Protein 9BGF (pdb70)

Secondary structure (DSSP, 8-state):
-HHHHHHTT-SSS-S--HHHHS-----EEEEE-----HHHHHHHHHHHHHHHHHHTT---SSGGGT---SHHHHHHHHHHHH-TT---EEEE-TTB--TTB-TTSTTEEEE-GGGTSSSGGG-----HHHHHTTGGG-TT--SEEEEE-SSEEE-S---GGGTEETTTEEEEEEEEE--HHHHHHHHHHHHHHHH-----EEEPSSPEEEEHHHHHHHHHHSHHHHHHHHH-SS--SSS--HHHHHHHHHTT-EE---HHHHHHHH-TTSSSEE-HHHHHHHHHHHSPSS--HHHHHHHHHHHHHHHHH----SSTTPPPEEHHHHHT-HHHHHHHHHHSPPEESS-EEEE-STTEEEEEE-S-HHHHHHHHHHHHHS--SEEEEEE---SSSTHHHHHHHHHHHHHHHH--S--TTB--TT---S-SBHHHHHHHH-/-HHHHHGGG-STT----HHHHS-S--EEEEEE-----HHHHHHHHHHHHTTSSSS-----SSSSS---SHHHHHHHHHHHH-TT---EEEEESS---TTB-TT-TTEEEEEHHHH-SSGGG-S---HHHHHHTGGG-TT--SEEEEE-SSEEESS---GGGTEETTTEEEEEEEEE--HHHHHHHHHHHHHHHH-S---EEEPSS-EEEEHHHHHHHHHHSHHHHHHHHH-SS--TTS--HHHHHHHHHTT-EE---HHHHHHHH-TTSSSEE-HHHHHHHHHHHS-SSP-HHHHHHHHHHHHHHHHT----SSTTPPPEEHHHHHT-HHHHHHHHHHSPPEESS-EEEE-STTEEEEEE-S-HHHHHHHHHHHHHS--SEEEEEE---SSSTHHHHHHHHHHHHHHHH--SPPTTB--

Radius of gyration: 32.57 Å; Cα contacts (8 Å, |Δi|>4): 1374; chains: 2; bounding box: 54×89×94 Å

Structure (mmCIF, N/CA/C/O backbone):
data_9BGF
#
_entry.id   9BGF
#
_cell.length_a   1.00
_cell.length_b   1.00
_cell.length_c   1.00
_cell.angle_alpha   90.00
_cell.angle_beta   90.00
_cell.angle_gamma   90.00
#
_symmetry.space_group_name_H-M   'P 1'
#
loop_
_entity.id
_entity.type
_entity.pdbx_description
1 polymer 'N-acetylglucosamine-1-phosphotransferase subunits alpha/beta'
2 branched 2-acetamido-2-deoxy-beta-D-glucopyranose-(1-4)-2-acetamido-2-deoxy-beta-D-glucopyranose
3 non-polymer 'CALCIUM ION'
4 non-polymer 'MAGNESIUM ION'
5 non-polymer URIDINE-DIPHOSPHATE-N-ACETYLGLUCOSAMINE
6 non-polymer 2-acetamido-2-deoxy-beta-D-glucopyranose
#
loop_
_atom_site.group_PDB
_atom_site.id
_atom_site.type_symbol
_atom_site.label_atom_id
_atom_site.label_alt_id
_atom_site.label_comp_id
_atom_site.label_asym_id
_atom_site.label_entity_id
_atom_site.label_seq_id
_atom_site.pdbx_PDB_ins_code
_atom_site.Cartn_x
_atom_site.Cartn_y
_atom_site.Cartn_z
_atom_site.occupancy
_atom_site.B_iso_or_equiv
_atom_site.auth_seq_id
_atom_site.auth_comp_id
_atom_site.auth_asym_id
_atom_site.auth_atom_id
_atom_site.pdbx_PDB_model_num
ATOM 1 N N . TYR A 1 19 ? 103.000 123.739 134.323 1.00 67.89 49 TYR A N 1
ATOM 2 C CA . TYR A 1 19 ? 103.055 125.179 134.096 1.00 76.54 49 TYR A CA 1
ATOM 3 C C . TYR A 1 19 ? 103.257 125.951 135.397 1.00 79.39 49 TYR A C 1
ATOM 4 O O . TYR A 1 19 ? 104.294 126.580 135.595 1.00 79.57 49 TYR A O 1
ATOM 13 N N . HIS A 1 20 ? 102.260 125.898 136.284 1.00 77.39 50 HIS A N 1
ATOM 14 C CA . HIS A 1 20 ? 102.347 126.657 137.527 1.00 75.87 50 HIS A CA 1
ATOM 15 C C . HIS A 1 20 ? 103.446 126.123 138.436 1.00 73.05 50 HIS A C 1
ATOM 16 O O . HIS A 1 20 ? 104.056 126.894 139.186 1.00 73.01 50 HIS A O 1
ATOM 23 N N . VAL A 1 21 ? 103.712 124.815 138.386 1.00 73.76 51 VAL A N 1
ATOM 24 C CA . VAL A 1 21 ? 104.796 124.243 139.181 1.00 74.61 51 VAL A CA 1
ATOM 25 C C . VAL A 1 21 ? 106.134 124.832 138.758 1.00 69.18 51 VAL A C 1
ATOM 26 O O . VAL A 1 21 ? 106.975 125.173 139.599 1.00 64.86 51 VAL A O 1
ATOM 30 N N . LEU A 1 22 ? 106.355 124.956 137.448 1.00 70.83 52 LEU A N 1
ATOM 31 C CA . LEU A 1 22 ? 107.594 125.550 136.956 1.00 70.10 52 LEU A CA 1
ATOM 32 C C . LEU A 1 22 ? 107.681 127.027 137.317 1.00 65.04 52 LEU A C 1
ATOM 33 O O . LEU A 1 22 ? 108.759 127.525 137.663 1.00 59.46 52 LEU A O 1
ATOM 38 N N . PHE A 1 23 ? 106.560 127.745 137.232 1.00 61.54 53 PHE A N 1
ATOM 39 C CA . PHE A 1 23 ? 106.561 129.171 137.543 1.00 62.69 53 PHE A CA 1
ATOM 40 C C . PHE A 1 23 ? 106.860 129.421 139.017 1.00 66.01 53 PHE A C 1
ATOM 41 O O . PHE A 1 23 ? 107.597 130.354 139.357 1.00 58.29 53 PHE A O 1
ATOM 49 N N . ASP A 1 24 ? 106.300 128.600 139.908 1.00 65.73 54 ASP A N 1
ATOM 50 C CA . ASP A 1 24 ? 106.523 128.776 141.338 1.00 62.47 54 ASP A CA 1
ATOM 51 C C . ASP A 1 24 ? 107.923 128.373 141.777 1.00 54.55 54 ASP A C 1
ATOM 52 O O . ASP A 1 24 ? 108.300 128.666 142.916 1.00 55.60 54 ASP A O 1
ATOM 57 N N . SER A 1 25 ? 108.693 127.705 140.917 1.00 50.57 55 SER A N 1
ATOM 58 C CA . SER A 1 25 ? 110.036 127.285 141.300 1.00 46.92 55 SER A CA 1
ATOM 59 C C . SER A 1 25 ? 110.937 128.481 141.574 1.00 46.45 55 SER A C 1
ATOM 60 O O . SER A 1 25 ? 111.748 128.455 142.506 1.00 45.15 55 SER A O 1
ATOM 63 N N . TYR A 1 26 ? 110.817 129.537 140.767 1.00 39.79 56 TYR A N 1
ATOM 64 C CA . TYR A 1 26 ? 111.707 130.683 140.904 1.00 30.93 56 TYR A CA 1
ATOM 65 C C . TYR A 1 26 ? 111.378 131.543 142.115 1.00 34.04 56 TYR A C 1
ATOM 66 O O . TYR A 1 26 ? 112.253 132.268 142.597 1.00 29.55 56 TYR A O 1
ATOM 75 N N . ARG A 1 27 ? 110.148 131.479 142.617 1.00 38.60 57 ARG A N 1
ATOM 76 C CA . ARG A 1 27 ? 109.778 132.196 143.829 1.00 35.89 57 ARG A CA 1
ATOM 77 C C . ARG A 1 27 ? 110.133 131.430 145.095 1.00 37.36 57 ARG A C 1
ATOM 78 O O . ARG A 1 27 ? 109.885 131.934 146.195 1.00 36.72 57 ARG A O 1
ATOM 86 N N . ASP A 1 28 ? 110.704 130.233 144.968 1.00 36.07 58 ASP A N 1
ATOM 87 C CA . ASP A 1 28 ? 111.069 129.412 146.121 1.00 32.78 58 ASP A CA 1
ATOM 88 C C . ASP A 1 28 ? 112.493 129.771 146.539 1.00 27.98 58 ASP A C 1
ATOM 89 O O . ASP A 1 28 ? 113.469 129.098 146.204 1.00 23.62 58 ASP A O 1
ATOM 94 N N . ASN A 1 29 ? 112.602 130.862 147.290 1.00 22.04 59 ASN A N 1
ATOM 95 C CA . ASN A 1 29 ? 113.888 131.333 147.785 1.00 17.21 59 ASN A CA 1
ATOM 96 C C . ASN A 1 29 ? 113.642 132.177 149.026 1.00 18.24 59 ASN A C 1
ATOM 97 O O . ASN A 1 29 ? 112.500 132.483 149.377 1.00 21.16 59 ASN A O 1
ATOM 102 N N . ILE A 1 30 ? 114.736 132.550 149.691 1.00 14.73 60 ILE A N 1
ATOM 103 C CA . ILE A 1 30 ? 114.627 133.286 150.947 1.00 14.97 60 ILE A CA 1
ATOM 104 C C . ILE A 1 30 ? 114.005 134.659 150.718 1.00 20.32 60 ILE A C 1
ATOM 105 O O . ILE A 1 30 ? 113.262 135.165 151.567 1.00 27.59 60 ILE A O 1
ATOM 110 N N . ALA A 1 31 ? 114.294 135.285 149.576 1.00 18.84 61 ALA A N 1
ATOM 111 C CA . ALA A 1 31 ? 113.737 136.604 149.301 1.00 16.64 61 ALA A CA 1
ATOM 112 C C . ALA A 1 31 ? 112.256 136.539 148.957 1.00 20.16 61 ALA A C 1
ATOM 113 O O . ALA A 1 31 ? 111.516 137.488 149.237 1.00 21.81 61 ALA A O 1
ATOM 115 N N . GLY A 1 32 ? 111.806 135.442 148.355 1.00 21.33 62 GLY A N 1
ATOM 116 C CA . GLY A 1 32 ? 110.437 135.335 147.901 1.00 24.74 62 GLY A CA 1
ATOM 117 C C . GLY A 1 32 ? 110.154 135.978 146.562 1.00 29.02 62 GLY A C 1
ATOM 118 O O . GLY A 1 32 ? 108.995 135.981 146.129 1.00 34.01 62 GLY A O 1
ATOM 119 N N . LYS A 1 33 ? 111.167 136.521 145.894 1.00 23.60 63 LYS A N 1
ATOM 120 C CA . LYS A 1 33 ? 111.015 137.134 144.584 1.00 24.83 63 LYS A CA 1
ATOM 121 C C . LYS A 1 33 ? 111.433 136.163 143.488 1.00 28.20 63 LYS A C 1
ATOM 122 O O . LYS A 1 33 ? 111.970 135.084 143.743 1.00 29.31 63 LYS A O 1
ATOM 128 N N . SER A 1 34 ? 111.176 136.566 142.249 1.00 26.26 64 SER A N 1
ATOM 129 C CA . SER A 1 34 ? 111.578 135.806 141.074 1.00 20.59 64 SER A CA 1
ATOM 130 C C . SER A 1 34 ? 112.817 136.456 140.472 1.00 20.57 64 SER A C 1
ATOM 131 O O . SER A 1 34 ? 112.809 137.653 140.168 1.00 26.21 64 SER A O 1
ATOM 134 N N . PHE A 1 35 ? 113.878 135.669 140.309 1.00 14.00 65 PHE A N 1
ATOM 135 C CA . PHE A 1 35 ? 115.122 136.131 139.709 1.00 16.27 65 PHE A CA 1
ATOM 136 C C . PHE A 1 35 ? 115.348 135.492 138.346 1.00 24.77 65 PHE A C 1
ATOM 137 O O . PHE A 1 35 ? 116.486 135.369 137.888 1.00 26.72 65 PHE A O 1
ATOM 145 N N . GLN A 1 36 ? 114.258 135.094 137.687 1.00 26.68 66 GLN A N 1
ATOM 146 C CA . GLN A 1 36 ? 114.357 134.367 136.427 1.00 22.84 66 GLN A CA 1
ATOM 147 C C . GLN A 1 36 ? 115.040 135.201 135.352 1.00 23.75 66 GLN A C 1
ATOM 148 O O . GLN A 1 36 ? 115.831 134.678 134.560 1.00 30.90 66 GLN A O 1
ATOM 154 N N . ASN A 1 37 ? 114.742 136.502 135.305 1.00 23.30 67 ASN A N 1
ATOM 155 C CA . ASN A 1 37 ? 115.367 137.369 134.312 1.00 22.70 67 ASN A CA 1
ATOM 156 C C . ASN A 1 37 ? 116.880 137.429 134.488 1.00 22.64 67 ASN A C 1
ATOM 157 O O . ASN A 1 37 ? 117.608 137.669 133.518 1.00 20.91 67 ASN A O 1
ATOM 162 N N . ARG A 1 38 ? 117.370 137.213 135.706 1.00 22.88 68 ARG A N 1
ATOM 163 C CA . ARG A 1 38 ? 118.799 137.204 135.985 1.00 16.57 68 ARG A CA 1
ATOM 164 C C . ARG A 1 38 ? 119.416 135.815 135.870 1.00 16.62 68 ARG A C 1
ATOM 165 O O . ARG A 1 38 ? 120.645 135.690 135.924 1.00 16.06 68 ARG A O 1
ATOM 173 N N . LEU A 1 39 ? 118.603 134.778 135.687 1.00 20.44 69 LEU A N 1
ATOM 174 C CA . LEU A 1 39 ? 119.082 133.403 135.643 1.00 21.77 69 LEU A CA 1
ATOM 175 C C . LEU A 1 39 ? 118.929 132.730 134.288 1.00 23.79 69 LEU A C 1
ATOM 176 O O . LEU A 1 39 ? 119.652 131.772 134.015 1.00 23.89 69 LEU A O 1
ATOM 181 N N . CYS A 1 40 ? 118.015 133.196 133.434 1.00 22.52 70 CYS A N 1
ATOM 182 C CA . CYS A 1 40 ? 117.613 132.456 132.244 1.00 24.49 70 CYS A CA 1
ATOM 183 C C . CYS A 1 40 ? 118.105 133.076 130.939 1.00 29.55 70 CYS A C 1
ATOM 184 O O . CYS A 1 40 ? 117.486 132.859 129.891 1.00 34.54 70 CYS A O 1
ATOM 187 N N . LEU A 1 41 ? 119.193 133.851 130.973 1.00 26.58 71 LEU A N 1
ATOM 188 C CA . LEU A 1 41 ? 119.868 134.335 129.768 1.00 28.57 71 LEU A CA 1
ATOM 189 C C . LEU A 1 41 ? 119.007 135.308 128.961 1.00 28.85 71 LEU A C 1
ATOM 190 O O . LEU A 1 41 ? 117.804 135.442 129.222 1.00 34.18 71 LEU A O 1
ATOM 195 N N . PRO A 1 42 ? 119.584 136.026 127.993 1.00 25.84 72 PRO A N 1
ATOM 196 C CA . PRO A 1 42 ? 118.773 136.908 127.136 1.00 28.80 72 PRO A CA 1
ATOM 197 C C . PRO A 1 42 ? 118.043 136.116 126.060 1.00 21.95 72 PRO A C 1
ATOM 198 O O . PRO A 1 42 ? 118.662 135.417 125.256 1.00 19.80 72 PRO A O 1
ATOM 202 N N . MET A 1 43 ? 116.720 136.224 126.053 1.00 18.24 73 MET A N 1
ATOM 203 C CA . MET A 1 43 ? 115.880 135.616 125.036 1.00 12.65 73 MET A CA 1
ATOM 204 C C . MET A 1 43 ? 114.836 136.615 124.565 1.00 15.99 73 MET A C 1
ATOM 205 O O . MET A 1 43 ? 114.346 137.426 125.357 1.00 29.32 73 MET A O 1
ATOM 210 N N . PRO A 1 44 ? 114.467 136.574 123.280 1.00 11.44 74 PRO A N 1
ATOM 211 C CA . PRO A 1 44 ? 114.968 135.691 122.221 1.00 7.70 74 PRO A CA 1
ATOM 212 C C . PRO A 1 44 ? 116.283 136.172 121.625 1.00 8.18 74 PRO A C 1
ATOM 213 O O . PRO A 1 44 ? 116.752 137.259 121.936 1.00 10.35 74 PRO A O 1
ATOM 217 N N . ILE A 1 45 ? 116.907 135.370 120.768 1.00 5.41 75 ILE A N 1
ATOM 218 C CA . ILE A 1 45 ? 118.099 135.779 120.035 1.00 3.69 75 ILE A CA 1
ATOM 219 C C . ILE A 1 45 ? 117.911 135.414 118.570 1.00 3.18 75 ILE A C 1
ATOM 220 O O . ILE A 1 45 ? 117.470 134.307 118.246 1.00 2.94 75 ILE A O 1
ATOM 225 N N . ASP A 1 46 ? 118.244 136.348 117.686 1.00 3.82 76 ASP A N 1
ATOM 226 C CA . ASP A 1 46 ? 118.131 136.158 116.251 1.00 3.85 76 ASP A CA 1
ATOM 227 C C . ASP A 1 46 ? 119.514 136.140 115.619 1.00 2.05 76 ASP A C 1
ATOM 228 O O . ASP A 1 46 ? 120.498 136.594 116.207 1.00 1.88 76 ASP A O 1
ATOM 233 N N . VAL A 1 47 ? 119.575 135.607 114.404 1.00 1.54 77 VAL A N 1
ATOM 234 C CA . VAL A 1 47 ? 120.798 135.558 113.616 1.00 1.51 77 VAL A CA 1
ATOM 235 C C . VAL A 1 47 ? 120.598 136.419 112.380 1.00 1.66 77 VAL A C 1
ATOM 236 O O . VAL A 1 47 ? 119.534 136.380 111.754 1.00 4.01 77 VAL A O 1
ATOM 240 N N . VAL A 1 48 ? 121.611 137.210 112.042 1.00 1.02 78 VAL A N 1
ATOM 241 C CA . VAL A 1 48 ? 121.590 138.054 110.857 1.00 0.84 78 VAL A CA 1
ATOM 242 C C . VAL A 1 48 ? 122.736 137.631 109.951 1.00 0.91 78 VAL A C 1
ATOM 243 O O . VAL A 1 48 ? 123.874 137.483 110.407 1.00 1.07 78 VAL A O 1
ATOM 247 N N . TYR A 1 49 ? 122.428 137.419 108.677 1.00 1.02 79 TYR A N 1
ATOM 248 C CA . TYR A 1 49 ? 123.412 137.090 107.661 1.00 1.04 79 TYR A CA 1
ATOM 249 C C . TYR A 1 49 ? 123.504 138.210 106.634 1.00 1.88 79 TYR A C 1
ATOM 250 O O . TYR A 1 49 ? 122.525 138.908 106.363 1.00 2.26 79 TYR A O 1
ATOM 259 N N . THR A 1 50 ? 124.693 138.373 106.063 1.00 2.52 80 THR A N 1
ATOM 260 C CA . THR A 1 50 ? 124.903 139.217 104.893 1.00 3.36 80 THR A CA 1
ATOM 261 C C . THR A 1 50 ? 125.458 138.342 103.781 1.00 3.46 80 THR A C 1
ATOM 262 O O . THR A 1 50 ? 126.535 137.758 103.929 1.00 3.93 80 THR A O 1
ATOM 266 N N . TRP A 1 51 ? 124.731 138.258 102.671 1.00 3.70 81 TRP A N 1
ATOM 267 C CA . TRP A 1 51 ? 125.085 137.364 101.580 1.00 5.29 81 TRP A CA 1
ATOM 268 C C . TRP A 1 51 ? 125.022 138.104 100.254 1.00 9.00 81 TRP A C 1
ATOM 269 O O . TRP A 1 51 ? 124.101 138.888 100.014 1.00 13.38 81 TRP A O 1
ATOM 280 N N . VAL A 1 52 ? 125.999 137.840 99.389 1.00 9.52 82 VAL A N 1
ATOM 281 C CA . VAL A 1 52 ? 126.054 138.446 98.064 1.00 8.09 82 VAL A CA 1
ATOM 282 C C . VAL A 1 52 ? 126.441 137.381 97.045 1.00 16.20 82 VAL A C 1
ATOM 283 O O . VAL A 1 52 ? 127.298 136.529 97.307 1.00 24.42 82 VAL A O 1
ATOM 287 N N . ASN A 1 53 ? 125.798 137.429 95.884 1.00 15.92 83 ASN A N 1
ATOM 288 C CA . ASN A 1 53 ? 126.055 136.524 94.777 1.00 13.10 83 ASN A CA 1
ATOM 289 C C . ASN A 1 53 ? 126.545 137.317 93.571 1.00 18.28 83 ASN A C 1
ATOM 290 O O . ASN A 1 53 ? 126.125 138.454 93.343 1.00 23.51 83 ASN A O 1
ATOM 295 N N . GLY A 1 54 ? 127.433 136.704 92.793 1.00 22.81 84 GLY A N 1
ATOM 296 C CA . GLY A 1 54 ? 127.944 137.328 91.586 1.00 32.31 84 GLY A CA 1
ATOM 297 C C . GLY A 1 54 ? 127.060 137.095 90.377 1.00 38.49 84 GLY A C 1
ATOM 298 O O . GLY A 1 54 ? 127.435 136.362 89.457 1.00 26.16 84 GLY A O 1
ATOM 299 N N . THR A 1 55 ? 125.875 137.700 90.378 1.00 37.51 85 THR A N 1
ATOM 300 C CA . THR A 1 55 ? 124.946 137.585 89.266 1.00 30.17 85 THR A CA 1
ATOM 301 C C . THR A 1 55 ? 125.325 138.554 88.148 1.00 39.59 85 THR A C 1
ATOM 302 O O . THR A 1 55 ? 126.193 139.416 88.300 1.00 46.29 85 THR A O 1
ATOM 306 N N . ASP A 1 56 ? 124.659 138.394 87.001 1.00 45.70 86 ASP A N 1
ATOM 307 C CA . ASP A 1 56 ? 124.875 139.310 85.884 1.00 43.80 86 ASP A CA 1
ATOM 308 C C . ASP A 1 56 ? 124.400 140.717 86.217 1.00 42.99 86 ASP A C 1
ATOM 309 O O . ASP A 1 56 ? 125.086 141.699 85.909 1.00 44.66 86 ASP A O 1
ATOM 314 N N . LEU A 1 57 ? 123.228 140.836 86.844 1.00 40.78 87 LEU A N 1
ATOM 315 C CA . LEU A 1 57 ? 122.708 142.155 87.192 1.00 41.00 87 LEU A CA 1
ATOM 316 C C . LEU A 1 57 ? 123.620 142.855 88.192 1.00 40.37 87 LEU A C 1
ATOM 317 O O . LEU A 1 57 ? 123.850 144.066 88.094 1.00 40.78 87 LEU A O 1
ATOM 322 N N . GLU A 1 58 ? 124.147 142.107 89.164 1.00 40.39 88 GLU A N 1
ATOM 323 C CA . GLU A 1 58 ? 125.084 142.683 90.124 1.00 39.44 88 GLU A CA 1
ATOM 324 C C . GLU A 1 58 ? 126.416 143.020 89.464 1.00 40.09 88 GLU A C 1
ATOM 325 O O . GLU A 1 58 ? 127.050 144.022 89.813 1.00 46.62 88 GLU A O 1
ATOM 331 N N . LEU A 1 59 ? 126.859 142.195 88.512 1.00 40.22 89 LEU A N 1
ATOM 332 C CA . LEU A 1 59 ? 128.107 142.476 87.808 1.00 45.63 89 LEU A CA 1
ATOM 333 C C . LEU A 1 59 ? 127.994 143.732 86.954 1.00 46.55 89 LEU A C 1
ATOM 334 O O . LEU A 1 59 ? 128.971 144.473 86.800 1.00 44.94 89 LEU A O 1
ATOM 339 N N . LEU A 1 60 ? 126.818 143.975 86.368 1.00 49.17 90 LEU A N 1
ATOM 340 C CA . LEU A 1 60 ? 126.623 145.189 85.582 1.00 48.28 90 LEU A CA 1
ATOM 341 C C . LEU A 1 60 ? 126.767 146.435 86.446 1.00 46.87 90 LEU A C 1
ATOM 342 O O . LEU A 1 60 ? 127.420 147.406 86.047 1.00 50.80 90 LEU A O 1
ATOM 347 N N . LYS A 1 61 ? 126.165 146.427 87.637 1.00 48.60 91 LYS A N 1
ATOM 348 C CA . LYS A 1 61 ? 126.329 147.555 88.546 1.00 43.57 91 LYS A CA 1
ATOM 349 C C . LYS A 1 61 ? 127.753 147.639 89.076 1.00 40.93 91 LYS A C 1
ATOM 350 O O . LYS A 1 61 ? 128.235 148.734 89.387 1.00 46.42 91 LYS A O 1
ATOM 356 N N . GLU A 1 62 ? 128.438 146.500 89.180 1.00 40.80 92 GLU A N 1
ATOM 357 C CA . GLU A 1 62 ? 129.817 146.502 89.652 1.00 41.35 92 GLU A CA 1
ATOM 358 C C . GLU A 1 62 ? 130.742 147.200 88.661 1.00 43.85 92 GLU A C 1
ATOM 359 O O . GLU A 1 62 ? 131.669 147.910 89.065 1.00 36.70 92 GLU A O 1
ATOM 365 N N . LEU A 1 63 ? 130.511 147.002 87.360 1.00 50.20 93 LEU A N 1
ATOM 366 C CA . LEU A 1 63 ? 131.351 147.643 86.353 1.00 47.36 93 LEU A CA 1
ATOM 367 C C . LEU A 1 63 ? 131.150 149.153 86.321 1.00 52.85 93 LEU A C 1
ATOM 368 O O . LEU A 1 63 ? 132.086 149.891 85.992 1.00 57.09 93 LEU A O 1
ATOM 373 N N . GLN A 1 64 ? 129.946 149.632 86.644 1.00 54.15 94 GLN A N 1
ATOM 374 C CA . GLN A 1 64 ? 129.720 151.073 86.683 1.00 57.81 94 GLN A CA 1
ATOM 375 C C . GLN A 1 64 ? 130.574 151.736 87.756 1.00 58.32 94 GLN A C 1
ATOM 376 O O . GLN A 1 64 ? 131.128 152.818 87.535 1.00 57.54 94 GLN A O 1
ATOM 382 N N . GLN A 1 65 ? 130.703 151.097 88.922 1.00 58.43 95 GLN A N 1
ATOM 383 C CA . GLN A 1 65 ? 131.464 151.700 90.012 1.00 52.60 95 GLN A CA 1
ATOM 384 C C . GLN A 1 65 ? 132.958 151.704 89.711 1.00 55.74 95 GLN A C 1
ATOM 385 O O . GLN A 1 65 ? 133.639 152.710 89.941 1.00 52.64 95 GLN A O 1
ATOM 391 N N . VAL A 1 66 ? 133.484 150.594 89.190 1.00 62.12 96 VAL A N 1
ATOM 392 C CA . VAL A 1 66 ? 134.921 150.498 88.948 1.00 60.84 96 VAL A CA 1
ATOM 393 C C . VAL A 1 66 ? 135.346 151.449 87.833 1.00 62.95 96 VAL A C 1
ATOM 394 O O . VAL A 1 66 ? 136.451 152.002 87.862 1.00 66.07 96 VAL A O 1
ATOM 398 N N . ARG A 1 67 ? 134.488 151.649 86.828 1.00 59.35 97 ARG A N 1
ATOM 399 C CA . ARG A 1 67 ? 134.787 152.642 85.801 1.00 63.01 97 ARG A CA 1
ATOM 400 C C . ARG A 1 67 ? 134.833 154.046 86.392 1.00 69.40 97 ARG A C 1
ATOM 401 O O . ARG A 1 67 ? 135.715 154.843 86.049 1.00 71.37 97 ARG A O 1
ATOM 409 N N . GLU A 1 68 ? 133.891 154.369 87.283 1.00 68.59 98 GLU A N 1
ATOM 410 C CA . GLU A 1 68 ? 133.945 155.646 87.987 1.00 67.73 98 GLU A CA 1
ATOM 411 C C . GLU A 1 68 ? 135.069 155.674 89.014 1.00 70.59 98 GLU A C 1
ATOM 412 O O . GLU A 1 68 ? 135.543 156.753 89.384 1.00 72.46 98 GLU A O 1
ATOM 418 N N . GLN A 1 69 ? 135.490 154.507 89.503 1.00 68.81 99 GLN A N 1
ATOM 419 C CA . GLN A 1 69 ? 136.577 154.462 90.474 1.00 66.61 99 GLN A CA 1
ATOM 420 C C . GLN A 1 69 ? 137.913 154.810 89.827 1.00 71.63 99 GLN A C 1
ATOM 421 O O . GLN A 1 69 ? 138.741 155.501 90.433 1.00 69.20 99 GLN A O 1
ATOM 427 N N . MET A 1 70 ? 138.138 154.341 88.597 1.00 73.69 100 MET A N 1
ATOM 428 C CA . MET A 1 70 ? 139.397 154.622 87.912 1.00 76.53 100 MET A CA 1
ATOM 429 C C . MET A 1 70 ? 139.551 156.108 87.609 1.00 79.80 100 MET A C 1
ATOM 430 O O . MET A 1 70 ? 140.646 156.666 87.753 1.00 78.91 100 MET A O 1
ATOM 435 N N . GLU A 1 71 ? 138.469 156.766 87.189 1.00 79.89 101 GLU A N 1
ATOM 436 C CA . GLU A 1 71 ? 138.543 158.178 86.836 1.00 78.43 101 GLU A CA 1
ATOM 437 C C . GLU A 1 71 ? 138.725 159.085 88.046 1.00 76.16 101 GLU A C 1
ATOM 438 O O . GLU A 1 71 ? 139.046 160.265 87.867 1.00 75.98 101 GLU A O 1
ATOM 444 N N . GLU A 1 72 ? 138.528 158.575 89.263 1.00 75.38 102 GLU A N 1
ATOM 445 C CA . GLU A 1 72 ? 138.741 159.402 90.446 1.00 75.75 102 GLU A CA 1
ATOM 446 C C . GLU A 1 72 ? 140.211 159.450 90.845 1.00 78.03 102 GLU A C 1
ATOM 447 O O . GLU A 1 72 ? 140.719 160.514 91.216 1.00 78.01 102 GLU A O 1
ATOM 453 N N . GLU A 1 73 ? 140.911 158.316 90.775 1.00 80.65 103 GLU A N 1
ATOM 454 C CA . GLU A 1 73 ? 142.314 158.285 91.168 1.00 81.03 103 GLU A CA 1
ATOM 455 C C . GLU A 1 73 ? 143.229 158.929 90.136 1.00 82.85 103 GLU A C 1
ATOM 456 O O . GLU A 1 73 ? 144.342 159.338 90.486 1.00 80.87 103 GLU A O 1
ATOM 462 N N . GLN A 1 74 ? 142.794 159.027 88.877 1.00 81.27 104 GLN A N 1
ATOM 463 C CA . GLN A 1 74 ? 143.620 159.666 87.859 1.00 76.45 104 GLN A CA 1
ATOM 464 C C . GLN A 1 74 ? 143.714 161.173 88.056 1.00 75.76 104 GLN A C 1
ATOM 465 O O . GLN A 1 74 ? 144.688 161.784 87.602 1.00 74.45 104 GLN A O 1
ATOM 471 N N . LYS A 1 75 ? 142.724 161.784 88.712 1.00 76.22 105 LYS A N 1
ATOM 472 C CA . LYS A 1 75 ? 142.764 163.225 88.939 1.00 82.05 105 LYS A CA 1
ATOM 473 C C . LYS A 1 75 ? 143.932 163.612 89.836 1.00 84.98 105 LYS A C 1
ATOM 474 O O . LYS A 1 75 ? 144.638 164.591 89.563 1.00 85.10 105 LYS A O 1
ATOM 480 N N . ALA A 1 76 ? 144.160 162.852 90.902 1.00 84.30 106 ALA A N 1
ATOM 481 C CA . ALA A 1 76 ? 145.246 163.141 91.830 1.00 82.56 106 ALA A CA 1
ATOM 482 C C . ALA A 1 76 ? 146.410 162.179 91.623 1.00 83.13 106 ALA A C 1
ATOM 483 O O . ALA A 1 76 ? 147.560 162.511 91.907 1.00 84.62 106 ALA A O 1
ATOM 485 N N . GLU A 1 286 ? 142.360 143.053 96.918 1.00 41.86 316 GLU A N 1
ATOM 486 C CA . GLU A 1 286 ? 141.620 144.105 96.234 1.00 38.55 316 GLU A CA 1
ATOM 487 C C . GLU A 1 286 ? 140.185 144.1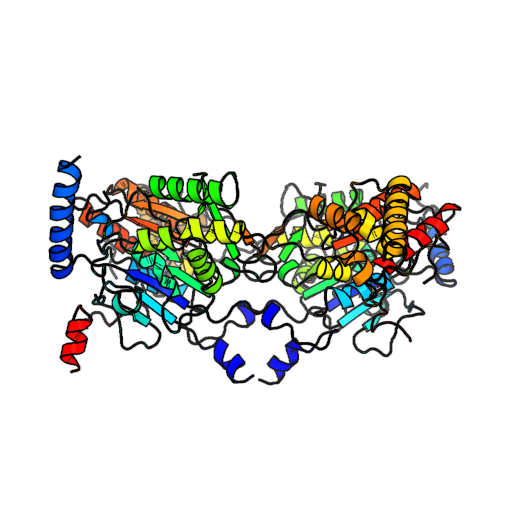79 96.749 1.00 36.82 316 GLU A C 1
ATOM 488 O O . GLU A 1 286 ? 139.574 143.158 97.063 1.00 38.90 316 GLU A O 1
ATOM 494 N N . ASP A 1 287 ? 139.653 145.396 96.827 1.00 34.27 317 ASP A N 1
ATOM 495 C CA . ASP A 1 287 ? 138.314 145.634 97.349 1.00 36.60 317 ASP A CA 1
ATOM 496 C C . ASP A 1 287 ? 137.225 145.411 96.309 1.00 33.81 317 ASP A C 1
ATOM 497 O O . ASP A 1 287 ? 136.042 145.573 96.628 1.00 37.17 317 ASP A O 1
ATOM 502 N N . ILE A 1 288 ? 137.598 145.059 95.081 1.00 24.12 318 ILE A N 1
ATOM 503 C CA . ILE A 1 288 ? 136.639 144.776 94.020 1.00 23.67 318 ILE A CA 1
ATOM 504 C C . ILE A 1 288 ? 136.729 143.340 93.522 1.00 29.48 318 ILE A C 1
ATOM 505 O O . ILE A 1 288 ? 135.803 142.878 92.836 1.00 36.55 318 ILE A O 1
ATOM 510 N N . SER A 1 289 ? 137.782 142.606 93.880 1.00 28.49 319 SER A N 1
ATOM 511 C CA . SER A 1 289 ? 138.034 141.285 93.322 1.00 23.82 319 SER A CA 1
ATOM 512 C C . SER A 1 289 ? 136.869 140.335 93.592 1.00 19.73 319 SER A C 1
ATOM 513 O O . SER A 1 289 ? 136.020 140.571 94.455 1.00 18.44 319 SER A O 1
ATOM 516 N N . ALA A 1 290 ? 136.843 139.241 92.827 1.00 24.35 320 ALA A N 1
ATOM 517 C CA . ALA A 1 290 ? 135.735 138.295 92.895 1.00 20.83 320 ALA A CA 1
ATOM 518 C C . ALA A 1 290 ? 135.630 137.613 94.251 1.00 23.19 320 ALA A C 1
ATOM 519 O O . ALA A 1 290 ? 134.539 137.174 94.626 1.00 23.21 320 ALA A O 1
ATOM 521 N N . SER A 1 291 ? 136.733 137.518 94.995 1.00 24.14 321 SER A N 1
ATOM 522 C CA . SER A 1 291 ? 136.696 136.907 96.317 1.00 22.31 321 SER A CA 1
ATOM 523 C C . SER A 1 291 ? 135.882 137.717 97.317 1.00 19.17 321 SER A C 1
ATOM 524 O O . SER A 1 291 ? 135.576 137.204 98.397 1.00 20.93 321 SER A O 1
ATOM 527 N N . ARG A 1 292 ? 135.534 138.962 96.992 1.00 18.18 322 ARG A N 1
ATOM 528 C CA . ARG A 1 292 ? 134.676 139.769 97.848 1.00 19.53 322 ARG A CA 1
ATOM 529 C C . ARG A 1 292 ? 133.195 139.464 97.665 1.00 18.52 322 ARG A C 1
ATOM 530 O O . ARG A 1 292 ? 132.391 139.862 98.514 1.00 18.50 322 ARG A O 1
ATOM 538 N N . PHE A 1 293 ? 132.814 138.770 96.591 1.00 14.13 323 PHE A N 1
ATOM 539 C CA . PHE A 1 293 ? 131.408 138.568 96.270 1.00 14.41 323 PHE A CA 1
ATOM 540 C C . PHE A 1 293 ? 131.035 137.134 95.925 1.00 20.91 323 PHE A C 1
ATOM 541 O O . PHE A 1 293 ? 129.840 136.819 95.919 1.00 27.72 323 PHE A O 1
ATOM 549 N N . GLU A 1 294 ? 132.001 136.263 95.644 1.00 19.51 324 GLU A N 1
ATOM 550 C CA . GLU A 1 294 ? 131.694 134.933 95.133 1.00 23.01 324 GLU A CA 1
ATOM 551 C C . GLU A 1 294 ? 131.001 134.075 96.184 1.00 23.57 324 GLU A C 1
ATOM 552 O O . GLU A 1 294 ? 131.363 134.092 97.363 1.00 23.12 324 GLU A O 1
ATOM 558 N N . ASP A 1 295 ? 130.001 133.311 95.746 1.00 27.95 325 ASP A N 1
ATOM 559 C CA . ASP A 1 295 ? 129.304 132.363 96.607 1.00 25.92 325 ASP A CA 1
ATOM 560 C C . ASP A 1 295 ? 129.980 130.999 96.492 1.00 29.03 325 ASP A C 1
ATOM 561 O O . ASP A 1 295 ? 129.894 130.337 95.451 1.00 25.74 325 ASP A O 1
ATOM 566 N N . ASN A 1 296 ? 130.646 130.575 97.568 1.00 20.86 326 ASN A N 1
ATOM 567 C CA . ASN A 1 296 ? 131.256 129.255 97.659 1.00 21.38 326 ASN A CA 1
ATOM 568 C C . ASN A 1 296 ? 130.384 128.274 98.436 1.00 24.71 326 ASN A C 1
ATOM 569 O O . ASN A 1 296 ? 130.906 127.366 99.090 1.00 29.44 326 ASN A O 1
ATOM 574 N N . GLU A 1 297 ? 129.063 128.462 98.392 1.00 23.63 327 GLU A N 1
ATOM 575 C CA . GLU A 1 297 ? 128.078 127.633 99.089 1.00 16.91 327 GLU A CA 1
ATOM 576 C C . GLU A 1 297 ? 128.191 127.735 100.607 1.00 14.63 327 GLU A C 1
ATOM 577 O O . GLU A 1 297 ? 127.587 126.938 101.327 1.00 12.78 327 GLU A O 1
ATOM 583 N N . GLU A 1 298 ? 128.928 128.728 101.111 1.00 16.54 328 GLU A N 1
ATOM 584 C CA . GLU A 1 298 ? 129.161 128.829 102.549 1.00 10.41 328 GLU A CA 1
ATOM 585 C C . GLU A 1 298 ? 127.879 129.108 103.323 1.00 6.24 328 GLU A C 1
ATOM 586 O O . GLU A 1 298 ? 127.743 128.659 104.465 1.00 10.51 328 GLU A O 1
ATOM 592 N N . LEU A 1 299 ? 126.941 129.849 102.732 1.00 6.62 329 LEU A N 1
ATOM 593 C CA . LEU A 1 299 ? 125.709 130.186 103.440 1.00 5.19 329 LEU A CA 1
ATOM 594 C C . LEU A 1 299 ? 124.893 128.942 103.763 1.00 3.67 329 LEU A C 1
ATOM 595 O O . LEU A 1 299 ? 124.330 128.826 104.857 1.00 3.71 329 LEU A O 1
ATOM 600 N N . ARG A 1 300 ? 124.800 128.012 102.812 1.00 3.75 330 ARG A N 1
ATOM 601 C CA . ARG A 1 300 ? 124.015 126.799 103.017 1.00 4.12 330 ARG A CA 1
ATOM 602 C C . ARG A 1 300 ? 124.540 125.996 104.201 1.00 4.67 330 ARG A C 1
ATOM 603 O O . ARG A 1 300 ? 123.776 125.586 105.086 1.00 4.55 330 ARG A O 1
ATOM 611 N N . TYR A 1 301 ? 125.852 125.777 104.240 1.00 4.70 331 TYR A N 1
ATOM 612 C CA . TYR A 1 301 ? 126.436 125.009 105.326 1.00 3.60 331 TYR A CA 1
ATOM 613 C C . TYR A 1 301 ? 126.471 125.790 106.629 1.00 3.97 331 TYR A C 1
ATOM 614 O O . TYR A 1 301 ? 126.446 125.179 107.697 1.00 5.78 331 TYR A O 1
ATOM 623 N N . SER A 1 302 ? 126.481 127.122 106.569 1.00 3.79 332 SER A N 1
ATOM 624 C CA . SER A 1 302 ? 126.362 127.912 107.790 1.00 2.07 332 SER A CA 1
ATOM 625 C C . SER A 1 302 ? 124.968 127.786 108.393 1.00 2.37 332 SER A C 1
ATOM 626 O O . SER A 1 302 ? 124.818 127.674 109.614 1.00 2.79 332 SER A O 1
ATOM 629 N N . LEU A 1 303 ? 123.934 127.797 107.552 1.00 2.57 333 LEU A N 1
ATOM 630 C CA . LEU A 1 303 ? 122.584 127.553 108.052 1.00 1.79 333 LEU A CA 1
ATOM 631 C C . LEU A 1 303 ? 122.434 126.134 108.581 1.00 1.93 333 LEU A C 1
ATOM 632 O O . LEU A 1 303 ? 121.746 125.915 109.586 1.00 2.34 333 LEU A O 1
ATOM 637 N N . ARG A 1 304 ? 123.068 125.159 107.926 1.00 2.35 334 ARG A N 1
ATOM 638 C CA . ARG A 1 304 ? 123.070 123.803 108.465 1.00 2.14 334 ARG A CA 1
ATOM 639 C C . ARG A 1 304 ? 123.759 123.751 109.825 1.00 3.42 334 ARG A C 1
ATOM 640 O O . ARG A 1 304 ? 123.288 123.069 110.743 1.00 5.53 334 ARG A O 1
ATOM 648 N N . SER A 1 305 ? 124.875 124.469 109.973 1.00 3.04 335 SER A N 1
ATOM 649 C CA . SER A 1 305 ? 125.579 124.517 111.250 1.00 1.96 335 SER A CA 1
ATOM 650 C C . SER A 1 305 ? 124.730 125.175 112.327 1.00 1.57 335 SER A C 1
ATOM 651 O O . SER A 1 305 ? 124.793 124.786 113.495 1.00 2.61 335 SER A O 1
ATOM 654 N N . ILE A 1 306 ? 123.963 126.201 111.967 1.00 2.00 336 ILE A N 1
ATOM 655 C CA . ILE A 1 306 ? 123.055 126.806 112.936 1.00 1.72 336 ILE A CA 1
ATOM 656 C C . ILE A 1 306 ? 121.978 125.809 113.347 1.00 1.40 336 ILE A C 1
ATOM 657 O O . ILE A 1 306 ? 121.656 125.673 114.532 1.00 1.72 336 ILE A O 1
ATOM 662 N N . GLU A 1 307 ? 121.407 125.094 112.375 1.00 2.68 337 GLU A N 1
ATOM 663 C CA . GLU A 1 307 ? 120.363 124.126 112.698 1.00 5.80 337 GLU A CA 1
ATOM 664 C C . GLU A 1 307 ? 120.896 122.987 113.558 1.00 5.87 337 GLU A C 1
ATOM 665 O O . GLU A 1 307 ? 120.154 122.421 114.366 1.00 5.51 337 GLU A O 1
ATOM 671 N N . ARG A 1 308 ? 122.171 122.640 113.401 1.00 3.55 338 ARG A N 1
ATOM 672 C CA . ARG A 1 308 ? 122.763 121.522 114.126 1.00 2.76 338 ARG A CA 1
ATOM 673 C C . ARG A 1 308 ? 123.297 121.916 115.500 1.00 2.99 338 ARG A C 1
ATOM 674 O O . ARG A 1 308 ? 123.072 121.196 116.479 1.00 5.62 338 ARG A O 1
ATOM 682 N N . HIS A 1 309 ? 123.990 123.051 115.599 1.00 2.97 339 HIS A N 1
ATOM 683 C CA . HIS A 1 309 ? 124.708 123.437 116.804 1.00 2.76 339 HIS A CA 1
ATOM 684 C C . HIS A 1 309 ? 124.066 124.573 117.584 1.00 1.85 339 HIS A C 1
ATOM 685 O O . HIS A 1 309 ? 124.373 124.728 118.769 1.00 2.89 339 HIS A O 1
ATOM 692 N N . ALA A 1 310 ? 123.195 125.367 116.969 1.00 1.53 340 ALA A N 1
ATOM 693 C CA . ALA A 1 310 ? 122.530 126.481 117.643 1.00 1.21 340 ALA A CA 1
ATOM 694 C C . ALA A 1 310 ? 121.026 126.395 117.418 1.00 1.28 340 ALA A C 1
ATOM 695 O O . ALA A 1 310 ? 120.430 127.264 116.772 1.00 2.50 340 ALA A O 1
ATOM 697 N N . PRO A 1 311 ? 120.372 125.363 117.958 1.00 1.41 341 PRO A N 1
ATOM 698 C CA . PRO A 1 311 ? 118.926 125.217 117.745 1.00 1.74 341 PRO A CA 1
ATOM 699 C C . PRO A 1 311 ? 118.082 126.193 118.547 1.00 3.69 341 PRO A C 1
ATOM 700 O O . PRO A 1 311 ? 116.855 126.187 118.394 1.00 11.99 341 PRO A O 1
ATOM 704 N N . TRP A 1 312 ? 118.691 127.017 119.394 1.00 2.71 342 TRP A N 1
ATOM 705 C CA . TRP A 1 312 ? 117.975 127.972 120.228 1.00 2.05 342 TRP A CA 1
ATOM 706 C C . TRP A 1 312 ? 117.697 129.293 119.523 1.00 3.69 342 TRP A C 1
ATOM 707 O O . TRP A 1 312 ? 117.024 130.155 120.096 1.00 8.49 342 TRP A O 1
ATOM 718 N N . VAL A 1 313 ? 118.200 129.473 118.301 1.00 2.57 343 VAL A N 1
ATOM 719 C CA . VAL A 1 313 ? 117.991 130.714 117.567 1.00 1.71 343 VAL A CA 1
ATOM 720 C C . VAL A 1 313 ? 116.528 130.836 117.167 1.00 3.26 343 VAL A C 1
ATOM 721 O O . VAL A 1 313 ? 115.895 129.859 116.749 1.00 5.51 343 VAL A O 1
ATOM 725 N N . ARG A 1 314 ? 115.980 132.045 117.296 1.00 3.77 344 ARG A N 1
ATOM 726 C CA . ARG A 1 314 ? 114.572 132.258 116.983 1.00 5.10 344 ARG A CA 1
ATOM 727 C C . ARG A 1 314 ? 114.348 132.434 115.484 1.00 5.68 344 ARG A C 1
ATOM 728 O O . ARG A 1 314 ? 113.658 131.629 114.850 1.00 8.66 344 ARG A O 1
ATOM 736 N N . ASN A 1 315 ? 114.931 133.478 114.900 1.00 4.99 345 ASN A N 1
ATOM 737 C CA . ASN A 1 315 ? 114.728 133.814 113.499 1.00 3.40 345 ASN A CA 1
ATOM 738 C C . ASN A 1 315 ? 116.071 134.078 112.835 1.00 2.94 345 ASN A C 1
ATOM 739 O O . ASN A 1 315 ? 117.073 134.351 113.499 1.00 2.66 345 ASN A O 1
ATOM 744 N N . ILE A 1 316 ? 116.078 133.993 111.508 1.00 2.51 346 ILE A N 1
ATOM 745 C CA . ILE A 1 316 ? 117.261 134.261 110.700 1.00 1.87 346 ILE A CA 1
ATOM 746 C C . ILE A 1 316 ? 116.915 135.344 109.689 1.00 2.40 346 ILE A C 1
ATOM 747 O O . ILE A 1 316 ? 115.880 135.266 109.019 1.00 5.78 346 ILE A O 1
ATOM 752 N N . PHE A 1 317 ? 117.770 136.357 109.596 1.00 1.45 347 PHE A N 1
ATOM 753 C CA . PHE A 1 317 ? 117.637 137.428 108.619 1.00 1.63 347 PHE A CA 1
ATOM 754 C C . PHE A 1 317 ? 118.852 137.405 107.707 1.00 1.58 347 PHE A C 1
ATOM 755 O O . PHE A 1 317 ? 119.987 137.321 108.185 1.00 1.65 347 PHE A O 1
ATOM 763 N N . ILE A 1 318 ? 118.618 137.477 106.400 1.00 2.41 348 ILE A N 1
ATOM 764 C CA . ILE A 1 318 ? 119.691 137.538 105.417 1.00 2.60 348 ILE A CA 1
ATOM 765 C C . ILE A 1 318 ? 119.534 138.832 104.631 1.00 3.60 348 ILE A C 1
ATOM 766 O O . ILE A 1 318 ? 118.463 139.099 104.074 1.00 4.57 348 ILE A O 1
ATOM 771 N N . VAL A 1 319 ? 120.592 139.636 104.604 1.00 3.53 349 VAL A N 1
ATOM 772 C CA . VAL A 1 319 ? 120.604 140.917 103.907 1.00 6.17 349 VAL A CA 1
ATOM 773 C C . VAL A 1 319 ? 121.326 140.697 102.588 1.00 7.55 349 VAL A C 1
ATOM 774 O O . VAL A 1 319 ? 122.558 140.619 102.546 1.00 5.00 349 VAL A O 1
ATOM 778 N N . THR A 1 320 ? 120.561 140.621 101.503 1.00 9.28 350 THR A N 1
ATOM 779 C CA . THR A 1 320 ? 121.031 139.994 100.277 1.00 9.99 350 THR A CA 1
ATOM 780 C C . THR A 1 320 ? 121.231 140.943 99.109 1.00 14.49 350 THR A C 1
ATOM 781 O O . THR A 1 320 ? 121.450 140.466 97.992 1.00 34.58 350 THR A O 1
ATOM 785 N N . ASN A 1 321 ? 121.161 142.257 99.314 1.00 10.23 351 ASN A N 1
ATOM 786 C CA . ASN A 1 321 ? 121.290 143.205 98.206 1.00 9.79 351 ASN A CA 1
ATOM 787 C C . ASN A 1 321 ? 120.185 142.962 97.173 1.00 8.10 351 ASN A C 1
ATOM 788 O O . ASN A 1 321 ? 120.376 143.098 95.965 1.00 4.90 351 ASN A O 1
ATOM 793 N N . GLY A 1 322 ? 119.005 142.585 97.660 1.00 9.96 352 GLY A N 1
ATOM 794 C CA . GLY A 1 322 ? 117.860 142.340 96.814 1.00 11.32 352 GLY A CA 1
ATOM 795 C C . GLY A 1 322 ? 117.794 140.952 96.214 1.00 19.21 352 GLY A C 1
ATOM 796 O O . GLY A 1 322 ? 116.730 140.553 95.737 1.00 27.72 352 GLY A O 1
ATOM 797 N N . GLN A 1 323 ? 118.894 140.203 96.237 1.00 15.21 353 GLN A N 1
ATOM 798 C CA . GLN A 1 323 ? 118.937 138.865 95.674 1.00 11.64 353 GLN A CA 1
ATOM 799 C C . GLN A 1 323 ? 118.217 137.872 96.583 1.00 16.28 353 GLN A C 1
ATOM 800 O O . GLN A 1 323 ? 117.829 138.181 97.711 1.00 20.77 353 GLN A O 1
ATOM 806 N N . ILE A 1 324 ? 118.031 136.663 96.067 1.00 17.42 354 ILE A N 1
ATOM 807 C CA . ILE A 1 324 ? 117.481 135.551 96.836 1.00 11.62 354 ILE A CA 1
ATOM 808 C C . ILE A 1 324 ? 118.298 134.311 96.500 1.00 13.92 354 ILE A C 1
ATOM 809 O O . ILE A 1 324 ? 118.486 134.010 95.313 1.00 20.52 354 ILE A O 1
ATOM 814 N N . PRO A 1 325 ? 118.823 133.582 97.484 1.00 14.79 355 PRO A N 1
ATOM 815 C CA . PRO A 1 325 ? 119.492 132.315 97.170 1.00 13.48 355 PRO A CA 1
ATOM 816 C C . PRO A 1 325 ? 118.531 131.357 96.483 1.00 14.48 355 PRO A C 1
ATOM 817 O O . PRO A 1 325 ? 117.353 131.272 96.834 1.00 16.17 355 PRO A O 1
ATOM 821 N N . SER A 1 326 ? 119.048 130.637 95.486 1.00 10.83 356 SER A N 1
ATOM 822 C CA . SER A 1 326 ? 118.198 129.742 94.708 1.00 12.20 356 SER A CA 1
ATOM 823 C C . SER A 1 326 ? 117.644 128.617 95.569 1.00 15.72 356 SER A C 1
ATOM 824 O O . SER A 1 326 ? 116.487 128.214 95.406 1.00 19.03 356 SER A O 1
ATOM 827 N N . TRP A 1 327 ? 118.453 128.100 96.492 1.00 14.84 357 TRP A N 1
ATOM 828 C CA . TRP A 1 327 ? 118.056 126.977 97.328 1.00 8.76 357 TRP A CA 1
ATOM 829 C C . TRP A 1 327 ? 117.263 127.384 98.562 1.00 11.43 357 TRP A C 1
ATOM 830 O O . TRP A 1 327 ? 116.736 126.505 99.249 1.00 14.23 357 TRP A O 1
ATOM 841 N N . LEU A 1 328 ? 117.163 128.676 98.863 1.00 15.09 358 LEU A N 1
ATOM 842 C CA . LEU A 1 328 ? 116.504 129.109 100.088 1.00 10.72 358 LEU A CA 1
ATOM 843 C C . LEU A 1 328 ? 115.009 128.819 100.034 1.00 12.60 358 LEU A C 1
ATOM 844 O O . LEU A 1 328 ? 114.352 129.042 99.014 1.00 17.81 358 LEU A O 1
ATOM 849 N N . ASN A 1 329 ? 114.472 128.327 101.147 1.00 10.48 359 ASN A N 1
ATOM 850 C CA . ASN A 1 329 ? 113.056 127.982 101.266 1.00 11.02 359 ASN A CA 1
ATOM 851 C C . ASN A 1 329 ? 112.348 129.155 101.933 1.00 17.56 359 ASN A C 1
ATOM 852 O O . ASN A 1 329 ? 112.269 129.243 103.158 1.00 24.21 359 ASN A O 1
ATOM 857 N N . LEU A 1 330 ? 111.822 130.065 101.112 1.00 20.67 360 LEU A N 1
ATOM 858 C CA . LEU A 1 330 ? 111.173 131.259 101.639 1.00 21.06 360 LEU A CA 1
ATOM 859 C C . LEU A 1 330 ? 109.880 130.948 102.378 1.00 25.29 360 LEU A C 1
ATOM 860 O O . LEU A 1 330 ? 109.403 131.791 103.145 1.00 31.71 360 LEU A O 1
ATOM 865 N N . ASP A 1 331 ? 109.297 129.768 102.165 1.00 22.72 361 ASP A N 1
ATOM 866 C CA . ASP A 1 331 ? 108.063 129.418 102.856 1.00 23.37 361 ASP A CA 1
ATOM 867 C C . ASP A 1 331 ? 108.282 129.172 104.341 1.00 27.92 361 ASP A C 1
ATOM 868 O O . ASP A 1 331 ? 107.311 129.168 105.104 1.00 31.68 361 ASP A O 1
ATOM 873 N N . ASN A 1 332 ? 109.520 128.967 104.765 1.00 24.36 362 ASN A N 1
ATOM 874 C CA . ASN A 1 332 ? 109.810 128.785 106.181 1.00 17.07 362 ASN A CA 1
ATOM 875 C C . ASN A 1 332 ? 109.657 130.118 106.900 1.00 19.40 362 ASN A C 1
ATOM 876 O O . ASN A 1 332 ? 110.333 131.087 106.535 1.00 20.37 362 ASN A O 1
ATOM 881 N N . PRO A 1 333 ? 108.795 130.220 107.915 1.00 19.69 363 PRO A N 1
ATOM 882 C CA . PRO A 1 333 ? 108.589 131.514 108.580 1.00 16.53 363 PRO A CA 1
ATOM 883 C C . PRO A 1 333 ? 109.734 131.944 109.483 1.00 15.94 363 PRO A C 1
ATOM 884 O O . PRO A 1 333 ? 109.661 133.034 110.059 1.00 27.16 363 PRO A O 1
ATOM 888 N N . ARG A 1 334 ? 110.787 131.144 109.630 1.00 12.28 364 ARG A N 1
ATOM 889 C CA . ARG A 1 334 ? 111.902 131.501 110.494 1.00 10.87 364 ARG A CA 1
ATOM 890 C C . ARG A 1 334 ? 113.117 132.004 109.730 1.00 9.85 364 ARG A C 1
ATOM 891 O O . ARG A 1 334 ? 114.145 132.288 110.349 1.00 12.14 364 ARG A O 1
ATOM 899 N N . VAL A 1 335 ? 113.030 132.125 108.409 1.00 9.39 365 VAL A N 1
ATOM 900 C CA . VAL A 1 335 ? 114.083 132.730 107.603 1.00 6.02 365 VAL A CA 1
ATOM 901 C C . VAL A 1 335 ? 113.458 133.844 106.775 1.00 9.77 365 VAL A C 1
ATOM 902 O O . VAL A 1 335 ? 112.392 133.659 106.178 1.00 13.14 365 VAL A O 1
ATOM 906 N N . THR A 1 336 ? 114.105 135.006 106.764 1.00 11.85 366 THR A N 1
ATOM 907 C CA . THR A 1 336 ? 113.552 136.194 106.133 1.00 6.86 366 THR A CA 1
ATOM 908 C C . THR A 1 336 ? 114.638 136.909 105.346 1.00 7.34 366 THR A C 1
ATOM 909 O O . THR A 1 336 ? 115.773 137.041 105.813 1.00 7.09 366 THR A O 1
ATOM 913 N N . ILE A 1 337 ? 114.282 137.363 104.148 1.00 9.54 367 ILE A N 1
ATOM 914 C CA . ILE A 1 337 ? 115.163 138.162 103.306 1.00 10.23 367 ILE A CA 1
ATOM 915 C C . ILE A 1 337 ? 114.843 139.629 103.552 1.00 12.10 367 ILE A C 1
ATOM 916 O O . ILE A 1 337 ? 113.705 140.068 103.347 1.00 13.04 367 ILE A O 1
ATOM 921 N N . VAL A 1 338 ? 115.841 140.387 103.992 1.00 13.29 368 VAL A N 1
ATOM 922 C CA . VAL A 1 338 ? 115.720 141.827 104.177 1.00 15.60 368 VAL A CA 1
ATOM 923 C C . VAL A 1 338 ? 116.678 142.499 103.206 1.00 21.25 368 VAL A C 1
ATOM 924 O O . VAL A 1 338 ? 117.857 142.139 103.141 1.00 22.45 368 VAL A O 1
ATOM 928 N N . THR A 1 339 ? 116.168 143.452 102.439 1.00 21.06 369 THR A N 1
ATOM 929 C CA . THR A 1 339 ? 116.946 144.100 101.397 1.00 13.08 369 THR A CA 1
ATOM 930 C C . THR A 1 339 ? 117.534 145.407 101.912 1.00 14.45 369 THR A C 1
ATOM 931 O O . THR A 1 339 ? 117.145 145.922 102.961 1.00 17.97 369 THR A O 1
ATOM 935 N N . HIS A 1 340 ? 118.489 145.945 101.151 1.00 12.78 370 HIS A N 1
ATOM 936 C CA . HIS A 1 340 ? 119.094 147.220 101.518 1.00 14.69 370 HIS A CA 1
ATOM 937 C C . HIS A 1 340 ? 118.080 148.357 101.534 1.00 21.15 370 HIS A C 1
ATOM 938 O O . HIS A 1 340 ? 118.342 149.393 102.153 1.00 32.36 370 HIS A O 1
ATOM 945 N N . GLN A 1 341 ? 116.938 148.192 100.862 1.00 20.03 371 GLN A N 1
ATOM 946 C CA . GLN A 1 341 ? 115.906 149.223 100.878 1.00 20.35 371 GLN A CA 1
ATOM 947 C C . GLN A 1 341 ? 115.386 149.456 102.290 1.00 24.65 371 GLN A C 1
ATOM 948 O O . GLN A 1 341 ? 115.202 150.601 102.717 1.00 35.10 371 GLN A O 1
ATOM 954 N N . ASP A 1 342 ? 115.142 148.377 103.030 1.00 18.69 372 ASP A N 1
ATOM 955 C CA . ASP A 1 342 ? 114.586 148.457 104.373 1.00 20.48 372 ASP A CA 1
ATOM 956 C C . ASP A 1 342 ? 115.654 148.593 105.446 1.00 24.48 372 ASP A C 1
ATOM 957 O O . ASP A 1 342 ? 115.318 148.629 106.634 1.00 28.22 372 ASP A O 1
ATOM 962 N N . VAL A 1 343 ? 116.921 148.670 105.062 1.00 23.35 373 VAL A N 1
ATOM 963 C CA . VAL A 1 343 ? 118.038 148.649 105.993 1.00 18.89 373 VAL A CA 1
ATOM 964 C C . VAL A 1 343 ? 118.743 150.002 106.049 1.00 14.65 373 VAL A C 1
ATOM 965 O O . VAL A 1 343 ? 118.994 150.535 107.130 1.00 10.15 373 VAL A O 1
ATOM 969 N N . PHE A 1 344 ? 119.056 150.578 104.891 1.00 14.97 374 PHE A N 1
ATOM 970 C CA . PHE A 1 344 ? 119.728 151.869 104.860 1.00 14.14 374 PHE A CA 1
ATOM 971 C C . PHE A 1 344 ? 118.770 152.990 105.246 1.00 17.72 374 PHE A C 1
ATOM 972 O O . PHE A 1 344 ? 117.568 152.932 104.978 1.00 17.81 374 PHE A O 1
ATOM 980 N N . ARG A 1 345 ? 119.322 154.022 105.890 1.00 19.18 375 ARG A N 1
ATOM 981 C CA . ARG A 1 345 ? 118.503 155.138 106.355 1.00 19.38 375 ARG A CA 1
ATOM 982 C C . ARG A 1 345 ? 117.943 155.941 105.188 1.00 27.36 375 ARG A C 1
ATOM 983 O O . ARG A 1 345 ? 116.753 156.276 105.168 1.00 37.24 375 ARG A O 1
ATOM 991 N N . ASN A 1 346 ? 118.782 156.274 104.211 1.00 24.47 376 ASN A N 1
ATOM 992 C CA . ASN A 1 346 ? 118.306 156.871 102.975 1.00 29.07 376 ASN A CA 1
ATOM 993 C C . ASN A 1 346 ? 118.819 156.082 101.778 1.00 34.16 376 ASN A C 1
ATOM 994 O O . ASN A 1 346 ? 119.901 155.490 101.805 1.00 31.61 376 ASN A O 1
ATOM 999 N N . LEU A 1 347 ? 118.019 156.097 100.715 1.00 34.09 377 LEU A N 1
ATOM 1000 C CA . LEU A 1 347 ? 118.228 155.251 99.551 1.00 29.98 377 LEU A CA 1
ATOM 1001 C C . LEU A 1 347 ? 119.178 155.872 98.535 1.00 37.45 377 LEU A C 1
ATOM 1002 O O . LEU A 1 347 ? 119.122 155.520 97.352 1.00 39.16 377 LEU A O 1
ATOM 1007 N N . SER A 1 348 ? 120.049 156.782 98.969 1.00 38.94 378 SER A N 1
ATOM 1008 C CA . SER A 1 348 ? 120.931 157.488 98.052 1.00 34.56 378 SER A CA 1
ATOM 1009 C C . SER A 1 348 ? 122.184 156.701 97.694 1.00 35.66 378 SER A C 1
ATOM 1010 O O . SER A 1 348 ? 122.866 157.070 96.732 1.00 36.20 378 SER A O 1
ATOM 1013 N N . HIS A 1 349 ? 122.508 155.644 98.432 1.00 42.72 379 HIS A N 1
ATOM 1014 C CA . HIS A 1 349 ? 123.676 154.820 98.138 1.00 48.31 379 HIS A CA 1
ATOM 1015 C C . HIS A 1 349 ? 123.307 153.342 98.225 1.00 41.44 379 HIS A C 1
ATOM 1016 O O . HIS A 1 349 ? 124.001 152.534 98.843 1.00 39.41 379 HIS A O 1
ATOM 1023 N N . LEU A 1 350 ? 122.185 152.987 97.602 1.00 41.61 380 LEU A N 1
ATOM 1024 C CA . LEU A 1 350 ? 121.755 151.591 97.568 1.00 52.34 380 LEU A CA 1
ATOM 1025 C C . LEU A 1 350 ? 122.738 150.657 96.866 1.00 66.38 380 LEU A C 1
ATOM 1026 O O . LEU A 1 350 ? 122.972 149.555 97.392 1.00 60.67 380 LEU A O 1
ATOM 1031 N N . PRO A 1 351 ? 123.328 150.996 95.702 1.00 55.33 381 PRO A N 1
ATOM 1032 C CA . PRO A 1 351 ? 124.317 150.084 95.110 1.00 46.74 381 PRO A CA 1
ATOM 1033 C C . PRO A 1 351 ? 125.561 150.010 95.977 1.00 45.19 381 PRO A C 1
ATOM 1034 O O . PRO A 1 351 ? 126.590 150.623 95.674 1.00 43.11 381 PRO A O 1
ATOM 1038 N N . THR A 1 352 ? 125.460 149.253 97.070 1.00 33.43 382 THR A N 1
ATOM 1039 C CA . THR A 1 352 ? 126.436 149.356 98.148 1.00 27.88 382 THR A CA 1
ATOM 1040 C C . THR A 1 352 ? 127.747 148.666 97.792 1.00 27.66 382 THR A C 1
ATOM 1041 O O . THR A 1 352 ? 128.795 149.311 97.720 1.00 29.85 382 THR A O 1
ATOM 1045 N N . PHE A 1 353 ? 127.712 147.347 97.589 1.00 20.33 383 PHE A N 1
ATOM 1046 C CA . PHE A 1 353 ? 128.911 146.556 97.282 1.00 19.18 383 PHE A CA 1
ATOM 1047 C C . PHE A 1 353 ? 130.002 146.732 98.338 1.00 20.21 383 PHE A C 1
ATOM 1048 O O . PHE A 1 353 ? 131.189 146.557 98.057 1.00 19.52 383 PHE A O 1
ATOM 1056 N N . SER A 1 354 ? 129.610 147.079 99.562 1.00 21.09 384 SER A N 1
ATOM 1057 C CA . SER A 1 354 ? 130.559 147.326 100.646 1.00 11.40 384 SER A CA 1
ATOM 1058 C C . SER A 1 354 ? 130.023 146.672 101.910 1.00 7.58 384 SER A C 1
ATOM 1059 O O . SER A 1 354 ? 128.947 147.040 102.388 1.00 8.53 384 SER A O 1
ATOM 1062 N N . SER A 1 355 ? 130.762 145.699 102.442 1.00 8.40 385 SER A N 1
ATOM 1063 C CA . SER A 1 355 ? 130.332 145.044 103.674 1.00 5.71 385 SER A CA 1
ATOM 1064 C C . SER A 1 355 ? 130.254 145.982 104.877 1.00 5.96 385 SER A C 1
ATOM 1065 O O . SER A 1 355 ? 129.269 145.881 105.628 1.00 7.37 385 SER A O 1
ATOM 1068 N N . PRO A 1 356 ? 131.222 146.874 105.141 1.00 3.98 386 PRO A N 1
ATOM 1069 C CA . PRO A 1 356 ? 131.062 147.772 106.299 1.00 5.24 386 PRO A CA 1
ATOM 1070 C C . PRO A 1 356 ? 129.822 148.647 106.230 1.00 6.25 386 PRO A C 1
ATOM 1071 O O . PRO A 1 356 ? 129.179 148.884 107.259 1.00 13.42 386 PRO A O 1
ATOM 1075 N N . ALA A 1 357 ? 129.459 149.126 105.040 1.00 5.54 387 ALA A N 1
ATOM 1076 C CA . ALA A 1 357 ? 128.266 149.955 104.915 1.00 6.10 387 ALA A CA 1
ATOM 1077 C C . ALA A 1 357 ? 127.003 149.166 105.234 1.00 7.62 387 ALA A C 1
ATOM 1078 O O . ALA A 1 357 ? 126.099 149.674 105.906 1.00 9.62 387 ALA A O 1
ATOM 1080 N N . ILE A 1 358 ? 126.921 147.923 104.757 1.00 9.52 388 ILE A N 1
ATOM 1081 C CA . ILE A 1 358 ? 125.762 147.085 105.049 1.00 6.06 388 ILE A CA 1
ATOM 1082 C C . ILE A 1 358 ? 125.720 146.734 106.530 1.00 5.75 388 ILE A C 1
ATOM 1083 O O . ILE A 1 358 ? 124.644 146.638 107.130 1.00 7.52 388 ILE A O 1
ATOM 1088 N N . GLU A 1 359 ? 126.888 146.532 107.140 1.00 4.68 389 GLU A N 1
ATOM 1089 C CA . GLU A 1 359 ? 126.952 146.192 108.556 1.00 4.87 389 GLU A CA 1
ATOM 1090 C C . GLU A 1 359 ? 126.648 147.381 109.456 1.00 8.76 389 GLU A C 1
ATOM 1091 O O . GLU A 1 359 ? 126.252 147.184 110.609 1.00 15.18 389 GLU A O 1
ATOM 1097 N N . SER A 1 360 ? 126.827 148.607 108.961 1.00 7.06 390 SER A N 1
ATOM 1098 C CA . SER A 1 360 ? 126.497 149.788 109.748 1.00 5.11 390 SER A CA 1
ATOM 1099 C C . SER A 1 360 ? 125.006 149.931 110.019 1.00 6.74 390 SER A C 1
ATOM 1100 O O . SER A 1 360 ? 124.631 150.712 110.899 1.00 12.88 390 SER A O 1
ATOM 1103 N N . HIS A 1 361 ? 124.148 149.209 109.298 1.00 6.13 391 HIS A N 1
ATOM 1104 C CA . HIS A 1 361 ? 122.706 149.323 109.476 1.00 6.89 391 HIS A CA 1
ATOM 1105 C C . HIS A 1 361 ? 122.053 147.998 109.843 1.00 8.30 391 HIS A C 1
ATOM 1106 O O . HIS A 1 361 ? 120.826 147.882 109.756 1.00 10.19 391 HIS A O 1
ATOM 1113 N N . ILE A 1 362 ? 122.838 147.000 110.254 1.00 12.76 392 ILE A N 1
ATOM 1114 C CA . ILE A 1 362 ? 122.285 145.683 110.560 1.00 10.87 392 ILE A CA 1
ATOM 1115 C C . ILE A 1 362 ? 121.280 145.769 111.702 1.00 14.67 392 ILE A C 1
ATOM 1116 O O . ILE A 1 362 ? 120.226 145.124 111.671 1.00 14.36 392 ILE A O 1
ATOM 1121 N N . HIS A 1 363 ? 121.577 146.583 112.716 1.00 11.17 393 HIS A N 1
ATOM 1122 C CA . HIS A 1 363 ? 120.723 146.691 113.892 1.00 9.10 393 HIS A CA 1
ATOM 1123 C C . HIS A 1 363 ? 119.369 147.323 113.596 1.00 12.10 393 HIS A C 1
ATOM 1124 O O . HIS A 1 363 ? 118.485 147.273 114.457 1.00 12.52 393 HIS A O 1
ATOM 1131 N N . ARG A 1 364 ? 119.181 147.906 112.414 1.00 11.14 394 ARG A N 1
ATOM 1132 C CA . ARG A 1 364 ? 117.944 148.605 112.089 1.00 12.54 394 ARG A CA 1
ATOM 1133 C C . ARG A 1 364 ? 116.855 147.683 111.557 1.00 12.17 394 ARG A C 1
ATOM 1134 O O . ARG A 1 364 ? 115.787 148.174 111.177 1.00 15.54 394 ARG A O 1
ATOM 1142 N N . ILE A 1 365 ? 117.099 146.371 111.509 1.00 11.53 395 ILE A N 1
ATOM 1143 C CA . ILE A 1 365 ? 116.103 145.437 110.997 1.00 13.12 395 ILE A CA 1
ATOM 1144 C C . ILE A 1 365 ? 114.871 145.460 111.887 1.00 13.97 395 ILE A C 1
ATOM 1145 O O . ILE A 1 365 ? 114.967 145.351 113.115 1.00 15.44 395 ILE A O 1
ATOM 1150 N N . GLU A 1 366 ? 113.702 145.604 111.270 1.00 13.49 396 GLU A N 1
ATOM 1151 C CA . GLU A 1 366 ? 112.456 145.641 112.023 1.00 18.90 396 GLU A CA 1
ATOM 1152 C C . GLU A 1 366 ? 112.132 144.260 112.579 1.00 19.28 396 GLU A C 1
ATOM 1153 O O . GLU A 1 366 ? 112.220 143.256 111.866 1.00 22.13 396 GLU A O 1
ATOM 1159 N N . GLY A 1 367 ? 111.753 144.210 113.854 1.00 13.14 397 GLY A N 1
ATOM 1160 C CA . GLY A 1 367 ? 111.467 142.958 114.521 1.00 12.85 397 GLY A CA 1
ATOM 1161 C C . GLY A 1 367 ? 112.679 142.217 115.039 1.00 9.11 397 GLY A C 1
ATOM 1162 O O . GLY A 1 367 ? 112.520 141.139 115.624 1.00 7.53 397 GLY A O 1
ATOM 1163 N N . LEU A 1 368 ? 113.878 142.755 114.842 1.00 6.85 398 LEU A N 1
ATOM 1164 C CA . LEU A 1 368 ? 115.090 142.108 115.319 1.00 4.36 398 LEU A CA 1
ATOM 1165 C C . LEU A 1 368 ? 115.148 142.141 116.842 1.00 7.30 398 LEU A C 1
ATOM 1166 O O . LEU A 1 368 ? 114.732 143.114 117.475 1.00 10.29 398 LEU A O 1
ATOM 1171 N N . SER A 1 369 ? 115.662 141.065 117.430 1.00 6.07 399 SER A N 1
ATOM 1172 C CA . SER A 1 369 ? 115.808 141.000 118.875 1.00 4.82 399 SER A CA 1
ATOM 1173 C C . SER A 1 369 ? 116.882 141.977 119.345 1.00 5.34 399 SER A C 1
ATOM 1174 O O . SER A 1 369 ? 117.786 142.354 118.595 1.00 4.69 399 SER A O 1
ATOM 1177 N N . GLN A 1 370 ? 116.774 142.386 120.613 1.00 6.58 400 GLN A N 1
ATOM 1178 C CA . GLN A 1 370 ? 117.702 143.378 121.149 1.00 4.67 400 GLN A CA 1
ATOM 1179 C C . GLN A 1 370 ? 119.136 142.872 121.112 1.00 3.72 400 GLN A C 1
ATOM 1180 O O . GLN A 1 370 ? 120.055 143.612 120.745 1.00 3.88 400 GLN A O 1
ATOM 1186 N N . LYS A 1 371 ? 119.350 141.618 121.491 1.00 3.23 401 LYS A N 1
ATOM 1187 C CA . LYS A 1 371 ? 120.638 140.963 121.328 1.00 2.91 401 LYS A CA 1
ATOM 1188 C C . LYS A 1 371 ? 120.526 139.955 120.196 1.00 3.97 401 LYS A C 1
ATOM 1189 O O . LYS A 1 371 ? 119.628 139.106 120.199 1.00 4.14 401 LYS A O 1
ATOM 1195 N N . PHE A 1 372 ? 121.426 140.063 119.225 1.00 1.88 402 PHE A N 1
ATOM 1196 C CA . PHE A 1 372 ? 121.412 139.192 118.065 1.00 1.78 402 PHE A CA 1
ATOM 1197 C C . PHE A 1 372 ? 122.848 138.896 117.681 1.00 2.47 402 PHE A C 1
ATOM 1198 O O . PHE A 1 372 ? 123.762 139.656 118.010 1.00 2.03 402 PHE A O 1
ATOM 1206 N N . ILE A 1 373 ? 123.041 137.778 116.998 1.00 3.34 403 ILE A N 1
ATOM 1207 C CA . ILE A 1 373 ? 124.356 137.359 116.541 1.00 2.81 403 ILE A CA 1
ATOM 1208 C C . ILE A 1 373 ? 124.454 137.646 115.053 1.00 2.06 403 ILE A C 1
ATOM 1209 O O . ILE A 1 373 ? 123.604 137.207 114.270 1.00 3.52 403 ILE A O 1
ATOM 1214 N N . TYR A 1 374 ? 125.480 138.392 114.661 1.00 1.48 404 TYR A N 1
ATOM 1215 C CA . TYR A 1 374 ? 125.690 138.725 113.261 1.00 0.98 404 TYR A CA 1
ATOM 1216 C C . TYR A 1 374 ? 126.626 137.696 112.644 1.00 1.01 404 TYR A C 1
ATOM 1217 O O . TYR A 1 374 ? 127.767 137.537 113.087 1.00 1.03 404 TYR A O 1
ATOM 1226 N N . LEU A 1 375 ? 126.144 137.003 111.622 1.00 0.97 405 LEU A N 1
ATOM 1227 C CA . LEU A 1 375 ? 126.909 135.973 110.944 1.00 0.92 405 LEU A CA 1
ATOM 1228 C C . LEU A 1 375 ? 127.425 136.514 109.620 1.00 1.86 405 LEU A C 1
ATOM 1229 O O . LEU A 1 375 ? 126.717 137.236 108.914 1.00 2.62 405 LEU A O 1
ATOM 1234 N N . ASN A 1 376 ? 128.654 136.145 109.284 1.00 4.37 406 ASN A N 1
ATOM 1235 C CA . ASN A 1 376 ? 129.352 136.681 108.129 1.00 2.14 406 ASN A CA 1
ATOM 1236 C C . ASN A 1 376 ? 129.215 135.796 106.897 1.00 5.26 406 ASN A C 1
ATOM 1237 O O . ASN A 1 376 ? 129.975 135.961 105.942 1.00 12.17 406 ASN A O 1
ATOM 1242 N N . ASP A 1 377 ? 128.297 134.830 106.922 1.00 6.05 407 ASP A N 1
ATOM 1243 C CA . ASP A 1 377 ? 127.949 133.978 105.785 1.00 5.14 407 ASP A CA 1
ATOM 1244 C C . ASP A 1 377 ? 129.085 133.049 105.369 1.00 3.34 407 ASP A C 1
ATOM 1245 O O . ASP A 1 377 ? 128.874 132.117 104.589 1.00 5.54 407 ASP A O 1
ATOM 1250 N N . ASP A 1 378 ? 130.273 133.241 105.931 1.00 3.73 408 ASP A N 1
ATOM 1251 C CA . ASP A 1 378 ? 131.370 132.307 105.765 1.00 4.19 408 ASP A CA 1
ATOM 1252 C C . ASP A 1 378 ? 131.912 131.818 107.096 1.00 7.97 408 ASP A C 1
ATOM 1253 O O . ASP A 1 378 ? 132.784 130.943 107.109 1.00 10.92 408 ASP A O 1
ATOM 1258 N N . VAL A 1 379 ? 131.441 132.370 108.204 1.00 5.63 409 VAL A N 1
ATOM 1259 C CA . VAL A 1 379 ? 131.695 131.827 109.529 1.00 6.60 409 VAL A CA 1
ATOM 1260 C C . VAL A 1 379 ? 130.555 130.883 109.870 1.00 5.83 409 VAL A C 1
ATOM 1261 O O . VAL A 1 379 ? 129.415 131.079 109.431 1.00 4.44 409 VAL A O 1
ATOM 1265 N N . MET A 1 380 ? 130.863 129.838 110.631 1.00 6.05 410 MET A N 1
ATOM 1266 C CA . MET A 1 380 ? 129.858 128.856 110.999 1.00 3.51 410 MET A CA 1
ATOM 1267 C C . MET A 1 380 ? 130.181 128.292 112.371 1.00 3.86 410 MET A C 1
ATOM 1268 O O . MET A 1 380 ? 131.314 128.378 112.853 1.00 4.16 410 MET A O 1
ATOM 1273 N N . PHE A 1 381 ? 129.160 127.712 112.995 1.00 4.48 411 PHE A N 1
ATOM 1274 C CA . PHE A 1 381 ? 129.322 127.039 114.274 1.00 3.51 411 PHE A CA 1
ATOM 1275 C C . PHE A 1 381 ? 129.929 125.661 114.051 1.00 4.38 411 PHE A C 1
ATOM 1276 O O . PHE A 1 381 ? 129.434 124.879 113.236 1.00 4.30 411 PHE A O 1
ATOM 1284 N N . GLY A 1 382 ? 130.997 125.363 114.780 1.00 5.31 412 GLY A N 1
ATOM 1285 C CA . GLY A 1 382 ? 131.745 124.151 114.530 1.00 3.82 412 GLY A CA 1
ATOM 1286 C C . GLY A 1 382 ? 131.478 122.997 115.473 1.00 5.17 412 GLY A C 1
ATOM 1287 O O . GLY A 1 382 ? 131.382 121.852 115.022 1.00 5.17 412 GLY A O 1
ATOM 1288 N N . LYS A 1 383 ? 131.363 123.254 116.775 1.00 4.90 413 LYS A N 1
ATOM 1289 C CA . LYS A 1 383 ? 131.245 122.176 117.750 1.00 8.86 413 LYS A CA 1
ATOM 1290 C C . LYS A 1 383 ? 129.881 122.163 118.433 1.00 9.75 413 LYS A C 1
ATOM 1291 O O . LYS A 1 383 ? 129.100 121.237 118.216 1.00 26.11 413 LYS A O 1
ATOM 1297 N N . ASP A 1 384 ? 129.567 123.174 119.238 1.00 7.64 414 ASP A N 1
ATOM 1298 C CA . ASP A 1 384 ? 128.234 123.374 119.796 1.00 7.81 414 ASP A CA 1
ATOM 1299 C C . ASP A 1 384 ? 128.229 124.692 120.552 1.00 12.46 414 ASP A C 1
ATOM 1300 O O . ASP A 1 384 ? 129.105 124.922 121.390 1.00 14.74 414 ASP A O 1
ATOM 1305 N N . VAL A 1 385 ? 127.258 125.555 120.296 1.00 8.12 415 VAL A N 1
ATOM 1306 C CA . VAL A 1 385 ? 127.270 126.878 120.900 1.00 4.20 415 VAL A CA 1
ATOM 1307 C C . VAL A 1 385 ? 125.977 127.100 121.666 1.00 4.47 415 VAL A C 1
ATOM 1308 O O . VAL A 1 385 ? 124.920 126.559 121.329 1.00 2.90 415 VAL A O 1
ATOM 1312 N N . TRP A 1 386 ? 126.084 127.894 122.719 1.00 4.38 416 TRP A N 1
ATOM 1313 C CA . TRP A 1 386 ? 124.970 128.295 123.557 1.00 2.68 416 TRP A CA 1
ATOM 1314 C C . TRP A 1 386 ? 125.126 129.789 123.841 1.00 2.30 416 TRP A C 1
ATOM 1315 O O . TRP A 1 386 ? 126.212 130.335 123.671 1.00 3.21 416 TRP A O 1
ATOM 1326 N N . PRO A 1 387 ? 124.044 130.452 124.245 1.00 1.65 417 PRO A N 1
ATOM 1327 C CA . PRO A 1 387 ? 124.169 131.885 124.572 1.00 2.51 417 PRO A CA 1
ATOM 1328 C C . PRO A 1 387 ? 125.203 132.176 125.644 1.00 4.31 417 PRO A C 1
ATOM 1329 O O . PRO A 1 387 ? 125.653 133.322 125.748 1.00 8.61 417 PRO A O 1
ATOM 1333 N N . ASP A 1 388 ? 125.599 131.175 126.437 1.00 4.85 418 ASP A N 1
ATOM 1334 C CA . ASP A 1 388 ? 126.695 131.352 127.382 1.00 3.52 418 ASP A CA 1
ATOM 1335 C C . ASP A 1 388 ? 127.997 131.690 126.674 1.00 4.38 418 ASP A C 1
ATOM 1336 O O . ASP A 1 388 ? 128.870 132.335 127.263 1.00 5.75 418 ASP A O 1
ATOM 1341 N N . ASP A 1 389 ? 128.156 131.253 125.423 1.00 3.58 419 ASP A N 1
ATOM 1342 C CA . ASP A 1 389 ? 129.370 131.538 124.668 1.00 2.71 419 ASP A CA 1
ATOM 1343 C C . ASP A 1 389 ? 129.440 132.976 124.182 1.00 2.37 419 ASP A C 1
ATOM 1344 O O . ASP A 1 389 ? 130.492 133.394 123.688 1.00 2.11 419 ASP A O 1
ATOM 1349 N N . PHE A 1 390 ? 128.358 133.732 124.303 1.00 2.26 420 PHE A N 1
ATOM 1350 C CA . PHE A 1 390 ? 128.316 135.125 123.881 1.00 2.07 420 PHE A CA 1
ATOM 1351 C C . PHE A 1 390 ? 128.039 136.087 125.022 1.00 2.91 420 PHE A C 1
ATOM 1352 O O . PHE A 1 390 ? 128.586 137.191 125.034 1.00 2.94 420 PHE A O 1
ATOM 1360 N N . TYR A 1 391 ? 127.209 135.700 125.986 1.00 2.82 421 TYR A N 1
ATOM 1361 C CA . TYR A 1 391 ? 126.767 136.626 127.015 1.00 3.43 421 TYR A CA 1
ATOM 1362 C C . TYR A 1 391 ? 126.549 135.890 128.327 1.00 6.83 421 TYR A C 1
ATOM 1363 O O . TYR A 1 391 ? 126.074 134.752 128.340 1.00 7.20 421 TYR A O 1
ATOM 1372 N N . SER A 1 392 ? 126.899 136.553 129.426 1.00 9.69 422 SER A N 1
ATOM 1373 C CA . SER A 1 392 ? 126.566 136.108 130.770 1.00 6.24 422 SER A CA 1
ATOM 1374 C C . SER A 1 392 ? 126.070 137.311 131.553 1.00 9.92 422 SER A C 1
ATOM 1375 O O . SER A 1 392 ? 126.602 138.413 131.404 1.00 12.63 422 SER A O 1
ATOM 1378 N N . HIS A 1 393 ? 125.039 137.105 132.372 1.00 13.51 423 HIS A N 1
ATOM 1379 C CA . HIS A 1 393 ? 124.481 138.216 133.134 1.00 14.37 423 HIS A CA 1
ATOM 1380 C C . HIS A 1 393 ? 125.502 138.788 134.110 1.00 10.43 423 HIS A C 1
ATOM 1381 O O . HIS A 1 393 ? 125.555 140.005 134.322 1.00 15.53 423 HIS A O 1
ATOM 1388 N N . SER A 1 394 ? 126.327 137.928 134.709 1.00 9.37 424 SER A N 1
ATOM 1389 C CA . SER A 1 394 ? 127.282 138.400 135.706 1.00 9.99 424 SER A CA 1
ATOM 1390 C C . SER A 1 394 ? 128.414 139.195 135.069 1.00 8.88 424 SER A C 1
ATOM 1391 O O . SER A 1 394 ? 128.783 140.264 135.568 1.00 17.38 424 SER A O 1
ATOM 1394 N N . LYS A 1 395 ? 128.982 138.695 133.974 1.00 6.50 425 LYS A N 1
ATOM 1395 C CA . LYS A 1 395 ? 130.158 139.310 133.376 1.00 7.15 425 LYS A CA 1
ATOM 1396 C C . LYS A 1 395 ? 129.894 139.946 132.020 1.00 6.14 425 LYS A C 1
ATOM 1397 O O . LYS A 1 395 ? 130.847 140.358 131.354 1.00 5.32 425 LYS A O 1
ATOM 1403 N N . GLY A 1 396 ? 128.638 140.032 131.588 1.00 5.99 426 GLY A N 1
ATOM 1404 C CA . GLY A 1 396 ? 128.340 140.730 130.352 1.00 4.70 426 GLY A CA 1
ATOM 1405 C C . GLY A 1 396 ? 128.784 139.971 129.109 1.00 4.19 426 GLY A C 1
ATOM 1406 O O . GLY A 1 396 ? 129.023 138.761 129.122 1.00 7.46 426 GLY A O 1
ATOM 1407 N N . GLN A 1 397 ? 128.893 140.720 128.014 1.00 3.09 427 GLN A N 1
ATOM 1408 C CA . GLN A 1 397 ? 129.280 140.137 126.738 1.00 3.24 427 GLN A CA 1
ATOM 1409 C C . GLN A 1 397 ? 130.712 139.626 126.779 1.00 3.08 427 GLN A C 1
ATOM 1410 O O . GLN A 1 397 ? 131.599 140.256 127.357 1.00 3.17 427 GLN A O 1
ATOM 1416 N N . LYS A 1 398 ? 130.933 138.476 126.153 1.00 3.49 428 LYS A N 1
ATOM 1417 C CA . LYS A 1 398 ? 132.272 137.938 125.984 1.00 3.47 428 LYS A CA 1
ATOM 1418 C C . LYS A 1 398 ? 132.914 138.566 124.756 1.00 3.31 428 LYS A C 1
ATOM 1419 O O . LYS A 1 398 ? 132.288 138.654 123.696 1.00 2.96 428 LYS A O 1
ATOM 1425 N N . VAL A 1 399 ? 134.156 139.009 124.903 1.00 5.01 429 VAL A N 1
ATOM 1426 C CA . VAL A 1 399 ? 134.896 139.650 123.826 1.00 4.60 429 VAL A CA 1
ATOM 1427 C C . VAL A 1 399 ? 136.086 138.766 123.493 1.00 5.10 429 VAL A C 1
ATOM 1428 O O . VAL A 1 399 ? 136.923 138.490 124.360 1.00 6.34 429 VAL A O 1
ATOM 1432 N N . TYR A 1 400 ? 136.163 138.329 122.242 1.00 3.64 430 TYR A N 1
ATOM 1433 C CA . TYR A 1 400 ? 137.235 137.464 121.771 1.00 4.37 430 TYR A CA 1
ATOM 1434 C C . TYR A 1 400 ? 138.214 138.317 120.976 1.00 4.88 430 TYR A C 1
ATOM 1435 O O . TYR A 1 400 ? 137.866 138.841 119.915 1.00 10.77 430 TYR A O 1
ATOM 1444 N N . LEU A 1 401 ? 139.431 138.458 121.490 1.00 5.35 431 LEU A N 1
ATOM 1445 C CA . LEU A 1 401 ? 140.459 139.286 120.879 1.00 9.30 431 LEU A CA 1
ATOM 1446 C C . LEU A 1 401 ? 141.636 138.413 120.469 1.00 13.69 431 LEU A C 1
ATOM 1447 O O . LEU A 1 401 ? 141.964 137.435 121.145 1.00 18.98 431 LEU A O 1
ATOM 1452 N N . THR A 1 402 ? 142.274 138.770 119.354 1.00 15.80 432 THR A N 1
ATOM 1453 C CA . THR A 1 402 ? 143.288 137.913 118.754 1.00 27.97 432 THR A CA 1
ATOM 1454 C C . THR A 1 402 ? 144.688 138.512 118.799 1.00 34.13 432 THR A C 1
ATOM 1455 O O . THR A 1 402 ? 145.585 137.930 119.414 1.00 41.63 432 THR A O 1
ATOM 1459 N N . TRP A 1 403 ? 144.904 139.663 118.172 1.00 24.64 433 TRP A N 1
ATOM 1460 C CA . TRP A 1 403 ? 146.241 140.234 118.099 1.00 25.56 433 TRP A CA 1
ATOM 1461 C C . TRP A 1 403 ? 146.132 141.747 118.129 1.00 27.44 433 TRP A C 1
ATOM 1462 O O . TRP A 1 403 ? 145.103 142.300 117.725 1.00 27.14 433 TRP A O 1
ATOM 1473 N N . PRO A 1 404 ? 147.161 142.442 118.609 1.00 27.91 434 PRO A N 1
ATOM 1474 C CA . PRO A 1 404 ? 147.102 143.906 118.650 1.00 30.36 434 PRO A CA 1
ATOM 1475 C C . PRO A 1 404 ? 147.049 144.503 117.255 1.00 27.38 434 PRO A C 1
ATOM 1476 O O . PRO A 1 404 ? 147.563 143.935 116.289 1.00 29.58 434 PRO A O 1
ATOM 1480 N N . VAL A 1 405 ? 146.409 145.664 117.162 1.00 22.82 435 VAL A N 1
ATOM 1481 C CA . VAL A 1 405 ? 146.260 146.372 115.897 1.00 23.12 435 VAL A CA 1
ATOM 1482 C C . VAL A 1 405 ? 147.617 146.727 115.307 1.00 30.96 435 VAL A C 1
ATOM 1483 O O . VAL A 1 405 ? 148.580 146.957 116.037 1.00 39.06 435 VAL A O 1
ATOM 1487 N N . THR A 1 900 ? 143.458 146.986 103.568 1.00 19.67 930 THR A N 1
ATOM 1488 C CA . THR A 1 900 ? 142.278 147.826 103.740 1.00 25.10 930 THR A CA 1
ATOM 1489 C C . THR A 1 900 ? 141.623 147.575 105.092 1.00 24.54 930 THR A C 1
ATOM 1490 O O . THR A 1 900 ? 141.225 148.512 105.783 1.00 33.80 930 THR A O 1
ATOM 1494 N N . PHE A 1 901 ? 141.509 146.297 105.461 1.00 20.51 931 PHE A N 1
ATOM 1495 C CA . PHE A 1 901 ? 140.992 145.948 106.780 1.00 16.77 931 PHE A CA 1
ATOM 1496 C C . PHE A 1 901 ? 141.889 146.497 107.882 1.00 17.81 931 PHE A C 1
ATOM 1497 O O . PHE A 1 901 ? 141.401 147.062 108.868 1.00 14.64 931 PHE A O 1
ATOM 1505 N N . ALA A 1 902 ? 143.207 146.356 107.723 1.00 17.53 932 ALA A N 1
ATOM 1506 C CA . ALA A 1 902 ? 144.137 146.904 108.706 1.00 12.73 932 ALA A CA 1
ATOM 1507 C C . ALA A 1 902 ? 144.104 148.427 108.713 1.00 17.18 932 ALA A C 1
ATOM 1508 O O . ALA A 1 902 ? 144.233 149.051 109.772 1.00 22.64 932 ALA A O 1
ATOM 1510 N N . ASP A 1 903 ? 143.940 149.044 107.542 1.00 18.36 933 ASP A N 1
ATOM 1511 C CA . ASP A 1 903 ? 143.829 150.498 107.486 1.00 22.04 933 ASP A CA 1
ATOM 1512 C C . ASP A 1 903 ? 142.572 150.983 108.197 1.00 22.08 933 ASP A C 1
ATOM 1513 O O . ASP A 1 903 ? 142.602 151.993 108.908 1.00 37.01 933 ASP A O 1
ATOM 1518 N N . SER A 1 904 ? 141.455 150.278 108.013 1.00 13.11 934 SER A N 1
ATOM 1519 C CA . SER A 1 904 ? 140.237 150.626 108.738 1.00 16.72 934 SER A CA 1
ATOM 1520 C C . SER A 1 904 ? 140.418 150.434 110.239 1.00 20.12 934 SER A C 1
ATOM 1521 O O . SER A 1 904 ? 139.918 151.234 111.041 1.00 19.40 934 SER A O 1
ATOM 1524 N N . LEU A 1 905 ? 141.122 149.372 110.637 1.00 19.66 935 LEU A N 1
ATOM 1525 C CA . LEU A 1 905 ? 141.409 149.166 112.053 1.00 13.55 935 LEU A CA 1
ATOM 1526 C C . LEU A 1 905 ? 142.217 150.324 112.620 1.00 12.99 935 LEU A C 1
ATOM 1527 O O . LEU A 1 905 ? 141.923 150.821 113.709 1.00 18.46 935 LEU A O 1
ATOM 1532 N N . ARG A 1 906 ? 143.239 150.770 111.889 1.00 13.28 936 ARG A N 1
ATOM 1533 C CA . ARG A 1 906 ? 144.047 151.897 112.348 1.00 21.20 936 ARG A CA 1
ATOM 1534 C C . ARG A 1 906 ? 143.230 153.184 112.410 1.00 20.97 936 ARG A C 1
ATOM 1535 O O . ARG A 1 906 ? 143.405 153.995 113.326 1.00 22.57 936 ARG A O 1
ATOM 1543 N N . TYR A 1 907 ? 142.336 153.389 111.443 1.00 16.69 937 TYR A N 1
ATOM 1544 C CA . TYR A 1 907 ? 141.491 154.579 111.444 1.00 16.66 937 TYR A CA 1
ATOM 1545 C C . TYR A 1 907 ? 140.568 154.603 112.661 1.00 16.73 937 TYR A C 1
ATOM 1546 O O . TYR A 1 907 ? 140.471 155.618 113.367 1.00 23.24 937 TYR A O 1
ATOM 1555 N N . VAL A 1 908 ? 139.899 153.482 112.938 1.00 13.69 938 VAL A N 1
ATOM 1556 C CA . VAL A 1 908 ? 139.037 153.420 114.115 1.00 13.09 938 VAL A CA 1
ATOM 1557 C C . VAL A 1 908 ? 139.861 153.502 115.395 1.00 19.62 938 VAL A C 1
ATOM 1558 O O . VAL A 1 908 ? 139.402 154.050 116.402 1.00 18.92 938 VAL A O 1
ATOM 1562 N N . ASN A 1 909 ? 141.084 152.968 115.385 1.00 21.36 939 ASN A N 1
ATOM 1563 C CA . ASN A 1 909 ? 141.953 153.077 116.550 1.00 15.33 939 ASN A CA 1
ATOM 1564 C C . ASN A 1 909 ? 142.306 154.529 116.837 1.00 21.37 939 ASN A C 1
ATOM 1565 O O . ASN A 1 909 ? 142.321 154.952 117.996 1.00 28.31 939 ASN A O 1
ATOM 1570 N N . LYS A 1 910 ? 142.593 155.308 115.793 1.00 20.00 940 LYS A N 1
ATOM 1571 C CA . LYS A 1 910 ? 142.853 156.732 115.986 1.00 18.77 940 LYS A CA 1
ATOM 1572 C C . LYS A 1 910 ? 141.614 157.456 116.499 1.00 17.90 940 LYS A C 1
ATOM 1573 O O . LYS A 1 910 ? 141.709 158.320 117.381 1.00 22.16 940 LYS A O 1
ATOM 1579 N N . ILE A 1 911 ? 140.440 157.114 115.962 1.00 18.13 941 ILE A N 1
ATOM 1580 C CA . ILE A 1 911 ? 139.208 157.739 116.442 1.00 19.15 941 ILE A CA 1
ATOM 1581 C C . ILE A 1 911 ? 138.993 157.438 117.922 1.00 20.28 941 ILE A C 1
ATOM 1582 O O . ILE A 1 911 ? 138.642 158.326 118.711 1.00 27.47 941 ILE A O 1
ATOM 1587 N N . LEU A 1 912 ? 139.205 156.184 118.323 1.00 20.54 942 LEU A N 1
ATOM 1588 C CA . LEU A 1 912 ? 139.013 155.805 119.718 1.00 20.68 942 LEU A CA 1
ATOM 1589 C C . LEU A 1 912 ? 140.076 156.412 120.624 1.00 18.27 942 LEU A C 1
ATOM 1590 O O . LEU A 1 912 ? 139.790 156.718 121.784 1.00 20.87 942 LEU A O 1
ATOM 1595 N N . ASN A 1 913 ? 141.303 156.578 120.128 1.00 17.91 943 ASN A N 1
ATOM 1596 C CA . ASN A 1 913 ? 142.317 157.282 120.905 1.00 16.65 943 ASN A CA 1
ATOM 1597 C C . ASN A 1 913 ? 141.916 158.732 121.135 1.00 22.55 943 ASN A C 1
ATOM 1598 O O . ASN A 1 913 ? 142.116 159.275 122.227 1.00 25.03 943 ASN A O 1
ATOM 1603 N N . SER A 1 914 ? 141.352 159.377 120.113 1.00 25.02 944 SER A N 1
ATOM 1604 C CA . SER A 1 914 ? 140.884 160.749 120.282 1.00 21.22 944 SER A CA 1
ATOM 1605 C C . SER A 1 914 ? 139.718 160.826 121.262 1.00 23.66 944 SER A C 1
ATOM 1606 O O . SER A 1 914 ? 139.640 161.762 122.066 1.00 36.76 944 SER A O 1
ATOM 1609 N N . LYS A 1 915 ? 138.802 159.859 121.212 1.00 20.96 945 LYS A N 1
ATOM 1610 C CA . LYS A 1 915 ? 137.600 159.941 122.040 1.00 20.87 945 LYS A CA 1
ATOM 1611 C C . LYS A 1 915 ? 137.854 159.477 123.473 1.00 22.95 945 LYS A C 1
ATOM 1612 O O . LYS A 1 915 ? 137.726 160.259 124.421 1.00 29.46 945 LYS A O 1
ATOM 1618 N N . PHE A 1 916 ? 138.210 158.205 123.652 1.00 22.30 946 PHE A N 1
ATOM 1619 C CA . PHE A 1 916 ? 138.330 157.604 124.975 1.00 19.46 946 PHE A CA 1
ATOM 1620 C C . PHE A 1 916 ? 139.741 157.649 125.547 1.00 23.24 946 PHE A C 1
ATOM 1621 O O . PHE A 1 916 ? 139.931 157.256 126.702 1.00 28.09 946 PHE A O 1
ATOM 1629 N N . GLY A 1 917 ? 140.726 158.103 124.786 1.00 25.36 947 GLY A N 1
ATOM 1630 C CA . GLY A 1 917 ? 142.085 158.153 125.278 1.00 22.79 947 GLY A CA 1
ATOM 1631 C C . GLY A 1 917 ? 142.920 156.981 124.789 1.00 25.61 947 GLY A C 1
ATOM 1632 O O . GLY A 1 917 ? 142.411 155.936 124.378 1.00 30.82 947 GLY A O 1
ATOM 1633 N N . PHE A 1 918 ? 144.235 157.166 124.842 1.00 25.99 948 PHE A N 1
ATOM 1634 C CA . PHE A 1 918 ? 145.156 156.175 124.304 1.00 30.37 948 PHE A CA 1
ATOM 1635 C C . PHE A 1 918 ? 145.121 154.888 125.118 1.00 34.17 948 PHE A C 1
ATOM 1636 O O . PHE A 1 918 ? 145.071 154.911 126.351 1.00 46.56 948 PHE A O 1
ATOM 1644 N N . THR A 1 919 ? 145.154 153.761 124.412 1.00 31.88 949 THR A N 1
ATOM 1645 C CA . THR A 1 919 ? 145.292 152.447 125.025 1.00 40.22 949 THR A CA 1
ATOM 1646 C C . THR A 1 919 ? 145.696 151.461 123.940 1.00 40.63 949 THR A C 1
ATOM 1647 O O . THR A 1 919 ? 145.602 151.754 122.746 1.00 36.75 949 THR A O 1
ATOM 1651 N N . SER A 1 920 ? 146.156 150.291 124.371 1.00 39.86 950 SER A N 1
ATOM 1652 C CA . SER A 1 920 ? 146.479 149.223 123.436 1.00 39.15 950 SER A CA 1
ATOM 1653 C C . SER A 1 920 ? 145.221 148.426 123.119 1.00 39.74 950 SER A C 1
ATOM 1654 O O . SER A 1 920 ? 144.493 148.011 124.026 1.00 38.17 950 SER A O 1
ATOM 1657 N N . ARG A 1 921 ? 144.966 148.215 121.832 1.00 31.28 951 ARG A N 1
ATOM 1658 C CA . ARG A 1 921 ? 143.751 147.563 121.372 1.00 20.71 951 ARG A CA 1
ATOM 1659 C C . ARG A 1 921 ? 144.093 146.357 120.510 1.00 21.11 951 ARG A C 1
ATOM 1660 O O . ARG A 1 921 ? 145.136 146.317 119.851 1.00 27.07 951 ARG A O 1
ATOM 1668 N N . LYS A 1 922 ? 143.205 145.365 120.532 1.00 18.54 952 LYS A N 1
ATOM 1669 C CA . LYS A 1 922 ? 143.367 144.145 119.757 1.00 19.22 952 LYS A CA 1
ATOM 1670 C C . LYS A 1 922 ? 142.093 143.880 118.968 1.00 18.16 952 LYS A C 1
ATOM 1671 O O . LYS A 1 922 ? 140.986 144.028 119.493 1.00 19.35 952 LYS A O 1
ATOM 1677 N N . VAL A 1 923 ? 142.256 143.493 117.710 1.00 13.18 953 VAL A N 1
ATOM 1678 C CA . VAL A 1 923 ? 141.104 143.324 116.815 1.00 11.85 953 VAL A CA 1
ATOM 1679 C C . VAL A 1 923 ? 140.284 142.121 117.262 1.00 12.39 953 VAL A C 1
ATOM 1680 O O . VAL A 1 923 ? 140.862 141.096 117.664 1.00 16.19 953 VAL A O 1
ATOM 1684 N N . PRO A 1 924 ? 138.955 142.195 117.235 1.00 6.26 954 PRO A N 1
ATOM 1685 C CA . PRO A 1 924 ? 138.141 141.021 117.557 1.00 5.12 954 PRO A CA 1
ATOM 1686 C C . PRO A 1 924 ? 138.295 139.928 116.510 1.00 11.86 954 PRO A C 1
ATOM 1687 O O . PRO A 1 924 ? 138.633 140.174 115.351 1.00 24.22 954 PRO A O 1
ATOM 1691 N N . ALA A 1 925 ? 138.039 138.699 116.945 1.00 8.85 955 ALA A N 1
ATOM 1692 C CA . ALA A 1 925 ? 138.209 137.541 116.082 1.00 7.44 955 ALA A CA 1
ATOM 1693 C C . ALA A 1 925 ? 137.149 137.504 114.988 1.00 10.96 955 ALA A C 1
ATOM 1694 O O . ALA A 1 925 ? 136.043 138.027 115.143 1.00 14.68 955 ALA A O 1
ATOM 1696 N N . HIS A 1 926 ? 137.502 136.874 113.868 1.00 9.96 956 HIS A N 1
ATOM 1697 C CA . HIS A 1 926 ? 136.551 136.620 112.793 1.00 5.95 956 HIS A CA 1
ATOM 1698 C C . HIS A 1 926 ? 135.618 135.494 113.206 1.00 4.75 956 HIS A C 1
ATOM 1699 O O . HIS A 1 926 ? 135.983 134.318 113.114 1.00 13.48 956 HIS A O 1
ATOM 1706 N N . MET A 1 927 ? 134.425 135.836 113.675 1.00 2.58 957 MET A N 1
ATOM 1707 C CA . MET A 1 927 ? 133.554 134.862 114.311 1.00 2.36 957 MET A CA 1
ATOM 1708 C C . MET A 1 927 ? 132.145 135.425 114.341 1.00 1.67 957 MET A C 1
ATOM 1709 O O . MET A 1 927 ? 131.942 136.604 114.038 1.00 2.87 957 MET A O 1
ATOM 1714 N N . PRO A 1 928 ? 131.146 134.600 114.665 1.00 1.16 958 PRO A N 1
ATOM 1715 C CA . PRO A 1 928 ? 129.810 135.141 114.937 1.00 0.59 958 PRO A CA 1
ATOM 1716 C C . PRO A 1 928 ? 129.834 136.143 116.077 1.00 1.84 958 PRO A C 1
ATOM 1717 O O . PRO A 1 928 ? 130.185 135.794 117.207 1.00 9.10 958 PRO A O 1
ATOM 1721 N N . HIS A 1 929 ? 129.470 137.389 115.792 1.00 5.49 959 HIS A N 1
ATOM 1722 C CA . HIS A 1 929 ? 129.537 138.472 116.764 1.00 0.73 959 HIS A CA 1
ATOM 1723 C C . HIS A 1 929 ? 128.150 138.748 117.325 1.00 0.41 959 HIS A C 1
ATOM 1724 O O . HIS A 1 929 ? 127.213 139.016 116.568 1.00 1.12 959 HIS A O 1
ATOM 1731 N N . MET A 1 930 ? 128.022 138.691 118.648 1.00 1.12 960 MET A N 1
ATOM 1732 C CA . MET A 1 930 ? 126.785 139.088 119.301 1.00 1.39 960 MET A CA 1
ATOM 1733 C C . MET A 1 930 ? 126.748 140.603 119.453 1.00 5.28 960 MET A C 1
ATOM 1734 O O . MET A 1 930 ? 127.691 141.209 119.970 1.00 2.10 960 MET A O 1
ATOM 1739 N N . ILE A 1 931 ? 125.659 141.209 118.996 1.00 2.21 961 ILE A N 1
ATOM 1740 C CA . ILE A 1 931 ? 125.509 142.657 118.966 1.00 1.34 961 ILE A CA 1
ATOM 1741 C C . ILE A 1 931 ? 124.234 143.020 119.710 1.00 2.26 961 ILE A C 1
ATOM 1742 O O . ILE A 1 931 ? 123.201 142.365 119.536 1.00 2.02 961 ILE A O 1
ATOM 1747 N N . ASP A 1 932 ? 124.312 144.048 120.547 1.00 3.52 962 ASP A N 1
ATOM 1748 C CA . ASP A 1 932 ? 123.143 144.618 121.199 1.00 2.16 962 ASP A CA 1
ATOM 1749 C C . ASP A 1 932 ? 122.687 145.831 120.398 1.00 2.88 962 ASP A C 1
ATOM 1750 O O . ASP A 1 932 ? 123.506 146.680 120.034 1.00 2.85 962 ASP A O 1
ATOM 1755 N N . ARG A 1 933 ? 121.386 145.893 120.102 1.00 3.41 963 ARG A N 1
ATOM 1756 C CA . ARG A 1 933 ? 120.864 146.989 119.291 1.00 3.73 963 ARG A CA 1
ATOM 1757 C C . ARG A 1 933 ? 121.032 148.330 119.992 1.00 5.93 963 ARG A C 1
ATOM 1758 O O . ARG A 1 933 ? 121.384 149.330 119.356 1.00 6.51 963 ARG A O 1
ATOM 1766 N N . ILE A 1 934 ? 120.775 148.374 121.301 1.00 5.00 964 ILE A N 1
ATOM 1767 C CA . ILE A 1 934 ? 120.875 149.628 122.041 1.00 4.20 964 ILE A CA 1
ATOM 1768 C C . ILE A 1 934 ? 122.313 150.127 122.067 1.00 4.52 964 ILE A C 1
ATOM 1769 O O . ILE A 1 934 ? 122.573 151.315 121.850 1.00 11.88 964 ILE A O 1
ATOM 1774 N N . VAL A 1 935 ? 123.268 149.236 122.342 1.00 3.06 965 VAL A N 1
ATOM 1775 C CA . VAL A 1 935 ? 124.670 149.645 122.399 1.00 2.95 965 VAL A CA 1
ATOM 1776 C C . VAL A 1 935 ? 125.140 150.132 121.036 1.00 4.42 965 VAL A C 1
ATOM 1777 O O . VAL A 1 935 ? 125.855 151.135 120.933 1.00 7.84 965 VAL A O 1
ATOM 1781 N N . MET A 1 936 ? 124.755 149.428 119.970 1.00 6.58 966 MET A N 1
ATOM 1782 C CA . MET A 1 936 ? 125.146 149.844 118.626 1.00 6.04 966 MET A CA 1
ATOM 1783 C C . MET A 1 936 ? 124.529 151.189 118.261 1.00 7.57 966 MET A C 1
ATOM 1784 O O . MET A 1 936 ? 125.189 152.040 117.654 1.00 13.33 966 MET A O 1
ATOM 1789 N N . GLN A 1 937 ? 123.261 151.399 118.621 1.00 7.53 967 GLN A N 1
ATOM 1790 C CA . GLN A 1 937 ? 122.618 152.676 118.336 1.00 9.52 967 GLN A CA 1
ATOM 1791 C C . GLN A 1 937 ? 123.281 153.811 119.105 1.00 8.42 967 GLN A C 1
ATOM 1792 O O . GLN A 1 937 ? 123.460 154.907 118.568 1.00 14.28 967 GLN A O 1
ATOM 1798 N N . GLU A 1 938 ? 123.647 153.570 120.367 1.00 6.68 968 GLU A N 1
ATOM 1799 C CA . GLU A 1 938 ? 124.367 154.583 121.133 1.00 6.97 968 GLU A CA 1
ATOM 1800 C C . GLU A 1 938 ? 125.727 154.877 120.517 1.00 9.36 968 GLU A C 1
ATOM 1801 O O . GLU A 1 938 ? 126.155 156.035 120.458 1.00 17.69 968 GLU A O 1
ATOM 1807 N N . LEU A 1 939 ? 126.427 153.837 120.062 1.00 7.37 969 LEU A N 1
ATOM 1808 C CA . LEU A 1 939 ? 127.718 154.034 119.415 1.00 6.90 969 LEU A CA 1
ATOM 1809 C C . LEU A 1 939 ? 127.582 154.874 118.155 1.00 10.07 969 LEU A C 1
ATOM 1810 O O . LEU A 1 939 ? 128.413 155.749 117.890 1.00 14.41 969 LEU A O 1
ATOM 1815 N N . GLN A 1 940 ? 126.544 154.615 117.361 1.00 10.51 970 GLN A N 1
ATOM 1816 C CA . GLN A 1 940 ? 126.360 155.364 116.124 1.00 8.71 970 GLN A CA 1
ATOM 1817 C C . GLN A 1 940 ? 125.857 156.779 116.382 1.00 12.07 970 GLN A C 1
ATOM 1818 O O . GLN A 1 940 ? 126.148 157.686 115.595 1.00 20.81 970 GLN A O 1
ATOM 1824 N N . ASP A 1 941 ? 125.101 156.987 117.461 1.00 10.55 971 ASP A N 1
ATOM 1825 C CA . ASP A 1 941 ? 124.751 158.342 117.867 1.00 10.31 971 ASP A CA 1
ATOM 1826 C C . ASP A 1 941 ? 125.971 159.109 118.360 1.00 10.88 971 ASP A C 1
ATOM 1827 O O . ASP A 1 941 ? 126.042 160.331 118.191 1.00 18.39 971 ASP A O 1
ATOM 1832 N N . MET A 1 942 ? 126.931 158.418 118.974 1.00 10.69 972 MET A N 1
ATOM 1833 C CA . MET A 1 942 ? 128.140 159.078 119.450 1.00 14.14 972 MET A CA 1
ATOM 1834 C C . MET A 1 942 ? 129.073 159.483 118.313 1.00 17.02 972 MET A C 1
ATOM 1835 O O . MET A 1 942 ? 129.827 160.450 118.462 1.00 20.83 972 MET A O 1
ATOM 1840 N N . PHE A 1 943 ? 129.034 158.783 117.181 1.00 16.08 973 PHE A N 1
ATOM 1841 C CA . PHE A 1 943 ? 129.889 159.082 116.029 1.00 18.43 973 PHE A CA 1
ATOM 1842 C C . PHE A 1 943 ? 129.050 159.161 114.757 1.00 17.78 973 PHE A C 1
ATOM 1843 O O . PHE A 1 943 ? 129.205 158.346 113.844 1.00 17.94 973 PHE A O 1
ATOM 1851 N N . PRO A 1 944 ? 128.157 160.150 114.653 1.00 18.15 974 PRO A N 1
ATOM 1852 C CA . PRO A 1 944 ? 127.218 160.149 113.517 1.00 18.60 974 PRO A CA 1
ATOM 1853 C C . PRO A 1 944 ? 127.886 160.420 112.180 1.00 20.85 974 PRO A C 1
ATOM 1854 O O . PRO A 1 944 ? 127.516 159.808 111.168 1.00 17.62 974 PRO A O 1
ATOM 1858 N N . GLU A 1 945 ? 128.868 161.324 112.151 1.00 23.40 975 GLU A N 1
ATOM 1859 C CA . GLU A 1 945 ? 129.450 161.751 110.884 1.00 21.67 975 GLU A CA 1
ATOM 1860 C C . GLU A 1 945 ? 130.205 160.614 110.204 1.00 17.47 975 GLU A C 1
ATOM 1861 O O . GLU A 1 945 ? 129.989 160.339 109.019 1.00 21.67 975 GLU A O 1
ATOM 1867 N N . GLU A 1 946 ? 131.085 159.927 110.935 1.00 18.20 976 GLU A N 1
ATOM 1868 C CA . GLU A 1 946 ? 131.869 158.873 110.302 1.00 16.96 976 GLU A CA 1
ATOM 1869 C C . GLU A 1 946 ? 131.067 157.598 110.073 1.00 13.97 976 GLU A C 1
ATOM 1870 O O . GLU A 1 946 ? 131.398 156.835 109.159 1.00 15.65 976 GLU A O 1
ATOM 1876 N N . PHE A 1 947 ? 130.003 157.360 110.844 1.00 12.90 977 PHE A N 1
ATOM 1877 C CA . PHE A 1 947 ? 129.120 156.246 110.510 1.00 10.78 977 PHE A CA 1
ATOM 1878 C C . PHE A 1 947 ? 128.313 156.534 109.250 1.00 15.60 977 PHE A C 1
ATOM 1879 O O . PHE A 1 947 ? 128.126 155.642 108.418 1.00 18.37 977 PHE A O 1
ATOM 1887 N N . ASP A 1 948 ? 127.856 157.774 109.064 1.00 21.06 978 ASP A N 1
ATOM 1888 C CA . ASP A 1 948 ? 127.232 158.111 107.787 1.00 18.60 978 ASP A CA 1
ATOM 1889 C C . ASP A 1 948 ? 128.243 158.021 106.649 1.00 12.92 978 ASP A C 1
ATOM 1890 O O . ASP A 1 948 ? 127.908 157.589 105.538 1.00 16.24 978 ASP A O 1
ATOM 1895 N N . LYS A 1 949 ? 129.489 158.415 106.914 1.00 10.46 979 LYS A N 1
ATOM 1896 C CA . LYS A 1 949 ? 130.541 158.324 105.910 1.00 9.20 979 LYS A CA 1
ATOM 1897 C C . LYS A 1 949 ? 130.760 156.884 105.466 1.00 14.41 979 LYS A C 1
ATOM 1898 O O . LYS A 1 949 ? 130.766 156.586 104.268 1.00 25.63 979 LYS A O 1
ATOM 1904 N N . THR A 1 950 ? 130.949 155.970 106.422 1.00 15.71 980 THR A N 1
ATOM 1905 C CA . THR A 1 950 ? 131.082 154.565 106.056 1.00 17.29 980 THR A CA 1
ATOM 1906 C C . THR A 1 950 ? 129.792 154.009 105.472 1.00 15.99 980 THR A C 1
ATOM 1907 O O . THR A 1 950 ? 129.835 153.018 104.738 1.00 22.13 980 THR A O 1
ATOM 1911 N N . SER A 1 951 ? 128.650 154.634 105.763 1.00 12.76 981 SER A N 1
ATOM 1912 C CA . SER A 1 951 ? 127.394 154.195 105.169 1.00 9.69 981 SER A CA 1
ATOM 1913 C C . SER A 1 951 ? 127.347 154.495 103.677 1.00 12.21 981 SER A C 1
ATOM 1914 O O . SER A 1 951 ? 126.940 153.643 102.880 1.00 16.02 981 SER A O 1
ATOM 1917 N N . PHE A 1 952 ? 127.747 155.701 103.269 1.00 20.54 982 PHE A N 1
ATOM 1918 C CA . PHE A 1 952 ? 127.537 156.088 101.878 1.00 22.85 982 PHE A CA 1
ATOM 1919 C C . PHE A 1 952 ? 128.684 155.681 100.956 1.00 24.97 982 PHE A C 1
ATOM 1920 O O . PHE A 1 952 ? 128.633 155.986 99.761 1.00 38.62 982 PHE A O 1
ATOM 1928 N N . HIS A 1 953 ? 129.702 154.993 101.465 1.00 16.34 983 HIS A N 1
ATOM 1929 C CA . HIS A 1 953 ? 130.738 154.463 100.589 1.00 21.29 983 HIS A CA 1
ATOM 1930 C C . HIS A 1 953 ? 130.183 153.321 99.745 1.00 24.29 983 HIS A C 1
ATOM 1931 O O . HIS A 1 953 ? 129.471 152.446 100.245 1.00 23.61 983 HIS A O 1
ATOM 1938 N N . LYS A 1 954 ? 130.501 153.339 98.454 1.00 29.51 984 LYS A N 1
ATOM 1939 C CA . LYS A 1 954 ? 130.078 152.286 97.540 1.00 29.35 984 LYS A CA 1
ATOM 1940 C C . LYS A 1 954 ? 131.128 151.198 97.362 1.00 30.87 984 LYS A C 1
ATOM 1941 O O . LYS A 1 954 ? 130.893 150.246 96.613 1.00 38.91 984 LYS A O 1
ATOM 1947 N N . VAL A 1 955 ? 132.282 151.328 98.003 1.00 26.83 985 VAL A N 1
ATOM 1948 C CA . VAL A 1 955 ? 133.323 150.308 97.990 1.00 24.31 985 VAL A CA 1
ATOM 1949 C C . VAL A 1 955 ? 133.970 150.305 99.366 1.00 28.55 985 VAL A C 1
ATOM 1950 O O . VAL A 1 955 ? 134.103 151.359 99.997 1.00 34.74 985 VAL A O 1
ATOM 1954 N N . ARG A 1 956 ? 134.336 149.118 99.846 1.00 26.31 986 ARG A N 1
ATOM 1955 C CA . ARG A 1 956 ? 135.130 148.996 101.062 1.00 24.31 986 ARG A CA 1
ATOM 1956 C C . ARG A 1 956 ? 136.295 149.975 101.028 1.00 30.70 986 ARG A C 1
ATOM 1957 O O . ARG A 1 956 ? 137.143 149.916 100.135 1.00 42.52 986 ARG A O 1
ATOM 1965 N N . HIS A 1 957 ? 136.326 150.883 102.000 1.00 27.85 987 HIS A N 1
ATOM 1966 C CA . HIS A 1 957 ? 137.220 152.030 101.976 1.00 30.86 987 HIS A CA 1
ATOM 1967 C C . HIS A 1 957 ? 138.268 151.915 103.072 1.00 26.61 987 HIS A C 1
ATOM 1968 O O . HIS A 1 957 ? 138.056 151.255 104.091 1.00 29.39 987 HIS A O 1
ATOM 1975 N N . SER A 1 958 ? 139.410 152.565 102.844 1.00 26.21 988 SER A N 1
ATOM 1976 C CA . SER A 1 958 ? 140.478 152.563 103.836 1.00 28.00 988 SER A CA 1
ATOM 1977 C C . SER A 1 958 ? 140.033 153.218 105.137 1.00 27.07 988 SER A C 1
ATOM 1978 O O . SER A 1 958 ? 140.386 152.754 106.227 1.00 35.43 988 SER A O 1
ATOM 1981 N N . GLU A 1 959 ? 139.272 154.303 105.047 1.00 26.72 989 GLU A N 1
ATOM 1982 C CA . GLU A 1 959 ? 138.820 155.053 106.216 1.00 26.88 989 GLU A CA 1
ATOM 1983 C C . GLU A 1 959 ? 137.321 154.831 106.398 1.00 24.33 989 GLU A C 1
ATOM 1984 O O . GLU A 1 959 ? 136.498 155.609 105.916 1.00 26.15 989 GLU A O 1
ATOM 1990 N N . ASP A 1 960 ? 136.971 153.766 107.114 1.00 20.86 990 ASP A N 1
ATOM 1991 C CA . ASP A 1 960 ? 135.581 153.501 107.460 1.00 20.05 990 ASP A CA 1
ATOM 1992 C C . ASP A 1 960 ? 135.543 152.709 108.760 1.00 25.34 990 ASP A C 1
ATOM 1993 O O . ASP A 1 960 ? 136.513 152.047 109.134 1.00 31.00 990 ASP A O 1
ATOM 1998 N N . MET A 1 961 ? 134.409 152.792 109.451 1.00 22.15 991 MET A N 1
ATOM 1999 C CA . MET A 1 961 ? 134.292 152.232 110.792 1.00 13.24 991 MET A CA 1
ATOM 2000 C C . MET A 1 961 ? 134.096 150.724 110.715 1.00 18.04 991 MET A C 1
ATOM 2001 O O . MET A 1 961 ? 133.087 150.248 110.184 1.00 26.28 991 MET A O 1
ATOM 2006 N N . GLN A 1 962 ? 135.059 149.974 111.246 1.00 14.35 992 GLN A N 1
ATOM 2007 C CA . GLN A 1 962 ? 134.956 148.523 111.265 1.00 11.93 992 GLN A CA 1
ATOM 2008 C C . GLN A 1 962 ? 133.840 148.090 112.210 1.00 11.46 992 GLN A C 1
ATOM 2009 O O . GLN A 1 962 ? 133.664 148.659 113.289 1.00 12.87 992 GLN A O 1
ATOM 2015 N N . PHE A 1 963 ? 133.084 147.075 111.793 1.00 12.01 993 PHE A N 1
ATOM 2016 C CA . PHE A 1 963 ? 131.853 146.720 112.495 1.00 7.61 993 PHE A CA 1
ATOM 2017 C C . PHE A 1 963 ? 132.133 146.180 113.893 1.00 11.11 993 PHE A C 1
ATOM 2018 O O . PHE A 1 963 ? 131.548 146.648 114.876 1.00 11.56 993 PHE A O 1
ATOM 2026 N N . ALA A 1 964 ? 133.026 145.197 114.005 1.00 14.83 994 ALA A N 1
ATOM 2027 C CA . ALA A 1 964 ? 133.236 144.542 115.291 1.00 7.54 994 ALA A CA 1
ATOM 2028 C C . ALA A 1 964 ? 134.171 145.340 116.187 1.00 8.50 994 ALA A C 1
ATOM 2029 O O . ALA A 1 964 ? 133.934 145.448 117.395 1.00 11.41 994 ALA A O 1
ATOM 2031 N N . PHE A 1 965 ? 135.236 145.901 115.612 1.00 6.44 995 PHE A N 1
ATOM 2032 C CA . PHE A 1 965 ? 136.204 146.659 116.396 1.00 5.78 995 PHE A CA 1
ATOM 2033 C C . PHE A 1 965 ? 135.539 147.835 117.099 1.00 7.18 995 PHE A C 1
ATOM 2034 O O . PHE A 1 965 ? 135.693 148.019 118.313 1.00 12.48 995 PHE A O 1
ATOM 2042 N N . SER A 1 966 ? 134.770 148.629 116.349 1.00 8.81 996 SER A N 1
ATOM 2043 C CA . SER A 1 966 ? 134.122 149.803 116.922 1.00 6.09 996 SER A CA 1
ATOM 2044 C C . SER A 1 966 ? 133.133 149.413 118.011 1.00 7.48 996 SER A C 1
ATOM 2045 O O . SER A 1 966 ? 133.132 149.996 119.098 1.00 9.27 996 SER A O 1
ATOM 2048 N N . TYR A 1 967 ? 132.285 148.421 117.739 1.00 5.48 997 TYR A N 1
ATOM 2049 C CA . TYR A 1 967 ? 131.272 148.032 118.715 1.00 3.07 997 TYR A CA 1
ATOM 2050 C C . TYR A 1 967 ? 131.912 147.505 119.991 1.00 5.85 997 TYR A C 1
ATOM 2051 O O . TYR A 1 967 ? 131.509 147.874 121.100 1.00 15.57 997 TYR A O 1
ATOM 2060 N N . PHE A 1 968 ? 132.917 146.641 119.858 1.00 6.11 998 PHE A N 1
ATOM 2061 C CA . PHE A 1 968 ? 133.474 146.008 121.046 1.00 5.43 998 PHE A CA 1
ATOM 2062 C C . PHE A 1 968 ? 134.314 146.984 121.855 1.00 5.71 998 PHE A C 1
ATOM 2063 O O . PHE A 1 968 ? 134.291 146.943 123.090 1.00 9.54 998 PHE A O 1
ATOM 2071 N N . TYR A 1 969 ? 135.034 147.889 121.199 1.00 5.12 999 TYR A N 1
ATOM 2072 C CA . TYR A 1 969 ? 135.791 148.877 121.952 1.00 5.82 999 TYR A CA 1
ATOM 2073 C C . TYR A 1 969 ? 134.971 150.105 122.315 1.00 7.54 999 TYR A C 1
ATOM 2074 O O . TYR A 1 969 ? 135.504 151.019 122.949 1.00 13.03 999 TYR A O 1
ATOM 2083 N N . TYR A 1 970 ? 133.702 150.161 121.920 1.00 5.55 1000 TYR A N 1
ATOM 2084 C CA . TYR A 1 970 ? 132.776 151.077 122.568 1.00 6.38 1000 TYR A CA 1
ATOM 2085 C C . TYR A 1 970 ? 132.131 150.438 123.787 1.00 7.07 1000 TYR A C 1
ATOM 2086 O O . TYR A 1 970 ? 131.910 151.111 124.798 1.00 11.76 1000 TYR A O 1
ATOM 2095 N N . LEU A 1 971 ? 131.822 149.144 123.699 1.00 6.11 1001 LEU A N 1
ATOM 2096 C CA . LEU A 1 971 ? 131.303 148.422 124.853 1.00 6.92 1001 LEU A CA 1
ATOM 2097 C C . LEU A 1 971 ? 132.331 148.378 125.976 1.00 7.86 1001 LEU A C 1
ATOM 2098 O O . LEU A 1 971 ? 131.983 148.501 127.155 1.00 6.48 1001 LEU A O 1
ATOM 2103 N N . MET A 1 972 ? 133.606 148.207 125.626 1.00 6.48 1002 MET A N 1
ATOM 2104 C CA . MET A 1 972 ? 134.667 148.104 126.617 1.00 4.60 1002 MET A CA 1
ATOM 2105 C C . MET A 1 972 ? 135.197 149.454 127.081 1.00 9.25 1002 MET A C 1
ATOM 2106 O O . MET A 1 972 ? 136.004 149.490 128.014 1.00 15.82 1002 MET A O 1
ATOM 2111 N N . SER A 1 973 ? 134.772 150.560 126.466 1.00 10.19 1003 SER A N 1
ATOM 2112 C CA . SER A 1 973 ? 135.302 151.872 126.806 1.00 8.54 1003 SER A CA 1
ATOM 2113 C C . SER A 1 973 ? 134.250 152.883 127.234 1.00 9.70 1003 SER A C 1
ATOM 2114 O O . SER A 1 973 ? 134.621 153.955 127.724 1.00 13.28 1003 SER A O 1
ATOM 2117 N N . ALA A 1 974 ? 132.965 152.587 127.071 1.00 7.99 1004 ALA A N 1
ATOM 2118 C CA . ALA A 1 974 ? 131.927 153.524 127.482 1.00 8.13 1004 ALA A CA 1
ATOM 2119 C C . ALA A 1 974 ? 131.931 153.665 128.998 1.00 15.45 1004 ALA A C 1
ATOM 2120 O O . ALA A 1 974 ? 131.629 152.709 129.720 1.00 12.21 1004 ALA A O 1
ATOM 2122 N N . VAL A 1 975 ? 132.270 154.855 129.479 1.00 22.86 1005 VAL A N 1
ATOM 2123 C CA . VAL A 1 975 ? 132.331 155.130 130.902 1.00 21.21 1005 VAL A CA 1
ATOM 2124 C C . VAL A 1 975 ? 131.041 155.817 131.324 1.00 15.03 1005 VAL A C 1
ATOM 2125 O O . VAL A 1 975 ? 130.352 156.458 130.528 1.00 11.41 1005 VAL A O 1
ATOM 2129 N N . GLN A 1 976 ? 130.704 155.673 132.601 1.00 16.91 1006 GLN A N 1
ATOM 2130 C CA . GLN A 1 976 ? 129.497 156.271 133.143 1.00 21.96 1006 GLN A CA 1
ATOM 2131 C C . GLN A 1 976 ? 129.861 157.338 134.163 1.00 35.94 1006 GLN A C 1
ATOM 2132 O O . GLN A 1 976 ? 130.724 157.097 135.019 1.00 32.27 1006 GLN A O 1
ATOM 2138 N N . PRO A 1 977 ? 129.245 158.518 134.102 1.00 25.59 1007 PRO A N 1
ATOM 2139 C CA . PRO A 1 977 ? 129.600 159.586 135.044 1.00 27.91 1007 PRO A CA 1
ATOM 2140 C C . PRO A 1 977 ? 129.304 159.188 136.482 1.00 28.84 1007 PRO A C 1
ATOM 2141 O O . PRO A 1 977 ? 128.337 158.479 136.765 1.00 25.83 1007 PRO A O 1
ATOM 2145 N N . LEU A 1 978 ? 130.157 159.655 137.392 1.00 32.05 1008 LEU A N 1
ATOM 2146 C CA . LEU A 1 978 ? 130.024 159.300 138.797 1.00 32.04 1008 LEU A CA 1
ATOM 2147 C C . LEU A 1 978 ? 128.771 159.927 139.395 1.00 31.14 1008 LEU A C 1
ATOM 2148 O O . LEU A 1 978 ? 128.445 161.085 139.125 1.00 36.26 1008 LEU A O 1
ATOM 2153 N N . ASN A 1 979 ? 128.068 159.147 140.211 1.00 25.99 1009 ASN A N 1
ATOM 2154 C CA . ASN A 1 979 ? 126.812 159.558 140.825 1.00 27.19 1009 ASN A CA 1
ATOM 2155 C C . ASN A 1 979 ? 127.005 159.593 142.335 1.00 35.44 1009 ASN A C 1
ATOM 2156 O O . ASN A 1 979 ? 127.213 158.548 142.960 1.00 46.66 1009 ASN A O 1
ATOM 2161 N N . ILE A 1 980 ? 126.941 160.794 142.915 1.00 26.78 1010 ILE A N 1
ATOM 2162 C CA . ILE A 1 980 ? 127.212 160.948 144.342 1.00 22.97 1010 ILE A CA 1
ATOM 2163 C C . ILE A 1 980 ? 126.115 160.296 145.174 1.00 26.06 1010 ILE A C 1
ATOM 2164 O O . ILE A 1 980 ? 126.383 159.719 146.235 1.00 38.11 1010 ILE A O 1
ATOM 2169 N N . SER A 1 981 ? 124.865 160.381 144.714 1.00 22.56 1011 SER A N 1
ATOM 2170 C CA . SER A 1 981 ? 123.771 159.739 145.434 1.00 27.38 1011 SER A CA 1
ATOM 2171 C C . SER A 1 981 ? 123.980 158.234 145.522 1.00 31.72 1011 SER A C 1
ATOM 2172 O O . SER A 1 981 ? 123.735 157.624 146.570 1.00 37.31 1011 SER A O 1
ATOM 2175 N N . GLN A 1 982 ? 124.436 157.617 144.430 1.00 28.91 1012 GLN A N 1
ATOM 2176 C CA . GLN A 1 982 ? 124.697 156.182 144.444 1.00 26.99 1012 GLN A CA 1
ATOM 2177 C C . GLN A 1 982 ? 125.833 155.834 145.399 1.00 24.86 1012 GLN A C 1
ATOM 2178 O O . GLN A 1 982 ? 125.772 154.819 146.102 1.00 33.14 1012 GLN A O 1
ATOM 2184 N N . VAL A 1 983 ? 126.879 156.662 145.435 1.00 19.20 1013 VAL A N 1
ATOM 2185 C CA . VAL A 1 983 ? 127.985 156.428 146.360 1.00 24.21 1013 VAL A CA 1
ATOM 2186 C C . VAL A 1 983 ? 127.500 156.506 147.803 1.00 24.97 1013 VAL A C 1
ATOM 2187 O O . VAL A 1 983 ? 127.847 155.662 148.640 1.00 22.78 1013 VAL A O 1
ATOM 2191 N N . PHE A 1 984 ? 126.686 157.515 148.116 1.00 22.24 1014 PHE A N 1
ATOM 2192 C CA . PHE A 1 984 ? 126.147 157.626 149.466 1.00 17.84 1014 PHE A CA 1
ATOM 2193 C C . PHE A 1 984 ? 125.279 156.424 149.811 1.00 15.45 1014 PHE A C 1
ATOM 2194 O O . PHE A 1 984 ? 125.368 155.885 150.920 1.00 20.43 1014 PHE A O 1
ATOM 2202 N N . ASP A 1 985 ? 124.433 155.988 148.875 1.00 17.39 1015 ASP A N 1
ATOM 2203 C CA . ASP A 1 985 ? 123.560 154.849 149.143 1.00 21.76 1015 ASP A CA 1
ATOM 2204 C C . ASP A 1 985 ? 124.360 153.570 149.351 1.00 22.42 1015 ASP A C 1
ATOM 2205 O O . ASP A 1 985 ? 123.984 152.723 150.170 1.00 20.13 1015 ASP A O 1
ATOM 2210 N N . GLU A 1 986 ? 125.458 153.402 148.615 1.00 22.33 1016 GLU A N 1
ATOM 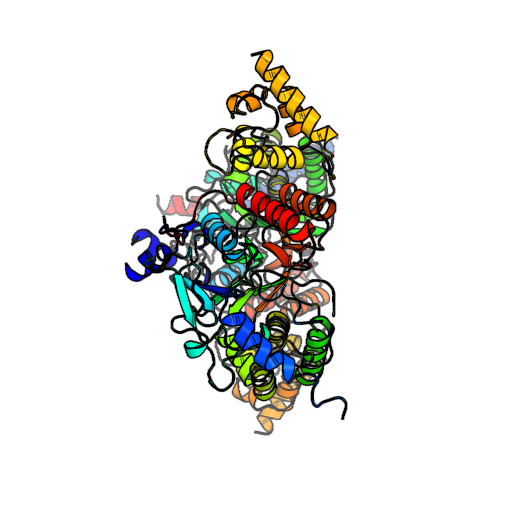2211 C CA . GLU A 1 986 ? 126.281 152.214 148.786 1.00 18.99 1016 GLU A CA 1
ATOM 2212 C C . GLU A 1 986 ? 127.175 152.297 150.016 1.00 15.36 1016 GLU A C 1
ATOM 2213 O O . GLU A 1 986 ? 127.690 151.267 150.461 1.00 14.04 1016 GLU A O 1
ATOM 2219 N N . VAL A 1 987 ? 127.372 153.489 150.571 1.00 17.81 1017 VAL A N 1
ATOM 2220 C CA . VAL A 1 987 ? 128.085 153.618 151.839 1.00 12.21 1017 VAL A CA 1
ATOM 2221 C C . VAL A 1 987 ? 127.124 153.575 153.022 1.00 7.52 1017 VAL A C 1
ATOM 2222 O O . VAL A 1 987 ? 127.433 152.985 154.059 1.00 8.99 1017 VAL A O 1
ATOM 2226 N N . ASP A 1 988 ? 125.944 154.176 152.885 1.00 9.13 1018 ASP A N 1
ATOM 2227 C CA . ASP A 1 988 ? 124.936 154.171 153.945 1.00 9.85 1018 ASP A CA 1
ATOM 2228 C C . ASP A 1 988 ? 124.196 152.838 153.899 1.00 10.10 1018 ASP A C 1
ATOM 2229 O O . ASP A 1 988 ? 123.088 152.713 153.371 1.00 11.07 1018 ASP A O 1
ATOM 2234 N N . THR A 1 989 ? 124.834 151.813 154.469 1.00 10.57 1019 THR A N 1
ATOM 2235 C CA . THR A 1 989 ? 124.249 150.478 154.471 1.00 12.98 1019 THR A CA 1
ATOM 2236 C C . THR A 1 989 ? 123.047 150.372 155.399 1.00 17.74 1019 THR A C 1
ATOM 2237 O O . THR A 1 989 ? 122.273 149.416 155.282 1.00 17.56 1019 THR A O 1
ATOM 2241 N N . ASP A 1 990 ? 122.876 151.325 156.316 1.00 19.71 1020 ASP A N 1
ATOM 2242 C CA . ASP A 1 990 ? 121.712 151.330 157.194 1.00 18.06 1020 ASP A CA 1
ATOM 2243 C C . ASP A 1 990 ? 120.425 151.645 156.442 1.00 21.53 1020 ASP A C 1
ATOM 2244 O O . ASP A 1 990 ? 119.338 151.379 156.964 1.00 19.90 1020 ASP A O 1
ATOM 2249 N N . GLN A 1 991 ? 120.525 152.210 155.236 1.00 21.83 1021 GLN A N 1
ATOM 2250 C CA . GLN A 1 991 ? 119.362 152.667 154.473 1.00 22.08 1021 GLN A CA 1
ATOM 2251 C C . GLN A 1 991 ? 118.565 153.697 155.268 1.00 24.14 1021 GLN A C 1
ATOM 2252 O O . GLN A 1 991 ? 117.335 153.735 155.218 1.00 34.63 1021 GLN A O 1
ATOM 2258 N N . SER A 1 992 ? 119.280 154.545 156.010 1.00 20.04 1022 SER A N 1
ATOM 2259 C CA . SER A 1 992 ? 118.661 155.547 156.865 1.00 20.77 1022 SER A CA 1
ATOM 2260 C C . SER A 1 992 ? 118.844 156.971 156.368 1.00 25.54 1022 SER A C 1
ATOM 2261 O O . SER A 1 992 ? 118.109 157.859 156.810 1.00 21.36 1022 SER A O 1
ATOM 2264 N N . GLY A 1 993 ? 119.794 157.210 155.467 1.00 36.46 1023 GLY A N 1
ATOM 2265 C CA . GLY A 1 993 ? 120.070 158.536 154.968 1.00 23.07 1023 GLY A CA 1
ATOM 2266 C C . GLY A 1 993 ? 121.113 159.308 155.743 1.00 20.54 1023 GLY A C 1
ATOM 2267 O O . GLY A 1 993 ? 121.514 160.390 155.299 1.00 25.87 1023 GLY A O 1
ATOM 2268 N N . VAL A 1 994 ? 121.568 158.793 156.882 1.00 17.51 1024 VAL A N 1
ATOM 2269 C CA . VAL A 1 994 ? 122.569 159.453 157.710 1.00 19.63 1024 VAL A CA 1
ATOM 2270 C C . VAL A 1 994 ? 123.739 158.498 157.895 1.00 22.23 1024 VAL A C 1
ATOM 2271 O O . VAL A 1 994 ? 123.543 157.332 158.256 1.00 24.95 1024 VAL A O 1
ATOM 2275 N N . LEU A 1 995 ? 124.951 158.990 157.650 1.00 16.31 1025 LEU A N 1
ATOM 2276 C CA . LEU A 1 995 ? 126.148 158.175 157.807 1.00 14.23 1025 LEU A CA 1
ATOM 2277 C C . LEU A 1 995 ? 126.502 158.048 159.283 1.00 17.01 1025 LEU A C 1
ATOM 2278 O O . LEU A 1 995 ? 126.671 159.056 159.976 1.00 16.71 1025 LEU A O 1
ATOM 2283 N N . SER A 1 996 ? 126.618 156.813 159.760 1.00 13.83 1026 SER A N 1
ATOM 2284 C CA . SER A 1 996 ? 127.118 156.551 161.098 1.00 11.88 1026 SER A CA 1
A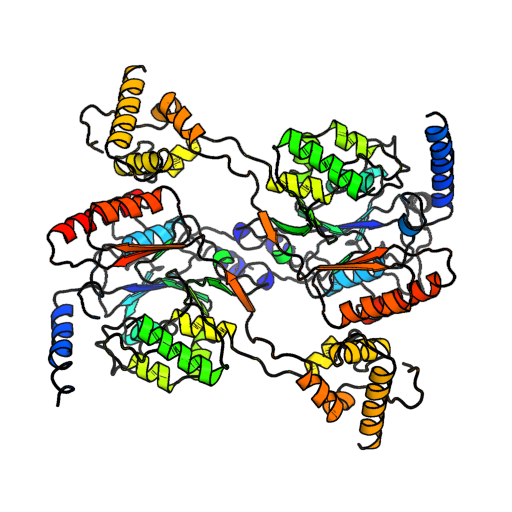TOM 2285 C C . SER A 1 996 ? 128.643 156.603 161.102 1.00 13.85 1026 SER A C 1
ATOM 2286 O O . SER A 1 996 ? 129.287 156.783 160.068 1.00 18.11 1026 SER A O 1
ATOM 2289 N N . ASP A 1 997 ? 129.227 156.448 162.291 1.00 12.20 1027 ASP A N 1
ATOM 2290 C CA . ASP A 1 997 ? 130.682 156.486 162.404 1.00 14.27 1027 ASP A CA 1
ATOM 2291 C C . ASP A 1 997 ? 131.328 155.373 161.589 1.00 15.65 1027 ASP A C 1
ATOM 2292 O O . ASP A 1 997 ? 132.346 155.592 160.922 1.00 17.14 1027 ASP A O 1
ATOM 2297 N N . ARG A 1 998 ? 130.751 154.170 161.636 1.00 12.95 1028 ARG A N 1
ATOM 2298 C CA . ARG A 1 998 ? 131.261 153.064 160.832 1.00 11.93 1028 ARG A CA 1
ATOM 2299 C C . ARG A 1 998 ? 131.124 153.356 159.341 1.00 14.37 1028 ARG A C 1
ATOM 2300 O O . ARG A 1 998 ? 132.041 153.082 158.557 1.00 14.42 1028 ARG A O 1
ATOM 2308 N N . GLU A 1 999 ? 129.990 153.927 158.934 1.00 12.91 1029 GLU A N 1
ATOM 2309 C CA . GLU A 1 999 ? 129.791 154.262 157.529 1.00 6.54 1029 GLU A CA 1
ATOM 2310 C C . GLU A 1 999 ? 130.702 155.406 157.100 1.00 9.46 1029 GLU A C 1
ATOM 2311 O O . GLU A 1 999 ? 131.193 155.424 155.966 1.00 17.11 1029 GLU A O 1
ATOM 2317 N N . ILE A 1 1000 ? 130.949 156.364 157.996 1.00 11.96 1030 ILE A N 1
ATOM 2318 C CA . ILE A 1 1000 ? 131.908 157.424 157.697 1.00 12.79 1030 ILE A CA 1
ATOM 2319 C C . ILE A 1 1000 ? 133.306 156.843 157.528 1.00 12.96 1030 ILE A C 1
ATOM 2320 O O . ILE A 1 1000 ? 134.078 157.289 156.674 1.00 12.36 1030 ILE A O 1
ATOM 2325 N N . ARG A 1 1001 ? 133.658 155.844 158.340 1.00 15.78 1031 ARG A N 1
ATOM 2326 C CA . ARG A 1 1001 ? 134.956 155.197 158.175 1.00 13.35 1031 ARG A CA 1
ATOM 2327 C C . ARG A 1 1001 ? 135.032 154.446 156.852 1.00 13.25 1031 ARG A C 1
ATOM 2328 O O . ARG A 1 1001 ? 136.076 154.448 156.188 1.00 18.74 1031 ARG A O 1
ATOM 2336 N N . THR A 1 1002 ? 133.934 153.805 156.449 1.00 13.32 1032 THR A N 1
ATOM 2337 C CA . THR A 1 1002 ? 133.902 153.160 155.139 1.00 11.98 1032 THR A CA 1
ATOM 2338 C C . THR A 1 1002 ? 134.115 154.178 154.025 1.00 14.50 1032 THR A C 1
ATOM 2339 O O . THR A 1 1002 ? 134.896 153.940 153.095 1.00 13.59 1032 THR A O 1
ATOM 2343 N N . LEU A 1 1003 ? 133.440 155.328 154.114 1.00 13.96 1033 LEU A N 1
ATOM 2344 C CA . LEU A 1 1003 ? 133.608 156.372 153.107 1.00 9.83 1033 LEU A CA 1
ATOM 2345 C C . LEU A 1 1003 ? 135.036 156.906 153.092 1.00 11.70 1033 LEU A C 1
ATOM 2346 O O . LEU A 1 1003 ? 135.601 157.161 152.023 1.00 19.05 1033 LEU A O 1
ATOM 2351 N N . ALA A 1 1004 ? 135.634 157.088 154.271 1.00 10.47 1034 ALA A N 1
ATOM 2352 C CA . ALA A 1 1004 ? 137.014 157.554 154.342 1.00 12.53 1034 ALA A CA 1
ATOM 2353 C C . ALA A 1 1004 ? 137.968 156.552 153.708 1.00 15.07 1034 ALA A C 1
ATOM 2354 O O . ALA A 1 1004 ? 138.929 156.941 153.035 1.00 15.85 1034 ALA A O 1
ATOM 2356 N N . THR A 1 1005 ? 137.733 155.257 153.930 1.00 19.68 1035 THR A N 1
ATOM 2357 C CA . THR A 1 1005 ? 138.553 154.240 153.278 1.00 18.73 1035 THR A CA 1
ATOM 2358 C C . THR A 1 1005 ? 138.383 154.283 151.766 1.00 19.87 1035 THR A C 1
ATOM 2359 O O . THR A 1 1005 ? 139.358 154.138 151.020 1.00 23.69 1035 THR A O 1
ATOM 2363 N N . ARG A 1 1006 ? 137.149 154.478 151.295 1.00 18.15 1036 ARG A N 1
ATOM 2364 C CA . ARG A 1 1006 ? 136.918 154.581 149.856 1.00 15.28 1036 ARG A CA 1
ATOM 2365 C C . ARG A 1 1006 ? 137.662 155.771 149.265 1.00 21.68 1036 ARG A C 1
ATOM 2366 O O . ARG A 1 1006 ? 138.266 155.667 148.191 1.00 26.91 1036 ARG A O 1
ATOM 2374 N N . ILE A 1 1007 ? 137.638 156.908 149.959 1.00 23.37 1037 ILE A N 1
ATOM 2375 C CA . ILE A 1 1007 ? 138.215 158.136 149.419 1.00 19.57 1037 ILE A CA 1
ATOM 2376 C C . ILE A 1 1007 ? 139.733 158.129 149.555 1.00 21.72 1037 ILE A C 1
ATOM 2377 O O . ILE A 1 1007 ? 140.465 158.214 148.563 1.00 23.74 1037 ILE A O 1
ATOM 2382 N N . HIS A 1 1008 ? 140.227 158.034 150.785 1.00 26.15 1038 HIS A N 1
ATOM 2383 C CA . HIS A 1 1008 ? 141.655 158.154 151.024 1.00 28.94 1038 HIS A CA 1
ATOM 2384 C C . HIS A 1 1008 ? 142.389 156.876 150.629 1.00 34.75 1038 HIS A C 1
ATOM 2385 O O . HIS A 1 1008 ? 141.799 155.804 150.474 1.00 35.58 1038 HIS A O 1
ATOM 2392 N N . GLU A 1 1009 ? 143.703 157.008 150.466 1.00 39.93 1039 GLU A N 1
ATOM 2393 C CA . GLU A 1 1009 ? 144.567 155.883 150.146 1.00 42.30 1039 GLU A CA 1
ATOM 2394 C C . GLU A 1 1009 ? 145.003 155.185 151.427 1.00 50.92 1039 GLU A C 1
ATOM 2395 O O . GLU A 1 1009 ? 145.347 155.836 152.417 1.00 56.77 1039 GLU A O 1
ATOM 2401 N N . LEU A 1 1010 ? 144.985 153.856 151.402 1.00 49.56 1040 LEU A N 1
ATOM 2402 C CA . LEU A 1 1010 ? 145.338 153.086 152.582 1.00 41.98 1040 LEU A CA 1
ATOM 2403 C C . LEU A 1 1010 ? 146.837 153.186 152.865 1.00 45.42 1040 LEU A C 1
ATOM 2404 O O . LEU A 1 1010 ? 147.642 153.348 151.944 1.00 53.44 1040 LEU A O 1
ATOM 2409 N N . PRO A 1 1011 ? 147.241 153.094 154.141 1.00 41.71 1041 PRO A N 1
ATOM 2410 C CA . PRO A 1 1011 ? 146.413 152.903 155.342 1.00 48.68 1041 PRO A CA 1
ATOM 2411 C C . PRO A 1 1011 ? 145.671 154.170 155.757 1.00 50.62 1041 PRO A C 1
ATOM 2412 O O . PRO A 1 1011 ? 146.169 155.277 155.577 1.00 48.20 1041 PRO A O 1
ATOM 2416 N N . LEU A 1 1012 ? 144.473 154.033 156.320 1.00 49.85 1042 LEU A N 1
ATOM 2417 C CA . LEU A 1 1012 ? 143.672 155.182 156.734 1.00 44.54 1042 LEU A CA 1
ATOM 2418 C C . LEU A 1 1012 ? 144.146 155.634 158.109 1.00 50.17 1042 LEU A C 1
ATOM 2419 O O . LEU A 1 1012 ? 143.740 155.083 159.134 1.00 47.87 1042 LEU A O 1
ATOM 2424 N N . SER A 1 1013 ? 145.017 156.638 158.134 1.00 52.75 1043 SER A N 1
ATOM 2425 C CA . SER A 1 1013 ? 145.490 157.186 159.394 1.00 57.67 1043 SER A CA 1
ATOM 2426 C C . SER A 1 1013 ? 144.381 157.980 160.077 1.00 52.44 1043 SER A C 1
ATOM 2427 O O . SER A 1 1013 ? 143.409 158.408 159.449 1.00 47.74 1043 SER A O 1
ATOM 2430 N N . LEU A 1 1014 ? 144.533 158.172 161.390 1.00 55.54 1044 LEU A N 1
ATOM 2431 C CA . LEU A 1 1014 ? 143.569 158.991 162.116 1.00 52.96 1044 LEU A CA 1
ATOM 2432 C C . LEU A 1 1014 ? 143.558 160.420 161.592 1.00 53.91 1044 LEU A C 1
ATOM 2433 O O . LEU A 1 1014 ? 142.526 161.098 161.656 1.00 50.45 1044 LEU A O 1
ATOM 2438 N N . GLN A 1 1015 ? 144.688 160.884 161.052 1.00 57.36 1045 GLN A N 1
ATOM 2439 C CA . GLN A 1 1015 ? 144.751 162.234 160.503 1.00 53.80 1045 GLN A CA 1
ATOM 2440 C C . GLN A 1 1015 ? 143.791 162.401 159.332 1.00 52.37 1045 GLN A C 1
ATOM 2441 O O . GLN A 1 1015 ? 143.105 163.423 159.227 1.00 48.70 1045 GLN A O 1
ATOM 2447 N N . ASP A 1 1016 ? 143.725 161.407 158.443 1.00 56.25 1046 ASP A N 1
ATOM 2448 C CA . ASP A 1 1016 ? 142.850 161.513 157.280 1.00 47.96 1046 ASP A CA 1
ATOM 2449 C C . ASP A 1 1016 ? 141.380 161.529 157.683 1.00 44.87 1046 ASP A C 1
ATOM 2450 O O . ASP A 1 1016 ? 140.597 162.339 157.170 1.00 51.60 1046 ASP A O 1
ATOM 2455 N N . LEU A 1 1017 ? 140.984 160.641 158.597 1.00 37.95 1047 LEU A N 1
ATOM 2456 C CA . LEU A 1 1017 ? 139.597 160.620 159.051 1.00 36.17 1047 LEU A CA 1
ATOM 2457 C C . LEU A 1 1017 ? 139.240 161.903 159.791 1.00 46.41 1047 LEU A C 1
ATOM 2458 O O . LEU A 1 1017 ? 138.139 162.442 159.624 1.00 49.98 1047 LEU A O 1
ATOM 2463 N N . THR A 1 1018 ? 140.160 162.406 160.619 1.00 46.28 1048 THR A N 1
ATOM 2464 C CA . THR A 1 1018 ? 139.922 163.665 161.316 1.00 40.93 1048 THR A CA 1
ATOM 2465 C C . THR A 1 1018 ? 139.773 164.816 160.331 1.00 44.59 1048 THR A C 1
ATOM 2466 O O . THR A 1 1018 ? 138.918 165.689 160.511 1.00 42.45 1048 THR A O 1
ATOM 2470 N N . GLY A 1 1019 ? 140.599 164.836 159.283 1.00 45.93 1049 GLY A N 1
ATOM 2471 C CA . GLY A 1 1019 ? 140.463 165.864 158.266 1.00 42.02 1049 GLY A CA 1
ATOM 2472 C C . GLY A 1 1019 ? 139.140 165.783 157.530 1.00 37.69 1049 GLY A C 1
ATOM 2473 O O . GLY A 1 1019 ? 138.518 166.808 157.240 1.00 43.94 1049 GLY A O 1
ATOM 2474 N N . LEU A 1 1020 ? 138.693 164.566 157.219 1.00 34.55 1050 LEU A N 1
ATOM 2475 C CA . LEU A 1 1020 ? 137.384 164.398 156.594 1.00 32.85 1050 LEU A CA 1
ATOM 2476 C C . LEU A 1 1020 ? 136.270 164.911 157.498 1.00 30.71 1050 LEU A C 1
ATOM 2477 O O . LEU A 1 1020 ? 135.343 165.593 157.038 1.00 31.22 1050 LEU A O 1
ATOM 2482 N N . GLU A 1 1021 ? 136.344 164.591 158.791 1.00 34.17 1051 GLU A N 1
ATOM 2483 C CA . GLU A 1 1021 ? 135.337 165.071 159.733 1.00 40.70 1051 GLU A CA 1
ATOM 2484 C C . GLU A 1 1021 ? 135.360 166.591 159.835 1.00 44.74 1051 GLU A C 1
ATOM 2485 O O . GLU A 1 1021 ? 134.305 167.233 159.909 1.00 43.05 1051 GLU A O 1
ATOM 2491 N N . HIS A 1 1022 ? 136.557 167.184 159.841 1.00 44.80 1052 HIS A N 1
ATOM 2492 C CA . HIS A 1 1022 ? 136.670 168.639 159.882 1.00 36.55 1052 HIS A CA 1
ATOM 2493 C C . HIS A 1 1022 ? 136.068 169.276 158.638 1.00 34.29 1052 HIS A C 1
ATOM 2494 O O . HIS A 1 1022 ? 135.387 170.303 158.727 1.00 39.72 1052 HIS A O 1
ATOM 2501 N N . MET A 1 1023 ? 136.325 168.692 157.467 1.00 29.57 1053 MET A N 1
ATOM 2502 C CA . MET A 1 1023 ? 135.740 169.213 156.236 1.00 25.82 1053 MET A CA 1
ATOM 2503 C C . MET A 1 1023 ? 134.220 169.143 156.278 1.00 26.69 1053 MET A C 1
ATOM 2504 O O . MET A 1 1023 ? 133.535 170.100 155.893 1.00 33.75 1053 MET A O 1
ATOM 2509 N N . LEU A 1 1024 ? 133.675 168.024 156.759 1.00 26.79 1054 LEU A N 1
ATOM 2510 C CA . LEU A 1 1024 ? 132.225 167.901 156.871 1.00 23.73 1054 LEU A CA 1
ATOM 2511 C C . LEU A 1 1024 ? 131.657 168.945 157.826 1.00 28.51 1054 LEU A C 1
ATOM 2512 O O . LEU A 1 1024 ? 130.642 169.584 157.529 1.00 41.30 1054 LEU A O 1
ATOM 2517 N N . ILE A 1 1025 ? 132.307 169.138 158.977 1.00 34.29 1055 ILE A N 1
ATOM 2518 C CA . ILE A 1 1025 ? 131.818 170.105 159.958 1.00 35.94 1055 ILE A CA 1
ATOM 2519 C C . ILE A 1 1025 ? 131.873 171.522 159.398 1.00 32.34 1055 ILE A C 1
ATOM 2520 O O . ILE A 1 1025 ? 130.918 172.299 159.538 1.00 27.50 1055 ILE A O 1
ATOM 2525 N N . ASN A 1 1026 ? 132.988 171.883 158.756 1.00 36.90 1056 ASN A N 1
ATOM 2526 C CA . ASN A 1 1026 ? 133.114 173.212 158.173 1.00 33.03 1056 ASN A CA 1
ATOM 2527 C C . ASN A 1 1026 ? 132.028 173.455 157.137 1.00 36.07 1056 ASN A C 1
ATOM 2528 O O . ASN A 1 1026 ? 131.322 174.469 157.188 1.00 48.85 1056 ASN A O 1
ATOM 2533 N N . CYS A 1 1027 ? 131.861 172.521 156.198 1.00 30.44 1057 CYS A N 1
ATOM 2534 C CA . CYS A 1 1027 ? 130.868 172.720 155.152 1.00 37.16 1057 CYS A CA 1
ATOM 2535 C C . CYS A 1 1027 ? 129.442 172.673 155.687 1.00 40.38 1057 CYS A C 1
ATOM 2536 O O . CYS A 1 1027 ? 128.545 173.252 155.067 1.00 47.34 1057 CYS A O 1
ATOM 2539 N N . SER A 1 1028 ? 129.209 172.002 156.817 1.00 36.98 1058 SER A N 1
ATOM 2540 C CA . SER A 1 1028 ? 127.905 172.102 157.463 1.00 40.62 1058 SER A CA 1
ATOM 2541 C C . SER A 1 1028 ? 127.700 173.483 158.067 1.00 49.04 1058 SER A C 1
ATOM 2542 O O . SER A 1 1028 ? 126.586 174.019 158.046 1.00 54.82 1058 SER A O 1
ATOM 2545 N N . LYS A 1 1029 ? 128.764 174.069 158.621 1.00 52.13 1059 LYS A N 1
ATOM 2546 C CA . LYS A 1 1029 ? 128.659 175.420 159.165 1.00 42.52 1059 LYS A CA 1
ATOM 2547 C C . LYS A 1 1029 ? 128.418 176.445 158.063 1.00 48.83 1059 LYS A C 1
ATOM 2548 O O . LYS A 1 1029 ? 127.706 177.433 158.274 1.00 48.45 1059 LYS A O 1
ATOM 2554 N N . MET A 1 1030 ? 129.010 176.233 156.883 1.00 58.52 1060 MET A N 1
ATOM 2555 C CA . MET A 1 1030 ? 128.816 177.169 155.777 1.00 56.79 1060 MET A CA 1
ATOM 2556 C C . MET A 1 1030 ? 127.350 177.246 155.362 1.00 56.35 1060 MET A C 1
ATOM 2557 O O . MET A 1 1030 ? 126.827 178.336 155.103 1.00 54.82 1060 MET A O 1
ATOM 2562 N N . LEU A 1 1031 ? 126.675 176.104 155.283 1.00 59.36 1061 LEU A N 1
ATOM 2563 C CA . LEU A 1 1031 ? 125.263 176.072 154.917 1.00 54.87 1061 LEU A CA 1
ATOM 2564 C C . LEU A 1 1031 ? 124.585 174.867 155.558 1.00 54.31 1061 LEU A C 1
ATOM 2565 O O . LEU A 1 1031 ? 124.932 173.723 155.266 1.00 58.62 1061 LEU A O 1
ATOM 2570 N N . GLU A 1 1046 ? 123.322 156.771 167.448 1.00 69.72 1076 GLU A N 1
ATOM 2571 C CA . GLU A 1 1046 ? 123.636 157.721 166.387 1.00 79.35 1076 GLU A CA 1
ATOM 2572 C C . GLU A 1 1046 ? 124.498 158.863 166.916 1.00 73.52 1076 GLU A C 1
ATOM 2573 O O . GLU A 1 1046 ? 124.482 159.970 166.378 1.00 71.15 1076 GLU A O 1
ATOM 2579 N N . SER A 1 1047 ? 125.255 158.583 167.972 1.00 61.59 1077 SER A N 1
ATOM 2580 C CA . SER A 1 1047 ? 126.117 159.576 168.597 1.00 54.18 1077 SER A CA 1
ATOM 2581 C C . SER A 1 1047 ? 127.513 159.481 167.995 1.00 43.28 1077 SER A C 1
ATOM 2582 O O . SER A 1 1047 ? 128.186 158.455 168.133 1.00 43.67 1077 SER A O 1
ATOM 2585 N N . TYR A 1 1048 ? 127.944 160.548 167.331 1.00 37.69 1078 TYR A N 1
ATOM 2586 C CA . TYR A 1 1048 ? 129.256 160.560 166.708 1.00 41.89 1078 TYR A CA 1
ATOM 2587 C C . TYR A 1 1048 ? 130.350 160.725 167.759 1.00 45.57 1078 TYR A C 1
ATOM 2588 O O . TYR A 1 1048 ? 130.105 161.138 168.895 1.00 48.94 1078 TYR A O 1
ATOM 2597 N N . TYR A 1 1049 ? 131.577 160.383 167.362 1.00 46.78 1079 TYR A N 1
ATOM 2598 C CA . TYR A 1 1049 ? 132.720 160.590 168.244 1.00 49.59 1079 TYR A CA 1
ATOM 2599 C C . TYR A 1 1049 ? 132.936 162.071 168.522 1.00 59.43 1079 TYR A C 1
ATOM 2600 O O . TYR A 1 1049 ? 133.239 162.461 169.655 1.00 61.03 1079 TYR A O 1
ATOM 2609 N N . ASP A 1 1050 ? 132.788 162.910 167.503 1.00 56.40 1080 ASP A N 1
ATOM 2610 C CA . ASP A 1 1050 ? 132.865 164.351 167.698 1.00 55.82 1080 ASP A CA 1
ATOM 2611 C C . ASP A 1 1050 ? 131.516 164.874 168.175 1.00 51.88 1080 ASP A C 1
ATOM 2612 O O . ASP A 1 1050 ? 130.510 164.685 167.481 1.00 45.30 1080 ASP A O 1
ATOM 2617 N N . PRO A 1 1051 ? 131.443 165.515 169.344 1.00 52.94 1081 PRO A N 1
ATOM 2618 C CA . PRO A 1 1051 ? 130.149 166.043 169.807 1.00 56.84 1081 PRO A CA 1
ATOM 2619 C C . PRO A 1 1051 ? 129.587 167.134 168.914 1.00 57.99 1081 PRO A C 1
ATOM 2620 O O . PRO A 1 1051 ? 128.365 167.322 168.878 1.00 56.98 1081 PRO A O 1
ATOM 2624 N N . ASN A 1 1052 ? 130.439 167.858 168.193 1.00 50.79 1082 ASN A N 1
ATOM 2625 C CA . ASN A 1 1052 ? 130.003 168.939 167.321 1.00 52.84 1082 ASN A CA 1
ATOM 2626 C C . ASN A 1 1052 ? 129.775 168.493 165.883 1.00 51.78 1082 ASN A C 1
ATOM 2627 O O . ASN A 1 1052 ? 129.452 169.332 165.036 1.00 49.21 1082 ASN A O 1
ATOM 2632 N N . LEU A 1 1053 ? 129.931 167.209 165.587 1.00 50.08 1083 LEU A N 1
ATOM 2633 C CA . LEU A 1 1053 ? 129.736 166.720 164.229 1.00 42.07 1083 LEU A CA 1
ATOM 2634 C C . LEU A 1 1053 ? 128.245 166.574 163.948 1.00 40.69 1083 LEU A C 1
ATOM 2635 O O . LEU A 1 1053 ? 127.559 165.841 164.669 1.00 44.06 1083 LEU A O 1
ATOM 2640 N N . PRO A 1 1054 ? 127.709 167.246 162.934 1.00 39.55 1084 PRO A N 1
ATOM 2641 C CA . PRO A 1 1054 ? 126.275 167.160 162.653 1.00 35.27 1084 PRO A CA 1
ATOM 2642 C C . PRO A 1 1054 ? 125.932 165.841 161.990 1.00 38.15 1084 PRO A C 1
ATOM 2643 O O . PRO A 1 1054 ? 126.828 165.130 161.512 1.00 41.84 1084 PRO A O 1
ATOM 2647 N N . PRO A 1 1055 ? 124.653 165.473 161.943 1.00 38.33 1085 PRO A N 1
ATOM 2648 C CA . PRO A 1 1055 ? 124.271 164.261 161.208 1.00 33.20 1085 PRO A CA 1
ATOM 2649 C C . PRO A 1 1055 ? 124.635 164.384 159.736 1.00 28.52 1085 PRO A C 1
ATOM 2650 O O . PRO A 1 1055 ? 124.227 165.324 159.052 1.00 31.69 1085 PRO A O 1
ATOM 2654 N N . VAL A 1 1056 ? 125.412 163.417 159.253 1.00 22.39 1086 VAL A N 1
ATOM 2655 C CA . VAL A 1 1056 ? 125.916 163.437 157.885 1.00 20.57 1086 VAL A CA 1
ATOM 2656 C C . VAL A 1 1056 ? 124.839 162.916 156.945 1.00 21.72 1086 VAL A C 1
ATOM 2657 O O . VAL A 1 1056 ? 124.749 161.711 156.689 1.00 24.75 1086 VAL A O 1
ATOM 2661 N N . THR A 1 1057 ? 124.015 163.819 156.430 1.00 22.66 1087 THR A N 1
ATOM 2662 C CA . THR A 1 1057 ? 122.927 163.459 155.538 1.00 22.03 1087 THR A CA 1
ATOM 2663 C C . THR A 1 1057 ? 123.421 163.431 154.095 1.00 22.21 1087 THR A C 1
ATOM 2664 O O . THR A 1 1057 ? 124.498 163.937 153.772 1.00 23.32 1087 THR A O 1
ATOM 2668 N N . LYS A 1 1058 ? 122.623 162.806 153.225 1.00 19.17 1088 LYS A N 1
ATOM 2669 C CA . LYS A 1 1058 ? 122.987 162.737 151.814 1.00 18.18 1088 LYS A CA 1
ATOM 2670 C C . LYS A 1 1058 ? 123.091 164.126 151.201 1.00 24.93 1088 LYS A C 1
ATOM 2671 O O . LYS A 1 1058 ? 124.018 164.404 150.433 1.00 29.21 1088 LYS A O 1
ATOM 2677 N N . SER A 1 1059 ? 122.146 165.012 151.527 1.00 28.91 1089 SER A N 1
ATOM 2678 C CA . SER A 1 1059 ? 122.192 166.372 150.999 1.00 29.28 1089 SER A CA 1
ATOM 2679 C C . SER A 1 1059 ? 123.446 167.100 151.462 1.00 25.74 1089 SER A C 1
ATOM 2680 O O . SER A 1 1059 ? 124.065 167.843 150.691 1.00 31.46 1089 SER A O 1
ATOM 2683 N N . LEU A 1 1060 ? 123.843 166.890 152.718 1.00 22.80 1090 LEU A N 1
ATOM 2684 C CA . LEU A 1 1060 ? 125.046 167.530 153.234 1.00 26.45 1090 LEU A CA 1
ATOM 2685 C C . LEU A 1 1060 ? 126.292 167.069 152.489 1.00 27.32 1090 LEU A C 1
ATOM 2686 O O . LEU A 1 1060 ? 127.194 167.873 152.237 1.00 27.75 1090 LEU A O 1
ATOM 2691 N N . VAL A 1 1061 ? 126.367 165.782 152.139 1.00 29.26 1091 VAL A N 1
ATOM 2692 C CA . VAL A 1 1061 ? 127.516 165.282 151.388 1.00 28.98 1091 VAL A CA 1
ATOM 2693 C C . VAL A 1 1061 ? 127.489 165.795 149.954 1.00 28.78 1091 VAL A C 1
ATOM 2694 O O . VAL A 1 1061 ? 128.519 166.212 149.411 1.00 31.88 1091 VAL A O 1
ATOM 2698 N N . THR A 1 1062 ? 126.317 165.767 149.313 1.00 29.00 1092 THR A N 1
ATOM 2699 C CA . THR A 1 1062 ? 126.225 166.212 147.926 1.00 29.34 1092 THR A CA 1
ATOM 2700 C C . THR A 1 1062 ? 126.530 167.696 147.791 1.00 34.02 1092 THR A C 1
ATOM 2701 O O . THR A 1 1062 ? 127.069 168.126 146.765 1.00 37.65 1092 THR A O 1
ATOM 2705 N N . ASN A 1 1063 ? 126.199 168.491 148.806 1.00 32.08 1093 ASN A N 1
ATOM 2706 C CA . ASN A 1 1063 ? 126.455 169.923 148.787 1.00 30.32 1093 ASN A CA 1
ATOM 2707 C C . ASN A 1 1063 ? 127.790 170.293 149.421 1.00 30.95 1093 ASN A C 1
ATOM 2708 O O . ASN A 1 1063 ? 128.078 171.484 149.578 1.00 39.22 1093 ASN A O 1
ATOM 2713 N N . CYS A 1 1064 ? 128.603 169.308 149.793 1.00 31.44 1094 CYS A N 1
ATOM 2714 C CA . CYS A 1 1064 ? 129.923 169.551 150.373 1.00 36.65 1094 CYS A CA 1
ATOM 2715 C C . CYS A 1 1064 ? 130.955 169.452 149.255 1.00 36.32 1094 CYS A C 1
ATOM 2716 O O . CYS A 1 1064 ? 131.274 168.359 148.783 1.00 38.72 1094 CYS A O 1
ATOM 2719 N N . LYS A 1 1065 ? 131.474 170.603 148.830 1.00 43.70 1095 LYS A N 1
ATOM 2720 C CA . LYS A 1 1065 ? 132.365 170.641 147.671 1.00 45.32 1095 LYS A CA 1
ATOM 2721 C C . LYS A 1 1065 ? 133.669 169.874 147.870 1.00 43.80 1095 LYS A C 1
ATOM 2722 O O . LYS A 1 1065 ? 134.036 169.093 146.974 1.00 42.82 1095 LYS A O 1
ATOM 2728 N N . PRO A 1 1066 ? 134.424 170.050 148.965 1.00 43.29 1096 PRO A N 1
ATOM 2729 C CA . PRO A 1 1066 ? 135.716 169.343 149.061 1.00 42.26 1096 PRO A CA 1
ATOM 2730 C C . PRO A 1 1066 ? 135.592 167.830 149.079 1.00 39.22 1096 PRO A C 1
ATOM 2731 O O . PRO A 1 1066 ? 136.379 167.143 148.416 1.00 39.87 1096 PRO A O 1
ATOM 2735 N N . VAL A 1 1067 ? 134.624 167.285 149.820 1.00 39.46 1097 VAL A N 1
ATOM 2736 C CA . VAL A 1 1067 ? 134.493 165.833 149.880 1.00 37.15 1097 VAL A CA 1
ATOM 2737 C C . VAL A 1 1067 ? 134.040 165.285 148.533 1.00 38.57 1097 VAL A C 1
ATOM 2738 O O . VAL A 1 1067 ? 134.471 164.207 148.118 1.00 38.67 1097 VAL A O 1
ATOM 2742 N N . THR A 1 1068 ? 133.176 166.015 147.824 1.00 37.06 1098 THR A N 1
ATOM 2743 C CA . THR A 1 1068 ? 132.760 165.572 146.498 1.00 29.91 1098 THR A CA 1
ATOM 2744 C C . THR A 1 1068 ? 133.925 165.604 145.516 1.00 30.23 1098 THR A C 1
ATOM 2745 O O . THR A 1 1068 ? 134.071 164.700 144.686 1.00 31.96 1098 THR A O 1
ATOM 2749 N N . ASP A 1 1069 ? 134.768 166.635 145.597 1.00 32.24 1099 ASP A N 1
ATOM 2750 C CA . ASP A 1 1069 ? 135.946 166.687 144.739 1.00 35.19 1099 ASP A CA 1
ATOM 2751 C C . ASP A 1 1069 ? 136.898 165.539 145.042 1.00 29.84 1099 ASP A C 1
ATOM 2752 O O . ASP A 1 1069 ? 137.474 164.942 144.125 1.00 30.41 1099 ASP A O 1
ATOM 2757 N N . LYS A 1 1070 ? 137.068 165.206 146.323 1.00 30.94 1100 LYS A N 1
ATOM 2758 C CA . LYS A 1 1070 ? 137.939 164.087 146.671 1.00 29.35 1100 LYS A CA 1
ATOM 2759 C C . LYS A 1 1070 ? 137.329 162.753 146.252 1.00 25.25 1100 LYS A C 1
ATOM 2760 O O . LYS A 1 1070 ? 138.061 161.827 145.883 1.00 19.91 1100 LYS A O 1
ATOM 2766 N N . ILE A 1 1071 ? 136.000 162.643 146.291 1.00 24.17 1101 ILE A N 1
ATOM 2767 C CA . ILE A 1 1071 ? 135.320 161.456 145.779 1.00 20.86 1101 ILE A CA 1
ATOM 2768 C C . ILE A 1 1071 ? 135.578 161.305 144.285 1.00 28.73 1101 ILE A C 1
ATOM 2769 O O . ILE A 1 1071 ? 135.887 160.212 143.797 1.00 40.72 1101 ILE A O 1
ATOM 2774 N N . HIS A 1 1072 ? 135.447 162.403 143.538 1.00 33.24 1102 HIS A N 1
ATOM 2775 C CA . HIS A 1 1072 ? 135.704 162.360 142.101 1.00 24.25 1102 HIS A CA 1
ATOM 2776 C C . HIS A 1 1072 ? 137.153 161.994 141.811 1.00 23.71 1102 HIS A C 1
ATOM 2777 O O . HIS A 1 1072 ? 137.432 161.198 140.908 1.00 30.75 1102 HIS A O 1
ATOM 2784 N N . LYS A 1 1073 ? 138.090 162.568 142.568 1.00 26.14 1103 LYS A N 1
ATOM 2785 C CA . LYS A 1 1073 ? 139.504 162.302 142.327 1.00 29.15 1103 LYS A CA 1
ATOM 2786 C C . LYS A 1 1073 ? 139.887 160.881 142.719 1.00 37.07 1103 LYS A C 1
ATOM 2787 O O . LYS A 1 1073 ? 140.825 160.315 142.148 1.00 37.76 1103 LYS A O 1
ATOM 2793 N N . ALA A 1 1074 ? 139.178 160.287 143.679 1.00 41.44 1104 ALA A N 1
ATOM 2794 C CA . ALA A 1 1074 ? 139.507 158.945 144.144 1.00 29.60 1104 ALA A CA 1
ATOM 2795 C C . ALA A 1 1074 ? 138.773 157.865 143.357 1.00 31.00 1104 ALA A C 1
ATOM 2796 O O . ALA A 1 1074 ? 139.387 156.887 142.922 1.00 43.37 1104 ALA A O 1
ATOM 2798 N N . TYR A 1 1075 ? 137.465 158.025 143.171 1.00 29.62 1105 TYR A N 1
ATOM 2799 C CA . TYR A 1 1075 ? 136.676 157.059 142.413 1.00 29.34 1105 TYR A CA 1
ATOM 2800 C C . TYR A 1 1075 ? 137.030 157.160 140.935 1.00 39.92 1105 TYR A C 1
ATOM 2801 O O . TYR A 1 1075 ? 136.635 158.115 140.258 1.00 40.15 1105 TYR A O 1
ATOM 2810 N N . LYS A 1 1076 ? 137.767 156.174 140.433 1.00 49.70 1106 LYS A N 1
ATOM 2811 C CA . LYS A 1 1076 ? 138.077 156.112 139.014 1.00 53.54 1106 LYS A CA 1
ATOM 2812 C C . LYS A 1 1076 ? 136.833 155.747 138.211 1.00 49.78 1106 LYS A C 1
ATOM 2813 O O . LYS A 1 1076 ? 135.905 155.111 138.717 1.00 43.01 1106 LYS A O 1
ATOM 2819 N N . ASP A 1 1077 ? 136.825 156.159 136.943 1.00 48.97 1107 ASP A N 1
ATOM 2820 C CA . ASP A 1 1077 ? 135.649 155.991 136.098 1.00 47.79 1107 ASP A CA 1
ATOM 2821 C C . ASP A 1 1077 ? 135.313 154.519 135.899 1.00 51.11 1107 ASP A C 1
ATOM 2822 O O . ASP A 1 1077 ? 136.185 153.700 135.596 1.00 52.73 1107 ASP A O 1
ATOM 2827 N N . LYS A 1 1078 ? 134.035 154.194 136.057 1.00 45.48 1108 LYS A N 1
ATOM 2828 C CA . LYS A 1 1078 ? 133.534 152.837 135.922 1.00 42.04 1108 LYS A CA 1
ATOM 2829 C C . LYS A 1 1078 ? 132.893 152.653 134.553 1.00 30.46 1108 LYS A C 1
ATOM 2830 O O . LYS A 1 1078 ? 132.252 153.567 134.027 1.00 24.21 1108 LYS A O 1
ATOM 2836 N N . ASN A 1 1079 ? 133.072 151.465 133.983 1.00 24.06 1109 ASN A N 1
ATOM 2837 C CA . ASN A 1 1079 ? 132.534 151.173 132.663 1.00 20.26 1109 ASN A CA 1
ATOM 2838 C C . ASN A 1 1079 ? 131.013 151.112 132.696 1.00 14.67 1109 ASN A C 1
ATOM 2839 O O . ASN A 1 1079 ? 130.414 150.592 133.640 1.00 12.14 1109 ASN A O 1
ATOM 2844 N N . LYS A 1 1080 ? 130.387 151.657 131.651 1.00 11.45 1110 LYS A N 1
ATOM 2845 C CA . LYS A 1 1080 ? 128.934 151.597 131.540 1.00 5.25 1110 LYS A CA 1
ATOM 2846 C C . LYS A 1 1080 ? 128.455 150.171 131.311 1.00 4.93 1110 LYS A C 1
ATOM 2847 O O . LYS A 1 1080 ? 127.383 149.785 131.791 1.00 6.02 1110 LYS A O 1
ATOM 2853 N N . TYR A 1 1081 ? 129.231 149.377 130.580 1.00 7.75 1111 TYR A N 1
ATOM 2854 C CA . TYR A 1 1081 ? 128.865 148.015 130.229 1.00 3.49 1111 TYR A CA 1
ATOM 2855 C C . TYR A 1 1081 ? 129.884 147.041 130.797 1.00 4.21 1111 TYR A C 1
ATOM 2856 O O . TYR A 1 1081 ? 131.083 147.333 130.839 1.00 6.85 1111 TYR A O 1
ATOM 2865 N N . ARG A 1 1082 ? 129.399 145.882 131.226 1.00 4.49 1112 ARG A N 1
ATOM 2866 C CA . ARG A 1 1082 ? 130.260 144.817 131.713 1.00 4.73 1112 ARG A CA 1
ATOM 2867 C C . ARG A 1 1082 ? 130.594 143.864 130.574 1.00 5.89 1112 ARG A C 1
ATOM 2868 O O . ARG A 1 1082 ? 129.734 143.526 129.757 1.00 5.37 1112 ARG A O 1
ATOM 2876 N N . PHE A 1 1083 ? 131.857 143.452 130.512 1.00 5.01 1113 PHE A N 1
ATOM 2877 C CA . PHE A 1 1083 ? 132.338 142.593 129.444 1.00 3.71 1113 PHE A CA 1
ATOM 2878 C C . PHE A 1 1083 ? 133.277 141.548 130.026 1.00 4.74 1113 PHE A C 1
ATOM 2879 O O . PHE A 1 1083 ? 133.636 141.588 131.205 1.00 5.32 1113 PHE A O 1
ATOM 2887 N N . GLU A 1 1084 ? 133.674 140.602 129.179 1.00 5.21 1114 GLU A N 1
ATOM 2888 C CA . GLU A 1 1084 ? 134.541 139.499 129.581 1.00 5.13 1114 GLU A CA 1
ATOM 2889 C C . GLU A 1 1084 ? 135.464 139.183 128.415 1.00 6.38 1114 GLU A C 1
ATOM 2890 O O . GLU A 1 1084 ? 135.020 138.632 127.405 1.00 8.94 1114 GLU A O 1
ATOM 2896 N N . ILE A 1 1085 ? 136.741 139.524 128.549 1.00 6.51 1115 ILE A N 1
ATOM 2897 C CA . ILE A 1 1085 ? 137.701 139.293 127.476 1.00 11.38 1115 ILE A CA 1
ATOM 2898 C C . ILE A 1 1085 ? 138.045 137.811 127.424 1.00 16.44 1115 ILE A C 1
ATOM 2899 O O . ILE A 1 1085 ? 138.426 137.211 128.435 1.00 13.11 1115 ILE A O 1
ATOM 2904 N N . MET A 1 1086 ? 137.914 137.219 126.241 1.00 16.06 1116 MET A N 1
ATOM 2905 C CA . MET A 1 1086 ? 138.165 135.805 126.020 1.00 12.48 1116 MET A CA 1
ATOM 2906 C C . MET A 1 1086 ? 139.357 135.635 125.089 1.00 16.39 1116 MET A C 1
ATOM 2907 O O . MET A 1 1086 ? 139.890 136.599 124.533 1.00 11.80 1116 MET A O 1
ATOM 2912 N N . GLY A 1 1087 ? 139.776 134.379 124.927 1.00 28.43 1117 GLY A N 1
ATOM 2913 C CA . GLY A 1 1087 ? 140.858 134.038 124.034 1.00 25.95 1117 GLY A CA 1
ATOM 2914 C C . GLY A 1 1087 ? 140.357 133.456 122.720 1.00 32.54 1117 GLY A C 1
ATOM 2915 O O . GLY A 1 1087 ? 139.162 133.318 122.471 1.00 35.03 1117 GLY A O 1
ATOM 2916 N N . GLU A 1 1088 ? 141.319 133.103 121.870 1.00 36.62 1118 GLU A N 1
ATOM 2917 C CA . GLU A 1 1088 ? 141.044 132.562 120.546 1.00 26.29 1118 GLU A CA 1
ATOM 2918 C C . GLU A 1 1088 ? 141.252 131.052 120.482 1.00 24.81 1118 GLU A C 1
ATOM 2919 O O . GLU A 1 1088 ? 141.564 130.512 119.415 1.00 26.20 1118 GLU A O 1
ATOM 2925 N N . GLU A 1 1089 ? 141.096 130.359 121.612 1.00 26.37 1119 GLU A N 1
ATOM 2926 C CA . GLU A 1 1089 ? 141.273 128.911 121.617 1.00 23.96 1119 GLU A CA 1
ATOM 2927 C C . GLU A 1 1089 ? 140.173 128.212 120.827 1.00 25.56 1119 GLU A C 1
ATOM 2928 O O . GLU A 1 1089 ? 140.443 127.260 120.088 1.00 36.81 1119 GLU A O 1
ATOM 2934 N N . GLU A 1 1090 ? 138.928 128.668 120.968 1.00 20.65 1120 GLU A N 1
ATOM 2935 C CA . GLU A 1 1090 ? 137.788 128.039 120.313 1.00 16.05 1120 GLU A CA 1
ATOM 2936 C C . GLU A 1 1090 ? 137.390 128.748 119.025 1.00 13.72 1120 GLU A C 1
ATOM 2937 O O . GLU A 1 1090 ? 136.224 128.696 118.622 1.00 12.72 1120 GLU A O 1
ATOM 2943 N N . ILE A 1 1091 ? 138.338 129.404 118.365 1.00 12.14 1121 ILE A N 1
ATOM 2944 C CA . ILE A 1 1091 ? 138.091 130.109 117.116 1.00 9.24 1121 ILE A CA 1
ATOM 2945 C C . ILE A 1 1091 ? 139.033 129.552 116.061 1.00 9.85 1121 ILE A C 1
ATOM 2946 O O . ILE A 1 1091 ? 140.252 129.524 116.262 1.00 14.91 1121 ILE A O 1
ATOM 2951 N N . ALA A 1 1092 ? 138.468 129.109 114.941 1.00 7.79 1122 ALA A N 1
ATOM 2952 C CA . ALA A 1 1092 ? 139.231 128.555 113.829 1.00 6.53 1122 ALA A CA 1
ATOM 2953 C C . ALA A 1 1092 ? 139.090 129.496 112.641 1.00 8.41 1122 ALA A C 1
ATOM 2954 O O . ALA A 1 1092 ? 138.032 129.548 112.006 1.00 11.48 1122 ALA A O 1
ATOM 2956 N N . PHE A 1 1093 ? 140.151 130.241 112.346 1.00 8.47 1123 PHE A N 1
ATOM 2957 C CA . PHE A 1 1093 ? 140.162 131.189 111.241 1.00 8.65 1123 PHE A CA 1
ATOM 2958 C C . PHE A 1 1093 ? 141.301 130.826 110.305 1.00 12.16 1123 PHE A C 1
ATOM 2959 O O . PHE A 1 1093 ? 142.450 130.709 110.742 1.00 13.67 1123 PHE A O 1
ATOM 2967 N N . LYS A 1 1094 ? 140.985 130.642 109.026 1.00 10.26 1124 LYS A N 1
ATOM 2968 C CA . LYS A 1 1094 ? 141.984 130.249 108.045 1.00 9.91 1124 LYS A CA 1
ATOM 2969 C C . LYS A 1 1094 ? 141.720 130.949 106.722 1.00 14.26 1124 LYS A C 1
ATOM 2970 O O . LYS A 1 1094 ? 140.578 131.265 106.382 1.00 12.66 1124 LYS A O 1
ATOM 2976 N N . MET A 1 1095 ? 142.798 131.183 105.978 1.00 18.93 1125 MET A N 1
ATOM 2977 C CA . MET A 1 1095 ? 142.743 131.858 104.689 1.00 21.07 1125 MET A CA 1
ATOM 2978 C C . MET A 1 1095 ? 142.827 130.823 103.577 1.00 26.35 1125 MET A C 1
ATOM 2979 O O . MET A 1 1095 ? 143.775 130.033 103.529 1.00 26.72 1125 MET A O 1
ATOM 2984 N N . ILE A 1 1096 ? 141.839 130.833 102.689 1.00 28.05 1126 ILE A N 1
ATOM 2985 C CA . ILE A 1 1096 ? 141.770 129.852 101.594 1.00 27.66 1126 ILE A CA 1
ATOM 2986 C C . ILE A 1 1096 ? 142.513 130.478 100.420 1.00 31.70 1126 ILE A C 1
ATOM 2987 O O . ILE A 1 1096 ? 141.937 131.091 99.521 1.00 37.62 1126 ILE A O 1
ATOM 2992 N N . ARG A 1 1097 ? 143.832 130.319 100.429 1.00 35.45 1127 ARG A N 1
ATOM 2993 C CA . ARG A 1 1097 ? 144.697 130.985 99.455 1.00 34.49 1127 ARG A CA 1
ATOM 2994 C C . ARG A 1 1097 ? 145.031 130.054 98.287 1.00 39.53 1127 ARG A C 1
ATOM 2995 O O . ARG A 1 1097 ? 146.191 129.758 97.999 1.00 44.22 1127 ARG A O 1
ATOM 3003 N N . THR A 1 1098 ? 143.969 129.583 97.625 1.00 35.43 1128 THR A N 1
ATOM 3004 C CA . THR A 1 1098 ? 143.991 128.887 96.335 1.00 37.02 1128 THR A CA 1
ATOM 3005 C C . THR A 1 1098 ? 145.170 127.939 96.124 1.00 39.39 1128 THR A C 1
ATOM 3006 O O . THR A 1 1098 ? 145.730 127.877 95.025 1.00 43.41 1128 THR A O 1
ATOM 3010 N N . ASN A 1 1099 ? 145.542 127.178 97.151 1.00 46.02 1129 ASN A N 1
ATOM 3011 C CA . ASN A 1 1099 ? 146.533 126.114 97.018 1.00 44.61 1129 ASN A CA 1
ATOM 3012 C C . ASN A 1 1099 ? 145.936 124.839 97.588 1.00 34.86 1129 ASN A C 1
ATOM 3013 O O . ASN A 1 1099 ? 145.647 124.772 98.787 1.00 34.75 1129 ASN A O 1
ATOM 3018 N N . VAL A 1 1100 ? 145.763 123.830 96.732 1.00 31.35 1130 VAL A N 1
ATOM 3019 C CA . VAL A 1 1100 ? 145.030 122.627 97.123 1.00 41.37 1130 VAL A CA 1
ATOM 3020 C C . VAL A 1 1100 ? 145.757 121.890 98.243 1.00 38.50 1130 VAL A C 1
ATOM 3021 O O . VAL A 1 1100 ? 145.142 121.454 99.223 1.00 32.13 1130 VAL A O 1
ATOM 3025 N N . SER A 1 1101 ? 147.078 121.737 98.115 1.00 39.86 1131 SER A N 1
ATOM 3026 C CA . SER A 1 1101 ? 147.831 120.994 99.121 1.00 35.39 1131 SER A CA 1
ATOM 3027 C C . SER A 1 1101 ? 147.805 121.689 100.476 1.00 37.68 1131 SER A C 1
ATOM 3028 O O . SER A 1 1101 ? 147.968 121.035 101.512 1.00 37.50 1131 SER A O 1
ATOM 3031 N N . HIS A 1 1102 ? 147.607 123.007 100.492 1.00 35.68 1132 HIS A N 1
ATOM 3032 C CA . HIS A 1 1102 ? 147.532 123.762 101.736 1.00 31.23 1132 HIS A CA 1
ATOM 3033 C C . HIS A 1 1102 ? 146.106 123.851 102.268 1.00 29.72 1132 HIS A C 1
ATOM 3034 O O . HIS A 1 1102 ? 145.892 123.775 103.484 1.00 30.52 1132 HIS A O 1
ATOM 3041 N N . VAL A 1 1103 ? 145.125 124.017 101.377 1.00 28.37 1133 VAL A N 1
ATOM 3042 C CA . VAL A 1 1103 ? 143.729 124.035 101.804 1.00 22.37 1133 VAL A CA 1
ATOM 3043 C C . VAL A 1 1103 ? 143.343 122.692 102.405 1.00 18.01 1133 VAL A C 1
ATOM 3044 O O . VAL A 1 1103 ? 142.621 122.628 103.408 1.00 20.64 1133 VAL A O 1
ATOM 3048 N N . VAL A 1 1104 ? 143.819 121.600 101.805 1.00 23.98 1134 VAL A N 1
ATOM 3049 C CA . VAL A 1 1104 ? 143.550 120.272 102.349 1.00 21.95 1134 VAL A CA 1
ATOM 3050 C C . VAL A 1 1104 ? 144.121 120.146 103.756 1.00 22.95 1134 VAL A C 1
ATOM 3051 O O . VAL A 1 1104 ? 143.453 119.645 104.667 1.00 19.77 1134 VAL A O 1
ATOM 3055 N N . GLY A 1 1105 ? 145.354 120.614 103.960 1.00 23.98 1135 GLY A N 1
ATOM 3056 C CA . GLY A 1 1105 ? 145.946 120.554 105.287 1.00 21.24 1135 GLY A CA 1
ATOM 3057 C C . GLY A 1 1105 ? 145.195 121.386 106.308 1.00 23.15 1135 GLY A C 1
ATOM 3058 O O . GLY A 1 1105 ? 144.987 120.954 107.444 1.00 29.58 1135 GLY A O 1
ATOM 3059 N N . GLN A 1 1106 ? 144.782 122.595 105.920 1.00 19.01 1136 GLN A N 1
ATOM 3060 C CA . GLN A 1 1106 ? 144.030 123.453 106.833 1.00 18.66 1136 GLN A CA 1
ATOM 3061 C C . GLN A 1 1106 ? 142.695 122.822 107.217 1.00 17.10 1136 GLN A C 1
ATOM 3062 O O . GLN A 1 1106 ? 142.302 122.820 108.393 1.00 19.47 1136 GLN A O 1
ATOM 3068 N N . LEU A 1 1107 ? 141.977 122.281 106.233 1.00 15.12 1137 LEU A N 1
ATOM 3069 C CA . LEU A 1 1107 ? 140.696 121.653 106.529 1.00 14.13 1137 LEU A CA 1
ATOM 3070 C C . LEU A 1 1107 ? 140.884 120.400 107.374 1.00 16.06 1137 LEU A C 1
ATOM 3071 O O . LEU A 1 1107 ? 140.049 120.092 108.230 1.00 16.96 1137 LEU A O 1
ATOM 3076 N N . ASP A 1 1108 ? 141.978 119.666 107.158 1.00 15.22 1138 ASP A N 1
ATOM 3077 C CA . ASP A 1 1108 ? 142.286 118.543 108.035 1.00 16.93 1138 ASP A CA 1
ATOM 3078 C C . ASP A 1 1108 ? 142.545 119.015 109.459 1.00 16.06 1138 ASP A C 1
ATOM 3079 O O . ASP A 1 1108 ? 142.133 118.360 110.421 1.00 17.62 1138 ASP A O 1
ATOM 3084 N N . ASP A 1 1109 ? 143.241 120.143 109.614 1.00 17.50 1139 ASP A N 1
ATOM 3085 C CA . ASP A 1 1109 ? 143.446 120.701 110.947 1.00 17.94 1139 ASP A CA 1
ATOM 3086 C C . ASP A 1 1109 ? 142.120 121.055 111.608 1.00 15.90 1139 ASP A C 1
ATOM 3087 O O . ASP A 1 1109 ? 141.974 120.911 112.826 1.00 19.06 1139 ASP A O 1
ATOM 3092 N N . ILE A 1 1110 ? 141.150 121.532 110.827 1.00 16.84 1140 ILE A N 1
ATOM 3093 C CA . ILE A 1 1110 ? 139.814 121.752 111.382 1.00 12.67 1140 ILE A CA 1
ATOM 3094 C C . ILE A 1 1110 ? 139.168 120.426 111.774 1.00 9.11 1140 ILE A C 1
ATOM 3095 O O . ILE A 1 1110 ? 138.508 120.324 112.814 1.00 11.32 1140 ILE A O 1
ATOM 3100 N N . ARG A 1 1111 ? 139.330 119.397 110.937 1.00 10.77 1141 ARG A N 1
ATOM 3101 C CA . ARG A 1 1111 ? 138.707 118.100 111.200 1.00 11.68 1141 ARG A CA 1
ATOM 3102 C C . ARG A 1 1111 ? 139.239 117.469 112.481 1.00 16.44 1141 ARG A C 1
ATOM 3103 O O . ARG A 1 1111 ? 138.468 116.925 113.280 1.00 13.27 1141 ARG A O 1
ATOM 3111 N N . LYS A 1 1112 ? 140.556 117.515 112.682 1.00 16.87 1142 LYS A N 1
ATOM 3112 C CA . LYS A 1 1112 ? 141.155 116.867 113.844 1.00 15.87 1142 LYS A CA 1
ATOM 3113 C C . LYS A 1 1112 ? 140.711 117.532 115.139 1.00 19.79 1142 LYS A C 1
ATOM 3114 O O . LYS A 1 1112 ? 140.410 116.850 116.125 1.00 27.64 1142 LYS A O 1
ATOM 3120 N N . ASN A 1 1113 ? 140.658 118.864 115.155 1.00 16.90 1143 ASN A N 1
ATOM 3121 C CA . ASN A 1 1113 ? 140.348 119.641 116.354 1.00 12.35 1143 ASN A CA 1
ATOM 3122 C C . ASN A 1 1113 ? 139.117 120.496 116.092 1.00 12.28 1143 ASN A C 1
ATOM 3123 O O . ASN A 1 1113 ? 139.231 121.627 115.596 1.00 15.75 1143 ASN A O 1
ATOM 3128 N N . PRO A 1 1114 ? 137.922 119.996 116.398 1.00 11.05 1144 PRO A N 1
ATOM 3129 C CA . PRO A 1 1114 ? 136.722 120.829 116.270 1.00 12.32 1144 PRO A CA 1
ATOM 3130 C C . PRO A 1 1114 ? 136.794 122.047 117.179 1.00 19.95 1144 PRO A C 1
ATOM 3131 O O . PRO A 1 1114 ? 137.332 121.995 118.287 1.00 24.95 1144 PRO A O 1
ATOM 3135 N N . ARG A 1 1115 ? 136.247 123.158 116.690 1.00 17.99 1145 ARG A N 1
ATOM 3136 C CA . ARG A 1 1115 ? 136.238 124.416 117.419 1.00 10.93 1145 ARG A CA 1
ATOM 3137 C C . ARG A 1 1115 ? 134.846 125.026 117.355 1.00 8.41 1145 ARG A C 1
ATOM 3138 O O . ARG A 1 1115 ? 134.062 124.731 116.454 1.00 8.04 1145 ARG A O 1
ATOM 3146 N N . LYS A 1 1116 ? 134.545 125.878 118.337 1.00 10.17 1146 LYS A N 1
ATOM 3147 C CA . LYS A 1 1116 ? 133.204 126.445 118.444 1.00 4.93 1146 LYS A CA 1
ATOM 3148 C C . LYS A 1 1116 ? 132.851 127.285 117.225 1.00 5.10 1146 LYS A C 1
ATOM 3149 O O . LYS A 1 1116 ? 131.733 127.197 116.704 1.00 6.54 1146 LYS A O 1
ATOM 3155 N N . PHE A 1 1117 ? 133.784 128.107 116.758 1.00 3.56 1147 PHE A N 1
ATOM 3156 C CA . PHE A 1 1117 ? 133.534 129.025 115.658 1.00 3.05 1147 PHE A CA 1
ATOM 3157 C C . PHE A 1 1117 ? 134.597 128.814 114.593 1.00 3.62 1147 PHE A C 1
ATOM 3158 O O . PHE A 1 1117 ? 135.794 128.877 114.886 1.00 4.71 1147 PHE A O 1
ATOM 3166 N N . VAL A 1 1118 ? 134.155 128.561 113.365 1.00 3.20 1148 VAL A N 1
ATOM 3167 C CA . VAL A 1 1118 ? 135.039 128.278 112.242 1.00 4.76 1148 VAL A CA 1
ATOM 3168 C C . VAL A 1 1118 ? 134.789 129.320 111.163 1.00 5.17 1148 VAL A C 1
ATOM 3169 O O . VAL A 1 1118 ? 133.639 129.569 110.789 1.00 4.62 1148 VAL A O 1
ATOM 3173 N N . CYS A 1 1119 ? 135.864 129.930 110.673 1.00 5.77 1149 CYS A N 1
ATOM 3174 C CA . CYS A 1 1119 ? 135.798 130.888 109.580 1.00 5.94 1149 CYS A CA 1
ATOM 3175 C C . CYS A 1 1119 ? 136.733 130.443 108.469 1.00 6.87 1149 CYS A C 1
ATOM 3176 O O . CYS A 1 1119 ? 137.915 130.181 108.715 1.00 8.61 1149 CYS A O 1
ATOM 3179 N N . LEU A 1 1120 ? 136.203 130.353 107.258 1.00 6.94 1150 LEU A N 1
ATOM 3180 C CA . LEU A 1 1120 ? 136.995 130.101 106.059 1.00 8.70 1150 LEU A CA 1
ATOM 3181 C C . LEU A 1 1120 ? 136.865 131.343 105.187 1.00 10.69 1150 LEU A C 1
ATOM 3182 O O . LEU A 1 1120 ? 135.871 131.515 104.477 1.00 12.90 1150 LEU A O 1
ATOM 3187 N N . ASN A 1 1121 ? 137.862 132.217 105.260 1.00 9.62 1151 ASN A N 1
ATOM 3188 C CA . ASN A 1 1121 ? 137.803 133.505 104.588 1.00 11.75 1151 ASN A CA 1
ATOM 3189 C C . ASN A 1 1121 ? 138.320 133.364 103.164 1.00 19.82 1151 ASN A C 1
ATOM 3190 O O . ASN A 1 1121 ? 139.371 132.760 102.935 1.00 24.98 1151 ASN A O 1
ATOM 3195 N N . ASP A 1 1122 ? 137.578 133.923 102.213 1.00 24.17 1152 ASP A N 1
ATOM 3196 C CA . ASP A 1 1122 ? 137.880 133.724 100.803 1.00 19.54 1152 ASP A CA 1
ATOM 3197 C C . ASP A 1 1122 ? 139.118 134.520 100.409 1.00 23.02 1152 ASP A C 1
ATOM 3198 O O . ASP A 1 1122 ? 139.166 135.742 100.580 1.00 28.12 1152 ASP A O 1
ATOM 3203 N N . ASN A 1 1123 ? 140.119 133.818 99.879 1.00 22.14 1153 ASN A N 1
ATOM 3204 C CA . ASN A 1 1123 ? 141.284 134.452 99.276 1.00 27.30 1153 ASN A CA 1
ATOM 3205 C C . ASN A 1 1123 ? 141.671 133.755 97.977 1.00 32.75 1153 ASN A C 1
ATOM 3206 O O . ASN A 1 1123 ? 142.835 133.825 97.567 1.00 37.89 1153 ASN A O 1
ATOM 3211 N N . ILE A 1 1124 ? 140.720 133.081 97.329 1.00 29.53 1154 ILE A N 1
ATOM 3212 C CA . ILE A 1 1124 ? 141.017 132.310 96.132 1.00 29.55 1154 ILE A CA 1
ATOM 3213 C C . ILE A 1 1124 ? 141.341 133.250 94.978 1.00 33.01 1154 ILE A C 1
ATOM 3214 O O . ILE A 1 1124 ? 140.818 134.370 94.888 1.00 42.67 1154 ILE A O 1
ATOM 3219 N N . ASP A 1 1125 ? 142.228 132.795 94.089 1.00 32.42 1155 ASP A N 1
ATOM 3220 C CA . ASP A 1 1125 ? 142.574 133.590 92.916 1.00 43.13 1155 ASP A CA 1
ATOM 3221 C C . ASP A 1 1125 ? 141.371 133.772 92.001 1.00 40.48 1155 ASP A C 1
ATOM 3222 O O . ASP A 1 1125 ? 141.192 134.840 91.403 1.00 49.86 1155 ASP A O 1
ATOM 3227 N N . HIS A 1 1126 ? 140.553 132.730 91.857 1.00 34.55 1156 HIS A N 1
ATOM 3228 C CA . HIS A 1 1126 ? 139.304 132.700 91.099 1.00 35.72 1156 HIS A CA 1
ATOM 3229 C C . HIS A 1 1126 ? 139.513 132.825 89.597 1.00 51.50 1156 HIS A C 1
ATOM 3230 O O . HIS A 1 1126 ? 138.538 132.737 88.842 1.00 58.90 1156 HIS A O 1
ATOM 3237 N N . ASN A 1 1127 ? 140.746 133.025 89.135 1.00 55.98 1157 ASN A N 1
ATOM 3238 C CA . ASN A 1 1127 ? 141.084 132.901 87.728 1.00 54.00 1157 ASN A CA 1
ATOM 3239 C C . ASN A 1 1127 ? 142.054 131.767 87.452 1.00 51.06 1157 ASN A C 1
ATOM 3240 O O . ASN A 1 1127 ? 142.191 131.362 86.293 1.00 53.56 1157 ASN A O 1
ATOM 3245 N N . HIS A 1 1128 ? 142.721 131.247 88.477 1.00 47.18 1158 HIS A N 1
ATOM 3246 C CA . HIS A 1 1128 ? 143.564 130.076 88.335 1.00 52.89 1158 HIS A CA 1
ATOM 3247 C C . HIS A 1 1128 ? 142.708 128.842 88.069 1.00 52.66 1158 HIS A C 1
ATOM 3248 O O . HIS A 1 1128 ? 141.520 128.793 88.395 1.00 49.23 1158 HIS A O 1
ATOM 3255 N N . LYS A 1 1129 ? 143.329 127.834 87.452 1.00 54.65 1159 LYS A N 1
ATOM 3256 C CA . LYS A 1 1129 ? 142.629 126.581 87.195 1.00 53.18 1159 LYS A CA 1
ATOM 3257 C C . LYS A 1 1129 ? 142.330 125.811 88.474 1.00 54.50 1159 LYS A C 1
ATOM 3258 O O . LYS A 1 1129 ? 141.472 124.923 88.461 1.00 54.00 1159 LYS A O 1
ATOM 3264 N N . ASP A 1 1130 ? 143.015 126.131 89.572 1.00 45.20 1160 ASP A N 1
ATOM 3265 C CA . ASP A 1 1130 ? 142.828 125.421 90.830 1.00 43.63 1160 ASP A CA 1
ATOM 3266 C C . ASP A 1 1130 ? 141.628 125.912 91.626 1.00 36.67 1160 ASP A C 1
ATOM 3267 O O . ASP A 1 1130 ? 141.327 125.328 92.671 1.00 40.98 1160 ASP A O 1
ATOM 3272 N N . ALA A 1 1131 ? 140.951 126.970 91.172 1.00 36.37 1161 ALA A N 1
ATOM 3273 C CA . ALA A 1 1131 ? 139.808 127.492 91.913 1.00 32.84 1161 ALA A CA 1
ATOM 3274 C C . ALA A 1 1131 ? 138.679 126.473 91.986 1.00 30.08 1161 ALA A C 1
ATOM 3275 O O . ALA A 1 1131 ? 138.027 126.333 93.026 1.00 37.32 1161 ALA A O 1
ATOM 3277 N N . GLN A 1 1132 ? 138.424 125.759 90.887 1.00 30.19 1162 GLN A N 1
ATOM 3278 C CA . GLN A 1 1132 ? 137.373 124.746 90.894 1.00 29.61 1162 GLN A CA 1
ATOM 3279 C C . GLN A 1 1132 ? 137.704 123.612 91.856 1.00 27.99 1162 GLN A C 1
ATOM 3280 O O . GLN A 1 1132 ? 136.833 123.141 92.597 1.00 26.48 1162 GLN A O 1
ATOM 3286 N N . THR A 1 1133 ? 138.961 123.161 91.865 1.00 27.57 1163 THR A N 1
ATOM 3287 C CA . THR A 1 1133 ? 139.353 122.106 92.792 1.00 25.92 1163 THR A CA 1
ATOM 3288 C C . THR A 1 1133 ? 139.283 122.578 94.238 1.00 22.90 1163 THR A C 1
ATOM 3289 O O . THR A 1 1133 ? 138.886 121.809 95.119 1.00 16.58 1163 THR A O 1
ATOM 3293 N N . VAL A 1 1134 ? 139.657 123.832 94.500 1.00 26.17 1164 VAL A N 1
ATOM 3294 C CA . VAL A 1 1134 ? 139.561 124.374 95.852 1.00 18.15 1164 VAL A CA 1
ATOM 3295 C C . VAL A 1 1134 ? 138.106 124.453 96.296 1.00 14.64 1164 VAL A C 1
ATOM 3296 O O . VAL A 1 1134 ? 137.773 124.122 97.440 1.00 19.52 1164 VAL A O 1
ATOM 3300 N N . LYS A 1 1135 ? 137.218 124.893 95.403 1.00 14.67 1165 LYS A N 1
ATOM 3301 C CA . LYS A 1 1135 ? 135.794 124.903 95.717 1.00 12.18 1165 LYS A CA 1
ATOM 3302 C C . LYS A 1 1135 ? 135.283 123.499 96.000 1.00 13.76 1165 LYS A C 1
ATOM 3303 O O . LYS A 1 1135 ? 134.475 123.297 96.912 1.00 14.38 1165 LYS A O 1
ATOM 3309 N N . ALA A 1 1136 ? 135.733 122.516 95.216 1.00 16.43 1166 ALA A N 1
ATOM 3310 C CA . ALA A 1 1136 ? 135.316 121.136 95.447 1.00 13.75 1166 ALA A CA 1
ATOM 3311 C C . ALA A 1 1136 ? 135.794 120.633 96.803 1.00 11.17 1166 ALA A C 1
ATOM 3312 O O . ALA A 1 1136 ? 135.051 119.951 97.517 1.00 12.39 1166 ALA A O 1
ATOM 3314 N N . VAL A 1 1137 ? 137.035 120.956 97.173 1.00 10.98 1167 VAL A N 1
ATOM 3315 C CA . VAL A 1 1137 ? 137.565 120.537 98.468 1.00 10.11 1167 VAL A CA 1
ATOM 3316 C C . VAL A 1 1137 ? 136.778 121.181 99.602 1.00 11.59 1167 VAL A C 1
ATOM 3317 O O . VAL A 1 1137 ? 136.442 120.525 100.596 1.00 12.70 1167 VAL A O 1
ATOM 3321 N N . LEU A 1 1138 ? 136.475 122.475 99.475 1.00 13.02 1168 LEU A N 1
ATOM 3322 C CA . LEU A 1 1138 ? 135.686 123.150 100.501 1.00 10.03 1168 LEU A CA 1
ATOM 3323 C C . LEU A 1 1138 ? 134.293 122.544 100.616 1.00 10.78 1168 LEU A C 1
ATOM 3324 O O . LEU A 1 1138 ? 133.784 122.350 101.725 1.00 12.46 1168 LEU A O 1
ATOM 3329 N N . ARG A 1 1139 ? 133.657 122.245 99.482 1.00 8.87 1169 ARG A N 1
ATOM 3330 C CA . ARG A 1 1139 ? 132.335 121.631 99.518 1.00 10.82 1169 ARG A CA 1
ATOM 3331 C C . ARG A 1 1139 ? 132.386 120.249 100.153 1.00 13.20 1169 ARG A C 1
ATOM 3332 O O . ARG A 1 1139 ? 131.481 119.871 100.901 1.00 16.90 1169 ARG A O 1
ATOM 3340 N N . ASP A 1 1140 ? 133.428 119.472 99.852 1.00 13.34 1170 ASP A N 1
ATOM 3341 C CA . ASP A 1 1140 ? 133.565 118.150 100.454 1.00 12.53 1170 ASP A CA 1
ATOM 3342 C C . ASP A 1 1140 ? 133.756 118.247 101.962 1.00 12.33 1170 ASP A C 1
ATOM 3343 O O . ASP A 1 1140 ? 133.176 117.463 102.721 1.00 14.54 1170 ASP A O 1
ATOM 3348 N N . PHE A 1 1141 ? 134.571 119.201 102.411 1.00 13.03 1171 PHE A N 1
ATOM 3349 C CA . PHE A 1 1141 ? 134.748 119.429 103.843 1.00 8.37 1171 PHE A CA 1
ATOM 3350 C C . PHE A 1 1141 ? 133.430 119.822 104.503 1.00 7.04 1171 PHE A C 1
ATOM 3351 O O . PHE A 1 1141 ? 133.063 119.298 105.565 1.00 10.84 1171 PHE A O 1
ATOM 3359 N N . TYR A 1 1142 ? 132.692 120.732 103.867 1.00 6.95 1172 TYR A N 1
ATOM 3360 C CA . TYR A 1 1142 ? 131.401 121.158 104.391 1.00 7.17 1172 TYR A CA 1
ATOM 3361 C C . TYR A 1 1142 ? 130.418 119.997 104.465 1.00 6.12 1172 TYR A C 1
ATOM 3362 O O . TYR A 1 1142 ? 129.658 119.876 105.432 1.00 5.44 1172 TYR A O 1
ATOM 3371 N N . GLU A 1 1143 ? 130.402 119.146 103.438 1.00 11.35 1173 GLU A N 1
ATOM 3372 C CA . GLU A 1 1143 ? 129.517 117.988 103.430 1.00 9.25 1173 GLU A CA 1
ATOM 3373 C C . GLU A 1 1143 ? 129.918 116.968 104.484 1.00 10.43 1173 GLU A C 1
ATOM 3374 O O . GLU A 1 1143 ? 129.053 116.301 105.058 1.00 11.56 1173 GLU A O 1
ATOM 3380 N N . SER A 1 1144 ? 131.218 116.824 104.745 1.00 9.16 1174 SER A N 1
ATOM 3381 C CA . SER A 1 1144 ? 131.651 115.964 105.838 1.00 6.71 1174 SER A CA 1
ATOM 3382 C C . SER A 1 1144 ? 131.153 116.493 107.174 1.00 7.84 1174 SER A C 1
ATOM 3383 O O . SER A 1 1144 ? 130.716 115.718 108.033 1.00 11.92 1174 SER A O 1
ATOM 3386 N N . MET A 1 1145 ? 131.212 117.812 107.373 1.00 9.67 1175 MET A N 1
ATOM 3387 C CA . MET A 1 1145 ? 130.723 118.374 108.630 1.00 5.09 1175 MET A CA 1
ATOM 3388 C C . MET A 1 1145 ? 129.197 118.351 108.706 1.00 5.09 1175 MET A C 1
ATOM 3389 O O . MET A 1 1145 ? 128.627 117.947 109.725 1.00 3.28 1175 MET A O 1
ATOM 3394 N N . PHE A 1 1146 ? 128.514 118.781 107.643 1.00 8.41 1176 PHE A N 1
ATOM 3395 C CA . PHE A 1 1146 ? 127.058 118.947 107.652 1.00 7.38 1176 PHE A CA 1
ATOM 3396 C C . PHE A 1 1146 ? 126.439 118.329 106.406 1.00 8.09 1176 PHE A C 1
ATOM 3397 O O . PHE A 1 1146 ? 126.153 119.030 105.427 1.00 8.50 1176 PHE A O 1
ATOM 3405 N N . PRO A 1 1147 ? 126.204 117.016 106.412 1.00 8.79 1177 PRO A N 1
ATOM 3406 C CA . PRO A 1 1147 ? 125.611 116.368 105.234 1.00 8.30 1177 PRO A CA 1
ATOM 3407 C C . PRO A 1 1147 ? 124.106 116.562 105.136 1.00 13.70 1177 PRO A C 1
ATOM 3408 O O . PRO A 1 1147 ? 123.562 116.665 104.033 1.00 21.93 1177 PRO A O 1
ATOM 3412 N N . ILE A 1 1148 ? 123.425 116.607 106.276 1.00 13.36 1178 ILE A N 1
ATOM 3413 C CA . ILE A 1 1148 ? 121.964 116.619 106.311 1.00 16.01 1178 ILE A CA 1
ATOM 3414 C C . ILE A 1 1148 ? 121.439 117.993 105.911 1.00 19.90 1178 ILE A C 1
ATOM 3415 O O . ILE A 1 1148 ? 121.820 119.001 106.522 1.00 21.28 1178 ILE A O 1
ATOM 3420 N N . PRO A 1 1149 ? 120.575 118.082 104.900 1.00 18.45 1179 PRO A N 1
ATOM 3421 C CA . PRO A 1 1149 ? 120.019 119.385 104.517 1.00 14.41 1179 PRO A CA 1
ATOM 3422 C C . PRO A 1 1149 ? 119.195 119.991 105.641 1.00 19.10 1179 PRO A C 1
ATOM 3423 O O . PRO A 1 1149 ? 118.513 119.290 106.391 1.00 23.57 1179 PRO A O 1
ATOM 3427 N N . SER A 1 1150 ? 119.258 121.316 105.745 1.00 16.12 1180 SER A N 1
ATOM 3428 C CA . SER A 1 1150 ? 118.563 122.025 106.805 1.00 14.55 1180 SER A CA 1
ATOM 3429 C C . SER A 1 1150 ? 117.103 122.262 106.431 1.00 16.40 1180 SER A C 1
ATOM 3430 O O . SER A 1 1150 ? 116.654 121.957 105.324 1.00 18.46 1180 SER A O 1
ATOM 3433 N N . GLN A 1 1151 ? 116.354 122.814 107.385 1.00 15.46 1181 GLN A N 1
ATOM 3434 C CA . GLN A 1 1151 ? 114.955 123.155 107.174 1.00 14.87 1181 GLN A CA 1
ATOM 3435 C C . GLN A 1 1151 ? 114.777 124.396 106.311 1.00 14.62 1181 GLN A C 1
ATOM 3436 O O . GLN A 1 1151 ? 113.644 124.710 105.932 1.00 16.75 1181 GLN A O 1
ATOM 3442 N N . PHE A 1 1152 ? 115.859 125.105 106.001 1.00 10.42 1182 PHE A N 1
ATOM 3443 C CA . PHE A 1 1152 ? 115.810 126.330 105.219 1.00 8.73 1182 PHE A CA 1
ATOM 3444 C C . PHE A 1 1152 ? 116.110 126.101 103.746 1.00 12.40 1182 PHE A C 1
ATOM 3445 O O . PHE A 1 1152 ? 116.273 127.073 103.002 1.00 15.87 1182 PHE A O 1
ATOM 3453 N N . GLU A 1 1153 ? 116.194 124.849 103.310 1.00 16.37 1183 GLU A N 1
ATOM 3454 C CA . GLU A 1 1153 ? 116.518 124.516 101.933 1.00 12.31 1183 GLU A CA 1
ATOM 3455 C C . GLU A 1 1153 ? 115.320 123.885 101.243 1.00 18.06 1183 GLU A C 1
ATOM 3456 O O . GLU A 1 1153 ? 114.567 123.121 101.855 1.00 21.26 1183 GLU A O 1
ATOM 3462 N N . LEU A 1 1154 ? 115.152 124.211 99.971 1.00 22.18 1184 LEU A N 1
ATOM 3463 C CA . LEU A 1 1154 ? 114.211 123.512 99.122 1.00 23.07 1184 LEU A CA 1
ATOM 3464 C C . LEU A 1 1154 ? 114.778 122.150 98.739 1.00 28.45 1184 LEU A C 1
ATOM 3465 O O . LEU A 1 1154 ? 115.994 121.946 98.762 1.00 26.64 1184 LEU A O 1
ATOM 3470 N N . PRO A 1 1155 ? 113.917 121.194 98.392 1.00 36.40 1185 PRO A N 1
ATOM 3471 C CA . PRO A 1 1155 ? 114.416 119.908 97.898 1.00 40.50 1185 PRO A CA 1
ATOM 3472 C C . PRO A 1 1155 ? 115.235 120.090 96.630 1.00 45.35 1185 PRO A C 1
ATOM 3473 O O . PRO A 1 1155 ? 115.037 121.038 95.867 1.00 47.50 1185 PRO A O 1
ATOM 3477 N N . ARG A 1 1156 ? 116.174 119.164 96.418 1.00 42.87 1186 ARG A N 1
ATOM 3478 C CA . ARG A 1 1156 ? 117.098 119.275 95.293 1.00 46.45 1186 ARG A CA 1
ATOM 3479 C C . ARG A 1 1156 ? 116.371 119.351 93.956 1.00 56.90 1186 ARG A C 1
ATOM 3480 O O . ARG A 1 1156 ? 116.908 119.905 92.990 1.00 55.10 1186 ARG A O 1
ATOM 3488 N N . GLU A 1 1157 ? 115.157 118.811 93.876 1.00 60.45 1187 GLU A N 1
ATOM 3489 C CA . GLU A 1 1157 ? 114.386 118.855 92.641 1.00 58.44 1187 GLU A CA 1
ATOM 3490 C C . GLU A 1 1157 ? 113.648 120.173 92.443 1.00 61.46 1187 GLU A C 1
ATOM 3491 O O . GLU A 1 1157 ? 112.987 120.342 91.413 1.00 61.62 1187 GLU A O 1
ATOM 3497 N N . TYR A 1 1158 ? 113.739 121.105 93.390 1.00 59.08 1188 TYR A N 1
ATOM 3498 C CA . TYR A 1 1158 ? 113.049 122.382 93.294 1.00 55.29 1188 TYR A CA 1
ATOM 3499 C C . TYR A 1 1158 ? 114.044 123.521 93.471 1.00 47.83 1188 TYR A C 1
ATOM 3500 O O . TYR A 1 1158 ? 115.123 123.353 94.044 1.00 45.04 1188 TYR A O 1
ATOM 3509 N N . ARG A 1 1159 ? 113.662 124.689 92.959 1.00 48.06 1189 ARG A N 1
ATOM 3510 C CA . ARG A 1 1159 ? 114.517 125.866 92.969 1.00 41.37 1189 ARG A CA 1
ATOM 3511 C C . ARG A 1 1159 ? 113.639 127.108 92.933 1.00 42.30 1189 ARG A C 1
ATOM 3512 O O . ARG A 1 1159 ? 112.520 127.076 92.415 1.00 46.94 1189 ARG A O 1
ATOM 3520 N N . ASN A 1 1160 ? 114.147 128.200 93.503 1.00 37.16 1190 ASN A N 1
ATOM 3521 C CA . ASN A 1 1160 ? 113.421 129.464 93.471 1.00 39.77 1190 ASN A CA 1
ATOM 3522 C C . ASN A 1 1160 ? 113.244 129.938 92.034 1.00 48.15 1190 ASN A C 1
ATOM 3523 O O . ASN A 1 1160 ? 114.193 129.938 91.244 1.00 50.37 1190 ASN A O 1
ATOM 3528 N N . ARG A 1 1161 ? 112.017 130.344 91.697 1.00 52.08 1191 ARG A N 1
ATOM 3529 C CA . ARG A 1 1161 ? 111.729 130.794 90.339 1.00 49.74 1191 ARG A CA 1
ATOM 3530 C C . ARG A 1 1161 ? 112.491 132.067 89.995 1.00 47.13 1191 ARG A C 1
ATOM 3531 O O . ARG A 1 1161 ? 113.009 132.207 88.881 1.00 49.51 1191 ARG A O 1
ATOM 3539 N N . PHE A 1 1162 ? 112.563 133.007 90.931 1.00 49.57 1192 PHE A N 1
ATOM 3540 C CA . PHE A 1 1162 ? 113.196 134.297 90.706 1.00 49.15 1192 PHE A CA 1
ATOM 3541 C C . PHE A 1 1162 ? 114.332 134.500 91.695 1.00 53.11 1192 PHE A C 1
ATOM 3542 O O . PHE A 1 1162 ? 114.209 134.166 92.877 1.00 51.88 1192 PHE A O 1
ATOM 3550 N N . LEU A 1 1163 ? 115.437 135.056 91.204 1.00 49.63 1193 LEU A N 1
ATOM 3551 C CA . LEU A 1 1163 ? 116.625 135.295 92.008 1.00 41.55 1193 LEU A CA 1
ATOM 3552 C C . LEU A 1 1163 ? 116.723 136.733 92.499 1.00 43.36 1193 LEU A C 1
ATOM 3553 O O . LEU A 1 1163 ? 117.795 137.152 92.946 1.00 41.87 1193 LEU A O 1
ATOM 3558 N N . HIS A 1 1164 ? 115.640 137.501 92.409 1.00 48.52 1194 HIS A N 1
ATOM 3559 C CA . HIS A 1 1164 ? 115.607 138.862 92.919 1.00 44.66 1194 HIS A CA 1
ATOM 3560 C C . HIS A 1 1164 ? 114.268 139.114 93.596 1.00 48.13 1194 HIS A C 1
ATOM 3561 O O . HIS A 1 1164 ? 113.263 138.474 93.279 1.00 54.08 1194 HIS A O 1
ATOM 3568 N N . MET A 1 1165 ? 114.270 140.054 94.544 1.00 46.58 1195 MET A N 1
ATOM 3569 C CA . MET A 1 1165 ? 113.045 140.379 95.267 1.00 49.35 1195 MET A CA 1
ATOM 3570 C C . MET A 1 1165 ? 112.053 141.124 94.382 1.00 59.02 1195 MET A C 1
ATOM 3571 O O . MET A 1 1165 ? 110.845 140.867 94.444 1.00 63.25 1195 MET A O 1
ATOM 3576 N N . HIS A 1 1166 ? 112.540 142.056 93.558 1.00 55.25 1196 HIS A N 1
ATOM 3577 C CA . HIS A 1 1166 ? 111.634 142.857 92.743 1.00 59.16 1196 HIS A CA 1
ATOM 3578 C C . HIS A 1 1166 ? 110.892 141.997 91.727 1.00 63.05 1196 HIS A C 1
ATOM 3579 O O . HIS A 1 1166 ? 109.708 142.227 91.460 1.00 62.63 1196 HIS A O 1
ATOM 3586 N N . GLU A 1 1167 ? 111.568 140.996 91.155 1.00 62.15 1197 GLU A N 1
ATOM 3587 C CA . GLU A 1 1167 ? 110.887 140.074 90.251 1.00 58.26 1197 GLU A CA 1
ATOM 3588 C C . GLU A 1 1167 ? 109.780 139.319 90.974 1.00 56.66 1197 GLU A C 1
ATOM 3589 O O . GLU A 1 1167 ? 108.687 139.123 90.427 1.00 64.13 1197 GLU A O 1
ATOM 3595 N N . LEU A 1 1168 ? 110.048 138.884 92.206 1.00 53.31 1198 LEU A N 1
ATOM 3596 C CA . LEU A 1 1168 ? 109.027 138.204 92.995 1.00 55.82 1198 LEU A CA 1
ATOM 3597 C C . LEU A 1 1168 ? 107.839 139.119 93.261 1.00 57.17 1198 LEU A C 1
ATOM 3598 O O . LEU A 1 1168 ? 106.682 138.688 93.184 1.00 56.11 1198 LEU A O 1
ATOM 3603 N N . GLN A 1 1169 ? 108.107 140.386 93.581 1.00 58.25 1199 GLN A N 1
ATOM 3604 C CA . GLN A 1 1169 ? 107.025 141.338 93.813 1.00 59.63 1199 GLN A CA 1
ATOM 3605 C C . GLN A 1 1169 ? 106.210 141.576 92.546 1.00 64.59 1199 GLN A C 1
ATOM 3606 O O . GLN A 1 1169 ? 104.983 141.720 92.607 1.00 68.69 1199 GLN A O 1
ATOM 3612 N N . GLU A 1 1170 ? 106.873 141.634 91.388 1.00 67.68 1200 GLU A N 1
ATOM 3613 C CA . GLU A 1 1170 ? 106.136 141.754 90.133 1.00 67.89 1200 GLU A CA 1
ATOM 3614 C C . GLU A 1 1170 ? 105.265 140.528 89.899 1.00 66.10 1200 GLU A C 1
ATOM 3615 O O . GLU A 1 1170 ? 104.131 140.642 89.420 1.00 63.89 1200 GLU A O 1
ATOM 3621 N N . TRP A 1 1171 ? 105.784 139.345 90.230 1.00 66.54 1201 TRP A N 1
ATOM 3622 C CA . TRP A 1 1171 ? 105.006 138.123 90.064 1.00 63.58 1201 TRP A CA 1
ATOM 3623 C C . TRP A 1 1171 ? 103.787 138.110 90.979 1.00 63.40 1201 TRP A C 1
ATOM 3624 O O . TRP A 1 1171 ? 102.709 137.655 90.579 1.00 64.05 1201 TRP A O 1
ATOM 3635 N N . ARG A 1 1172 ? 103.936 138.599 92.211 1.00 59.09 1202 ARG A N 1
ATOM 3636 C CA . ARG A 1 1172 ? 102.792 138.663 93.116 1.00 63.65 1202 ARG A CA 1
ATOM 3637 C C . ARG A 1 1172 ? 101.770 139.692 92.649 1.00 72.19 1202 ARG A C 1
ATOM 3638 O O . ARG A 1 1172 ? 100.560 139.437 92.688 1.00 74.32 1202 ARG A O 1
ATOM 3646 N N . ALA A 1 1173 ? 102.234 140.855 92.205 1.00 67.92 1203 ALA A N 1
ATOM 3647 C CA . ALA A 1 1173 ? 101.345 141.927 91.780 1.00 66.23 1203 ALA A CA 1
ATOM 3648 C C . ALA A 1 1173 ? 101.805 142.529 90.457 1.00 69.35 1203 ALA A C 1
ATOM 3649 O O . ALA A 1 1173 ? 101.110 142.435 89.445 1.00 67.27 1203 ALA A O 1
ATOM 3651 N N . TYR B 1 19 ? 104.821 133.042 132.729 1.00 72.67 49 TYR B N 1
ATOM 3652 C CA . TYR B 1 19 ? 103.435 132.958 132.289 1.00 76.18 49 TYR B CA 1
ATOM 3653 C C . TYR B 1 19 ? 103.337 131.977 131.124 1.00 83.25 49 TYR B C 1
ATOM 3654 O O . TYR B 1 19 ? 104.345 131.415 130.698 1.00 85.67 49 TYR B O 1
ATOM 3663 N N . HIS B 1 20 ? 102.118 131.751 130.628 1.00 84.26 50 HIS B N 1
ATOM 3664 C CA . HIS B 1 20 ? 101.943 130.887 129.466 1.00 81.79 50 HIS B CA 1
ATOM 3665 C C . HIS B 1 20 ? 102.708 131.423 128.263 1.00 75.01 50 HIS B C 1
ATOM 3666 O O . HIS B 1 20 ? 103.332 130.656 127.522 1.00 74.90 50 HIS B O 1
ATOM 3673 N N . VAL B 1 21 ? 102.670 132.741 128.053 1.00 74.83 51 VAL B N 1
ATOM 3674 C CA . VAL B 1 21 ? 103.444 133.335 126.968 1.00 80.97 51 VAL B CA 1
ATOM 3675 C C . VAL B 1 21 ? 104.936 133.158 127.223 1.00 74.55 51 VAL B C 1
ATOM 3676 O O . VAL B 1 21 ? 105.719 132.951 126.288 1.00 76.87 51 VAL B O 1
ATOM 3680 N N . LEU B 1 22 ? 105.350 133.222 128.489 1.00 66.71 52 LEU B N 1
ATOM 3681 C CA . LEU B 1 22 ? 106.754 133.014 128.819 1.00 68.01 52 LEU B CA 1
ATOM 3682 C C . LEU B 1 22 ? 107.150 131.551 128.661 1.00 66.99 52 LEU B C 1
ATOM 3683 O O . LEU B 1 22 ? 108.276 131.249 128.247 1.00 63.28 52 LEU B O 1
ATOM 3688 N N . PHE B 1 23 ? 106.245 130.629 128.997 1.00 65.69 53 PHE B N 1
ATOM 3689 C CA . PHE B 1 23 ? 106.550 129.209 128.851 1.00 65.68 53 PHE B CA 1
ATOM 3690 C C . PHE B 1 23 ? 106.639 128.808 127.384 1.00 69.40 53 PHE B C 1
ATOM 3691 O O . PHE B 1 23 ? 107.545 128.063 126.993 1.00 63.80 53 PHE B O 1
ATOM 3699 N N . ASP B 1 24 ? 105.700 129.278 126.560 1.00 68.72 54 ASP B N 1
ATOM 3700 C CA . ASP B 1 24 ? 105.726 128.954 125.139 1.00 62.44 54 ASP B CA 1
ATOM 3701 C C . ASP B 1 24 ? 106.894 129.609 124.416 1.00 57.06 54 ASP B C 1
ATOM 3702 O O . ASP B 1 24 ? 107.258 129.163 123.324 1.00 54.88 54 ASP B O 1
ATOM 3707 N N . SER B 1 25 ? 107.487 130.653 124.999 1.00 52.10 55 SER B N 1
ATOM 3708 C CA . SER B 1 25 ? 108.587 131.347 124.344 1.00 48.51 55 SER B CA 1
ATOM 3709 C C . SER B 1 25 ? 109.849 130.500 124.271 1.00 44.20 55 SER B C 1
ATOM 3710 O O . SER B 1 25 ? 110.733 130.800 123.463 1.00 44.79 55 SER B O 1
ATOM 3713 N N . TYR B 1 26 ? 109.958 129.457 125.094 1.00 38.75 56 TYR B N 1
ATOM 3714 C CA . TYR B 1 26 ? 111.142 128.608 125.050 1.00 29.40 56 TYR B CA 1
ATOM 3715 C C . TYR B 1 26 ? 111.131 127.670 123.854 1.00 29.91 56 TYR B C 1
ATOM 3716 O O . TYR B 1 26 ? 112.198 127.311 123.346 1.00 24.64 56 TYR B O 1
ATOM 3725 N N . ARG B 1 27 ? 109.952 127.275 123.388 1.00 33.91 57 ARG B N 1
ATOM 3726 C CA . ARG B 1 27 ? 109.819 126.471 122.184 1.00 27.00 57 ARG B CA 1
ATOM 3727 C C . ARG B 1 27 ? 109.755 127.318 120.922 1.00 30.76 57 ARG B C 1
ATOM 3728 O O . ARG B 1 27 ? 109.596 126.765 119.829 1.00 31.84 57 ARG B O 1
ATOM 3736 N N . ASP B 1 28 ? 109.859 128.642 121.052 1.00 31.80 58 ASP B N 1
ATOM 3737 C CA . ASP B 1 28 ? 109.842 129.559 119.913 1.00 29.44 58 ASP B CA 1
ATOM 3738 C C . ASP B 1 28 ? 111.271 129.723 119.400 1.00 25.88 58 ASP B C 1
ATOM 3739 O O . ASP B 1 28 ? 111.960 130.709 119.667 1.00 22.20 58 ASP B O 1
ATOM 3744 N N . ASN B 1 29 ? 111.720 128.720 118.652 1.00 20.01 59 ASN B N 1
ATOM 3745 C CA . ASN B 1 29 ? 113.033 128.739 118.019 1.00 13.82 59 ASN B CA 1
ATOM 3746 C C . ASN B 1 29 ? 112.989 127.803 116.819 1.00 17.19 59 ASN B C 1
ATOM 3747 O O . ASN B 1 29 ? 111.961 127.186 116.528 1.00 21.53 59 ASN B O 1
ATOM 3752 N N . ILE B 1 30 ? 114.122 127.701 116.121 1.00 14.03 60 ILE B N 1
ATOM 3753 C CA . ILE B 1 30 ? 114.153 126.939 114.877 1.00 13.27 60 ILE B CA 1
ATOM 3754 C C . ILE B 1 30 ? 113.901 125.459 115.133 1.00 17.77 60 ILE B C 1
ATOM 3755 O O . ILE B 1 30 ? 113.263 124.785 114.317 1.00 25.33 60 ILE B O 1
ATOM 3760 N N . ALA B 1 31 ? 114.377 124.931 116.259 1.00 16.59 61 ALA B N 1
ATOM 3761 C CA . ALA B 1 31 ? 114.202 123.520 116.568 1.00 14.56 61 ALA B CA 1
ATOM 3762 C C . ALA B 1 31 ? 112.821 123.191 117.113 1.00 17.83 61 ALA B C 1
ATOM 3763 O O . ALA B 1 31 ? 112.470 122.009 117.179 1.00 19.35 61 ALA B O 1
ATOM 3765 N N . GLY B 1 32 ? 112.033 124.191 117.499 1.00 18.42 62 GLY B N 1
ATOM 3766 C CA . GLY B 1 32 ? 110.744 123.923 118.112 1.00 19.75 62 GLY B CA 1
ATOM 3767 C C . GLY B 1 32 ? 110.843 123.177 119.422 1.00 24.63 62 GLY B C 1
ATOM 3768 O O . GLY B 1 32 ? 109.914 122.451 119.791 1.00 30.39 62 GLY B O 1
ATOM 3769 N N . LYS B 1 33 ? 111.949 123.344 120.142 1.00 23.93 63 LYS B N 1
ATOM 3770 C CA . LYS B 1 33 ? 112.205 122.638 121.385 1.00 18.88 63 LYS B CA 1
ATOM 3771 C C . LYS B 1 33 ? 112.546 123.638 122.478 1.00 21.50 63 LYS B C 1
ATOM 3772 O O . LYS B 1 33 ? 112.991 124.756 122.211 1.00 26.35 63 LYS B O 1
ATOM 3778 N N . SER B 1 34 ? 112.334 123.214 123.719 1.00 19.61 64 SER B N 1
ATOM 3779 C CA . SER B 1 34 ? 112.634 124.025 124.890 1.00 13.26 64 SER B CA 1
ATOM 3780 C C . SER B 1 34 ? 113.979 123.595 125.458 1.00 12.39 64 SER B C 1
ATOM 3781 O O . SER B 1 34 ? 114.195 122.409 125.721 1.00 17.95 64 SER B O 1
ATOM 3784 N N . PHE B 1 35 ? 114.879 124.555 125.636 1.00 11.35 65 PHE B N 1
ATOM 3785 C CA . PHE B 1 35 ? 116.182 124.317 126.241 1.00 13.26 65 PHE B CA 1
ATOM 3786 C C . PHE B 1 35 ? 116.292 125.028 127.584 1.00 19.80 65 PHE B C 1
ATOM 3787 O O . PHE B 1 35 ? 117.362 125.499 127.969 1.00 24.47 65 PHE B O 1
ATOM 3795 N N . GLN B 1 36 ? 115.177 125.100 128.316 1.00 17.88 66 GLN B N 1
ATOM 3796 C CA . GLN B 1 36 ? 115.162 125.835 129.576 1.00 18.45 66 GLN B CA 1
ATOM 3797 C C . GLN B 1 36 ? 116.139 125.233 130.578 1.00 21.25 66 GLN B C 1
ATOM 3798 O O . GLN B 1 36 ? 116.791 125.961 131.334 1.00 29.93 66 GLN B O 1
ATOM 3804 N N . ASN B 1 37 ? 116.253 123.904 130.598 1.00 19.34 67 ASN B N 1
ATOM 3805 C CA . ASN B 1 37 ? 117.207 123.248 131.482 1.00 18.90 67 ASN B CA 1
ATOM 3806 C C . ASN B 1 37 ? 118.651 123.556 131.111 1.00 19.92 67 ASN B C 1
ATOM 3807 O O . ASN B 1 37 ? 119.551 123.312 131.922 1.00 21.89 67 ASN B O 1
ATOM 3812 N N . ARG B 1 38 ? 118.892 124.084 129.913 1.00 16.17 68 ARG B N 1
ATOM 3813 C CA . ARG B 1 38 ? 120.232 124.402 129.445 1.00 12.68 68 ARG B CA 1
ATOM 3814 C C . ARG B 1 38 ? 120.506 125.901 129.425 1.00 14.09 68 ARG B C 1
ATOM 3815 O O . ARG B 1 38 ? 121.630 126.312 129.119 1.00 15.35 68 ARG B O 1
ATOM 3823 N N . LEU B 1 39 ? 119.524 126.729 129.779 1.00 16.89 69 LEU B N 1
ATOM 3824 C CA . LEU B 1 39 ? 119.684 128.173 129.736 1.00 16.67 69 LEU B CA 1
ATOM 3825 C C . LEU B 1 39 ? 119.453 128.872 131.070 1.00 21.72 69 LEU B C 1
ATOM 3826 O O . LEU B 1 39 ? 119.748 130.067 131.171 1.00 26.01 69 LEU B O 1
ATOM 3831 N N . CYS B 1 40 ? 118.955 128.175 132.096 1.00 21.82 70 CYS B N 1
ATOM 3832 C CA . CYS B 1 40 ? 118.422 128.830 133.286 1.00 26.01 70 CYS B CA 1
ATOM 3833 C C . CYS B 1 40 ? 119.188 128.511 134.568 1.00 33.36 70 CYS B C 1
ATOM 3834 O O . CYS B 1 40 ? 118.687 128.807 135.658 1.00 42.96 70 CYS B O 1
ATOM 3837 N N . LEU B 1 41 ? 120.382 127.912 134.471 1.00 27.92 71 LEU B N 1
ATOM 3838 C CA . LEU B 1 41 ? 121.240 127.593 135.617 1.00 31.43 71 LEU B CA 1
ATOM 3839 C C . LEU B 1 41 ? 120.613 126.539 136.530 1.00 28.90 71 LEU B C 1
ATOM 3840 O O . LEU B 1 41 ? 119.384 126.401 136.577 1.00 33.62 71 LEU B O 1
ATOM 3845 N N . PRO B 1 42 ? 121.418 125.770 137.268 1.00 24.43 72 PRO B N 1
ATOM 3846 C CA . PRO B 1 42 ? 120.861 124.686 138.096 1.00 23.75 72 PRO B CA 1
ATOM 3847 C C . PRO B 1 42 ? 120.195 125.228 139.353 1.00 19.76 72 PRO B C 1
ATOM 3848 O O . PRO B 1 42 ? 120.851 125.820 140.211 1.00 21.20 72 PRO B O 1
ATOM 3852 N N . MET B 1 43 ? 118.890 125.011 139.461 1.00 14.91 73 MET B N 1
ATOM 3853 C CA . MET B 1 43 ? 118.099 125.414 140.610 1.00 12.87 73 MET B CA 1
ATOM 3854 C C . MET B 1 43 ? 117.248 124.242 141.075 1.00 15.71 73 MET B C 1
ATOM 3855 O O . MET B 1 43 ? 116.911 123.365 140.275 1.00 18.05 73 MET B O 1
ATOM 3860 N N . PRO B 1 44 ? 116.878 124.198 142.366 1.00 14.47 74 PRO B N 1
ATOM 3861 C CA . PRO B 1 44 ? 117.192 125.135 143.454 1.00 9.32 74 PRO B CA 1
ATOM 3862 C C . PRO B 1 44 ? 118.571 124.904 144.053 1.00 8.39 74 PRO B C 1
ATOM 3863 O O . PRO B 1 44 ? 119.165 123.850 143.860 1.00 10.75 74 PRO B O 1
ATOM 3867 N N . ILE B 1 45 ? 119.107 125.877 144.785 1.00 6.57 75 ILE B N 1
ATOM 3868 C CA . ILE B 1 45 ? 120.402 125.756 145.440 1.00 5.76 75 ILE B CA 1
ATOM 3869 C C . ILE B 1 45 ? 120.231 126.075 146.917 1.00 5.70 75 ILE B C 1
ATOM 3870 O O . ILE B 1 45 ? 119.566 127.051 147.280 1.00 4.43 75 ILE B O 1
ATOM 3875 N N . ASP B 1 46 ? 120.825 125.245 147.767 1.00 6.45 76 ASP B N 1
ATOM 3876 C CA . ASP B 1 46 ? 120.760 125.399 149.210 1.00 4.71 76 ASP B CA 1
ATOM 3877 C C . ASP B 1 46 ? 122.114 125.817 149.763 1.00 3.50 76 ASP B C 1
ATOM 3878 O O . ASP B 1 46 ? 123.154 125.650 149.123 1.00 3.76 76 ASP B O 1
ATOM 3883 N N . VAL B 1 47 ? 122.085 126.365 150.974 1.00 2.13 77 VAL B N 1
ATOM 3884 C CA . VAL B 1 47 ? 123.284 126.759 151.702 1.00 1.53 77 VAL B CA 1
ATOM 3885 C C . VAL B 1 47 ? 123.377 125.909 152.959 1.00 2.10 77 VAL B C 1
ATOM 3886 O O . VAL B 1 47 ? 122.387 125.748 153.680 1.00 5.18 77 VAL B O 1
ATOM 3890 N N . VAL B 1 48 ? 124.563 125.365 153.217 1.00 1.37 78 VAL B N 1
ATOM 3891 C CA . VAL B 1 48 ? 124.815 124.526 154.381 1.00 1.13 78 VAL B CA 1
ATOM 3892 C C . VAL B 1 48 ? 125.902 125.181 155.221 1.00 1.33 78 VAL B C 1
ATOM 3893 O O . VAL B 1 48 ? 126.948 125.576 154.694 1.00 1.56 78 VAL B O 1
ATOM 3897 N N . TYR B 1 49 ? 125.649 125.298 156.522 1.00 1.20 79 TYR B N 1
ATOM 3898 C CA . TYR B 1 49 ? 126.589 125.871 157.472 1.00 1.10 79 TYR B CA 1
ATOM 3899 C C . TYR B 1 49 ? 127.025 124.817 158.479 1.00 2.35 79 TYR B C 1
ATOM 3900 O O . TYR B 1 49 ? 126.259 123.917 158.829 1.00 4.11 79 TYR B O 1
ATOM 3909 N N . THR B 1 50 ? 128.262 124.944 158.950 1.00 2.44 80 THR B N 1
ATOM 3910 C CA . THR B 1 50 ? 128.765 124.177 160.085 1.00 3.15 80 THR B CA 1
ATOM 3911 C C . THR B 1 50 ? 129.095 125.164 161.196 1.00 6.01 80 THR B C 1
ATOM 3912 O O . THR B 1 50 ? 130.075 125.910 161.098 1.00 7.56 80 THR B O 1
ATOM 3916 N N . TRP B 1 51 ? 128.283 125.167 162.250 1.00 6.56 81 TRP B N 1
ATOM 3917 C CA . TRP B 1 51 ? 128.412 126.117 163.347 1.00 5.89 81 TRP B CA 1
ATOM 3918 C C . TRP B 1 51 ? 128.722 125.374 164.639 1.00 9.53 81 TRP B C 1
ATOM 3919 O O . TRP B 1 51 ? 128.063 124.382 164.962 1.00 13.72 81 TRP B O 1
ATOM 3930 N N . VAL B 1 52 ? 129.726 125.858 165.371 1.00 14.43 82 VAL B N 1
ATOM 3931 C CA . VAL B 1 52 ? 130.115 125.303 166.660 1.00 8.72 82 VAL B CA 1
ATOM 3932 C C . VAL B 1 52 ? 130.286 126.442 167.655 1.00 14.11 82 VAL B C 1
ATOM 3933 O O . VAL B 1 52 ? 130.759 127.530 167.311 1.00 19.30 82 VAL B O 1
ATOM 3937 N N . ASN B 1 53 ? 129.889 126.185 168.899 1.00 18.60 83 ASN B N 1
ATOM 3938 C CA . ASN B 1 53 ? 129.956 127.167 169.969 1.00 16.98 83 ASN B CA 1
ATOM 3939 C C . ASN B 1 53 ? 130.514 126.505 171.218 1.00 23.72 83 ASN B C 1
ATOM 3940 O O . ASN B 1 53 ? 130.210 125.342 171.498 1.00 32.28 83 ASN B O 1
ATOM 3945 N N . GLY B 1 54 ? 131.323 127.245 171.971 1.00 22.24 84 GLY B N 1
ATOM 3946 C CA . GLY B 1 54 ? 131.835 126.727 173.225 1.00 34.68 84 GLY B CA 1
ATOM 3947 C C . GLY B 1 54 ? 130.893 127.005 174.378 1.00 40.10 84 GLY B C 1
ATOM 3948 O O . GLY B 1 54 ? 130.930 128.084 174.978 1.00 29.01 84 GLY B O 1
ATOM 3949 N N . THR B 1 55 ? 130.046 126.031 174.700 1.00 37.04 85 THR B N 1
ATOM 3950 C CA . THR B 1 55 ? 129.040 126.173 175.736 1.00 36.48 85 THR B CA 1
ATOM 3951 C C . THR B 1 55 ? 129.515 125.502 177.022 1.00 45.87 85 THR B C 1
ATOM 3952 O O . THR B 1 55 ? 130.587 124.897 177.083 1.00 46.71 85 THR B O 1
ATOM 3956 N N . ASP B 1 56 ? 128.693 125.616 178.068 1.00 53.09 86 ASP B N 1
ATOM 3957 C CA . ASP B 1 56 ? 129.035 125.007 179.349 1.00 52.98 86 ASP B CA 1
ATOM 3958 C C . ASP B 1 56 ? 129.151 123.493 179.229 1.00 55.44 86 ASP B C 1
ATOM 3959 O O . ASP B 1 56 ? 130.018 122.876 179.858 1.00 56.56 86 ASP B O 1
ATOM 3964 N N . LEU B 1 57 ? 128.289 122.876 178.425 1.00 53.56 87 LEU B N 1
ATOM 3965 C CA . LEU B 1 57 ? 128.309 121.435 178.226 1.00 50.13 87 LEU B CA 1
ATOM 3966 C C . LEU B 1 57 ? 129.232 121.000 177.095 1.00 49.05 87 LEU B C 1
ATOM 3967 O O . LEU B 1 57 ? 129.377 119.796 176.865 1.00 52.05 87 LEU B O 1
ATOM 3972 N N . GLU B 1 58 ? 129.858 121.941 176.385 1.00 48.45 88 GLU B N 1
ATOM 3973 C CA . GLU B 1 58 ? 130.731 121.588 175.271 1.00 38.02 88 GLU B CA 1
ATOM 3974 C C . GLU B 1 58 ? 132.196 121.520 175.684 1.00 38.83 88 GLU B C 1
ATOM 3975 O O . GLU B 1 58 ? 132.938 120.673 175.179 1.00 34.28 88 GLU B O 1
ATOM 3981 N N . LEU B 1 59 ? 132.634 122.402 176.586 1.00 51.26 89 LEU B N 1
ATOM 3982 C CA . LEU B 1 59 ? 133.991 122.297 177.111 1.00 47.80 89 LEU B CA 1
ATOM 3983 C C . LEU B 1 59 ? 134.165 121.026 177.933 1.00 47.95 89 LEU B C 1
ATOM 3984 O O . LEU B 1 59 ? 135.235 120.407 177.912 1.00 44.41 89 LEU B O 1
ATOM 3989 N N . LEU B 1 60 ? 133.129 120.630 178.676 1.00 45.31 90 LEU B N 1
ATOM 3990 C CA . LEU B 1 60 ? 133.212 119.414 179.479 1.00 42.81 90 LEU B CA 1
ATOM 3991 C C . LEU B 1 60 ? 133.455 118.192 178.603 1.00 42.30 90 LEU B C 1
ATOM 3992 O O . LEU B 1 60 ? 134.333 117.371 178.892 1.00 43.71 90 LEU B O 1
ATOM 3997 N N . LYS B 1 61 ? 132.685 118.054 177.521 1.00 47.15 91 LYS B N 1
ATOM 3998 C CA . LYS B 1 61 ? 132.898 116.939 176.603 1.00 44.71 91 LYS B CA 1
ATOM 3999 C C . LYS B 1 61 ? 134.194 117.101 175.821 1.00 38.86 91 LYS B C 1
ATOM 4000 O O . LYS B 1 61 ? 134.827 116.106 175.452 1.00 35.44 91 LYS B O 1
ATOM 4006 N N . GLU B 1 62 ? 134.603 118.344 175.563 1.00 45.82 92 GLU B N 1
ATOM 4007 C CA . GLU B 1 62 ? 135.884 118.590 174.909 1.00 41.70 92 GLU B CA 1
ATOM 4008 C C . GLU B 1 62 ? 137.048 118.166 175.797 1.00 42.10 92 GLU B C 1
ATOM 4009 O O . GLU B 1 62 ? 138.036 117.605 175.310 1.00 35.54 92 GLU B O 1
ATOM 4015 N N . LEU B 1 63 ? 136.948 118.426 177.103 1.00 44.88 93 LEU B N 1
ATOM 4016 C CA . LEU B 1 63 ? 138.028 118.093 178.025 1.00 45.78 93 LEU B CA 1
ATOM 4017 C C . LEU B 1 63 ? 138.168 116.593 178.254 1.00 52.62 93 LEU B C 1
ATOM 4018 O O . LEU B 1 63 ? 139.231 116.148 178.699 1.00 51.60 93 LEU B O 1
ATOM 4023 N N . GLN B 1 64 ? 137.126 115.804 177.977 1.00 56.61 94 GLN B N 1
ATOM 4024 C CA . GLN B 1 64 ? 137.256 114.355 178.100 1.00 53.21 94 GLN B CA 1
ATOM 4025 C C . GLN B 1 64 ? 138.249 113.807 177.085 1.00 57.39 94 GLN B C 1
ATOM 4026 O O . GLN B 1 64 ? 139.080 112.954 177.414 1.00 62.40 94 GLN B O 1
ATOM 4032 N N . GLN B 1 65 ? 138.172 114.282 175.841 1.00 56.79 95 GLN B N 1
ATOM 4033 C CA . GLN B 1 65 ? 139.034 113.756 174.787 1.00 56.63 95 GLN B CA 1
ATOM 4034 C C . GLN B 1 65 ? 140.476 114.219 174.952 1.00 62.17 95 GLN B C 1
ATOM 4035 O O . GLN B 1 65 ? 141.410 113.446 174.719 1.00 64.66 95 GLN B O 1
ATOM 4041 N N . VAL B 1 66 ? 140.678 115.477 175.348 1.00 63.73 96 VAL B N 1
ATOM 4042 C CA . VAL B 1 66 ? 142.025 116.038 175.363 1.00 62.14 96 VAL B CA 1
ATOM 4043 C C . VAL B 1 66 ? 142.911 115.324 176.377 1.00 65.38 96 VAL B C 1
ATOM 4044 O O . VAL B 1 66 ? 144.132 115.250 176.198 1.00 70.02 96 VAL B O 1
ATOM 4048 N N . ARG B 1 67 ? 142.325 114.789 177.452 1.00 63.04 97 ARG B N 1
ATOM 4049 C CA . ARG B 1 67 ? 143.128 114.102 178.460 1.00 62.94 97 ARG B CA 1
ATOM 4050 C C . ARG B 1 67 ? 143.711 112.797 177.926 1.00 65.78 97 ARG B C 1
ATOM 4051 O O . ARG B 1 67 ? 144.812 112.401 178.327 1.00 68.17 97 ARG B O 1
ATOM 4059 N N . GLU B 1 68 ? 143.001 112.121 177.022 1.00 65.58 98 GLU B N 1
ATOM 4060 C CA . GLU B 1 68 ? 143.420 110.826 176.502 1.00 67.66 98 GLU B CA 1
ATOM 4061 C C . GLU B 1 68 ? 144.199 110.930 175.196 1.00 69.36 98 GLU B C 1
ATOM 4062 O O . GLU B 1 68 ? 144.425 109.908 174.543 1.00 69.87 98 GLU B O 1
ATOM 4068 N N . GLN B 1 69 ? 144.604 112.135 174.793 1.00 70.73 99 GLN B N 1
ATOM 4069 C CA . GLN B 1 69 ? 145.301 112.286 173.521 1.00 70.53 99 GLN B CA 1
ATOM 4070 C C . GLN B 1 69 ? 146.801 112.051 173.669 1.00 74.04 99 GLN B C 1
ATOM 4071 O O . GLN B 1 69 ? 147.405 111.329 172.868 1.00 71.04 99 GLN B O 1
ATOM 4077 N N . MET B 1 70 ? 147.421 112.662 174.676 1.00 77.96 100 MET B N 1
ATOM 4078 C CA . MET B 1 70 ? 148.857 112.546 174.889 1.00 81.68 100 MET B CA 1
ATOM 4079 C C . MET B 1 70 ? 149.229 111.448 175.881 1.00 81.61 100 MET B C 1
ATOM 4080 O O . MET B 1 70 ? 150.403 111.338 176.252 1.00 84.91 100 MET B O 1
ATOM 4085 N N . GLU B 1 71 ? 148.267 110.638 176.319 1.00 74.26 101 GLU B N 1
ATOM 4086 C CA . GLU B 1 71 ? 148.518 109.671 177.381 1.00 73.75 101 GLU B CA 1
ATOM 4087 C C . GLU B 1 71 ? 149.082 108.341 176.886 1.00 76.84 101 GLU B C 1
ATOM 4088 O O . GLU B 1 71 ? 149.404 107.487 177.719 1.00 77.99 101 GLU B O 1
ATOM 4094 N N . GLU B 1 72 ? 149.214 108.129 175.576 1.00 78.06 102 GLU B N 1
ATOM 4095 C CA . GLU B 1 72 ? 149.614 106.820 175.073 1.00 80.92 102 GLU B CA 1
ATOM 4096 C C . GLU B 1 72 ? 150.747 106.833 174.054 1.00 84.81 102 GLU B C 1
ATOM 4097 O O . GLU B 1 72 ? 151.475 105.842 173.965 1.00 81.82 102 GLU B O 1
ATOM 4103 N N . GLU B 1 73 ? 150.919 107.909 173.280 1.00 86.31 103 GLU B N 1
ATOM 4104 C CA . GLU B 1 73 ? 151.814 107.831 172.127 1.00 84.18 103 GLU B CA 1
ATOM 4105 C C . GLU B 1 73 ? 153.287 107.806 172.527 1.00 87.01 103 GLU B C 1
ATOM 4106 O O . GLU B 1 73 ? 154.090 107.141 171.861 1.00 85.32 103 GLU B O 1
ATOM 4112 N N . GLN B 1 74 ? 153.668 108.515 173.596 1.00 87.50 104 GLN B N 1
ATOM 4113 C CA . GLN B 1 74 ? 155.084 108.599 173.947 1.00 85.87 104 GLN B CA 1
ATOM 4114 C C . GLN B 1 74 ? 155.650 107.243 174.349 1.00 84.93 104 GLN B C 1
ATOM 4115 O O . GLN B 1 74 ? 156.847 106.993 174.167 1.00 85.69 104 GLN B O 1
ATOM 4121 N N . LYS B 1 75 ? 154.816 106.362 174.888 1.00 85.24 105 LYS B N 1
ATOM 4122 C CA . LYS B 1 75 ? 155.249 105.012 175.224 1.00 87.79 105 LYS B CA 1
ATOM 4123 C C . LYS B 1 75 ? 154.131 104.014 174.947 1.00 84.02 105 LYS B C 1
ATOM 4124 O O . LYS B 1 75 ? 153.963 103.558 173.816 1.00 76.84 105 LYS B O 1
ATOM 4130 N N . GLU B 1 286 ? 149.086 124.390 167.156 1.00 38.41 316 GLU B N 1
ATOM 4131 C CA . GLU B 1 286 ? 148.318 123.271 167.688 1.00 42.04 316 GLU B CA 1
ATOM 4132 C C . GLU B 1 286 ? 146.853 123.404 167.279 1.00 40.42 316 GLU B C 1
ATOM 4133 O O . GLU B 1 286 ? 146.338 124.512 167.140 1.00 34.75 316 GLU B O 1
ATOM 4139 N N . ASP B 1 287 ? 146.196 122.260 167.078 1.00 41.11 317 ASP B N 1
ATOM 4140 C CA . ASP B 1 287 ? 144.846 122.253 166.525 1.00 30.71 317 ASP B CA 1
ATOM 4141 C C . ASP B 1 287 ? 143.854 122.941 167.456 1.00 35.11 317 ASP B C 1
ATOM 4142 O O . ASP B 1 287 ? 143.297 123.992 167.123 1.00 46.83 317 ASP B O 1
ATOM 4147 N N . ILE B 1 288 ? 143.636 122.370 168.639 1.00 31.66 318 ILE B N 1
ATOM 4148 C CA . ILE B 1 288 ? 142.599 122.848 169.549 1.00 36.92 318 ILE B CA 1
ATOM 4149 C C . ILE B 1 288 ? 143.102 124.058 170.325 1.00 42.84 318 ILE B C 1
ATOM 4150 O O . ILE B 1 288 ? 143.709 123.919 171.393 1.00 52.14 318 ILE B O 1
ATOM 4155 N N . SER B 1 289 ? 142.838 125.255 169.801 1.00 29.30 319 SER B N 1
ATOM 4156 C CA . SER B 1 289 ? 143.325 126.490 170.403 1.00 40.00 319 SER B CA 1
ATOM 4157 C C . SER B 1 289 ? 142.185 127.408 170.822 1.00 50.19 319 SER B C 1
ATOM 4158 O O . SER B 1 289 ? 142.402 128.608 171.022 1.00 55.55 319 SER B O 1
ATOM 4161 N N . ALA B 1 290 ? 140.971 126.871 170.936 1.00 38.39 320 ALA B N 1
ATOM 4162 C CA . ALA B 1 290 ? 139.742 127.589 171.264 1.00 33.04 320 ALA B CA 1
ATOM 4163 C C . ALA B 1 290 ? 139.342 128.566 170.171 1.00 34.09 320 ALA B C 1
ATOM 4164 O O . ALA B 1 290 ? 138.266 129.162 170.259 1.00 36.48 320 ALA B O 1
ATOM 4166 N N . SER B 1 291 ? 140.165 128.744 169.139 1.00 33.14 321 SER B N 1
ATOM 4167 C CA . SER B 1 291 ? 139.777 129.477 167.946 1.00 24.52 321 SER B CA 1
ATOM 4168 C C . SER B 1 291 ? 139.068 128.588 166.937 1.00 21.16 321 SER B C 1
ATOM 4169 O O . SER B 1 291 ? 138.591 129.090 165.913 1.00 31.70 321 SER B O 1
ATOM 4172 N N . ARG B 1 292 ? 139.005 127.284 167.198 1.00 15.62 322 ARG B N 1
ATOM 4173 C CA . ARG B 1 292 ? 138.255 126.355 166.368 1.00 15.64 322 ARG B CA 1
ATOM 4174 C C . ARG B 1 292 ? 136.789 126.258 166.765 1.00 13.16 322 ARG B C 1
ATOM 4175 O O . ARG B 1 292 ? 135.982 125.765 165.971 1.00 13.37 322 ARG B O 1
ATOM 4183 N N . PHE B 1 293 ? 136.423 126.721 167.962 1.00 12.27 323 PHE B N 1
ATOM 4184 C CA . PHE B 1 293 ? 135.078 126.519 168.485 1.00 13.25 323 PHE B CA 1
ATOM 4185 C C . PHE B 1 293 ? 134.447 127.797 169.022 1.00 15.11 323 PHE B C 1
ATOM 4186 O O . PHE B 1 293 ? 133.418 127.723 169.704 1.00 16.02 323 PHE B O 1
ATOM 4194 N N . GLU B 1 294 ? 135.024 128.960 168.742 1.00 17.03 324 GLU B N 1
ATOM 4195 C CA . GLU B 1 294 ? 134.567 130.214 169.321 1.00 21.46 324 GLU B CA 1
ATOM 4196 C C . GLU B 1 294 ? 133.702 130.975 168.328 1.00 17.14 324 GLU B C 1
ATOM 4197 O O . GLU B 1 294 ? 134.012 131.037 167.136 1.00 14.77 324 GLU B O 1
ATOM 4203 N N . ASP B 1 295 ? 132.618 131.556 168.834 1.00 23.58 325 ASP B N 1
ATOM 4204 C CA . ASP B 1 295 ? 131.772 132.434 168.040 1.00 23.78 325 ASP B CA 1
ATOM 4205 C C . ASP B 1 295 ? 132.329 133.850 168.070 1.00 28.60 325 ASP B C 1
ATOM 4206 O O . ASP B 1 295 ? 132.508 134.432 169.146 1.00 27.05 325 ASP B O 1
ATOM 4211 N N . ASN B 1 296 ? 132.598 134.404 166.893 1.00 19.05 326 ASN B N 1
ATOM 4212 C CA . ASN B 1 296 ? 132.874 135.825 166.737 1.00 18.01 326 ASN B CA 1
ATOM 4213 C C . ASN B 1 296 ? 131.690 136.540 166.097 1.00 19.98 326 ASN B C 1
ATOM 4214 O O . ASN B 1 296 ? 131.864 137.545 165.404 1.00 23.02 326 ASN B O 1
ATOM 4219 N N . GLU B 1 297 ? 130.483 136.014 166.320 1.00 19.71 327 GLU B N 1
ATOM 4220 C CA . GLU B 1 297 ? 129.240 136.503 165.723 1.00 19.10 327 GLU B CA 1
ATOM 4221 C C . GLU B 1 297 ? 129.231 136.365 164.206 1.00 12.94 327 GLU B C 1
ATOM 4222 O O . GLU B 1 297 ? 128.460 137.041 163.525 1.00 10.79 327 GLU B O 1
ATOM 4228 N N . GLU B 1 298 ? 130.057 135.473 163.665 1.00 13.07 328 GLU B N 1
ATOM 4229 C CA . GLU B 1 298 ? 130.229 135.388 162.220 1.00 6.60 328 GLU B CA 1
ATOM 4230 C C . GLU B 1 298 ? 129.040 134.743 161.520 1.00 4.45 328 GLU B C 1
ATOM 4231 O O . GLU B 1 298 ? 128.756 135.078 160.368 1.00 7.03 328 GLU B O 1
ATOM 4237 N N . LEU B 1 299 ? 128.340 133.820 162.183 1.00 5.85 329 LEU B N 1
ATOM 4238 C CA . LEU B 1 299 ? 127.193 133.168 161.554 1.00 6.28 329 LEU B CA 1
ATOM 4239 C C . LEU B 1 299 ? 126.057 134.151 161.298 1.00 6.08 329 LEU B C 1
ATOM 4240 O O . LEU B 1 299 ? 125.414 134.107 160.243 1.00 5.36 329 LEU B O 1
ATOM 4245 N N . ARG B 1 300 ? 125.786 135.039 162.257 1.00 6.51 330 ARG B N 1
ATOM 4246 C CA . ARG B 1 300 ? 124.698 136.000 162.106 1.00 5.26 330 ARG B CA 1
ATOM 4247 C C . ARG B 1 300 ? 124.936 136.919 160.915 1.00 3.26 330 ARG B C 1
ATOM 4248 O O . ARG B 1 300 ? 124.037 137.152 160.096 1.00 4.12 330 ARG B O 1
ATOM 4256 N N . TYR B 1 301 ? 126.156 137.436 160.791 1.00 3.16 331 TYR B N 1
ATOM 4257 C CA . TYR B 1 301 ? 126.460 138.337 159.692 1.00 3.32 331 TYR B CA 1
ATOM 4258 C C . TYR B 1 301 ? 126.637 137.597 158.378 1.00 3.81 331 TYR B C 1
ATOM 4259 O O . TYR B 1 301 ? 126.397 138.177 157.319 1.00 5.10 331 TYR B O 1
ATOM 4268 N N . SER B 1 302 ? 127.019 136.321 158.416 1.00 2.92 332 SER B N 1
ATOM 4269 C CA . SER B 1 302 ? 127.008 135.522 157.197 1.00 2.13 332 SER B CA 1
ATOM 4270 C C . SER B 1 302 ? 125.584 135.306 156.694 1.00 2.82 332 SER B C 1
ATOM 4271 O O . SER B 1 302 ? 125.329 135.370 155.486 1.00 3.17 332 SER B O 1
ATOM 4274 N N . LEU B 1 303 ? 124.641 135.057 157.604 1.00 2.81 333 LEU B N 1
ATOM 4275 C CA . LEU B 1 303 ? 123.241 134.946 157.203 1.00 2.35 333 LEU B CA 1
ATOM 4276 C C . LEU B 1 303 ? 122.712 136.270 156.663 1.00 2.71 333 LEU B C 1
ATOM 4277 O O . LEU B 1 303 ? 121.967 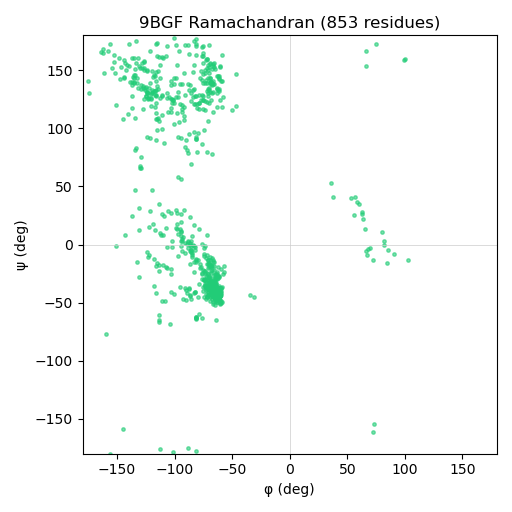136.293 155.675 1.00 3.86 333 LEU B O 1
ATOM 4282 N N . ARG B 1 304 ? 123.078 137.382 157.304 1.00 2.86 334 ARG B N 1
ATOM 4283 C CA . ARG B 1 304 ? 122.701 138.692 156.776 1.00 2.65 334 ARG B CA 1
ATOM 4284 C C . ARG B 1 304 ? 123.287 138.917 155.386 1.00 3.86 334 ARG B C 1
ATOM 4285 O O . ARG B 1 304 ? 122.612 139.443 154.493 1.00 4.41 334 ARG B O 1
ATOM 4293 N N . SER B 1 305 ? 124.544 138.515 155.187 1.00 3.27 335 SER B N 1
ATOM 4294 C CA . SER B 1 305 ? 125.190 138.656 153.889 1.00 2.43 335 SER B CA 1
ATOM 4295 C C . SER B 1 305 ? 124.501 137.808 152.830 1.00 2.07 335 SER B C 1
ATOM 4296 O O . SER B 1 305 ? 124.414 138.208 151.668 1.00 2.70 335 SER B O 1
ATOM 4299 N N . ILE B 1 306 ? 124.039 136.618 153.203 1.00 2.90 336 ILE B N 1
ATOM 4300 C CA . ILE B 1 306 ? 123.281 135.799 152.262 1.00 1.76 336 ILE B CA 1
ATOM 4301 C C . ILE B 1 306 ? 121.963 136.474 151.911 1.00 1.78 336 ILE B C 1
ATOM 4302 O O . ILE B 1 306 ? 121.575 136.539 150.739 1.00 3.07 336 ILE B O 1
ATOM 4307 N N . GLU B 1 307 ? 121.253 136.988 152.917 1.00 2.97 337 GLU B N 1
ATOM 4308 C CA . GLU B 1 307 ? 119.975 137.638 152.643 1.00 5.37 337 GLU B CA 1
ATOM 4309 C C . GLU B 1 307 ? 120.151 138.879 151.778 1.00 4.81 337 GLU B C 1
ATOM 4310 O O . GLU B 1 307 ? 119.244 139.245 151.024 1.00 4.75 337 GLU B O 1
ATOM 4316 N N . ARG B 1 308 ? 121.306 139.533 151.869 1.00 4.75 338 ARG B N 1
ATOM 4317 C CA . ARG B 1 308 ? 121.565 140.755 151.118 1.00 3.88 338 ARG B CA 1
ATOM 4318 C C . ARG B 1 308 ? 122.106 140.493 149.714 1.00 2.74 338 ARG B C 1
ATOM 4319 O O . ARG B 1 308 ? 121.649 141.117 148.751 1.00 3.93 338 ARG B O 1
ATOM 4327 N N . HIS B 1 309 ? 123.059 139.572 149.569 1.00 2.40 339 HIS B N 1
ATOM 4328 C CA . HIS B 1 309 ? 123.772 139.373 148.316 1.00 2.80 339 HIS B CA 1
ATOM 4329 C C . HIS B 1 309 ? 123.390 138.108 147.563 1.00 2.46 339 HIS B C 1
ATOM 4330 O O . HIS B 1 309 ? 123.648 138.033 146.359 1.00 5.18 339 HIS B O 1
ATOM 4337 N N . ALA B 1 310 ? 122.795 137.120 148.225 1.00 1.33 340 ALA B N 1
ATOM 4338 C CA . ALA B 1 310 ? 122.394 135.866 147.586 1.00 1.30 340 ALA B CA 1
ATOM 4339 C C . ALA B 1 310 ? 120.944 135.557 147.931 1.00 1.61 340 ALA B C 1
ATOM 4340 O O . ALA B 1 310 ? 120.652 134.575 148.622 1.00 1.76 340 ALA B O 1
ATOM 4342 N N . PRO B 1 311 ? 120.001 136.365 147.443 1.00 1.95 341 PRO B N 1
ATOM 4343 C CA . PRO B 1 311 ? 118.590 136.133 147.767 1.00 2.25 341 PRO B CA 1
ATOM 4344 C C . PRO B 1 311 ? 117.953 134.985 147.002 1.00 4.60 341 PRO B C 1
ATOM 4345 O O . PRO B 1 311 ? 116.764 134.717 147.203 1.00 10.52 341 PRO B O 1
ATOM 4349 N N . TRP B 1 312 ? 118.703 134.302 146.141 1.00 3.41 342 TRP B N 1
ATOM 4350 C CA . TRP B 1 312 ? 118.192 133.204 145.333 1.00 2.19 342 TRP B CA 1
ATOM 4351 C C . TRP B 1 312 ? 118.340 131.843 146.002 1.00 4.03 342 TRP B C 1
ATOM 4352 O O . TRP B 1 312 ? 117.969 130.831 145.401 1.00 7.69 342 TRP B O 1
ATOM 4363 N N . VAL B 1 313 ? 118.872 131.792 147.215 1.00 3.65 343 VAL B N 1
ATOM 4364 C CA . VAL B 1 313 ? 119.051 130.534 147.929 1.00 2.78 343 VAL B CA 1
ATOM 4365 C C . VAL B 1 313 ? 117.705 130.066 148.462 1.00 5.86 343 VAL B C 1
ATOM 4366 O O . VAL B 1 313 ? 116.905 130.867 148.958 1.00 10.16 343 VAL B O 1
ATOM 4370 N N . ARG B 1 314 ? 117.442 128.762 148.356 1.00 6.54 344 ARG B N 1
ATOM 4371 C CA . ARG B 1 314 ? 116.148 128.234 148.773 1.00 8.31 344 ARG B CA 1
ATOM 4372 C C . ARG B 1 314 ? 116.088 128.009 150.281 1.00 9.64 344 ARG B C 1
ATOM 4373 O O . ARG B 1 314 ? 115.298 128.647 150.982 1.00 11.55 344 ARG B O 1
ATOM 4381 N N . ASN B 1 315 ? 116.922 127.108 150.797 1.00 7.51 345 ASN B N 1
ATOM 4382 C CA . ASN B 1 315 ? 116.880 126.714 152.197 1.00 5.60 345 ASN B CA 1
ATOM 4383 C C . ASN B 1 315 ? 118.266 126.824 152.812 1.00 4.83 345 ASN B C 1
ATOM 4384 O O . ASN B 1 315 ? 119.281 126.684 152.127 1.00 3.90 345 ASN B O 1
ATOM 4389 N N . ILE B 1 316 ? 118.294 127.072 154.119 1.00 6.13 346 ILE B N 1
ATOM 4390 C CA . ILE B 1 316 ? 119.526 127.170 154.891 1.00 3.56 346 ILE B CA 1
ATOM 4391 C C . ILE B 1 316 ? 119.595 125.973 155.827 1.00 4.19 346 ILE B C 1
ATOM 4392 O O . ILE B 1 316 ? 118.634 125.687 156.550 1.00 7.10 346 ILE B O 1
ATOM 4397 N N . PHE B 1 317 ? 120.723 125.271 155.809 1.00 3.06 347 PHE B N 1
ATOM 4398 C CA . PHE B 1 317 ? 120.971 124.153 156.708 1.00 2.50 347 PHE B CA 1
ATOM 4399 C C . PHE B 1 317 ? 122.139 124.500 157.616 1.00 2.48 347 PHE B C 1
ATOM 4400 O O . PHE B 1 317 ? 123.208 124.888 157.135 1.00 3.13 347 PHE B O 1
ATOM 4408 N N . ILE B 1 318 ? 121.936 124.363 158.922 1.00 3.19 348 ILE B N 1
ATOM 4409 C CA . ILE B 1 318 ? 122.975 124.615 159.912 1.00 2.48 348 ILE B CA 1
ATOM 4410 C C . ILE B 1 318 ? 123.251 123.304 160.630 1.00 3.70 348 ILE B C 1
ATOM 4411 O O . ILE B 1 318 ? 122.356 122.744 161.274 1.00 5.10 348 ILE B O 1
ATOM 4416 N N . VAL B 1 319 ? 124.481 122.818 160.522 1.00 3.23 349 VAL B N 1
ATOM 4417 C CA . VAL B 1 319 ? 124.866 121.521 161.064 1.00 5.41 349 VAL B CA 1
ATOM 4418 C C . VAL B 1 319 ? 125.651 121.754 162.346 1.00 8.77 349 VAL B C 1
ATOM 4419 O O . VAL B 1 319 ? 126.731 122.356 162.325 1.00 8.85 349 VAL B O 1
ATOM 4423 N N . THR B 1 320 ? 125.111 121.268 163.461 1.00 13.31 350 THR B N 1
ATOM 4424 C CA . THR B 1 320 ? 125.660 121.517 164.785 1.00 10.90 350 THR B CA 1
ATOM 4425 C C . THR B 1 320 ? 125.733 120.213 165.567 1.00 14.51 350 THR B C 1
ATOM 4426 O O . THR B 1 320 ? 125.288 119.158 165.109 1.00 13.21 350 THR B O 1
ATOM 4430 N N . ASN B 1 321 ? 126.309 120.299 166.766 1.00 18.04 351 ASN B N 1
ATOM 4431 C CA . ASN B 1 321 ? 126.296 119.208 167.732 1.00 13.99 351 ASN B CA 1
ATOM 4432 C C . ASN B 1 321 ? 124.971 119.102 168.468 1.00 12.31 351 ASN B C 1
ATOM 4433 O O . ASN B 1 321 ? 124.888 118.382 169.467 1.00 27.22 351 ASN B O 1
ATOM 4438 N N . GLY B 1 322 ? 123.939 119.788 167.991 1.00 9.82 352 GLY B N 1
ATOM 4439 C CA . GLY B 1 322 ? 122.729 120.011 168.744 1.00 10.23 352 GLY B CA 1
ATOM 4440 C C . GLY B 1 322 ? 122.619 121.402 169.325 1.00 13.83 352 GLY B C 1
ATOM 4441 O O . GLY B 1 322 ? 121.532 121.787 169.768 1.00 19.28 352 GLY B O 1
ATOM 4442 N N . GLN B 1 323 ? 123.713 122.160 169.335 1.00 11.18 353 GLN B N 1
ATOM 4443 C CA . GLN B 1 323 ? 123.661 123.554 169.749 1.00 10.16 353 GLN B CA 1
ATOM 4444 C C . GLN B 1 323 ? 122.781 124.355 168.799 1.00 10.75 353 GLN B C 1
ATOM 4445 O O . GLN B 1 323 ? 122.880 124.229 167.577 1.00 18.53 353 GLN B O 1
ATOM 4451 N N . ILE B 1 324 ? 121.917 125.188 169.368 1.00 6.83 354 ILE B N 1
ATOM 4452 C CA . ILE B 1 324 ? 121.041 126.068 168.610 1.00 9.85 354 ILE B CA 1
ATOM 4453 C C . ILE B 1 324 ? 121.427 127.502 168.955 1.00 14.98 354 ILE B C 1
ATOM 4454 O O . ILE B 1 324 ? 121.528 127.832 170.137 1.00 19.58 354 ILE B O 1
ATOM 4459 N N . PRO B 1 325 ? 121.671 128.366 167.973 1.00 16.77 355 PRO B N 1
ATOM 4460 C CA . PRO B 1 325 ? 121.992 129.760 168.292 1.00 12.22 355 PRO B CA 1
ATOM 4461 C C . PRO B 1 325 ? 120.870 130.412 169.084 1.00 11.40 355 PRO B C 1
ATOM 4462 O O . PRO B 1 325 ? 119.687 130.179 168.831 1.00 14.25 355 PRO B O 1
ATOM 4466 N N . SER B 1 326 ? 121.259 131.231 170.063 1.00 12.93 356 SER B N 1
ATOM 4467 C CA . SER B 1 326 ? 120.272 131.891 170.911 1.00 13.98 356 SER B CA 1
ATOM 4468 C C . SER B 1 326 ? 119.425 132.879 170.123 1.00 16.56 356 SER B C 1
ATOM 4469 O O . SER B 1 326 ? 118.282 133.154 170.503 1.00 24.21 356 SER B O 1
ATOM 4472 N N . TRP B 1 327 ? 119.962 133.418 169.031 1.00 13.73 357 TRP B N 1
ATOM 4473 C CA . TRP B 1 327 ? 119.249 134.386 168.212 1.00 11.67 357 TRP B CA 1
ATOM 4474 C C . TRP B 1 327 ? 118.560 133.770 167.004 1.00 15.96 357 TRP B C 1
ATOM 4475 O O . TRP B 1 327 ? 117.778 134.462 166.345 1.00 23.64 357 TRP B O 1
ATOM 4486 N N . LEU B 1 328 ? 118.820 132.501 166.700 1.00 15.49 358 LEU B N 1
ATOM 4487 C CA . LEU B 1 328 ? 118.272 131.896 165.495 1.00 12.66 358 LEU B CA 1
ATOM 4488 C C . LEU B 1 328 ? 116.758 131.771 165.591 1.00 17.57 358 LEU B C 1
ATOM 4489 O O . LEU B 1 328 ? 116.212 131.401 166.633 1.00 19.52 358 LEU B O 1
ATOM 4494 N N . ASN B 1 329 ? 116.081 132.079 164.487 1.00 21.23 359 ASN B N 1
ATOM 4495 C CA . ASN B 1 329 ? 114.621 132.025 164.414 1.00 23.91 359 ASN B CA 1
ATOM 4496 C C . ASN B 1 329 ? 114.231 130.663 163.858 1.00 25.02 359 ASN B C 1
ATOM 4497 O O . ASN B 1 329 ? 114.130 130.467 162.647 1.00 26.60 359 ASN B O 1
ATOM 4502 N N . LEU B 1 330 ? 114.008 129.704 164.758 1.00 28.01 360 LEU B N 1
ATOM 4503 C CA . LEU B 1 330 ? 113.663 128.353 164.333 1.00 33.16 360 LEU B CA 1
ATOM 4504 C C . LEU B 1 330 ? 112.292 128.277 163.675 1.00 41.27 360 LEU B C 1
ATOM 4505 O O . LEU B 1 330 ? 112.036 127.335 162.919 1.00 46.75 360 LEU B O 1
ATOM 4510 N N . ASP B 1 331 ? 111.406 129.239 163.944 1.00 37.58 361 ASP B N 1
ATOM 4511 C CA . ASP B 1 331 ? 110.087 129.220 163.324 1.00 36.77 361 ASP B CA 1
ATOM 4512 C C . ASP B 1 331 ? 110.142 129.523 161.834 1.00 32.18 361 ASP B C 1
ATOM 4513 O O . ASP B 1 331 ? 109.166 129.259 161.125 1.00 35.17 361 ASP B O 1
ATOM 4518 N N . ASN B 1 332 ? 111.247 130.069 161.349 1.00 29.36 362 ASN B N 1
ATOM 4519 C CA . ASN B 1 332 ? 111.388 130.351 159.928 1.00 25.76 362 ASN B CA 1
ATOM 4520 C C . ASN B 1 332 ? 111.518 129.043 159.161 1.00 28.64 362 ASN B C 1
ATOM 4521 O O . ASN B 1 332 ? 112.435 128.260 159.441 1.00 32.53 362 ASN B O 1
ATOM 4526 N N . PRO B 1 333 ? 110.635 128.758 158.201 1.00 27.56 363 PRO B N 1
ATOM 4527 C CA . PRO B 1 333 ? 110.721 127.477 157.483 1.00 22.84 363 PRO B CA 1
ATOM 4528 C C . PRO B 1 333 ? 111.972 127.327 156.635 1.00 21.17 363 PRO B C 1
ATOM 4529 O O . PRO B 1 333 ? 112.322 126.195 156.282 1.00 23.63 363 PRO B O 1
ATOM 4533 N N . ARG B 1 334 ? 112.657 128.421 156.298 1.00 19.94 364 ARG B N 1
ATOM 4534 C CA . ARG B 1 334 ? 113.805 128.350 155.404 1.00 14.30 364 ARG B CA 1
ATOM 4535 C C . ARG B 1 334 ? 115.071 127.850 156.085 1.00 10.94 364 ARG B C 1
ATOM 4536 O O . ARG B 1 334 ? 115.986 127.397 155.391 1.00 10.96 364 ARG B O 1
ATOM 4544 N N . VAL B 1 335 ? 115.155 127.917 157.410 1.00 13.81 365 VAL B N 1
ATOM 4545 C CA . VAL B 1 335 ? 116.368 127.561 158.136 1.00 11.61 365 VAL B CA 1
ATOM 4546 C C . VAL B 1 335 ? 116.052 126.408 159.079 1.00 9.76 365 VAL B C 1
ATOM 4547 O O . VAL B 1 335 ? 115.030 126.425 159.774 1.00 12.57 365 VAL B O 1
ATOM 4551 N N . THR B 1 336 ? 116.914 125.393 159.074 1.00 7.35 366 THR B N 1
ATOM 4552 C CA . THR B 1 336 ? 116.755 124.226 159.927 1.00 6.82 366 THR B CA 1
ATOM 4553 C C . THR B 1 336 ? 118.091 123.891 160.572 1.00 6.60 366 THR B C 1
ATOM 4554 O O . THR B 1 336 ? 119.153 124.161 160.009 1.00 6.23 366 THR B O 1
ATOM 4558 N N . ILE B 1 337 ? 118.025 123.297 161.758 1.00 7.86 367 ILE B N 1
ATOM 4559 C CA . ILE B 1 337 ? 119.195 122.766 162.446 1.00 6.65 367 ILE B CA 1
ATOM 4560 C C . ILE B 1 337 ? 119.278 121.275 162.154 1.00 10.12 367 ILE B C 1
ATOM 4561 O O . ILE B 1 337 ? 118.300 120.542 162.345 1.00 13.90 367 ILE B O 1
ATOM 4566 N N . VAL B 1 338 ? 120.433 120.827 161.674 1.00 8.80 368 VAL B N 1
ATOM 4567 C CA . VAL B 1 338 ? 120.665 119.424 161.360 1.00 11.11 368 VAL B CA 1
ATOM 4568 C C . VAL B 1 338 ? 121.752 118.923 162.298 1.00 17.07 368 VAL B C 1
ATOM 4569 O O . VAL B 1 338 ? 122.928 119.275 162.144 1.00 18.95 368 VAL B O 1
ATOM 4573 N N . THR B 1 339 ? 121.363 118.102 163.267 1.00 19.46 369 THR B N 1
ATOM 4574 C CA . THR B 1 339 ? 122.306 117.565 164.233 1.00 16.28 369 THR B CA 1
ATOM 4575 C C . THR B 1 339 ? 123.203 116.518 163.577 1.00 21.52 369 THR B C 1
ATOM 4576 O O . THR B 1 339 ? 122.875 115.946 162.534 1.00 21.75 369 THR B O 1
ATOM 4580 N N . HIS B 1 340 ? 124.356 116.269 164.204 1.00 21.50 370 HIS B N 1
ATOM 4581 C CA . HIS B 1 340 ? 125.236 115.201 163.741 1.00 20.97 370 HIS B CA 1
ATOM 4582 C C . HIS B 1 340 ? 124.553 113.841 163.774 1.00 25.88 370 HIS B C 1
ATOM 4583 O O . HIS B 1 340 ? 125.000 112.919 163.084 1.00 25.70 370 HIS B O 1
ATOM 4590 N N . GLN B 1 341 ? 123.492 113.694 164.572 1.00 28.96 371 GLN B N 1
ATOM 4591 C CA . GLN B 1 341 ? 122.739 112.445 164.595 1.00 29.51 371 GLN B CA 1
ATOM 4592 C C . GLN B 1 341 ? 122.161 112.124 163.222 1.00 36.87 371 GLN B C 1
ATOM 4593 O O . GLN B 1 341 ? 122.153 110.962 162.800 1.00 39.92 371 GLN B O 1
ATOM 4599 N N . ASP B 1 342 ? 121.661 113.138 162.517 1.00 28.18 372 ASP B N 1
ATOM 4600 C CA . ASP B 1 342 ? 121.066 112.941 161.203 1.00 26.15 372 ASP B CA 1
ATOM 4601 C C . ASP B 1 342 ? 122.084 112.983 160.073 1.00 31.08 372 ASP B C 1
ATOM 4602 O O . ASP B 1 342 ? 121.719 112.720 158.922 1.00 35.88 372 ASP B O 1
ATOM 4607 N N . VAL B 1 343 ? 123.339 113.301 160.366 1.00 29.29 373 VAL B N 1
ATOM 4608 C CA . VAL B 1 343 ? 124.358 113.533 159.351 1.00 24.46 373 VAL B CA 1
ATOM 4609 C C . VAL B 1 343 ? 125.371 112.392 159.305 1.00 19.83 373 VAL B C 1
ATOM 4610 O O . VAL B 1 343 ? 125.689 111.877 158.234 1.00 17.68 373 VAL B O 1
ATOM 4614 N N . PHE B 1 344 ? 125.892 111.986 160.461 1.00 22.65 374 PHE B N 1
ATOM 4615 C CA . PHE B 1 344 ? 126.842 110.880 160.496 1.00 18.05 374 PHE B CA 1
ATOM 4616 C C . PHE B 1 344 ? 126.125 109.563 160.230 1.00 18.62 374 PHE B C 1
ATOM 4617 O O . PHE B 1 344 ? 125.084 109.277 160.829 1.00 20.56 374 PHE B O 1
ATOM 4625 N N . ARG B 1 345 ? 126.687 108.763 159.326 1.00 24.06 375 ARG B N 1
ATOM 4626 C CA . ARG B 1 345 ? 126.105 107.464 159.005 1.00 31.87 375 ARG B CA 1
ATOM 4627 C C . ARG B 1 345 ? 126.375 106.437 160.099 1.00 30.13 375 ARG B C 1
ATOM 4628 O O . ARG B 1 345 ? 125.515 105.599 160.393 1.00 32.51 375 ARG B O 1
ATOM 4636 N N . ASN B 1 346 ? 127.556 106.491 160.712 1.00 30.06 376 ASN B N 1
ATOM 4637 C CA . ASN B 1 346 ? 127.929 105.599 161.806 1.00 27.01 376 ASN B CA 1
ATOM 4638 C C . ASN B 1 346 ? 128.085 106.448 163.059 1.00 27.49 376 ASN B C 1
ATOM 4639 O O . ASN B 1 346 ? 129.047 107.215 163.180 1.00 25.63 376 ASN B O 1
ATOM 4644 N N . LEU B 1 347 ? 127.143 106.306 163.985 1.00 32.10 377 LEU B N 1
ATOM 4645 C CA . LEU B 1 347 ? 127.019 107.132 165.182 1.00 29.95 377 LEU B CA 1
ATOM 4646 C C . LEU B 1 347 ? 128.090 106.864 166.220 1.00 28.69 377 LEU B C 1
ATOM 4647 O O . LEU B 1 347 ? 127.964 107.388 167.328 1.00 24.19 377 LEU B O 1
ATOM 4652 N N . SER B 1 348 ? 129.126 106.075 165.951 1.00 34.59 378 SER B N 1
ATOM 4653 C CA . SER B 1 348 ? 130.228 105.917 166.890 1.00 30.00 378 SER B CA 1
ATOM 4654 C C . SER B 1 348 ? 131.251 107.037 166.782 1.00 26.62 378 SER B C 1
ATOM 4655 O O . SER B 1 348 ? 132.378 106.882 167.266 1.00 29.03 378 SER B O 1
ATOM 4658 N N . HIS B 1 349 ? 130.880 108.153 166.152 1.00 27.57 379 HIS B N 1
ATOM 4659 C CA . HIS B 1 349 ? 131.752 109.307 165.967 1.00 33.39 379 HIS B CA 1
ATOM 4660 C C . HIS B 1 349 ? 131.050 110.600 166.377 1.00 30.42 379 HIS B C 1
ATOM 4661 O O . HIS B 1 349 ? 131.311 111.660 165.800 1.00 23.83 379 HIS B O 1
ATOM 4668 N N . LEU B 1 350 ? 130.145 110.533 167.355 1.00 29.78 380 LEU B N 1
ATOM 4669 C CA . LEU B 1 350 ? 129.302 111.681 167.682 1.00 35.91 380 LEU B CA 1
ATOM 4670 C C . LEU B 1 350 ? 130.062 112.807 168.384 1.00 55.00 380 LEU B C 1
ATOM 4671 O O . LEU B 1 350 ? 129.882 113.976 168.018 1.00 47.86 380 LEU B O 1
ATOM 4676 N N . PRO B 1 351 ? 130.910 112.530 169.393 1.00 44.44 381 PRO B N 1
ATOM 4677 C CA . PRO B 1 351 ? 131.744 113.614 169.931 1.00 34.69 381 PRO B CA 1
ATOM 4678 C C . PRO B 1 351 ? 132.839 113.983 168.946 1.00 36.96 381 PRO B C 1
ATOM 4679 O O . PRO B 1 351 ? 133.990 113.565 169.103 1.00 33.06 381 PRO B O 1
ATOM 4683 N N . THR B 1 352 ? 132.492 114.767 167.925 1.00 28.22 382 THR B N 1
ATOM 4684 C CA . THR B 1 352 ? 133.376 114.908 166.768 1.00 22.52 382 THR B CA 1
ATOM 4685 C C . THR B 1 352 ? 134.497 115.915 167.012 1.00 21.33 382 THR B C 1
ATOM 4686 O O . THR B 1 352 ? 135.673 115.549 167.026 1.00 22.84 382 THR B O 1
ATOM 4690 N N . PHE B 1 353 ? 134.149 117.186 167.216 1.00 11.97 383 PHE B N 1
ATOM 4691 C CA . PHE B 1 353 ? 135.135 118.259 167.399 1.00 11.70 383 PHE B CA 1
ATOM 4692 C C . PHE B 1 353 ? 136.152 118.298 166.259 1.00 11.56 383 PHE B C 1
ATOM 4693 O O . PHE B 1 353 ? 137.346 118.516 166.473 1.00 9.88 383 PHE B O 1
ATOM 4701 N N . SER B 1 354 ? 135.680 118.094 165.031 1.00 12.99 384 SER B N 1
ATOM 4702 C CA . SER B 1 354 ? 136.569 118.057 163.872 1.00 6.46 384 SER B CA 1
ATOM 4703 C C . SER B 1 354 ? 135.807 118.531 162.646 1.00 4.70 384 SER B C 1
ATOM 4704 O O . SER B 1 354 ? 134.787 117.939 162.288 1.00 7.03 384 SER B O 1
ATOM 4707 N N . SER B 1 355 ? 136.288 119.605 162.020 1.00 4.24 385 SER B N 1
ATOM 4708 C CA . SER B 1 355 ? 135.632 120.107 160.813 1.00 3.39 385 SER B CA 1
ATOM 4709 C C . SER B 1 355 ? 135.694 119.133 159.640 1.00 4.76 385 SER B C 1
ATOM 4710 O O . SER B 1 355 ? 134.655 118.931 158.990 1.00 7.76 385 SER B O 1
ATOM 4713 N N . PRO B 1 356 ? 136.839 118.521 159.293 1.00 3.67 386 PRO B N 1
ATOM 4714 C CA . PRO B 1 356 ? 136.822 117.572 158.165 1.00 4.14 386 PRO B CA 1
ATOM 4715 C C . PRO B 1 356 ? 135.872 116.402 158.364 1.00 4.81 386 PRO B C 1
ATOM 4716 O O . PRO B 1 356 ? 135.229 115.962 157.403 1.00 11.66 386 PRO B O 1
ATOM 4720 N N . ALA B 1 357 ? 135.758 115.890 159.590 1.00 4.09 387 ALA B N 1
ATOM 4721 C CA . ALA B 1 357 ? 134.868 114.762 159.840 1.00 6.07 387 ALA B CA 1
ATOM 4722 C C . ALA B 1 357 ? 133.411 115.145 159.622 1.00 6.42 387 ALA B C 1
ATOM 4723 O O . ALA B 1 357 ? 132.635 114.365 159.060 1.00 8.88 387 ALA B O 1
ATOM 4725 N N . ILE B 1 358 ? 133.020 116.339 160.067 1.00 7.93 388 ILE B N 1
ATOM 4726 C CA . ILE B 1 358 ? 131.651 116.801 159.864 1.00 5.92 388 ILE B CA 1
ATOM 4727 C C . ILE B 1 358 ? 131.399 117.095 158.392 1.00 5.94 388 ILE B C 1
ATOM 4728 O O . ILE B 1 358 ? 130.312 116.831 157.868 1.00 8.46 388 ILE B O 1
ATOM 4733 N N . GLU B 1 359 ? 132.397 117.652 157.703 1.00 5.17 389 GLU B N 1
ATOM 4734 C CA . GLU B 1 359 ? 132.240 118.012 156.299 1.00 5.06 389 GLU B CA 1
ATOM 4735 C C . GLU B 1 359 ? 132.189 116.798 155.383 1.00 9.36 389 GLU B C 1
ATOM 4736 O O . GLU B 1 359 ? 131.573 116.872 154.315 1.00 16.80 389 GLU B O 1
ATOM 4742 N N . SER B 1 360 ? 132.821 115.689 155.769 1.00 8.16 390 SER B N 1
ATOM 4743 C CA . SER B 1 360 ? 132.750 114.484 154.953 1.00 5.93 390 SER B CA 1
ATOM 4744 C C . SER B 1 360 ? 131.330 113.947 154.843 1.00 10.53 390 SER B C 1
ATOM 4745 O O . SER B 1 360 ? 131.022 113.242 153.878 1.00 19.25 390 SER B O 1
ATOM 4748 N N . HIS B 1 361 ? 130.462 114.266 155.800 1.00 9.49 391 HIS B N 1
ATOM 4749 C CA . HIS B 1 361 ? 129.073 113.826 155.781 1.00 12.38 391 HIS B CA 1
ATOM 4750 C C . HIS B 1 361 ? 128.110 114.955 155.452 1.00 11.60 391 HIS B C 1
ATOM 4751 O O . HIS B 1 361 ? 126.902 114.806 155.660 1.00 16.60 391 HIS B O 1
ATOM 4758 N N . ILE B 1 362 ? 128.614 116.085 154.954 1.00 14.89 392 ILE B N 1
ATOM 4759 C CA . ILE B 1 362 ? 127.773 117.261 154.776 1.00 14.06 392 ILE B CA 1
ATOM 4760 C C . ILE B 1 362 ? 126.793 117.101 153.621 1.00 14.93 392 ILE B C 1
ATOM 4761 O O . ILE B 1 362 ? 125.815 117.853 153.538 1.00 13.77 392 ILE B O 1
ATOM 4766 N N . HIS B 1 363 ? 127.018 116.136 152.733 1.00 11.97 393 HIS B N 1
ATOM 4767 C CA . HIS B 1 363 ? 126.171 115.934 151.566 1.00 10.10 393 HIS B CA 1
ATOM 4768 C C . HIS B 1 363 ? 125.004 114.990 151.825 1.00 13.98 393 HIS B C 1
ATOM 4769 O O . HIS B 1 363 ? 124.220 114.737 150.904 1.00 16.40 393 HIS B O 1
ATOM 4776 N N . ARG B 1 364 ? 124.862 114.470 153.043 1.00 11.86 394 ARG B N 1
ATOM 4777 C CA . ARG B 1 364 ? 123.831 113.492 153.363 1.00 12.74 394 ARG B CA 1
ATOM 4778 C C . ARG B 1 364 ? 122.605 114.114 154.017 1.00 13.93 394 ARG B C 1
ATOM 4779 O O . ARG B 1 364 ? 121.772 113.384 154.563 1.00 18.50 394 ARG B O 1
ATOM 4787 N N . ILE B 1 365 ? 122.477 115.440 153.984 1.00 11.82 395 ILE B N 1
ATOM 4788 C CA . ILE B 1 365 ? 121.338 116.098 154.611 1.00 12.22 395 ILE B CA 1
ATOM 4789 C C . ILE B 1 365 ? 120.066 115.736 153.859 1.00 15.94 395 ILE B C 1
ATOM 4790 O O . ILE B 1 365 ? 120.009 115.815 152.625 1.00 18.01 395 ILE B O 1
ATOM 4795 N N . GLU B 1 366 ? 119.038 115.331 154.600 1.00 17.32 396 GLU B N 1
ATOM 4796 C CA . GLU B 1 366 ? 117.773 114.948 153.989 1.00 22.06 396 GLU B CA 1
ATOM 4797 C C . GLU B 1 366 ? 117.098 116.160 153.358 1.00 20.76 396 GLU B C 1
ATOM 4798 O O . GLU B 1 366 ? 116.942 117.201 154.001 1.00 22.94 396 GLU B O 1
ATOM 4804 N N . GLY B 1 367 ? 116.681 116.016 152.103 1.00 15.28 397 GLY B N 1
ATOM 4805 C CA . GLY B 1 367 ? 116.066 117.111 151.382 1.00 13.66 397 GLY B CA 1
ATOM 4806 C C . GLY B 1 367 ? 117.030 118.121 150.804 1.00 11.73 397 GLY B C 1
ATOM 4807 O O . GLY B 1 367 ? 116.591 119.185 150.354 1.00 12.11 397 GLY B O 1
ATOM 4808 N N . LEU B 1 368 ? 118.326 117.830 150.811 1.00 9.56 398 LEU B N 1
ATOM 4809 C CA . LEU B 1 368 ? 119.311 118.761 150.284 1.00 5.87 398 LEU B CA 1
ATOM 4810 C C . LEU B 1 368 ? 119.245 118.807 148.762 1.00 9.27 398 LEU B C 1
ATOM 4811 O O . LEU B 1 368 ? 119.048 117.783 148.101 1.00 12.19 398 LEU B O 1
ATOM 4816 N N . SER B 1 369 ? 119.406 120.004 148.206 1.00 9.40 399 SER B N 1
ATOM 4817 C CA . SER B 1 369 ? 119.452 120.155 146.760 1.00 5.71 399 SER B CA 1
ATOM 4818 C C . SER B 1 369 ? 120.713 119.507 146.203 1.00 6.31 399 SER B C 1
ATOM 4819 O O . SER B 1 369 ? 121.745 119.433 146.872 1.00 6.38 399 SER B O 1
ATOM 4822 N N . GLN B 1 370 ? 120.619 119.030 144.959 1.00 9.98 400 GLN B N 1
ATOM 4823 C CA . GLN B 1 370 ? 121.755 118.351 144.345 1.00 8.38 400 GLN B CA 1
ATOM 4824 C C . GLN B 1 370 ? 122.947 119.289 144.213 1.00 7.00 400 GLN B C 1
ATOM 4825 O O . GLN B 1 370 ? 124.097 118.879 144.406 1.00 4.91 400 GLN B O 1
ATOM 4831 N N . LYS B 1 371 ? 122.692 120.549 143.880 1.00 7.69 401 LYS B N 1
ATOM 4832 C CA . LYS B 1 371 ? 123.692 121.607 143.928 1.00 6.13 401 LYS B CA 1
ATOM 4833 C C . LYS B 1 371 ? 123.445 122.431 145.183 1.00 6.13 401 LYS B C 1
ATOM 4834 O O . LYS B 1 371 ? 122.347 122.965 145.370 1.00 8.11 401 LYS B O 1
ATOM 4840 N N . PHE B 1 372 ? 124.452 122.521 146.045 1.00 3.44 402 PHE B N 1
ATOM 4841 C CA . PHE B 1 372 ? 124.344 123.332 147.245 1.00 2.79 402 PHE B CA 1
ATOM 4842 C C . PHE B 1 372 ? 125.670 124.027 147.506 1.00 2.99 402 PHE B C 1
ATOM 4843 O O . PHE B 1 372 ? 126.730 123.557 147.087 1.00 2.25 402 PHE B O 1
ATOM 4851 N N . ILE B 1 373 ? 125.594 125.159 148.197 1.00 2.89 403 ILE B N 1
ATOM 4852 C CA . ILE B 1 373 ? 126.764 125.948 148.558 1.00 1.81 403 ILE B CA 1
ATOM 4853 C C . ILE B 1 373 ? 127.101 125.633 150.007 1.00 1.48 403 ILE B C 1
ATOM 4854 O O . ILE B 1 373 ? 126.266 125.821 150.898 1.00 1.48 403 ILE B O 1
ATOM 4859 N N . TYR B 1 374 ? 128.313 125.149 150.249 1.00 1.30 404 TYR B N 1
ATOM 4860 C CA . TYR B 1 374 ? 128.758 124.868 151.605 1.00 1.00 404 TYR B CA 1
ATOM 4861 C C . TYR B 1 374 ? 129.473 126.092 152.158 1.00 1.18 404 TYR B C 1
ATOM 4862 O O . TYR B 1 374 ? 130.505 126.513 151.625 1.00 1.43 404 TYR B O 1
ATOM 4871 N N . LEU B 1 375 ? 128.933 126.649 153.234 1.00 1.11 405 LEU B N 1
ATOM 4872 C CA . LEU B 1 375 ? 129.484 127.835 153.870 1.00 1.12 405 LEU B CA 1
ATOM 4873 C C . LEU B 1 375 ? 130.242 127.436 155.128 1.00 2.11 405 LEU B C 1
ATOM 4874 O O . LEU B 1 375 ? 129.779 126.601 155.909 1.00 1.83 405 LEU B O 1
ATOM 4879 N N . ASN B 1 376 ? 131.403 128.049 155.323 1.00 4.90 406 ASN B N 1
ATOM 4880 C CA . ASN B 1 376 ? 132.330 127.684 156.384 1.00 2.89 406 ASN B CA 1
ATOM 4881 C C . ASN B 1 376 ? 132.155 128.525 157.642 1.00 4.38 406 ASN B C 1
ATOM 4882 O O . ASN B 1 376 ? 133.036 128.505 158.506 1.00 10.92 406 ASN B O 1
ATOM 4887 N N . ASP B 1 377 ? 131.075 129.304 157.731 1.00 6.04 407 ASP B N 1
ATOM 4888 C CA . ASP B 1 377 ? 130.670 130.043 158.928 1.00 6.63 407 ASP B CA 1
ATOM 4889 C C . ASP B 1 377 ? 131.574 131.240 159.217 1.00 5.68 407 ASP B C 1
ATOM 4890 O O . ASP B 1 377 ? 131.196 132.140 159.971 1.00 7.91 407 ASP B O 1
ATOM 4895 N N . ASP B 1 378 ? 132.728 131.306 158.561 1.00 5.87 408 ASP B N 1
ATOM 4896 C CA . ASP B 1 378 ? 133.545 132.509 158.545 1.00 4.95 408 ASP B CA 1
ATOM 4897 C C . ASP B 1 378 ? 133.428 133.259 157.238 1.00 8.15 408 ASP B C 1
ATOM 4898 O O . ASP B 1 378 ? 133.642 134.472 157.207 1.00 9.69 408 ASP B O 1
ATOM 4903 N N . VAL B 1 379 ? 133.095 132.555 156.170 1.00 5.88 409 VAL B N 1
ATOM 4904 C CA . VAL B 1 379 ? 132.987 133.148 154.849 1.00 4.73 409 VAL B CA 1
ATOM 4905 C C . VAL B 1 379 ? 131.611 133.773 154.688 1.00 4.74 409 VAL B C 1
ATOM 4906 O O . VAL B 1 379 ? 130.617 133.315 155.262 1.00 4.42 409 VAL B O 1
ATOM 4910 N N . MET B 1 380 ? 131.560 134.848 153.909 1.00 4.14 410 MET B N 1
ATOM 4911 C CA . MET B 1 380 ? 130.308 135.518 153.607 1.00 2.99 410 MET B CA 1
ATOM 4912 C C . MET B 1 380 ? 130.439 136.201 152.258 1.00 3.26 410 MET B C 1
ATOM 4913 O O . MET B 1 380 ? 131.541 136.388 151.737 1.00 3.07 410 MET B O 1
ATOM 4918 N N . PHE B 1 381 ? 129.294 136.557 151.691 1.00 4.66 411 PHE B N 1
ATOM 4919 C CA . PHE B 1 381 ? 129.264 137.260 150.420 1.00 2.69 411 PHE B CA 1
ATOM 4920 C C . PHE B 1 381 ? 129.467 138.749 150.649 1.00 3.01 411 PHE B C 1
ATOM 4921 O O . PHE B 1 381 ? 128.850 139.347 151.533 1.00 2.51 411 PHE B O 1
ATOM 4929 N N . GLY B 1 382 ? 130.340 139.346 149.847 1.00 4.43 412 GLY B N 1
ATOM 4930 C CA . GLY B 1 382 ? 130.700 140.731 150.047 1.00 3.33 412 GLY B CA 1
ATOM 4931 C C . GLY B 1 382 ? 130.049 141.705 149.090 1.00 5.02 412 GLY B C 1
ATOM 4932 O O . GLY B 1 382 ? 129.640 142.793 149.503 1.00 6.63 412 GLY B O 1
ATOM 4933 N N . LYS B 1 383 ? 129.943 141.347 147.813 1.00 4.28 413 LYS B N 1
ATOM 4934 C CA . LYS B 1 383 ? 129.455 142.285 146.813 1.00 8.25 413 LYS B CA 1
ATOM 4935 C C . LYS B 1 383 ? 128.117 141.875 146.213 1.00 9.50 413 LYS B C 1
ATOM 4936 O O . LYS B 1 383 ? 127.115 142.567 146.411 1.00 20.92 413 LYS B O 1
ATOM 4942 N N . ASP B 1 384 ? 128.077 140.754 145.496 1.00 9.13 414 ASP B N 1
ATOM 4943 C CA . ASP B 1 384 ? 126.852 140.169 144.959 1.00 8.38 414 ASP B CA 1
ATOM 4944 C C . ASP B 1 384 ? 127.201 138.845 144.298 1.00 9.81 414 ASP B C 1
ATOM 4945 O O . ASP B 1 384 ? 128.235 138.741 143.633 1.00 15.86 414 ASP B O 1
ATOM 4950 N N . VAL B 1 385 ? 126.352 137.835 144.453 1.00 4.77 415 VAL B N 1
ATOM 4951 C CA . VAL B 1 385 ? 126.630 136.515 143.906 1.00 3.04 415 VAL B CA 1
ATOM 4952 C C . VAL B 1 385 ? 125.380 135.969 143.240 1.00 2.95 415 VAL B C 1
ATOM 4953 O O . VAL B 1 385 ? 124.253 136.211 143.682 1.00 2.84 415 VAL B O 1
ATOM 4957 N N . TRP B 1 386 ? 125.594 135.224 142.169 1.00 2.32 416 TRP B N 1
ATOM 4958 C CA . TRP B 1 386 ? 124.564 134.520 141.428 1.00 1.44 416 TRP B CA 1
ATOM 4959 C C . TRP B 1 386 ? 125.073 133.122 141.132 1.00 1.48 416 TRP B C 1
ATOM 4960 O O . TRP B 1 386 ? 126.280 132.872 141.201 1.00 1.99 416 TRP B O 1
ATOM 4971 N N . PRO B 1 387 ? 124.182 132.177 140.820 1.00 1.41 417 PRO B N 1
ATOM 4972 C CA . PRO B 1 387 ? 124.650 130.815 140.526 1.00 1.64 417 PRO B CA 1
ATOM 4973 C C . PRO B 1 387 ? 125.658 130.766 139.396 1.00 4.22 417 PRO B C 1
ATOM 4974 O O . PRO B 1 387 ? 126.451 129.820 139.333 1.00 7.26 417 PRO B O 1
ATOM 4978 N N . ASP B 1 388 ? 125.656 131.761 138.507 1.00 5.04 418 ASP B N 1
ATOM 4979 C CA . ASP B 1 388 ? 126.684 131.858 137.478 1.00 5.67 418 ASP B CA 1
ATOM 4980 C C . ASP B 1 388 ? 128.067 132.051 138.081 1.00 6.32 418 ASP B C 1
ATOM 4981 O O . ASP B 1 388 ? 129.070 131.694 137.455 1.00 9.14 418 ASP B O 1
ATOM 4986 N N . ASP B 1 389 ? 128.147 132.611 139.289 1.00 5.36 419 ASP B N 1
ATOM 4987 C CA . ASP B 1 389 ? 129.432 132.789 139.952 1.00 3.44 419 ASP B CA 1
ATOM 4988 C C . ASP B 1 389 ? 130.044 131.477 140.419 1.00 3.87 419 ASP B C 1
ATOM 4989 O O . ASP B 1 389 ? 131.229 131.459 140.764 1.00 3.90 419 ASP B O 1
ATOM 4994 N N . PHE B 1 390 ? 129.279 130.393 140.434 1.00 3.74 420 PHE B N 1
ATOM 4995 C CA . PHE B 1 390 ? 129.778 129.075 140.807 1.00 3.86 420 PHE B CA 1
ATOM 4996 C C . PHE B 1 390 ? 129.730 128.071 139.669 1.00 5.17 420 PHE B C 1
ATOM 4997 O O . PHE B 1 390 ? 130.675 127.300 139.495 1.00 5.19 420 PHE B O 1
ATOM 5005 N N . TYR B 1 391 ? 128.653 128.056 138.887 1.00 5.14 421 TYR B N 1
ATOM 5006 C CA . TYR B 1 391 ? 128.434 127.033 137.876 1.00 6.86 421 TYR B CA 1
ATOM 5007 C C . TYR B 1 391 ? 127.952 127.659 136.577 1.00 9.72 421 TYR B C 1
ATOM 5008 O O . TYR B 1 391 ? 127.125 128.574 136.585 1.00 10.26 421 TYR B O 1
ATOM 5017 N N . SER B 1 392 ? 128.477 127.156 135.461 1.00 11.81 422 SER B N 1
ATOM 5018 C CA . SER B 1 392 ? 128.007 127.505 134.127 1.00 10.63 422 SER B CA 1
ATOM 5019 C C . SER B 1 392 ? 127.747 126.220 133.360 1.00 13.40 422 SER B C 1
ATOM 5020 O O . SER B 1 392 ? 128.578 125.309 133.381 1.00 15.58 422 SER B O 1
ATOM 5023 N N . HIS B 1 393 ? 126.599 126.145 132.685 1.00 17.44 423 HIS B N 1
ATOM 5024 C CA . HIS B 1 393 ? 126.261 124.931 131.946 1.00 14.51 423 HIS B CA 1
ATOM 5025 C C . HIS B 1 393 ? 127.310 124.610 130.888 1.00 9.49 423 HIS B C 1
ATOM 5026 O O . HIS B 1 393 ? 127.620 123.439 130.648 1.00 15.82 423 HIS B O 1
ATOM 5033 N N . SER B 1 394 ? 127.869 125.636 130.245 1.00 7.00 424 SER B N 1
ATOM 5034 C CA . SER B 1 394 ? 128.857 125.402 129.198 1.00 9.36 424 SER B CA 1
ATOM 5035 C C . SER B 1 394 ? 130.161 124.858 129.770 1.00 9.30 424 SER B C 1
ATOM 5036 O O . SER B 1 394 ? 130.705 123.870 129.264 1.00 16.42 424 SER B O 1
ATOM 5039 N N . LYS B 1 395 ? 130.683 125.487 130.824 1.00 6.55 425 LYS B N 1
ATOM 5040 C CA . LYS B 1 395 ? 131.990 125.135 131.364 1.00 7.39 425 LYS B CA 1
ATOM 5041 C C . LYS B 1 395 ? 131.924 124.459 132.728 1.00 7.57 425 LYS B C 1
ATOM 5042 O O . LYS B 1 395 ? 132.968 124.262 133.355 1.00 6.25 425 LYS B O 1
ATOM 5048 N N . GLY B 1 396 ? 130.736 124.104 133.206 1.00 7.97 426 GLY B N 1
ATOM 5049 C CA . GLY B 1 396 ? 130.678 123.402 134.472 1.00 5.67 426 GLY B CA 1
ATOM 5050 C C . GLY B 1 396 ? 130.961 124.298 135.671 1.00 6.40 426 GLY B C 1
ATOM 5051 O O . GLY B 1 396 ? 130.762 125.515 135.651 1.00 9.46 426 GLY B O 1
ATOM 5052 N N . GLN B 1 397 ? 131.430 123.658 136.737 1.00 5.60 427 GLN B N 1
ATOM 5053 C CA . GLN B 1 397 ? 131.697 124.364 137.982 1.00 5.58 427 GLN B CA 1
ATOM 5054 C C . GLN B 1 397 ? 132.917 125.263 137.856 1.00 6.62 427 GLN B C 1
ATOM 5055 O O . GLN B 1 397 ? 133.902 124.916 137.201 1.00 5.14 427 GLN B O 1
ATOM 5061 N N . LYS B 1 398 ? 132.848 126.425 138.498 1.00 8.47 428 LYS B N 1
ATOM 5062 C CA . LYS B 1 398 ? 134.007 127.295 138.609 1.00 4.85 428 LYS B CA 1
ATOM 5063 C C . LYS B 1 398 ? 134.882 126.824 139.761 1.00 4.96 428 LYS B C 1
ATOM 5064 O O . LYS B 1 398 ? 134.404 126.645 140.884 1.00 3.91 428 LYS B O 1
ATOM 5070 N N . VAL B 1 399 ? 136.162 126.618 139.479 1.00 6.13 429 VAL B N 1
ATOM 5071 C CA . VAL B 1 399 ? 137.127 126.172 140.472 1.00 5.82 429 VAL B CA 1
ATOM 5072 C C . VAL B 1 399 ? 138.077 127.331 140.724 1.00 6.71 429 VAL B C 1
ATOM 5073 O O . VAL B 1 399 ? 138.865 127.703 139.846 1.00 8.74 429 VAL B O 1
ATOM 5077 N N . TYR B 1 400 ? 138.005 127.904 141.920 1.00 4.70 430 TYR B N 1
ATOM 5078 C CA . TYR B 1 400 ? 138.867 129.013 142.307 1.00 5.71 430 TYR B CA 1
ATOM 5079 C C . TYR B 1 400 ? 140.079 128.440 143.029 1.00 5.66 430 TYR B C 1
ATOM 5080 O O . TYR B 1 400 ? 139.948 127.865 144.113 1.00 6.87 430 TYR B O 1
ATOM 5089 N N . LEU B 1 401 ? 141.252 128.589 142.429 1.00 6.24 431 LEU B N 1
ATOM 5090 C CA . LEU B 1 401 ? 142.488 128.062 142.983 1.00 8.51 431 LEU B CA 1
ATOM 5091 C C . LEU B 1 401 ? 143.341 129.194 143.540 1.00 10.69 431 LEU B C 1
ATOM 5092 O O . LEU B 1 401 ? 143.067 130.378 143.333 1.00 16.18 431 LEU B O 1
ATOM 5097 N N . THR B 1 402 ? 144.397 128.803 144.243 1.00 12.58 432 THR B N 1
ATOM 5098 C CA . THR B 1 402 ? 145.280 129.727 144.949 1.00 16.36 432 THR B CA 1
ATOM 5099 C C . THR B 1 402 ? 146.689 129.152 144.865 1.00 20.34 432 THR B C 1
ATOM 5100 O O . THR B 1 402 ? 147.005 128.369 143.965 1.00 26.91 432 THR B O 1
ATOM 5104 N N . TRP B 1 403 ? 147.562 129.578 145.776 1.00 20.87 433 TRP B N 1
ATOM 5105 C CA . TRP B 1 403 ? 148.941 129.106 145.863 1.00 20.66 433 TRP B CA 1
ATOM 5106 C C . TRP B 1 403 ? 149.026 127.586 145.771 1.00 22.51 433 TRP B C 1
ATOM 5107 O O . TRP B 1 403 ? 148.120 126.883 146.233 1.00 25.99 433 TRP B O 1
ATOM 5118 N N . PRO B 1 404 ? 150.088 127.044 145.180 1.00 23.98 434 PRO B N 1
ATOM 5119 C CA . PRO B 1 404 ? 150.198 125.587 145.041 1.00 24.55 434 PRO B CA 1
ATOM 5120 C C . PRO B 1 404 ? 150.440 124.907 146.381 1.00 22.54 434 PRO B C 1
ATOM 5121 O O . PRO B 1 404 ? 150.675 125.541 147.411 1.00 23.99 434 PRO B O 1
ATOM 5125 N N . VAL B 1 405 ? 150.372 123.580 146.349 1.00 19.29 435 VAL B N 1
ATOM 5126 C CA . VAL B 1 405 ? 150.598 122.764 147.535 1.00 23.59 435 VAL B CA 1
ATOM 5127 C C . VAL B 1 405 ? 152.079 122.740 147.893 1.00 25.25 435 VAL B C 1
ATOM 5128 O O . VAL B 1 405 ? 152.459 123.020 149.030 1.00 24.84 435 VAL B O 1
ATOM 5132 N N . THR B 1 900 ? 148.701 121.247 160.118 1.00 19.44 930 THR B N 1
ATOM 5133 C CA . THR B 1 900 ? 147.634 120.267 159.952 1.00 19.90 930 THR B CA 1
ATOM 5134 C C . THR B 1 900 ? 146.930 120.452 158.614 1.00 17.06 930 THR B C 1
ATOM 5135 O O . THR B 1 900 ? 146.667 119.483 157.904 1.00 22.57 930 THR B O 1
ATOM 5139 N N . PHE B 1 901 ? 146.621 121.705 158.278 1.00 17.65 931 PHE B N 1
ATOM 5140 C CA . PHE B 1 901 ? 145.995 121.994 156.992 1.00 16.26 931 PHE B CA 1
ATOM 5141 C C . PHE B 1 901 ? 146.940 121.668 155.842 1.00 14.86 931 PHE B C 1
ATOM 5142 O O . PHE B 1 901 ? 146.559 120.990 154.883 1.00 14.60 931 PHE B O 1
ATOM 5150 N N . ALA B 1 902 ? 148.187 122.137 155.928 1.00 13.98 932 ALA B N 1
ATOM 5151 C CA . ALA B 1 902 ? 149.167 121.831 154.892 1.00 12.41 932 ALA B CA 1
ATOM 5152 C C . ALA B 1 902 ? 149.486 120.342 154.852 1.00 19.26 932 ALA B C 1
ATOM 5153 O O . ALA B 1 902 ? 149.659 119.764 153.773 1.00 21.58 932 ALA B O 1
ATOM 5155 N N . ASP B 1 903 ? 149.579 119.705 156.022 1.00 19.71 933 ASP B N 1
ATOM 5156 C CA . ASP B 1 903 ? 149.852 118.272 156.062 1.00 18.20 933 ASP B CA 1
ATOM 5157 C C . ASP B 1 903 ? 148.710 117.472 155.448 1.00 20.38 933 ASP B C 1
ATOM 5158 O O . ASP B 1 903 ? 148.946 116.513 154.703 1.00 29.44 933 ASP B O 1
ATOM 5163 N N . SER B 1 904 ? 147.465 117.849 155.745 1.00 14.35 934 SER B N 1
ATOM 5164 C CA . SER B 1 904 ? 146.326 117.181 155.122 1.00 13.27 934 SER B CA 1
ATOM 5165 C C . SER B 1 904 ? 146.307 117.421 153.619 1.00 17.31 934 SER B C 1
ATOM 5166 O O . SER B 1 904 ? 145.961 116.521 152.843 1.00 19.91 934 SER B O 1
ATOM 5169 N N . LEU B 1 905 ? 146.669 118.632 153.188 1.00 17.56 935 LEU B N 1
ATOM 5170 C CA . LEU B 1 905 ? 146.752 118.905 151.758 1.00 13.26 935 LEU B CA 1
ATOM 5171 C C . LEU B 1 905 ? 147.778 118.006 151.086 1.00 14.39 935 LEU B C 1
ATOM 5172 O O . LEU B 1 905 ? 147.517 117.452 150.016 1.00 19.20 935 LEU B O 1
ATOM 5177 N N . ARG B 1 906 ? 148.949 117.839 151.704 1.00 14.34 936 ARG B N 1
ATOM 5178 C CA . ARG B 1 906 ? 149.979 116.989 151.113 1.00 21.35 936 ARG B CA 1
ATOM 5179 C C . ARG B 1 906 ? 149.566 115.520 151.124 1.00 20.91 936 ARG B C 1
ATOM 5180 O O . ARG B 1 906 ? 149.890 114.770 150.197 1.00 21.94 936 ARG B O 1
ATOM 5188 N N . TYR B 1 907 ? 148.848 115.093 152.162 1.00 17.90 937 TYR B N 1
ATOM 5189 C CA . TYR B 1 907 ? 148.344 113.723 152.213 1.00 17.09 937 TYR B CA 1
ATOM 5190 C C . TYR B 1 907 ? 147.344 113.457 151.089 1.00 18.27 937 TYR B C 1
ATOM 5191 O O . TYR B 1 907 ? 147.451 112.454 150.366 1.00 27.18 937 TYR B O 1
ATOM 5200 N N . VAL B 1 908 ? 146.376 114.359 150.910 1.00 14.95 938 VAL B N 1
ATOM 5201 C CA . VAL B 1 908 ? 145.427 114.210 149.809 1.00 14.98 938 VAL B CA 1
ATOM 5202 C C . VAL B 1 908 ? 146.143 114.310 148.467 1.00 18.94 938 VAL B C 1
ATOM 5203 O O . VAL B 1 908 ? 145.759 113.644 147.500 1.00 18.15 938 VAL B O 1
ATOM 5207 N N . ASN B 1 909 ? 147.187 115.137 148.382 1.00 19.84 939 ASN B N 1
ATOM 5208 C CA . ASN B 1 909 ? 147.957 115.249 147.149 1.00 15.73 939 ASN B CA 1
ATOM 5209 C C . ASN B 1 909 ? 148.645 113.935 146.808 1.00 23.68 939 ASN B C 1
ATOM 5210 O O . ASN B 1 909 ? 148.667 113.525 145.644 1.00 28.91 939 ASN B O 1
ATOM 5215 N N . LYS B 1 910 ? 149.215 113.261 147.809 1.00 23.34 940 LYS B N 1
ATOM 5216 C CA . LYS B 1 910 ? 149.808 111.946 147.577 1.00 19.78 940 LYS B CA 1
ATOM 5217 C C . LYS B 1 910 ? 148.758 110.934 147.135 1.00 18.14 940 LYS B C 1
ATOM 5218 O O . LYS B 1 910 ? 149.004 110.124 146.232 1.00 20.62 940 LYS B O 1
ATOM 5224 N N . ILE B 1 911 ? 147.583 110.954 147.769 1.00 18.09 941 ILE B N 1
ATOM 5225 C CA . ILE B 1 911 ? 146.529 110.017 147.382 1.00 16.63 941 ILE B CA 1
ATOM 5226 C C . ILE B 1 911 ? 146.107 110.247 145.934 1.00 19.77 941 ILE B C 1
ATOM 5227 O O . ILE B 1 911 ? 145.950 109.296 145.155 1.00 24.62 941 ILE B O 1
ATOM 5232 N N . LEU B 1 912 ? 145.918 111.509 145.550 1.00 23.08 942 LEU B N 1
ATOM 5233 C CA . LEU B 1 912 ? 145.510 111.812 144.184 1.00 22.10 942 LEU B CA 1
ATOM 5234 C C . LEU B 1 912 ? 146.624 111.525 143.187 1.00 19.58 942 LEU B C 1
ATOM 5235 O O . LEU B 1 912 ? 146.343 111.144 142.049 1.00 23.05 942 LEU B O 1
ATOM 5240 N N . ASN B 1 913 ? 147.886 111.698 143.585 1.00 18.55 943 ASN B N 1
ATOM 5241 C CA . ASN B 1 913 ? 148.995 111.302 142.724 1.00 22.60 943 ASN B CA 1
ATOM 5242 C C . ASN B 1 913 ? 149.000 109.798 142.493 1.00 31.03 943 ASN B C 1
ATOM 5243 O O . ASN B 1 913 ? 149.276 109.332 141.381 1.00 31.04 943 ASN B O 1
ATOM 5248 N N . SER B 1 914 ? 148.714 109.020 143.539 1.00 33.09 944 SER B N 1
ATOM 5249 C CA . SER B 1 914 ? 148.638 107.572 143.378 1.00 24.67 944 SER B CA 1
ATOM 5250 C C . SER B 1 914 ? 147.478 107.172 142.473 1.00 26.08 944 SER B C 1
ATOM 5251 O O . SER B 1 914 ? 147.623 106.280 141.630 1.00 39.06 944 SER B O 1
ATOM 5254 N N . LYS B 1 915 ? 146.323 107.821 142.625 1.00 21.74 945 LYS B N 1
ATOM 5255 C CA . LYS B 1 915 ? 145.138 107.396 141.881 1.00 20.77 945 LYS B CA 1
ATOM 5256 C C . LYS B 1 915 ? 145.133 107.932 140.450 1.00 23.19 945 LYS B C 1
ATOM 5257 O O . LYS B 1 915 ? 145.140 107.158 139.488 1.00 28.50 945 LYS B O 1
ATOM 5263 N N . PHE B 1 916 ? 145.109 109.253 140.290 1.00 24.46 946 PHE B N 1
ATOM 5264 C CA . PHE B 1 916 ? 144.938 109.883 138.987 1.00 19.52 946 PHE B CA 1
ATOM 5265 C C . PHE B 1 916 ? 146.251 110.253 138.308 1.00 23.48 946 PHE B C 1
ATOM 5266 O O . PHE B 1 916 ? 146.220 110.856 137.231 1.00 34.18 946 PHE B O 1
ATOM 5274 N N . GLY B 1 917 ? 147.390 109.929 138.900 1.00 24.18 947 GLY B N 1
ATOM 5275 C CA . GLY B 1 917 ? 148.661 110.215 138.271 1.00 26.14 947 GLY B CA 1
ATOM 5276 C C . GLY B 1 917 ? 149.304 111.484 138.810 1.00 32.14 947 GLY B C 1
ATOM 5277 O O . GLY B 1 917 ? 148.649 112.366 139.369 1.00 35.13 947 GLY B O 1
ATOM 5278 N N . PHE B 1 918 ? 150.618 111.571 138.624 1.00 36.64 948 PHE B N 1
ATOM 5279 C CA . PHE B 1 918 ? 151.387 112.685 139.164 1.00 35.45 948 PHE B CA 1
ATOM 5280 C C . PHE B 1 918 ? 151.078 113.970 138.407 1.00 35.99 948 PHE B C 1
ATOM 5281 O O . PHE B 1 918 ? 151.106 114.001 137.174 1.00 47.02 948 PHE B O 1
ATOM 5289 N N . THR B 1 919 ? 150.790 115.034 139.153 1.00 32.85 949 THR B N 1
ATOM 5290 C CA . THR B 1 919 ? 150.514 116.341 138.574 1.00 44.12 949 THR B CA 1
ATOM 5291 C C . THR B 1 919 ? 150.657 117.396 139.660 1.00 39.91 949 THR B C 1
ATOM 5292 O O . THR B 1 919 ? 150.687 117.085 140.853 1.00 37.43 949 THR B O 1
ATOM 5296 N N . SER B 1 920 ? 150.750 118.651 139.229 1.00 37.93 950 SER B N 1
ATOM 5297 C CA . SER B 1 920 ? 150.821 119.771 140.157 1.00 38.48 950 SER B CA 1
ATOM 5298 C C . SER B 1 920 ? 149.421 120.251 140.514 1.00 37.79 950 SER B C 1
ATOM 5299 O O . SER B 1 920 ? 148.544 120.357 139.652 1.00 39.12 950 SER B O 1
ATOM 5302 N N . ARG B 1 921 ? 149.215 120.545 141.795 1.00 24.94 951 ARG B N 1
ATOM 5303 C CA . ARG B 1 921 ? 147.909 120.939 142.294 1.00 18.56 951 ARG B CA 1
ATOM 5304 C C . ARG B 1 921 ? 148.018 122.213 143.119 1.00 21.78 951 ARG B C 1
ATOM 5305 O O . ARG B 1 921 ? 149.059 122.508 143.711 1.00 32.03 951 ARG B O 1
ATOM 5313 N N . LYS B 1 922 ? 146.924 122.971 143.138 1.00 19.65 952 LYS B N 1
ATOM 5314 C CA . LYS B 1 922 ? 146.824 124.221 143.875 1.00 18.06 952 LYS B CA 1
ATOM 5315 C C . LYS B 1 922 ? 145.588 124.168 144.759 1.00 14.95 952 LYS B C 1
ATOM 5316 O O . LYS B 1 922 ? 144.526 123.724 144.315 1.00 14.84 952 LYS B O 1
ATOM 5322 N N . VAL B 1 923 ? 145.727 124.615 146.000 1.00 12.20 953 VAL B N 1
ATOM 5323 C CA . VAL B 1 923 ? 144.638 124.483 146.977 1.00 11.19 953 VAL B CA 1
ATOM 5324 C C . VAL B 1 923 ? 143.520 125.460 146.631 1.00 10.68 953 VAL B C 1
ATOM 5325 O O . VAL B 1 923 ? 143.804 126.605 146.240 1.00 9.65 953 VAL B O 1
ATOM 5329 N N . PRO B 1 924 ? 142.255 125.059 146.735 1.00 7.35 954 PRO B N 1
ATOM 5330 C CA . PRO B 1 924 ? 141.156 126.000 146.502 1.00 5.91 954 PRO B CA 1
ATOM 5331 C C . PRO B 1 924 ? 141.108 127.093 147.558 1.00 10.76 954 PRO B C 1
ATOM 5332 O O . PRO B 1 924 ? 141.589 126.942 148.682 1.00 22.35 954 PRO B O 1
ATOM 5336 N N . ALA B 1 925 ? 140.509 128.214 147.170 1.00 8.61 955 ALA B N 1
ATOM 5337 C CA . ALA B 1 925 ? 140.435 129.376 148.040 1.00 8.05 955 ALA B CA 1
ATOM 5338 C C . ALA B 1 925 ? 139.444 129.150 149.177 1.00 11.32 955 ALA B C 1
ATOM 5339 O O . ALA B 1 925 ? 138.552 128.303 149.107 1.00 13.30 955 ALA B O 1
ATOM 5341 N N . HIS B 1 926 ? 139.611 129.933 150.240 1.00 9.68 956 HIS B N 1
ATOM 5342 C CA . HIS B 1 926 ? 138.696 129.914 151.381 1.00 5.72 956 HIS B CA 1
ATOM 5343 C C . HIS B 1 926 ? 137.469 130.740 151.020 1.00 4.00 956 HIS B C 1
ATOM 5344 O O . HIS B 1 926 ? 137.452 131.964 151.151 1.00 9.87 956 HIS B O 1
ATOM 5351 N N . MET B 1 927 ? 136.425 130.057 150.562 1.00 2.37 957 MET B N 1
ATOM 5352 C CA . MET B 1 927 ? 135.254 130.710 149.999 1.00 2.20 957 MET B CA 1
ATOM 5353 C C . MET B 1 927 ? 134.078 129.754 150.097 1.00 1.73 957 MET B C 1
ATOM 5354 O O . MET B 1 927 ? 134.262 128.570 150.396 1.00 3.60 957 MET B O 1
ATOM 5359 N N . PRO B 1 928 ? 132.855 130.243 149.900 1.00 1.19 958 PRO B N 1
ATOM 5360 C CA . PRO B 1 928 ? 131.715 129.327 149.765 1.00 0.74 958 PRO B CA 1
ATOM 5361 C C . PRO B 1 928 ? 131.930 128.361 148.609 1.00 1.26 958 PRO B C 1
ATOM 5362 O O . PRO B 1 928 ? 132.206 128.768 147.478 1.00 3.35 958 PRO B O 1
ATOM 5366 N N . HIS B 1 929 ? 131.809 127.072 148.897 1.00 1.47 959 HIS B N 1
ATOM 5367 C CA . HIS B 1 929 ? 132.069 126.033 147.913 1.00 0.79 959 HIS B CA 1
ATOM 5368 C C . HIS B 1 929 ? 130.755 125.446 147.422 1.00 1.30 959 HIS B C 1
ATOM 5369 O O . HIS B 1 929 ? 129.916 125.033 148.228 1.00 2.83 959 HIS B O 1
ATOM 5376 N N . MET B 1 930 ? 130.572 125.419 146.104 1.00 1.64 960 MET B N 1
ATOM 5377 C CA . MET B 1 930 ? 129.446 124.702 145.525 1.00 2.80 960 MET B CA 1
ATOM 5378 C C . MET B 1 930 ? 129.816 123.235 145.379 1.00 4.18 960 MET B C 1
ATOM 5379 O O . MET B 1 930 ? 130.858 122.902 144.807 1.00 2.35 960 MET B O 1
ATOM 5384 N N . ILE B 1 931 ? 128.970 122.361 145.910 1.00 4.00 961 ILE B N 1
ATOM 5385 C CA . ILE B 1 931 ? 129.234 120.931 145.943 1.00 2.76 961 ILE B CA 1
ATOM 5386 C C . ILE B 1 931 ? 128.072 120.217 145.272 1.00 4.86 961 ILE B C 1
ATOM 5387 O O . ILE B 1 931 ? 126.907 120.508 145.564 1.00 5.34 961 ILE B O 1
ATOM 5392 N N . ASP B 1 932 ? 128.389 119.303 144.361 1.00 7.41 962 ASP B N 1
ATOM 5393 C CA . ASP B 1 932 ? 127.398 118.409 143.784 1.00 5.66 962 ASP B CA 1
ATOM 5394 C C . ASP B 1 932 ? 127.337 117.146 144.632 1.00 6.35 962 ASP B C 1
ATOM 5395 O O . ASP B 1 932 ? 128.372 116.542 144.930 1.00 4.25 962 ASP B O 1
ATOM 5400 N N . ARG B 1 933 ? 126.124 116.762 145.038 1.00 8.30 963 ARG B N 1
ATOM 5401 C CA . ARG B 1 933 ? 125.975 115.598 145.906 1.00 7.28 963 ARG B CA 1
ATOM 5402 C C . ARG B 1 933 ? 126.425 114.324 145.206 1.00 11.02 963 ARG B C 1
ATOM 5403 O O . ARG B 1 933 ? 127.057 113.459 145.823 1.00 11.09 963 ARG B O 1
ATOM 5411 N N . ILE B 1 934 ? 126.095 114.185 143.922 1.00 9.89 964 ILE B N 1
ATOM 5412 C CA . ILE B 1 934 ? 126.451 112.977 143.185 1.00 9.85 964 ILE B CA 1
ATOM 5413 C C . ILE B 1 934 ? 127.963 112.863 143.044 1.00 8.66 964 ILE B C 1
ATOM 5414 O O . ILE B 1 934 ? 128.542 111.791 143.251 1.00 16.67 964 ILE B O 1
ATOM 5419 N N . VAL B 1 935 ? 128.626 113.965 142.689 1.00 4.38 965 VAL B N 1
ATOM 5420 C CA . VAL B 1 935 ? 130.077 113.941 142.531 1.00 4.11 965 VAL B CA 1
ATOM 5421 C C . VAL B 1 935 ? 130.756 113.648 143.862 1.00 7.34 965 VAL B C 1
ATOM 5422 O O . VAL B 1 935 ? 131.723 112.882 143.924 1.00 16.09 965 VAL B O 1
ATOM 5426 N N . MET B 1 936 ? 130.272 114.262 144.943 1.00 10.42 966 MET B N 1
ATOM 5427 C CA . MET B 1 936 ? 130.856 114.019 146.258 1.00 9.22 966 MET B CA 1
ATOM 5428 C C . MET B 1 936 ? 130.671 112.567 146.683 1.00 9.57 966 MET B C 1
ATOM 5429 O O . MET B 1 936 ? 131.591 111.950 147.233 1.00 15.37 966 MET B O 1
ATOM 5434 N N . GLN B 1 937 ? 129.488 112.001 146.431 1.00 8.86 967 GLN B N 1
ATOM 5435 C CA . GLN B 1 937 ? 129.251 110.605 146.779 1.00 12.00 967 GLN B CA 1
ATOM 5436 C C . GLN B 1 937 ? 130.130 109.671 145.957 1.00 10.67 967 GLN B C 1
ATOM 5437 O O . GLN B 1 937 ? 130.625 108.665 146.472 1.00 14.98 967 GLN B O 1
ATOM 5443 N N . GLU B 1 938 ? 130.329 109.980 144.674 1.00 10.65 968 GLU B N 1
ATOM 5444 C CA . GLU B 1 938 ? 131.231 109.172 143.859 1.00 10.14 968 GLU B CA 1
ATOM 5445 C C . GLU B 1 938 ? 132.667 109.275 144.359 1.00 9.51 968 GLU B C 1
ATOM 5446 O O . GLU B 1 938 ? 133.404 108.283 144.364 1.00 17.18 968 GLU B O 1
ATOM 5452 N N . LEU B 1 939 ? 133.082 110.470 144.779 1.00 7.52 969 LEU B N 1
ATOM 5453 C CA . LEU B 1 939 ? 134.414 110.640 145.350 1.00 9.97 969 LEU B CA 1
ATOM 5454 C C . LEU B 1 939 ? 134.578 109.825 146.625 1.00 14.04 969 LEU B C 1
ATOM 5455 O O . LEU B 1 939 ? 135.636 109.229 146.859 1.00 15.16 969 LEU B O 1
ATOM 5460 N N . GLN B 1 940 ? 133.547 109.799 147.470 1.00 13.89 970 GLN B N 1
ATOM 5461 C CA . GLN B 1 940 ? 133.647 109.056 148.722 1.00 11.33 970 GLN B CA 1
ATOM 5462 C C . GLN B 1 940 ? 133.565 107.553 148.494 1.00 15.70 970 GLN B C 1
ATOM 5463 O O . GLN B 1 940 ? 134.158 106.781 149.254 1.00 22.31 970 GLN B O 1
ATOM 5469 N N . ASP B 1 941 ? 132.840 107.116 147.461 1.00 13.64 971 ASP B N 1
ATOM 5470 C CA . ASP B 1 941 ? 132.853 105.703 147.101 1.00 11.04 971 ASP B CA 1
ATOM 5471 C C . ASP B 1 941 ? 134.188 105.296 146.494 1.00 9.82 971 ASP B C 1
ATOM 5472 O O . ASP B 1 941 ? 134.604 104.142 146.635 1.00 15.81 971 ASP B O 1
ATOM 5477 N N . MET B 1 942 ? 134.871 106.220 145.815 1.00 10.13 972 MET B N 1
ATOM 5478 C CA . MET B 1 942 ? 136.177 105.896 145.253 1.00 11.98 972 MET B CA 1
ATOM 5479 C C . MET B 1 942 ? 137.231 105.718 146.340 1.00 15.62 972 MET B C 1
ATOM 5480 O O . MET B 1 942 ? 138.186 104.956 146.154 1.00 18.73 972 MET B O 1
ATOM 5485 N N . PHE B 1 943 ? 137.079 106.399 147.474 1.00 17.20 973 PHE B N 1
ATOM 5486 C CA . PHE B 1 943 ? 137.979 106.257 148.620 1.00 20.79 973 PHE B CA 1
ATOM 5487 C C . PHE B 1 943 ? 137.154 106.006 149.874 1.00 21.13 973 PHE B C 1
ATOM 5488 O O . PHE B 1 943 ? 136.981 106.903 150.707 1.00 21.82 973 PHE B O 1
ATOM 5496 N N . PRO B 1 944 ? 136.623 104.793 150.041 1.00 17.78 974 PRO B N 1
ATOM 5497 C CA . PRO B 1 944 ? 135.793 104.520 151.222 1.00 19.20 974 PRO B CA 1
ATOM 5498 C C . PRO B 1 944 ? 136.605 104.523 152.507 1.00 22.49 974 PRO B C 1
ATOM 5499 O O . PRO B 1 944 ? 136.179 105.083 153.522 1.00 19.55 974 PRO B O 1
ATOM 5503 N N . GLU B 1 945 ? 137.783 103.898 152.464 1.00 27.23 975 GLU B N 1
ATOM 5504 C CA . GLU B 1 945 ? 138.611 103.781 153.659 1.00 26.81 975 GLU B CA 1
ATOM 5505 C C . GLU B 1 945 ? 139.145 105.136 154.107 1.00 20.26 975 GLU B C 1
ATOM 5506 O O . GLU B 1 945 ? 139.180 105.426 155.308 1.00 21.36 975 GLU B O 1
ATOM 5512 N N . GLU B 1 946 ? 139.562 105.981 153.160 1.00 22.81 976 GLU B N 1
ATOM 5513 C CA . GLU B 1 946 ? 140.093 107.293 153.520 1.00 21.29 976 GLU B CA 1
ATOM 5514 C C . GLU B 1 946 ? 139.029 108.173 154.164 1.00 15.97 976 GLU B C 1
ATOM 5515 O O . GLU B 1 946 ? 139.294 108.849 155.164 1.00 12.42 976 GLU B O 1
ATOM 5521 N N . PHE B 1 947 ? 137.815 108.177 153.614 1.00 15.27 977 PHE B N 1
ATOM 5522 C CA . PHE B 1 947 ? 136.763 108.998 154.202 1.00 13.87 977 PHE B CA 1
ATOM 5523 C C . PHE B 1 947 ? 136.246 108.402 155.504 1.00 19.65 977 PHE B C 1
ATOM 5524 O O . PHE B 1 947 ? 135.832 109.146 156.401 1.00 25.87 977 PHE B O 1
ATOM 5532 N N . ASP B 1 948 ? 136.278 107.074 155.642 1.00 22.01 978 ASP B N 1
ATOM 5533 C CA . ASP B 1 948 ? 135.958 106.470 156.931 1.00 17.77 978 ASP B CA 1
ATOM 5534 C C . ASP B 1 948 ? 136.976 106.873 157.990 1.00 14.21 978 ASP B C 1
ATOM 5535 O O . ASP B 1 948 ? 136.611 107.162 159.134 1.00 19.45 978 ASP B O 1
ATOM 5540 N N . LYS B 1 949 ? 138.260 106.899 157.627 1.00 11.65 979 LYS B N 1
ATOM 5541 C CA . LYS B 1 949 ? 139.282 107.368 158.557 1.00 10.24 979 LYS B CA 1
ATOM 5542 C C . LYS B 1 949 ? 139.088 108.841 158.892 1.00 20.60 979 LYS B C 1
ATOM 5543 O O . LYS B 1 949 ? 139.252 109.249 160.048 1.00 31.69 979 LYS B O 1
ATOM 5549 N N . THR B 1 950 ? 138.743 109.655 157.892 1.00 20.83 980 THR B N 1
ATOM 5550 C CA . THR B 1 950 ? 138.473 111.068 158.140 1.00 13.23 980 THR B CA 1
ATOM 5551 C C . THR B 1 950 ? 137.328 111.241 159.128 1.00 10.43 980 THR B C 1
ATOM 5552 O O . THR B 1 950 ? 137.405 112.068 160.043 1.00 20.70 980 THR B O 1
ATOM 5556 N N . SER B 1 951 ? 136.262 110.460 158.967 1.00 6.77 981 SER B N 1
ATOM 5557 C CA . SER B 1 951 ? 135.150 110.524 159.907 1.00 9.82 981 SER B CA 1
ATOM 5558 C C . SER B 1 951 ? 135.539 109.999 161.284 1.00 23.03 981 SER B C 1
ATOM 5559 O O . SER B 1 951 ? 135.015 110.474 162.297 1.00 25.69 981 SER B O 1
ATOM 5562 N N . PHE B 1 952 ? 136.445 109.020 161.339 1.00 27.19 982 PHE B N 1
ATOM 5563 C CA . PHE B 1 952 ? 136.800 108.387 162.606 1.00 22.66 982 PHE B CA 1
ATOM 5564 C C . PHE B 1 952 ? 137.486 109.364 163.552 1.00 24.45 982 PHE B C 1
ATOM 5565 O O . PHE B 1 952 ? 137.237 109.340 164.763 1.00 30.92 982 PHE B O 1
ATOM 5573 N N . HIS B 1 953 ? 138.354 110.221 163.024 1.00 18.79 983 HIS B N 1
ATOM 5574 C CA . HIS B 1 953 ? 139.149 111.104 163.866 1.00 21.53 983 HIS B CA 1
ATOM 5575 C C . HIS B 1 953 ? 138.280 112.162 164.535 1.00 22.44 983 HIS B C 1
ATOM 5576 O O . HIS B 1 953 ? 137.314 112.661 163.952 1.00 25.57 983 HIS B O 1
ATOM 5583 N N . LYS B 1 954 ? 138.630 112.496 165.776 1.00 20.72 984 LYS B N 1
ATOM 5584 C CA . LYS B 1 954 ? 137.952 113.538 166.533 1.00 17.34 984 LYS B CA 1
ATOM 5585 C C . LYS B 1 954 ? 138.730 114.846 166.568 1.00 14.66 984 LYS B C 1
ATOM 5586 O O . LYS B 1 954 ? 138.261 115.817 167.165 1.00 14.11 984 LYS B O 1
ATOM 5592 N N . VAL B 1 955 ? 139.911 114.889 165.967 1.00 14.76 985 VAL B N 1
ATOM 5593 C CA . VAL B 1 955 ? 140.725 116.095 165.914 1.00 13.81 985 VAL B CA 1
ATOM 5594 C C . VAL B 1 955 ? 141.317 116.188 164.518 1.00 11.63 985 VAL B C 1
ATOM 5595 O O . VAL B 1 955 ? 141.705 115.171 163.934 1.00 20.02 985 VAL B O 1
ATOM 5599 N N . ARG B 1 956 ? 141.356 117.401 163.972 1.00 9.53 986 ARG B N 1
ATOM 5600 C CA . ARG B 1 956 ? 141.959 117.621 162.664 1.00 12.66 986 ARG B CA 1
ATOM 5601 C C . ARG B 1 956 ? 143.346 117.002 162.615 1.00 20.22 986 ARG B C 1
ATOM 5602 O O . ARG B 1 956 ? 144.253 117.417 163.341 1.00 21.94 986 ARG B O 1
ATOM 5610 N N . HIS B 1 957 ? 143.502 116.002 161.756 1.00 19.61 987 HIS B N 1
ATOM 5611 C CA . HIS B 1 957 ? 144.717 115.211 161.676 1.00 20.79 987 HIS B CA 1
ATOM 5612 C C . HIS B 1 957 ? 145.380 115.434 160.325 1.00 21.19 987 HIS B C 1
ATOM 5613 O O . HIS B 1 957 ? 144.760 115.920 159.378 1.00 23.92 987 HIS B O 1
ATOM 5620 N N . SER B 1 958 ? 146.662 115.082 160.251 1.00 21.90 988 SER B N 1
ATOM 5621 C CA . SER B 1 958 ? 147.393 115.148 158.995 1.00 25.93 988 SER B CA 1
ATOM 5622 C C . SER B 1 958 ? 146.933 114.101 157.991 1.00 27.53 988 SER B C 1
ATOM 5623 O O . SER B 1 958 ? 147.325 114.177 156.822 1.00 26.89 988 SER B O 1
ATOM 5626 N N . GLU B 1 959 ? 146.117 113.136 158.410 1.00 25.57 989 GLU B N 1
ATOM 5627 C CA . GLU B 1 959 ? 145.745 112.021 157.551 1.00 28.09 989 GLU B CA 1
ATOM 5628 C C . GLU B 1 959 ? 144.241 111.971 157.318 1.00 27.10 989 GLU B C 1
ATOM 5629 O O . GLU B 1 959 ? 143.628 110.906 157.435 1.00 30.84 989 GLU B O 1
ATOM 5635 N N . ASP B 1 960 ? 143.632 113.110 157.001 1.00 22.05 990 ASP B N 1
ATOM 5636 C CA . ASP B 1 960 ? 142.218 113.156 156.658 1.00 20.78 990 ASP B CA 1
ATOM 5637 C C . ASP B 1 960 ? 142.033 113.897 155.339 1.00 21.47 990 ASP B C 1
ATOM 5638 O O . ASP B 1 960 ? 142.872 114.704 154.931 1.00 21.74 990 ASP B O 1
ATOM 5643 N N . MET B 1 961 ? 140.922 113.601 154.670 1.00 20.47 991 MET B N 1
ATOM 5644 C CA . MET B 1 961 ? 140.654 114.144 153.344 1.00 15.48 991 MET B CA 1
ATOM 5645 C C . MET B 1 961 ? 140.104 115.561 153.461 1.00 17.72 991 MET B C 1
ATOM 5646 O O . MET B 1 961 ? 139.025 115.769 154.026 1.00 18.99 991 MET B O 1
ATOM 5651 N N . GLN B 1 962 ? 140.842 116.531 152.923 1.00 16.69 992 GLN B N 1
ATOM 5652 C CA . GLN B 1 962 ? 140.385 117.913 152.935 1.00 16.60 992 GLN B CA 1
ATOM 5653 C C . GLN B 1 962 ? 139.145 118.059 152.062 1.00 14.24 992 GLN B C 1
ATOM 5654 O O . GLN B 1 962 ? 139.062 117.488 150.972 1.00 13.36 992 GLN B O 1
ATOM 5660 N N . PHE B 1 963 ? 138.176 118.832 152.552 1.00 15.77 993 PHE B N 1
ATOM 5661 C CA . PHE B 1 963 ? 136.852 118.852 151.937 1.00 10.23 993 PHE B CA 1
ATOM 5662 C C . PHE B 1 963 ? 136.896 119.417 150.523 1.00 11.94 993 PHE B C 1
ATOM 5663 O O . PHE B 1 963 ? 136.394 118.797 149.579 1.00 11.60 993 PHE B O 1
ATOM 5671 N N . ALA B 1 964 ? 137.491 120.597 150.356 1.00 14.01 994 ALA B N 1
ATOM 5672 C CA . ALA B 1 964 ? 137.451 121.262 149.060 1.00 7.89 994 ALA B CA 1
ATOM 5673 C C . ALA B 1 964 ? 138.533 120.746 148.122 1.00 7.15 994 ALA B C 1
ATOM 5674 O O . ALA B 1 964 ? 138.276 120.544 146.933 1.00 11.44 994 ALA B O 1
ATOM 5676 N N . PHE B 1 965 ? 139.746 120.532 148.634 1.00 6.97 995 PHE B N 1
ATOM 5677 C CA . PHE B 1 965 ? 140.849 120.107 147.778 1.00 7.27 995 PHE B CA 1
ATOM 5678 C C . PHE B 1 965 ? 140.541 118.773 147.107 1.00 9.03 995 PHE B C 1
ATOM 5679 O O . PHE B 1 965 ? 140.651 118.638 145.881 1.00 11.10 995 PHE B O 1
ATOM 5687 N N . SER B 1 966 ? 140.126 117.781 147.897 1.00 9.55 996 SER B N 1
ATOM 5688 C CA . SER B 1 966 ? 139.834 116.461 147.349 1.00 6.22 996 SER B CA 1
ATOM 5689 C C . SER B 1 966 ? 138.673 116.517 146.366 1.00 7.57 996 SER B C 1
ATOM 5690 O O . SER B 1 966 ? 138.740 115.936 145.279 1.00 11.52 996 SER B O 1
ATOM 5693 N N . TYR B 1 967 ? 137.603 117.230 146.722 1.00 6.86 997 TYR B N 1
ATOM 5694 C CA . TYR B 1 967 ? 136.437 117.294 145.848 1.00 4.73 997 TYR B CA 1
ATOM 5695 C C . TYR B 1 967 ? 136.778 117.952 144.518 1.00 5.50 997 TYR B C 1
ATOM 5696 O O . TYR B 1 967 ? 136.427 117.439 143.450 1.00 12.94 997 TYR B O 1
ATOM 5705 N N . PHE B 1 968 ? 137.462 119.095 144.561 1.00 4.09 998 PHE B N 1
ATOM 5706 C CA . PHE B 1 968 ? 137.704 119.829 143.326 1.00 4.00 998 PHE B CA 1
ATOM 5707 C C . PHE B 1 968 ? 138.743 119.134 142.460 1.00 6.28 998 PHE B C 1
ATOM 5708 O O . PHE B 1 968 ? 138.621 119.132 141.230 1.00 10.57 998 PHE B O 1
ATOM 5716 N N . TYR B 1 969 ? 139.755 118.513 143.063 1.00 6.59 999 TYR B N 1
ATOM 5717 C CA . TYR B 1 969 ? 140.714 117.796 142.234 1.00 7.60 999 TYR B CA 1
ATOM 5718 C C . TYR B 1 969 ? 140.280 116.373 141.914 1.00 7.63 999 TYR B C 1
ATOM 5719 O O . TYR B 1 969 ? 141.009 115.670 141.212 1.00 11.99 999 TYR B O 1
ATOM 5728 N N . TYR B 1 970 ? 139.128 115.930 142.413 1.00 5.88 1000 TYR B N 1
ATOM 5729 C CA . TYR B 1 970 ? 138.469 114.765 141.840 1.00 6.97 1000 TYR B CA 1
ATOM 5730 C C . TYR B 1 970 ? 137.558 115.157 140.687 1.00 9.63 1000 TYR B C 1
ATOM 5731 O O . TYR B 1 970 ? 137.469 114.433 139.691 1.00 14.25 1000 TYR B O 1
ATOM 5740 N N . LEU B 1 971 ? 136.878 116.297 140.813 1.00 7.69 1001 LEU B N 1
ATOM 5741 C CA . LEU B 1 971 ? 136.075 116.816 139.713 1.00 6.33 1001 LEU B CA 1
ATOM 5742 C C . LEU B 1 971 ? 136.948 117.137 138.506 1.00 7.80 1001 LEU B C 1
ATOM 5743 O O . LEU B 1 971 ? 136.553 116.894 137.361 1.00 9.00 1001 LEU B O 1
ATOM 5748 N N . MET B 1 972 ? 138.140 117.680 138.745 1.00 7.89 1002 MET B N 1
ATOM 5749 C CA . MET B 1 972 ? 139.053 118.028 137.665 1.00 6.65 1002 MET B CA 1
ATOM 5750 C C . MET B 1 972 ? 139.849 116.841 137.139 1.00 10.79 1002 MET B C 1
ATOM 5751 O O . MET B 1 972 ? 140.475 116.964 136.081 1.00 14.27 1002 MET B O 1
ATOM 5756 N N . SER B 1 973 ? 139.847 115.702 137.836 1.00 12.90 1003 SER B N 1
ATOM 5757 C CA . SER B 1 973 ? 140.669 114.565 137.447 1.00 9.97 1003 SER B CA 1
ATOM 5758 C C . SER B 1 973 ? 139.887 113.327 137.041 1.00 10.75 1003 SER B C 1
ATOM 5759 O O . SER B 1 973 ? 140.466 112.449 136.394 1.00 15.14 1003 SER B O 1
ATOM 5762 N N . ALA B 1 974 ? 138.610 113.222 137.399 1.00 9.81 1004 ALA B N 1
ATOM 5763 C CA . ALA B 1 974 ? 137.836 112.036 137.059 1.00 9.30 1004 ALA B CA 1
ATOM 5764 C C . ALA B 1 974 ? 137.754 111.864 135.548 1.00 19.69 1004 ALA B C 1
ATOM 5765 O O . ALA B 1 974 ? 137.447 112.810 134.818 1.00 20.77 1004 ALA B O 1
ATOM 5767 N N . VAL B 1 975 ? 138.024 110.649 135.083 1.00 28.55 1005 VAL B N 1
ATOM 5768 C CA . VAL B 1 975 ? 138.048 110.344 133.661 1.00 20.05 1005 VAL B CA 1
ATOM 5769 C C . VAL B 1 975 ? 136.874 109.436 133.327 1.00 16.49 1005 VAL B C 1
ATOM 5770 O O . VAL B 1 975 ? 136.278 108.789 134.193 1.00 13.42 1005 VAL B O 1
ATOM 5774 N N . GLN B 1 976 ? 136.539 109.397 132.041 1.00 21.88 1006 GLN B N 1
ATOM 5775 C CA . GLN B 1 976 ? 135.484 108.546 131.535 1.00 29.22 1006 GLN B CA 1
ATOM 5776 C C . GLN B 1 976 ? 136.052 107.621 130.467 1.00 42.55 1006 GLN B C 1
ATOM 5777 O O . GLN B 1 976 ? 136.825 108.074 129.611 1.00 38.91 1006 GLN B O 1
ATOM 5783 N N . PRO B 1 977 ? 135.720 106.331 130.492 1.00 38.55 1007 PRO B N 1
ATOM 5784 C CA . PRO B 1 977 ? 136.240 105.418 129.468 1.00 36.50 1007 PRO B CA 1
ATOM 5785 C C . PRO B 1 977 ? 135.783 105.824 128.074 1.00 37.48 1007 PRO B C 1
ATOM 5786 O O . PRO B 1 977 ? 134.651 106.271 127.875 1.00 36.10 1007 PRO B O 1
ATOM 5790 N N . LEU B 1 978 ? 136.680 105.659 127.105 1.00 39.42 1008 LEU B N 1
ATOM 5791 C CA . LEU B 1 978 ? 136.379 106.035 125.731 1.00 36.67 1008 LEU B CA 1
ATOM 5792 C C . LEU B 1 978 ? 135.352 105.082 125.134 1.00 33.20 1008 LEU B C 1
ATOM 5793 O O . LEU B 1 978 ? 135.484 103.860 125.246 1.00 41.12 1008 LEU B O 1
ATOM 5798 N N . ASN B 1 979 ? 134.332 105.643 124.493 1.00 27.08 1009 ASN B N 1
ATOM 5799 C CA . ASN B 1 979 ? 133.251 104.870 123.894 1.00 26.12 1009 ASN B CA 1
ATOM 5800 C C . ASN B 1 979 ? 133.436 104.882 122.381 1.00 31.17 1009 ASN B C 1
ATOM 5801 O O . ASN B 1 979 ? 133.327 105.935 121.746 1.00 43.13 1009 ASN B O 1
ATOM 5806 N N . ILE B 1 980 ? 133.722 103.710 121.807 1.00 29.86 1010 ILE B N 1
ATOM 5807 C CA . ILE B 1 980 ? 133.920 103.616 120.363 1.00 27.68 1010 ILE B CA 1
ATOM 5808 C C . ILE B 1 980 ? 132.627 103.925 119.620 1.00 27.64 1010 ILE B C 1
ATOM 5809 O O . ILE B 1 980 ? 132.654 104.494 118.522 1.00 40.06 1010 ILE B O 1
ATOM 5814 N N . SER B 1 981 ? 131.481 103.552 120.191 1.00 22.06 1011 SER B N 1
ATOM 5815 C CA . SER B 1 981 ? 130.205 103.886 119.570 1.00 28.42 1011 SER B CA 1
ATOM 5816 C C . SER B 1 981 ? 130.031 105.395 119.449 1.00 34.44 1011 SER B C 1
ATOM 5817 O O . SER B 1 981 ? 129.556 105.893 118.421 1.00 35.05 1011 SER B O 1
ATOM 5820 N N . GLN B 1 982 ? 130.414 106.140 120.488 1.00 34.74 1012 GLN B N 1
ATOM 5821 C CA . GLN B 1 982 ? 130.330 107.595 120.426 1.00 28.13 1012 GLN B CA 1
ATOM 5822 C C . GLN B 1 982 ? 131.273 108.160 119.374 1.00 25.95 1012 GLN B C 1
ATOM 5823 O O . GLN B 1 982 ? 130.926 109.115 118.672 1.00 37.64 1012 GLN B O 1
ATOM 5829 N N . VAL B 1 983 ? 132.474 107.591 119.255 1.00 20.25 1013 VAL B N 1
ATOM 5830 C CA . VAL B 1 983 ? 133.413 108.049 118.235 1.00 24.77 1013 VAL B CA 1
ATOM 5831 C C . VAL B 1 983 ? 132.836 107.826 116.842 1.00 23.78 1013 VAL B C 1
ATOM 5832 O O . VAL B 1 983 ? 132.908 108.704 115.972 1.00 23.65 1013 VAL B O 1
ATOM 5836 N N . PHE B 1 984 ? 132.249 106.651 116.609 1.00 23.01 1014 PHE B N 1
ATOM 5837 C CA . PHE B 1 984 ? 131.639 106.386 115.313 1.00 20.55 1014 PHE B CA 1
ATOM 5838 C C . PHE B 1 984 ? 130.487 107.343 115.042 1.00 15.79 1014 PHE B C 1
ATOM 5839 O O . PHE B 1 984 ? 130.361 107.872 113.932 1.00 20.41 1014 PHE B O 1
ATOM 5847 N N . ASP B 1 985 ? 129.638 107.584 116.044 1.00 18.68 1015 ASP B N 1
ATOM 5848 C CA . ASP B 1 985 ? 128.500 108.476 115.844 1.00 24.08 1015 ASP B CA 1
ATOM 5849 C C . ASP B 1 985 ? 128.948 109.906 115.568 1.00 21.79 1015 ASP B C 1
ATOM 5850 O O . ASP B 1 985 ? 128.325 110.612 114.767 1.00 17.36 1015 ASP B O 1
ATOM 5855 N N . GLU B 1 986 ? 130.015 110.357 116.225 1.00 20.88 1016 GLU B N 1
ATOM 5856 C CA . GLU B 1 986 ? 130.504 111.708 115.996 1.00 16.73 1016 GLU B CA 1
ATOM 5857 C C . GLU B 1 986 ? 131.291 111.834 114.700 1.00 15.48 1016 GLU B C 1
ATOM 5858 O O . GLU B 1 986 ? 131.456 112.951 114.200 1.00 13.43 1016 GLU B O 1
ATOM 5864 N N . VAL B 1 987 ? 131.779 110.727 114.145 1.00 18.37 1017 VAL B N 1
ATOM 5865 C CA . VAL B 1 987 ? 132.396 110.771 112.822 1.00 14.81 1017 VAL B CA 1
ATOM 5866 C C . VAL B 1 987 ? 131.363 110.558 111.721 1.00 10.07 1017 VAL B C 1
ATOM 5867 O O . VAL B 1 987 ? 131.386 111.246 110.699 1.00 9.58 1017 VAL B O 1
ATOM 5871 N N . ASP B 1 988 ? 130.441 109.618 111.909 1.00 10.36 1018 ASP B N 1
ATOM 5872 C CA . ASP B 1 988 ? 129.361 109.380 110.953 1.00 10.25 1018 ASP B CA 1
ATOM 5873 C C . ASP B 1 988 ? 128.326 110.483 111.132 1.00 9.69 1018 ASP B C 1
ATOM 5874 O O . ASP B 1 988 ? 127.351 110.338 111.867 1.00 10.30 1018 ASP B O 1
ATOM 5879 N N . THR B 1 989 ? 128.540 111.605 110.444 1.00 12.35 1019 THR B N 1
ATOM 5880 C CA . THR B 1 989 ? 127.724 112.796 110.655 1.00 14.20 1019 THR B CA 1
ATOM 5881 C C . THR B 1 989 ? 126.393 112.767 109.916 1.00 16.63 1019 THR B C 1
ATOM 5882 O O . THR B 1 989 ? 125.526 113.594 110.215 1.00 16.74 1019 THR B O 1
ATOM 5886 N N . ASP B 1 990 ? 126.202 111.852 108.970 1.00 14.03 1020 ASP B N 1
ATOM 5887 C CA . ASP B 1 990 ? 124.965 111.789 108.204 1.00 16.75 1020 ASP B CA 1
ATOM 5888 C C . ASP B 1 990 ? 123.947 110.818 108.788 1.00 22.05 1020 ASP B C 1
ATOM 5889 O O . ASP B 1 990 ? 122.898 110.606 108.171 1.00 21.68 1020 ASP B O 1
ATOM 5894 N N . GLN B 1 991 ? 124.233 110.226 109.950 1.00 20.22 1021 GLN B N 1
ATOM 5895 C CA . GLN B 1 991 ? 123.315 109.303 110.622 1.00 20.40 1021 GLN B CA 1
ATOM 5896 C C . GLN B 1 991 ? 122.933 108.135 109.716 1.00 25.66 1021 GLN B C 1
ATOM 5897 O O . GLN B 1 991 ? 121.777 107.710 109.673 1.00 33.78 1021 GLN B O 1
ATOM 5903 N N . SER B 1 992 ? 123.912 107.615 108.979 1.00 22.46 1022 SER B N 1
ATOM 5904 C CA . SER B 1 992 ? 123.677 106.508 108.064 1.00 23.79 1022 SER B CA 1
ATOM 5905 C C . SER B 1 992 ? 124.168 105.173 108.601 1.00 28.00 1022 SER B C 1
ATOM 5906 O O . SER B 1 992 ? 123.695 104.128 108.144 1.00 30.72 1022 SER B O 1
ATOM 5909 N N . GLY B 1 993 ? 125.092 105.185 109.555 1.00 30.41 1023 GLY B N 1
ATOM 5910 C CA . GLY B 1 993 ? 125.692 103.971 110.054 1.00 22.34 1023 GLY B CA 1
ATOM 5911 C C . GLY B 1 993 ? 126.875 103.473 109.257 1.00 21.28 1023 GLY B C 1
ATOM 5912 O O . GLY B 1 993 ? 127.505 102.493 109.667 1.00 29.69 1023 GLY B O 1
ATOM 5913 N N . VAL B 1 994 ? 127.205 104.114 108.139 1.00 16.87 1024 VAL B N 1
ATOM 5914 C CA . VAL B 1 994 ? 128.322 103.711 107.294 1.00 18.65 1024 VAL B CA 1
ATOM 5915 C C . VAL B 1 994 ? 129.205 104.927 107.063 1.00 15.65 1024 VAL B C 1
ATOM 5916 O O . VAL B 1 994 ? 128.702 106.020 106.782 1.00 19.68 1024 VAL B O 1
ATOM 5920 N N . LEU B 1 995 ? 130.515 104.741 107.187 1.00 11.88 1025 LEU B N 1
ATOM 5921 C CA . LEU B 1 995 ? 131.461 105.828 106.974 1.00 9.86 1025 LEU B CA 1
ATOM 5922 C C . LEU B 1 995 ? 131.734 105.991 105.485 1.00 13.35 1025 LEU B C 1
ATOM 5923 O O . LEU B 1 995 ? 132.201 105.056 104.826 1.00 16.04 1025 LEU B O 1
ATOM 5928 N N . SER B 1 996 ? 131.450 107.179 104.958 1.00 12.91 1026 SER B N 1
ATOM 5929 C CA . SER B 1 996 ? 131.768 107.506 103.579 1.00 10.41 1026 SER B CA 1
ATOM 5930 C C . SER B 1 996 ? 133.238 107.906 103.472 1.00 11.63 1026 SER B C 1
ATOM 5931 O O . SER B 1 996 ? 133.988 107.877 104.450 1.00 18.73 1026 SER B O 1
ATOM 5934 N N . ASP B 1 997 ? 133.663 108.280 102.264 1.00 10.88 1027 ASP B N 1
ATOM 5935 C CA . ASP B 1 997 ? 135.059 108.654 102.062 1.00 14.23 1027 ASP B CA 1
ATOM 5936 C C . ASP B 1 997 ? 135.436 109.875 102.891 1.00 13.99 1027 ASP B C 1
ATOM 5937 O O . ASP B 1 997 ? 136.527 109.928 103.468 1.00 18.92 1027 ASP B O 1
ATOM 5942 N N . ARG B 1 998 ? 134.551 110.871 102.953 1.00 14.95 1028 ARG B N 1
ATOM 5943 C CA . ARG B 1 998 ? 134.827 112.060 103.755 1.00 13.60 1028 ARG B CA 1
ATOM 5944 C C . ARG B 1 998 ? 134.862 111.733 105.244 1.00 13.17 1028 ARG B C 1
ATOM 5945 O O . ARG B 1 998 ? 135.715 112.242 105.983 1.00 15.41 1028 ARG B O 1
ATOM 5953 N N . GLU B 1 999 ? 133.937 110.889 105.704 1.00 11.47 1029 GLU B N 1
ATOM 5954 C CA . GLU B 1 999 ? 133.931 110.488 107.105 1.00 6.47 1029 GLU B CA 1
ATOM 5955 C C . GLU B 1 999 ? 135.144 109.627 107.441 1.00 9.63 1029 GLU B C 1
ATOM 5956 O O . GLU B 1 999 ? 135.721 109.756 108.525 1.00 17.29 1029 GLU B O 1
ATOM 5962 N N . ILE B 1 1000 ? 135.553 108.752 106.523 1.00 11.36 1030 ILE B N 1
ATOM 5963 C CA . ILE B 1 1000 ? 136.793 108.008 106.724 1.00 11.96 1030 ILE B CA 1
ATOM 5964 C C . ILE B 1 1000 ? 137.976 108.965 106.790 1.00 15.60 1030 ILE B C 1
ATOM 5965 O O . ILE B 1 1000 ? 138.915 108.762 107.568 1.00 18.51 1030 ILE B O 1
ATOM 5970 N N . ARG B 1 1001 ? 137.947 110.028 105.983 1.00 15.02 1031 ARG B N 1
ATOM 5971 C CA . ARG B 1 1001 ? 139.029 111.008 106.007 1.00 13.77 1031 ARG B CA 1
ATOM 5972 C C . ARG B 1 1001 ? 139.103 111.724 107.349 1.00 16.22 1031 ARG B C 1
ATOM 5973 O O . ARG B 1 1001 ? 140.194 111.898 107.906 1.00 21.08 1031 ARG B O 1
ATOM 5981 N N . THR B 1 1002 ? 137.957 112.142 107.891 1.00 14.72 1032 THR B N 1
ATOM 5982 C CA . THR B 1 1002 ? 137.998 112.818 109.186 1.00 13.78 1032 THR B CA 1
ATOM 5983 C C . THR B 1 1002 ? 138.356 111.852 110.311 1.00 20.57 1032 THR B C 1
ATOM 5984 O O . THR B 1 1002 ? 139.022 112.250 111.272 1.00 21.97 1032 THR B O 1
ATOM 5988 N N . LEU B 1 1003 ? 137.955 110.581 110.201 1.00 16.27 1033 LEU B N 1
ATOM 5989 C CA . LEU B 1 1003 ? 138.381 109.587 111.182 1.00 10.58 1033 LEU B CA 1
ATOM 5990 C C . LEU B 1 1003 ? 139.890 109.380 111.137 1.00 14.59 1033 LEU B C 1
ATOM 5991 O O . LEU B 1 1003 ? 140.546 109.299 112.182 1.00 24.85 1033 LEU B O 1
ATOM 5996 N N . ALA B 1 1004 ? 140.459 109.297 109.934 1.00 12.95 1034 ALA B N 1
ATOM 5997 C CA . ALA B 1 1004 ? 141.905 109.161 109.804 1.00 16.25 1034 ALA B CA 1
ATOM 5998 C C . ALA B 1 1004 ? 142.620 110.387 110.349 1.00 17.92 1034 ALA B C 1
ATOM 5999 O O . ALA B 1 1004 ? 143.691 110.273 110.955 1.00 22.99 1034 ALA B O 1
ATOM 6001 N N . THR B 1 1005 ? 142.052 111.573 110.126 1.00 21.92 1035 THR B N 1
ATOM 6002 C CA . THR B 1 1005 ? 142.643 112.786 110.679 1.00 21.89 1035 THR B CA 1
ATOM 6003 C C . THR B 1 1005 ? 142.621 112.765 112.202 1.00 23.37 1035 THR B C 1
ATOM 6004 O O . THR B 1 1005 ? 143.615 113.114 112.850 1.00 28.61 1035 THR B O 1
ATOM 6008 N N . ARG B 1 1006 ? 141.499 112.351 112.793 1.00 24.08 1036 ARG B N 1
ATOM 6009 C CA . ARG B 1 1006 ? 141.408 112.281 114.246 1.00 21.92 1036 ARG B CA 1
ATOM 6010 C C . ARG B 1 1006 ? 142.261 111.162 114.826 1.00 23.89 1036 ARG B C 1
ATOM 6011 O O . ARG B 1 1006 ? 142.583 111.199 116.017 1.00 27.57 1036 ARG B O 1
ATOM 6019 N N . ILE B 1 1007 ? 142.639 110.181 114.016 1.00 24.24 1037 ILE B N 1
ATOM 6020 C CA . ILE B 1 1007 ? 143.435 109.048 114.474 1.00 21.47 1037 ILE B CA 1
ATOM 6021 C C . ILE B 1 1007 ? 144.925 109.293 114.283 1.00 26.40 1037 ILE B C 1
ATOM 6022 O O . ILE B 1 1007 ? 145.721 109.057 115.191 1.00 30.75 1037 ILE B O 1
ATOM 6027 N N . HIS B 1 1008 ? 145.322 109.773 113.112 1.00 29.77 1038 HIS B N 1
ATOM 6028 C CA . HIS B 1 1008 ? 146.732 109.917 112.788 1.00 31.35 1038 HIS B CA 1
ATOM 6029 C C . HIS B 1 1008 ? 147.242 111.280 113.252 1.00 37.93 1038 HIS B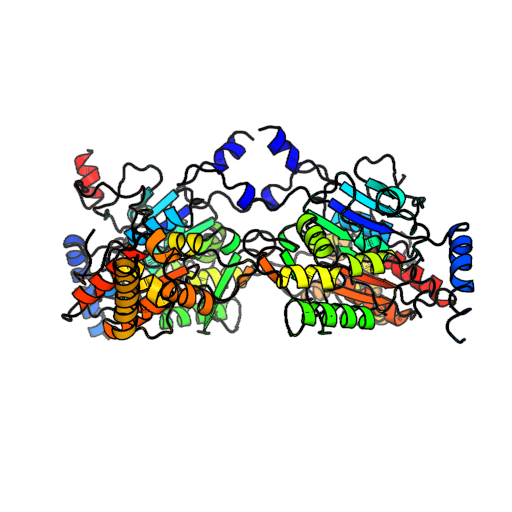 C 1
ATOM 6030 O O . HIS B 1 1008 ? 146.528 112.053 113.895 1.00 40.46 1038 HIS B O 1
ATOM 6037 N N . GLU B 1 1009 ? 148.493 111.585 112.923 1.00 45.07 1039 GLU B N 1
ATOM 6038 C CA . GLU B 1 1009 ? 149.140 112.829 113.314 1.00 41.62 1039 GLU B CA 1
ATOM 6039 C C . GLU B 1 1009 ? 149.348 113.695 112.080 1.00 46.96 1039 GLU B C 1
ATOM 6040 O O . GLU B 1 1009 ? 149.917 113.237 111.085 1.00 48.92 1039 GLU B O 1
ATOM 6046 N N . LEU B 1 1010 ? 148.892 114.941 112.152 1.00 45.01 1040 LEU B N 1
ATOM 6047 C CA . LEU B 1 1010 ? 148.985 115.836 111.012 1.00 42.65 1040 LEU B CA 1
ATOM 6048 C C . LEU B 1 1010 ? 150.434 116.271 110.785 1.00 46.25 1040 LEU B C 1
ATOM 6049 O O . LEU B 1 1010 ? 151.227 116.334 111.728 1.00 47.33 1040 LEU B O 1
ATOM 6054 N N . PRO B 1 1011 ? 150.808 116.584 109.532 1.00 46.52 1041 PRO B N 1
ATOM 6055 C CA . PRO B 1 1011 ? 149.981 116.618 108.314 1.00 43.95 1041 PRO B CA 1
ATOM 6056 C C . PRO B 1 1011 ? 149.625 115.231 107.788 1.00 45.36 1041 PRO B C 1
ATOM 6057 O O . PRO B 1 1011 ? 150.455 114.328 107.772 1.00 45.55 1041 PRO B O 1
ATOM 6061 N N . LEU B 1 1012 ? 148.386 115.048 107.343 1.00 46.14 1042 LEU B N 1
ATOM 6062 C CA . LEU B 1 1012 ? 147.938 113.754 106.851 1.00 43.26 1042 LEU B CA 1
ATOM 6063 C C . LEU B 1 1012 ? 148.460 113.514 105.442 1.00 46.73 1042 LEU B C 1
ATOM 6064 O O . LEU B 1 1012 ? 148.545 114.438 104.627 1.00 48.21 1042 LEU B O 1
ATOM 6069 N N . SER B 1 1013 ? 148.815 112.266 105.159 1.00 44.47 1043 SER B N 1
ATOM 6070 C CA . SER B 1 1013 ? 149.306 111.864 103.852 1.00 50.67 1043 SER B CA 1
ATOM 6071 C C . SER B 1 1013 ? 148.416 110.768 103.281 1.00 49.79 1043 SER B C 1
ATOM 6072 O O . SER B 1 1013 ? 147.594 110.170 103.980 1.00 48.12 1043 SER B O 1
ATOM 6075 N N . LEU B 1 1014 ? 148.589 110.516 101.982 1.00 51.44 1044 LEU B N 1
ATOM 6076 C CA . LEU B 1 1014 ? 147.867 109.424 101.336 1.00 53.39 1044 LEU B CA 1
ATOM 6077 C C . LEU B 1 1014 ? 148.239 108.075 101.939 1.00 54.39 1044 LEU B C 1
ATOM 6078 O O . LEU B 1 1014 ? 147.420 107.149 101.939 1.00 52.32 1044 LEU B O 1
ATOM 6083 N N . GLN B 1 1015 ? 149.464 107.947 102.460 1.00 55.36 1045 GLN B N 1
ATOM 6084 C CA . GLN B 1 1015 ? 149.891 106.684 103.056 1.00 50.34 1045 GLN B CA 1
ATOM 6085 C C . GLN B 1 1015 ? 149.038 106.321 104.265 1.00 48.11 1045 GLN B C 1
ATOM 6086 O O . GLN B 1 1015 ? 148.655 105.158 104.431 1.00 49.25 1045 GLN B O 1
ATOM 6092 N N . ASP B 1 1016 ? 148.725 107.299 105.120 1.00 50.97 1046 ASP B N 1
ATOM 6093 C CA . ASP B 1 1016 ? 147.923 107.011 106.307 1.00 47.57 1046 ASP B CA 1
ATOM 6094 C C . ASP B 1 1016 ? 146.507 106.586 105.936 1.00 45.39 1046 ASP B C 1
ATOM 6095 O O . ASP B 1 1016 ? 145.970 105.625 106.503 1.00 51.65 1046 ASP B O 1
ATOM 6100 N N . LEU B 1 1017 ? 145.881 107.298 104.998 1.00 41.05 1047 LEU B N 1
ATOM 6101 C CA . LEU B 1 1017 ? 144.533 106.934 104.577 1.00 47.46 1047 LEU B CA 1
ATOM 6102 C C . LEU B 1 1017 ? 144.516 105.558 103.924 1.00 52.32 1047 LEU B C 1
ATOM 6103 O O . LEU B 1 1017 ? 143.616 104.750 104.189 1.00 54.97 1047 LEU B O 1
ATOM 6108 N N . THR B 1 1018 ? 145.506 105.266 103.074 1.00 51.82 1048 THR B N 1
ATOM 6109 C CA . THR B 1 1018 ? 145.583 103.935 102.481 1.00 51.70 1048 THR B CA 1
ATOM 6110 C C . THR B 1 1018 ? 145.791 102.871 103.549 1.00 45.11 1048 THR B C 1
ATOM 6111 O O . THR B 1 1018 ? 145.239 101.771 103.451 1.00 43.56 1048 THR B O 1
ATOM 6115 N N . GLY B 1 1019 ? 146.578 103.179 104.580 1.00 43.84 1049 GLY B N 1
ATOM 6116 C CA . GLY B 1 1019 ? 146.754 102.229 105.664 1.00 47.89 1049 GLY B CA 1
ATOM 6117 C C . GLY B 1 1019 ? 145.460 101.951 106.402 1.00 46.46 1049 GLY B C 1
ATOM 6118 O O . GLY B 1 1019 ? 145.160 100.803 106.735 1.00 50.27 1049 GLY B O 1
ATOM 6119 N N . LEU B 1 1020 ? 144.679 102.998 106.670 1.00 41.86 1050 LEU B N 1
ATOM 6120 C CA . LEU B 1 1020 ? 143.384 102.805 107.317 1.00 39.54 1050 LEU B CA 1
ATOM 6121 C C . LEU B 1 1020 ? 142.455 101.967 106.445 1.00 37.08 1050 LEU B C 1
ATOM 6122 O O . LEU B 1 1020 ? 141.750 101.078 106.944 1.00 34.58 1050 LEU B O 1
ATOM 6127 N N . GLU B 1 1021 ? 142.443 102.237 105.136 1.00 42.31 1051 GLU B N 1
ATOM 6128 C CA . GLU B 1 1021 ? 141.633 101.439 104.220 1.00 45.83 1051 GLU B CA 1
ATOM 6129 C C . GLU B 1 1021 ? 142.067 99.980 104.237 1.00 49.74 1051 GLU B C 1
ATOM 6130 O O . GLU B 1 1021 ? 141.227 99.073 104.235 1.00 47.15 1051 GLU B O 1
ATOM 6136 N N . HIS B 1 1022 ? 143.379 99.740 104.267 1.00 51.58 1052 HIS B N 1
ATOM 6137 C CA . HIS B 1 1022 ? 143.895 98.377 104.313 1.00 46.12 1052 HIS B CA 1
ATOM 6138 C C . HIS B 1 1022 ? 143.505 97.683 105.608 1.00 43.88 1052 HIS B C 1
ATOM 6139 O O . HIS B 1 1022 ? 143.162 96.498 105.600 1.00 46.73 1052 HIS B O 1
ATOM 6146 N N . MET B 1 1023 ? 143.563 98.399 106.731 1.00 39.06 1053 MET B N 1
ATOM 6147 C CA . MET B 1 1023 ? 143.149 97.808 107.999 1.00 37.97 1053 MET B CA 1
ATOM 6148 C C . MET B 1 1023 ? 141.676 97.424 107.967 1.00 38.35 1053 MET B C 1
ATOM 6149 O O . MET B 1 1023 ? 141.302 96.332 108.409 1.00 43.49 1053 MET B O 1
ATOM 6154 N N . LEU B 1 1024 ? 140.828 98.305 107.433 1.00 41.32 1054 LEU B N 1
ATOM 6155 C CA . LEU B 1 1024 ? 139.406 97.988 107.340 1.00 35.23 1054 LEU B CA 1
ATOM 6156 C C . LEU B 1 1024 ? 139.163 96.789 106.430 1.00 38.50 1054 LEU B C 1
ATOM 6157 O O . LEU B 1 1024 ? 138.354 95.909 106.752 1.00 49.38 1054 LEU B O 1
ATOM 6162 N N . ILE B 1 1025 ? 139.860 96.731 105.292 1.00 43.07 1055 ILE B N 1
ATOM 6163 C CA . ILE B 1 1025 ? 139.688 95.618 104.360 1.00 45.61 1055 ILE B CA 1
ATOM 6164 C C . ILE B 1 1025 ? 140.145 94.307 104.991 1.00 45.60 1055 ILE B C 1
ATOM 6165 O O . ILE B 1 1025 ? 139.485 93.269 104.854 1.00 40.87 1055 ILE B O 1
ATOM 6170 N N . ASN B 1 1026 ? 141.289 94.329 105.680 1.00 47.22 1056 ASN B N 1
ATOM 6171 C CA . ASN B 1 1026 ? 141.781 93.127 106.343 1.00 41.65 1056 ASN B CA 1
ATOM 6172 C C . ASN B 1 1026 ? 140.825 92.669 107.434 1.00 44.12 1056 ASN B C 1
ATOM 6173 O O . ASN B 1 1026 ? 140.586 91.467 107.592 1.00 60.25 1056 ASN B O 1
ATOM 6178 N N . CYS B 1 1027 ? 140.268 93.609 108.202 1.00 45.70 1057 CYS B N 1
ATOM 6179 C CA . CYS B 1 1027 ? 139.288 93.233 109.215 1.00 46.64 1057 CYS B CA 1
ATOM 6180 C C . CYS B 1 1027 ? 138.052 92.614 108.578 1.00 47.96 1057 CYS B C 1
ATOM 6181 O O . CYS B 1 1027 ? 137.484 91.654 109.112 1.00 50.28 1057 CYS B O 1
ATOM 6184 N N . SER B 1 1028 ? 137.609 93.160 107.445 1.00 40.38 1058 SER B N 1
ATOM 6185 C CA . SER B 1 1028 ? 136.457 92.583 106.759 1.00 42.73 1058 SER B CA 1
ATOM 6186 C C . SER B 1 1028 ? 136.753 91.170 106.274 1.00 55.79 1058 SER B C 1
ATOM 6187 O O . SER B 1 1028 ? 135.903 90.279 106.376 1.00 58.37 1058 SER B O 1
ATOM 6190 N N . LYS B 1 1029 ? 137.955 90.948 105.739 1.00 57.89 1059 LYS B N 1
ATOM 6191 C CA . LYS B 1 1029 ? 138.292 89.629 105.209 1.00 50.15 1059 LYS B CA 1
ATOM 6192 C C . LYS B 1 1029 ? 138.489 88.607 106.323 1.00 55.44 1059 LYS B C 1
ATOM 6193 O O . LYS B 1 1029 ? 138.173 87.425 106.147 1.00 57.81 1059 LYS B O 1
ATOM 6199 N N . MET B 1 1030 ? 139.002 89.039 107.479 1.00 58.49 1060 MET B N 1
ATOM 6200 C CA . MET B 1 1030 ? 139.298 88.138 108.587 1.00 60.05 1060 MET B CA 1
ATOM 6201 C C . MET B 1 1030 ? 138.138 87.999 109.563 1.00 63.72 1060 MET B C 1
ATOM 6202 O O . MET B 1 1030 ? 138.364 87.758 110.757 1.00 68.26 1060 MET B O 1
ATOM 6207 N N . LEU B 1 1031 ? 136.903 88.143 109.095 1.00 63.69 1061 LEU B N 1
ATOM 6208 C CA . LEU B 1 1031 ? 135.747 88.059 109.976 1.00 63.07 1061 LEU B CA 1
ATOM 6209 C C . LEU B 1 1031 ? 134.483 87.762 109.181 1.00 57.23 1061 LEU B C 1
ATOM 6210 O O . LEU B 1 1031 ? 134.551 87.303 108.042 1.00 58.28 1061 LEU B O 1
ATOM 6215 N N . GLU B 1 1046 ? 125.981 103.992 98.486 1.00 58.21 1076 GLU B N 1
ATOM 6216 C CA . GLU B 1 1046 ? 127.233 104.728 98.612 1.00 59.49 1076 GLU B CA 1
ATOM 6217 C C . GLU B 1 1046 ? 128.287 104.169 97.666 1.00 55.97 1076 GLU B C 1
ATOM 6218 O O . GLU B 1 1046 ? 128.074 103.141 97.025 1.00 49.56 1076 GLU B O 1
ATOM 6224 N N . SER B 1 1047 ? 129.427 104.850 97.583 1.00 57.44 1077 SER B N 1
ATOM 6225 C CA . SER B 1 1047 ? 130.519 104.411 96.728 1.00 45.92 1077 SER B CA 1
ATOM 6226 C C . SER B 1 1047 ? 131.837 104.892 97.313 1.00 44.04 1077 SER B C 1
ATOM 6227 O O . SER B 1 1047 ? 131.909 105.960 97.926 1.00 52.37 1077 SER B O 1
ATOM 6230 N N . TYR B 1 1048 ? 132.882 104.095 97.110 1.00 30.52 1078 TYR B N 1
ATOM 6231 C CA . TYR B 1 1048 ? 134.209 104.393 97.624 1.00 35.62 1078 TYR B CA 1
ATOM 6232 C C . TYR B 1 1048 ? 135.197 104.515 96.474 1.00 36.27 1078 TYR B C 1
ATOM 6233 O O . TYR B 1 1048 ? 135.039 103.878 95.428 1.00 44.39 1078 TYR B O 1
ATOM 6242 N N . TYR B 1 1049 ? 136.216 105.352 96.675 1.00 34.26 1079 TYR B N 1
ATOM 6243 C CA . TYR B 1 1049 ? 137.280 105.469 95.684 1.00 43.69 1079 TYR B CA 1
ATOM 6244 C C . TYR B 1 1049 ? 138.033 104.154 95.530 1.00 54.57 1079 TYR B C 1
ATOM 6245 O O . TYR B 1 1049 ? 138.339 103.732 94.409 1.00 58.92 1079 TYR B O 1
ATOM 6254 N N . ASP B 1 1050 ? 138.336 103.493 96.640 1.00 56.08 1080 ASP B N 1
ATOM 6255 C CA . ASP B 1 1050 ? 138.965 102.181 96.592 1.00 55.84 1080 ASP B CA 1
ATOM 6256 C C . ASP B 1 1050 ? 137.902 101.121 96.331 1.00 51.87 1080 ASP B C 1
ATOM 6257 O O . ASP B 1 1050 ? 136.954 101.005 97.116 1.00 45.26 1080 ASP B O 1
ATOM 6262 N N . PRO B 1 1051 ? 138.009 100.342 95.252 1.00 54.89 1081 PRO B N 1
ATOM 6263 C CA . PRO B 1 1051 ? 136.960 99.354 94.954 1.00 55.24 1081 PRO B CA 1
ATOM 6264 C C . PRO B 1 1051 ? 136.902 98.201 95.940 1.00 59.91 1081 PRO B C 1
ATOM 6265 O O . PRO B 1 1051 ? 135.850 97.558 96.049 1.00 56.84 1081 PRO B O 1
ATOM 6269 N N . ASN B 1 1052 ? 137.987 97.914 96.655 1.00 59.93 1082 ASN B N 1
ATOM 6270 C CA . ASN B 1 1052 ? 138.030 96.778 97.563 1.00 57.69 1082 ASN B CA 1
ATOM 6271 C C . ASN B 1 1052 ? 137.464 97.086 98.943 1.00 57.81 1082 ASN B C 1
ATOM 6272 O O . ASN B 1 1052 ? 137.258 96.156 99.730 1.00 54.65 1082 ASN B O 1
ATOM 6277 N N . LEU B 1 1053 ? 137.205 98.350 99.252 1.00 53.23 1083 LEU B N 1
ATOM 6278 C CA . LEU B 1 1053 ? 136.785 98.726 100.596 1.00 46.03 1083 LEU B CA 1
ATOM 6279 C C . LEU B 1 1053 ? 135.330 98.338 100.823 1.00 44.50 1083 LEU B C 1
ATOM 6280 O O . LEU B 1 1053 ? 134.461 98.749 100.046 1.00 44.55 1083 LEU B O 1
ATOM 6285 N N . PRO B 1 1054 ? 135.022 97.562 101.856 1.00 39.82 1084 PRO B N 1
ATOM 6286 C CA . PRO B 1 1054 ? 133.630 97.221 102.151 1.00 34.72 1084 PRO B CA 1
ATOM 6287 C C . PRO B 1 1054 ? 132.916 98.392 102.799 1.00 44.45 1084 PRO B C 1
ATOM 6288 O O . PRO B 1 1054 ? 133.559 99.380 103.184 1.00 44.21 1084 PRO B O 1
ATOM 6292 N N . PRO B 1 1055 ? 131.591 98.327 102.941 1.00 45.18 1085 PRO B N 1
ATOM 6293 C CA . PRO B 1 1055 ? 130.877 99.384 103.674 1.00 38.47 1085 PRO B CA 1
ATOM 6294 C C . PRO B 1 1055 ? 131.329 99.421 105.126 1.00 25.39 1085 PRO B C 1
ATOM 6295 O O . PRO B 1 1055 ? 131.164 98.449 105.866 1.00 25.56 1085 PRO B O 1
ATOM 6299 N N . VAL B 1 1056 ? 131.896 100.555 105.532 1.00 21.87 1086 VAL B N 1
ATOM 6300 C CA . VAL B 1 1056 ? 132.480 100.702 106.859 1.00 19.31 1086 VAL B CA 1
ATOM 6301 C C . VAL B 1 1056 ? 131.382 100.995 107.870 1.00 16.72 1086 VAL B C 1
ATOM 6302 O O . VAL B 1 1056 ? 131.041 102.156 108.114 1.00 19.42 1086 VAL B O 1
ATOM 6306 N N . THR B 1 1057 ? 130.830 99.947 108.468 1.00 18.20 1087 THR B N 1
ATOM 6307 C CA . THR B 1 1057 ? 129.773 100.081 109.454 1.00 19.94 1087 THR B CA 1
ATOM 6308 C C . THR B 1 1057 ? 130.378 100.176 110.855 1.00 20.91 1087 THR B C 1
ATOM 6309 O O . THR B 1 1057 ? 131.581 99.997 111.053 1.00 22.28 1087 THR B O 1
ATOM 6313 N N . LYS B 1 1058 ? 129.526 100.483 111.835 1.00 17.70 1088 LYS B N 1
ATOM 6314 C CA . LYS B 1 1058 ? 129.990 100.567 113.216 1.00 20.03 1088 LYS B CA 1
ATOM 6315 C C . LYS B 1 1058 ? 130.559 99.239 113.690 1.00 26.09 1088 LYS B C 1
ATOM 6316 O O . LYS B 1 1058 ? 131.561 99.207 114.412 1.00 28.89 1088 LYS B O 1
ATOM 6322 N N . SER B 1 1059 ? 129.925 98.130 113.303 1.00 29.31 1089 SER B N 1
ATOM 6323 C CA . SER B 1 1059 ? 130.419 96.817 113.702 1.00 26.85 1089 SER B CA 1
ATOM 6324 C C . SER B 1 1059 ? 131.820 96.568 113.160 1.00 24.85 1089 SER B C 1
ATOM 6325 O O . SER B 1 1059 ? 132.688 96.050 113.873 1.00 30.32 1089 SER B O 1
ATOM 6328 N N . LEU B 1 1060 ? 132.063 96.947 111.904 1.00 21.47 1090 LEU B N 1
ATOM 6329 C CA . LEU B 1 1060 ? 133.372 96.737 111.297 1.00 22.48 1090 LEU B CA 1
ATOM 6330 C C . LEU B 1 1060 ? 134.459 97.532 112.011 1.00 23.10 1090 LEU B C 1
ATOM 6331 O O . LEU B 1 1060 ? 135.605 97.077 112.094 1.00 22.78 1090 LEU B O 1
ATOM 6336 N N . VAL B 1 1061 ? 134.125 98.715 112.528 1.00 25.82 1091 VAL B N 1
ATOM 6337 C CA . VAL B 1 1061 ? 135.119 99.533 113.217 1.00 28.18 1091 VAL B CA 1
ATOM 6338 C C . VAL B 1 1061 ? 135.338 99.034 114.640 1.00 28.10 1091 VAL B C 1
ATOM 6339 O O . VAL B 1 1061 ? 136.478 98.921 115.104 1.00 27.45 1091 VAL B O 1
ATOM 6343 N N . THR B 1 1062 ? 134.250 98.735 115.354 1.00 29.72 1092 THR B N 1
ATOM 6344 C CA . THR B 1 1062 ? 134.369 98.281 116.736 1.00 29.37 1092 THR B CA 1
ATOM 6345 C C . THR B 1 1062 ? 135.083 96.939 116.820 1.00 30.06 1092 THR B C 1
ATOM 6346 O O . THR B 1 1062 ? 135.895 96.715 117.726 1.00 37.22 1092 THR B O 1
ATOM 6350 N N . ASN B 1 1063 ? 134.800 96.034 115.887 1.00 27.80 1093 ASN B N 1
ATOM 6351 C CA . ASN B 1 1063 ? 135.382 94.701 115.901 1.00 25.12 1093 ASN B CA 1
ATOM 6352 C C . ASN B 1 1063 ? 136.748 94.644 115.232 1.00 26.68 1093 ASN B C 1
ATOM 6353 O O . ASN B 1 1063 ? 137.292 93.549 115.056 1.00 40.93 1093 ASN B O 1
ATOM 6358 N N . CYS B 1 1064 ? 137.312 95.788 114.854 1.00 27.02 1094 CYS B N 1
ATOM 6359 C CA . CYS B 1 1064 ? 138.633 95.852 114.236 1.00 30.93 1094 CYS B CA 1
ATOM 6360 C C . CYS B 1 1064 ? 139.654 96.197 115.312 1.00 31.09 1094 CYS B C 1
ATOM 6361 O O . CYS B 1 1064 ? 139.640 97.304 115.858 1.00 33.54 1094 CYS B O 1
ATOM 6364 N N . LYS B 1 1065 ? 140.538 95.248 115.615 1.00 36.65 1095 LYS B N 1
ATOM 6365 C CA . LYS B 1 1065 ? 141.534 95.470 116.662 1.00 40.02 1095 LYS B CA 1
ATOM 6366 C C . LYS B 1 1065 ? 142.497 96.610 116.352 1.00 39.02 1095 LYS B C 1
ATOM 6367 O O . LYS B 1 1065 ? 142.702 97.464 117.232 1.00 37.95 1095 LYS B O 1
ATOM 6373 N N . PRO B 1 1066 ? 143.122 96.696 115.170 1.00 35.58 1096 PRO B N 1
ATOM 6374 C CA . PRO B 1 1066 ? 144.091 97.789 114.964 1.00 37.18 1096 PRO B CA 1
ATOM 6375 C C . PRO B 1 1066 ? 143.456 99.168 114.901 1.00 36.66 1096 PRO B C 1
ATOM 6376 O O . PRO B 1 1066 ? 144.026 100.129 115.433 1.00 35.62 1096 PRO B O 1
ATOM 6380 N N . VAL B 1 1067 ? 142.292 99.302 114.262 1.00 37.07 1097 VAL B N 1
ATOM 6381 C CA . VAL B 1 1067 ? 141.637 100.606 114.184 1.00 34.15 1097 VAL B CA 1
ATOM 6382 C C . VAL B 1 1067 ? 141.214 101.071 115.572 1.00 28.71 1097 VAL B C 1
ATOM 6383 O O . VAL B 1 1067 ? 141.403 102.236 115.940 1.00 26.50 1097 VAL B O 1
ATOM 6387 N N . THR B 1 1068 ? 140.633 100.166 116.363 1.00 29.03 1098 THR B N 1
ATOM 6388 C CA . THR B 1 1068 ? 140.247 100.516 117.726 1.00 23.77 1098 THR B CA 1
ATOM 6389 C C . THR B 1 1068 ? 141.469 100.828 118.581 1.00 24.36 1098 THR B C 1
ATOM 6390 O O . THR B 1 1068 ? 141.423 101.711 119.444 1.00 26.96 1098 THR B O 1
ATOM 6394 N N . ASP B 1 1069 ? 142.572 100.112 118.358 1.00 26.31 1099 ASP B N 1
ATOM 6395 C CA . ASP B 1 1069 ? 143.809 100.418 119.068 1.00 28.33 1099 ASP B CA 1
ATOM 6396 C C . ASP B 1 1069 ? 144.291 101.826 118.744 1.00 25.46 1099 ASP B C 1
ATOM 6397 O O . ASP B 1 1069 ? 144.694 102.576 119.641 1.00 28.56 1099 ASP B O 1
ATOM 6402 N N . LYS B 1 1070 ? 144.253 102.202 117.465 1.00 26.73 1100 LYS B N 1
ATOM 6403 C CA . LYS B 1 1070 ? 144.653 103.550 117.074 1.00 25.83 1100 LYS B CA 1
ATOM 6404 C C . LYS B 1 1070 ? 143.713 104.597 117.657 1.00 23.04 1100 LYS B C 1
ATOM 6405 O O . LYS B 1 1070 ? 144.153 105.678 118.064 1.00 20.43 1100 LYS B O 1
ATOM 6411 N N . ILE B 1 1071 ? 142.414 104.294 117.699 1.00 20.47 1101 ILE B N 1
ATOM 6412 C CA . ILE B 1 1071 ? 141.449 105.206 118.308 1.00 16.38 1101 ILE B CA 1
ATOM 6413 C C . ILE B 1 1071 ? 141.772 105.414 119.783 1.00 25.05 1101 ILE B C 1
ATOM 6414 O O . ILE B 1 1071 ? 141.786 106.545 120.281 1.00 33.81 1101 ILE B O 1
ATOM 6419 N N . HIS B 1 1072 ? 142.033 104.322 120.503 1.00 27.20 1102 HIS B N 1
ATOM 6420 C CA . HIS B 1 1072 ? 142.316 104.420 121.931 1.00 20.75 1102 HIS B CA 1
ATOM 6421 C C . HIS B 1 1072 ? 143.620 105.159 122.190 1.00 21.99 1102 HIS B C 1
ATOM 6422 O O . HIS B 1 1072 ? 143.729 105.911 123.164 1.00 30.42 1102 HIS B O 1
ATOM 6429 N N . LYS B 1 1073 ? 144.627 104.948 121.344 1.00 21.77 1103 LYS B N 1
ATOM 6430 C CA . LYS B 1 1073 ? 145.904 105.620 121.558 1.00 24.25 1103 LYS B CA 1
ATOM 6431 C C . LYS B 1 1073 ? 145.823 107.105 121.224 1.00 32.96 1103 LYS B C 1
ATOM 6432 O O . LYS B 1 1073 ? 146.370 107.936 121.955 1.00 39.02 1103 LYS B O 1
ATOM 6438 N N . ALA B 1 1074 ? 145.159 107.461 120.123 1.00 35.89 1104 ALA B N 1
ATOM 6439 C CA . ALA B 1 1074 ? 145.159 108.853 119.684 1.00 33.01 1104 ALA B CA 1
ATOM 6440 C C . ALA B 1 1074 ? 144.246 109.717 120.544 1.00 36.24 1104 ALA B C 1
ATOM 6441 O O . ALA B 1 1074 ? 144.588 110.862 120.862 1.00 39.66 1104 ALA B O 1
ATOM 6443 N N . TYR B 1 1075 ? 143.078 109.199 120.915 1.00 35.20 1105 TYR B N 1
ATOM 6444 C CA . TYR B 1 1075 ? 142.127 109.975 121.700 1.00 37.70 1105 TYR B CA 1
ATOM 6445 C C . TYR B 1 1075 ? 142.616 110.094 123.137 1.00 46.56 1105 TYR B C 1
ATOM 6446 O O . TYR B 1 1075 ? 142.711 109.092 123.852 1.00 38.39 1105 TYR B O 1
ATOM 6455 N N . LYS B 1 1076 ? 142.918 111.317 123.563 1.00 59.26 1106 LYS B N 1
ATOM 6456 C CA . LYS B 1 1076 ? 143.303 111.543 124.947 1.00 61.37 1106 LYS B CA 1
ATOM 6457 C C . LYS B 1 1076 ? 142.118 111.278 125.866 1.00 62.67 1106 LYS B C 1
ATOM 6458 O O . LYS B 1 1076 ? 140.956 111.387 125.464 1.00 60.59 1106 LYS B O 1
ATOM 6464 N N . ASP B 1 1077 ? 142.423 110.910 127.109 1.00 63.52 1107 ASP B N 1
ATOM 6465 C CA . ASP B 1 1077 ? 141.375 110.643 128.085 1.00 54.76 1107 ASP B CA 1
ATOM 6466 C C . ASP B 1 1077 ? 140.545 111.895 128.328 1.00 52.89 1107 ASP B C 1
ATOM 6467 O O . ASP B 1 1077 ? 141.085 112.991 128.503 1.00 54.39 1107 ASP B O 1
ATOM 6472 N N . LYS B 1 1078 ? 139.228 111.727 128.332 1.00 45.00 1108 LYS B N 1
ATOM 6473 C CA . LYS B 1 1078 ? 138.301 112.832 128.515 1.00 41.87 1108 LYS B CA 1
ATOM 6474 C C . LYS B 1 1078 ? 137.827 112.877 129.960 1.00 37.54 1108 LYS B C 1
ATOM 6475 O O . LYS B 1 1078 ? 137.638 111.837 130.597 1.00 35.12 1108 LYS B O 1
ATOM 6481 N N . ASN B 1 1079 ? 137.651 114.090 130.475 1.00 31.38 1109 ASN B N 1
ATOM 6482 C CA . ASN B 1 1079 ? 137.190 114.274 131.842 1.00 27.02 1109 ASN B CA 1
ATOM 6483 C C . ASN B 1 1079 ? 135.695 114.010 131.938 1.00 20.00 1109 ASN B C 1
ATOM 6484 O O . ASN B 1 1079 ? 134.928 114.358 131.037 1.00 19.99 1109 ASN B O 1
ATOM 6489 N N . LYS B 1 1080 ? 135.283 113.385 133.042 1.00 13.25 1110 LYS B N 1
ATOM 6490 C CA . LYS B 1 1080 ? 133.869 113.088 133.232 1.00 8.49 1110 LYS B CA 1
ATOM 6491 C C . LYS B 1 1080 ? 133.059 114.351 133.487 1.00 9.80 1110 LYS B C 1
ATOM 6492 O O . LYS B 1 1080 ? 131.863 114.394 133.174 1.00 9.56 1110 LYS B O 1
ATOM 6498 N N . TYR B 1 1081 ? 133.687 115.387 134.036 1.00 13.08 1111 TYR B N 1
ATOM 6499 C CA . TYR B 1 1081 ? 132.993 116.601 134.433 1.00 6.39 1111 TYR B CA 1
ATOM 6500 C C . TYR B 1 1081 ? 133.661 117.813 133.806 1.00 6.81 1111 TYR B C 1
ATOM 6501 O O . TYR B 1 1081 ? 134.864 117.812 133.535 1.00 8.00 1111 TYR B O 1
ATOM 6510 N N . ARG B 1 1082 ? 132.863 118.852 133.581 1.00 5.51 1112 ARG B N 1
ATOM 6511 C CA . ARG B 1 1082 ? 133.369 120.112 133.061 1.00 5.19 1112 ARG B CA 1
ATOM 6512 C C . ARG B 1 1082 ? 133.661 121.071 134.207 1.00 8.35 1112 ARG B C 1
ATOM 6513 O O . ARG B 1 1082 ? 132.894 121.163 135.169 1.00 6.51 1112 ARG B O 1
ATOM 6521 N N . PHE B 1 1083 ? 134.783 121.778 134.100 1.00 8.55 1113 PHE B N 1
ATOM 6522 C CA . PHE B 1 1083 ? 135.213 122.709 135.129 1.00 7.56 1113 PHE B CA 1
ATOM 6523 C C . PHE B 1 1083 ? 135.873 123.911 134.473 1.00 8.04 1113 PHE B C 1
ATOM 6524 O O . PHE B 1 1083 ? 136.329 123.850 133.329 1.00 7.27 1113 PHE B O 1
ATOM 6532 N N . GLU B 1 1084 ? 135.920 125.014 135.218 1.00 7.01 1114 GLU B N 1
ATOM 6533 C CA . GLU B 1 1084 ? 136.528 126.255 134.751 1.00 8.89 1114 GLU B CA 1
ATOM 6534 C C . GLU B 1 1084 ? 137.418 126.809 135.855 1.00 9.85 1114 GLU B C 1
ATOM 6535 O O . GLU B 1 1084 ? 136.916 127.306 136.867 1.00 9.41 1114 GLU B O 1
ATOM 6541 N N . ILE B 1 1085 ? 138.733 126.739 135.653 1.00 12.29 1115 ILE B N 1
ATOM 6542 C CA . ILE B 1 1085 ? 139.672 127.245 136.646 1.00 12.83 1115 ILE B CA 1
ATOM 6543 C C . ILE B 1 1085 ? 139.620 128.766 136.669 1.00 13.87 1115 ILE B C 1
ATOM 6544 O O . ILE B 1 1085 ? 139.765 129.426 135.631 1.00 13.23 1115 ILE B O 1
ATOM 6549 N N . MET B 1 1086 ? 139.429 129.328 137.857 1.00 16.39 1116 MET B N 1
ATOM 6550 C CA . MET B 1 1086 ? 139.292 130.762 138.067 1.00 13.21 1116 MET B CA 1
ATOM 6551 C C . MET B 1 1086 ? 140.487 131.287 138.855 1.00 16.39 1116 MET B C 1
ATOM 6552 O O . MET B 1 1086 ? 141.433 130.557 139.161 1.00 16.31 1116 MET B O 1
ATOM 6557 N N . GLY B 1 1087 ? 140.433 132.579 139.181 1.00 20.30 1117 GLY B N 1
ATOM 6558 C CA . GLY B 1 1087 ? 141.442 133.226 139.985 1.00 20.96 1117 GLY B CA 1
ATOM 6559 C C . GLY B 1 1087 ? 140.875 133.724 141.307 1.00 28.10 1117 GLY B C 1
ATOM 6560 O O . GLY B 1 1087 ? 139.672 133.692 141.558 1.00 35.46 1117 GLY B O 1
ATOM 6561 N N . GLU B 1 1088 ? 141.783 134.199 142.158 1.00 26.17 1118 GLU B N 1
ATOM 6562 C CA . GLU B 1 1088 ? 141.445 134.685 143.489 1.00 19.58 1118 GLU B CA 1
ATOM 6563 C C . GLU B 1 1088 ? 141.227 136.195 143.522 1.00 20.57 1118 GLU B C 1
ATOM 6564 O O . GLU B 1 1088 ? 141.414 136.826 144.567 1.00 23.48 1118 GLU B O 1
ATOM 6570 N N . GLU B 1 1089 ? 140.833 136.790 142.392 1.00 21.16 1119 GLU B N 1
ATOM 6571 C CA . GLU B 1 1089 ? 140.615 138.231 142.354 1.00 18.80 1119 GLU B CA 1
ATOM 6572 C C . GLU B 1 1089 ? 139.391 138.646 143.161 1.00 17.01 1119 GLU B C 1
ATOM 6573 O O . GLU B 1 1089 ? 139.388 139.726 143.761 1.00 25.01 1119 GLU B O 1
ATOM 6579 N N . GLU B 1 1090 ? 138.349 137.816 143.186 1.00 13.98 1120 GLU B N 1
ATOM 6580 C CA . GLU B 1 1090 ? 137.100 138.144 143.858 1.00 11.31 1120 GLU B CA 1
ATOM 6581 C C . GLU B 1 1090 ? 137.005 137.539 145.253 1.00 7.38 1120 GLU B C 1
ATOM 6582 O O . GLU B 1 1090 ? 135.905 137.448 145.806 1.00 6.36 1120 GLU B O 1
ATOM 6588 N N . ILE B 1 1091 ? 138.128 137.131 145.833 1.00 6.05 1121 ILE B N 1
ATOM 6589 C CA . ILE B 1 1091 ? 138.153 136.465 147.129 1.00 5.03 1121 ILE B CA 1
ATOM 6590 C C . ILE B 1 1091 ? 139.001 137.290 148.084 1.00 5.27 1121 ILE B C 1
ATOM 6591 O O . ILE B 1 1091 ? 140.158 137.604 147.782 1.00 8.30 1121 ILE B O 1
ATOM 6596 N N . ALA B 1 1092 ? 138.424 137.642 149.228 1.00 3.87 1122 ALA B N 1
ATOM 6597 C CA . ALA B 1 1092 ? 139.114 138.380 150.282 1.00 3.97 1122 ALA B CA 1
ATOM 6598 C C . ALA B 1 1092 ? 139.296 137.437 151.466 1.00 4.16 1122 ALA B C 1
ATOM 6599 O O . ALA B 1 1092 ? 138.368 137.224 152.250 1.00 6.20 1122 ALA B O 1
ATOM 6601 N N . PHE B 1 1093 ? 140.490 136.871 151.591 1.00 4.42 1123 PHE B N 1
ATOM 6602 C CA . PHE B 1 1093 ? 140.820 135.963 152.681 1.00 4.62 1123 PHE B CA 1
ATOM 6603 C C . PHE B 1 1093 ? 141.851 136.626 153.582 1.00 6.76 1123 PHE B C 1
ATOM 6604 O O . PHE B 1 1093 ? 142.908 137.056 153.108 1.00 10.31 1123 PHE B O 1
ATOM 6612 N N . LYS B 1 1094 ? 141.547 136.700 154.875 1.00 5.18 1124 LYS B N 1
ATOM 6613 C CA . LYS B 1 1094 ? 142.414 137.383 155.822 1.00 5.10 1124 LYS B CA 1
ATOM 6614 C C . LYS B 1 1094 ? 142.399 136.643 157.149 1.00 9.23 1124 LYS B C 1
ATOM 6615 O O . LYS B 1 1094 ? 141.368 136.105 157.557 1.00 8.77 1124 LYS B O 1
ATOM 6621 N N . MET B 1 1095 ? 143.550 136.623 157.815 1.00 13.57 1125 MET B N 1
ATOM 6622 C CA . MET B 1 1095 ? 143.712 135.959 159.100 1.00 13.01 1125 MET B CA 1
ATOM 6623 C C . MET B 1 1095 ? 143.814 137.007 160.198 1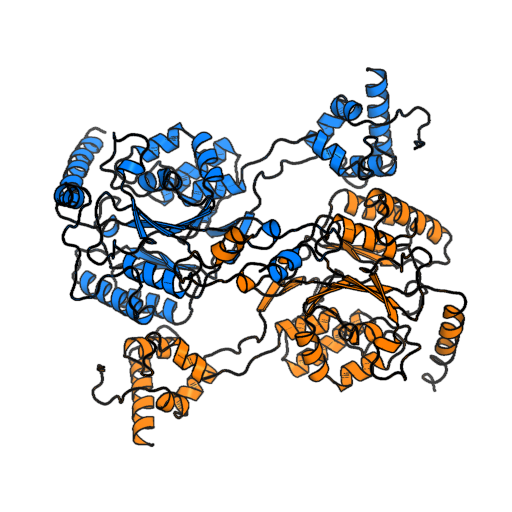.00 16.03 1125 MET B C 1
ATOM 6624 O O . MET B 1 1095 ? 144.600 137.953 160.088 1.00 24.46 1125 MET B O 1
ATOM 6629 N N . ILE B 1 1096 ? 143.028 136.825 161.256 1.00 16.61 1126 ILE B N 1
ATOM 6630 C CA . ILE B 1 1096 ? 142.902 137.815 162.326 1.00 17.04 1126 ILE B CA 1
ATOM 6631 C C . ILE B 1 1096 ? 143.966 137.476 163.367 1.00 25.20 1126 ILE B C 1
ATOM 6632 O O . ILE B 1 1096 ? 143.728 136.725 164.310 1.00 27.34 1126 ILE B O 1
ATOM 6637 N N . ARG B 1 1097 ? 145.154 138.052 163.201 1.00 34.69 1127 ARG B N 1
ATOM 6638 C CA . ARG B 1 1097 ? 146.307 137.714 164.039 1.00 31.47 1127 ARG B CA 1
ATOM 6639 C C . ARG B 1 1097 ? 146.439 138.671 165.225 1.00 32.07 1127 ARG B C 1
ATOM 6640 O O . ARG B 1 1097 ? 147.472 139.314 165.415 1.00 39.57 1127 ARG B O 1
ATOM 6648 N N . THR B 1 1098 ? 145.369 138.747 166.019 1.00 27.65 1128 THR B N 1
ATOM 6649 C CA . THR B 1 1098 ? 145.340 139.382 167.350 1.00 32.89 1128 THR B CA 1
ATOM 6650 C C . THR B 1 1098 ? 146.220 140.632 167.435 1.00 33.94 1128 THR B C 1
ATOM 6651 O O . THR B 1 1098 ? 147.067 140.778 168.318 1.00 34.05 1128 THR B O 1
ATOM 6655 N N . ASN B 1 1099 ? 146.006 141.551 166.496 1.00 39.88 1129 ASN B N 1
ATOM 6656 C CA . ASN B 1 1099 ? 146.684 142.845 166.479 1.00 32.18 1129 ASN B CA 1
ATOM 6657 C C . ASN B 1 1099 ? 145.654 143.883 166.059 1.00 28.38 1129 ASN B C 1
ATOM 6658 O O . ASN B 1 1099 ? 145.210 143.881 164.909 1.00 31.88 1129 ASN B O 1
ATOM 6663 N N . VAL B 1 1100 ? 145.293 144.780 166.978 1.00 22.84 1130 VAL B N 1
ATOM 6664 C CA . VAL B 1 1100 ? 144.168 145.683 166.740 1.00 22.72 1130 VAL B CA 1
ATOM 6665 C C . VAL B 1 1100 ? 144.430 146.571 165.528 1.00 24.95 1130 VAL B C 1
ATOM 6666 O O . VAL B 1 1100 ? 143.569 146.723 164.654 1.00 25.35 1130 VAL B O 1
ATOM 6670 N N . SER B 1 1101 ? 145.621 147.170 165.453 1.00 26.55 1131 SER B N 1
ATOM 6671 C CA . SER B 1 1101 ? 145.914 148.067 164.339 1.00 26.61 1131 SER B CA 1
ATOM 6672 C C . SER B 1 1101 ? 145.931 147.316 163.013 1.00 24.55 1131 SER B C 1
ATOM 6673 O O . SER B 1 1101 ? 145.364 147.784 162.018 1.00 26.47 1131 SER B O 1
ATOM 6676 N N . HIS B 1 1102 ? 146.568 146.144 162.980 1.00 24.58 1132 HIS B N 1
ATOM 6677 C CA . HIS B 1 1102 ? 146.624 145.363 161.749 1.00 21.47 1132 HIS B CA 1
ATOM 6678 C C . HIS B 1 1102 ? 145.243 144.850 161.353 1.00 20.22 1132 HIS B C 1
ATOM 6679 O O . HIS B 1 1102 ? 144.898 144.830 160.163 1.00 22.16 1132 HIS B O 1
ATOM 6686 N N . VAL B 1 1103 ? 144.442 144.429 162.334 1.00 17.27 1133 VAL B N 1
ATOM 6687 C CA . VAL B 1 1103 ? 143.083 143.982 162.042 1.00 15.50 1133 VAL B CA 1
ATOM 6688 C C . VAL B 1 1103 ? 142.265 145.121 161.452 1.00 15.92 1133 VAL B C 1
ATOM 6689 O O . VAL B 1 1103 ? 141.546 144.940 160.462 1.00 16.61 1133 VAL B O 1
ATOM 6693 N N . VAL B 1 1104 ? 142.365 146.311 162.047 1.00 19.53 1134 VAL B N 1
ATOM 6694 C CA . VAL B 1 1104 ? 141.663 147.475 161.512 1.00 13.78 1134 VAL B CA 1
ATOM 6695 C C . VAL B 1 1104 ? 142.129 147.769 160.094 1.00 15.43 1134 VAL B C 1
ATOM 6696 O O . VAL B 1 1104 ? 141.320 148.072 159.210 1.00 17.15 1134 VAL B O 1
ATOM 6700 N N . GLY B 1 1105 ? 143.437 147.668 159.849 1.00 17.01 1135 GLY B N 1
ATOM 6701 C CA . GLY B 1 1105 ? 143.953 147.944 158.518 1.00 16.31 1135 GLY B CA 1
ATOM 6702 C C . GLY B 1 1105 ? 143.417 146.991 157.466 1.00 21.09 1135 GLY B C 1
ATOM 6703 O O . GLY B 1 1105 ? 143.013 147.407 156.378 1.00 26.59 1135 GLY B O 1
ATOM 6704 N N . GLN B 1 1106 ? 143.398 145.694 157.776 1.00 17.01 1136 GLN B N 1
ATOM 6705 C CA . GLN B 1 1106 ? 142.936 144.728 156.780 1.00 14.02 1136 GLN B CA 1
ATOM 6706 C C . GLN B 1 1106 ? 141.420 144.791 156.598 1.00 13.37 1136 GLN B C 1
ATOM 6707 O O . GLN B 1 1106 ? 140.911 144.595 155.485 1.00 14.94 1136 GLN B O 1
ATOM 6713 N N . LEU B 1 1107 ? 140.677 145.075 157.668 1.00 13.57 1137 LEU B N 1
ATOM 6714 C CA . LEU B 1 1107 ? 139.246 145.306 157.507 1.00 12.67 1137 LEU B CA 1
ATOM 6715 C C . LEU B 1 1107 ? 138.986 146.541 156.653 1.00 10.78 1137 LEU B C 1
ATOM 6716 O O . LEU B 1 1107 ? 138.041 146.567 155.857 1.00 12.27 1137 LEU B O 1
ATOM 6721 N N . ASP B 1 1108 ? 139.817 147.576 156.802 1.00 11.22 1138 ASP B N 1
ATOM 6722 C CA . ASP B 1 1108 ? 139.718 148.740 155.928 1.00 12.55 1138 ASP B CA 1
ATOM 6723 C C . ASP B 1 1108 ? 140.053 148.379 154.490 1.00 14.17 1138 ASP B C 1
ATOM 6724 O O . ASP B 1 1108 ? 139.496 148.958 153.552 1.00 15.05 1138 ASP B O 1
ATOM 6729 N N . ASP B 1 1109 ? 140.990 147.452 154.297 1.00 15.44 1139 ASP B N 1
ATOM 6730 C CA . ASP B 1 1109 ? 141.285 146.981 152.948 1.00 13.05 1139 ASP B CA 1
ATOM 6731 C C . ASP B 1 1109 ? 140.072 146.297 152.333 1.00 10.15 1139 ASP B C 1
ATOM 6732 O O . ASP B 1 1109 ? 139.805 146.446 151.136 1.00 12.37 1139 ASP B O 1
ATOM 6737 N N . ILE B 1 1110 ? 139.337 145.529 153.135 1.00 12.86 1140 ILE B N 1
ATOM 6738 C CA . ILE B 1 1110 ? 138.082 144.954 152.651 1.00 10.35 1140 ILE B CA 1
ATOM 6739 C C . ILE B 1 1110 ? 137.069 146.053 152.345 1.00 7.23 1140 ILE B C 1
ATOM 6740 O O . ILE B 1 1110 ? 136.348 145.990 151.343 1.00 9.99 1140 ILE B O 1
ATOM 6745 N N . ARG B 1 1111 ? 136.987 147.067 153.210 1.00 7.88 1141 ARG B N 1
ATOM 6746 C CA . ARG B 1 1111 ? 136.030 148.155 153.006 1.00 10.37 1141 ARG B CA 1
ATOM 6747 C C . ARG B 1 1111 ? 136.300 148.909 151.709 1.00 13.25 1141 ARG B C 1
ATOM 6748 O O . ARG B 1 1111 ? 135.372 149.199 150.946 1.00 11.50 1141 ARG B O 1
ATOM 6756 N N . LYS B 1 1112 ? 137.564 149.250 151.451 1.00 14.03 1142 LYS B N 1
ATOM 6757 C CA . LYS B 1 1112 ? 137.903 150.034 150.268 1.00 9.57 1142 LYS B CA 1
ATOM 6758 C C . LYS B 1 1112 ? 137.657 149.249 148.987 1.00 16.12 1142 LYS B C 1
ATOM 6759 O O . LYS B 1 1112 ? 137.140 149.796 148.006 1.00 28.71 1142 LYS B O 1
ATOM 6765 N N . ASN B 1 1113 ? 138.020 147.966 148.974 1.00 13.19 1143 ASN B N 1
ATOM 6766 C CA . ASN B 1 1113 ? 137.881 147.103 147.803 1.00 9.44 1143 ASN B CA 1
ATOM 6767 C C . ASN B 1 1113 ? 136.901 145.994 148.154 1.00 8.83 1143 ASN B C 1
ATOM 6768 O O . ASN B 1 1113 ? 137.306 144.934 148.656 1.00 10.72 1143 ASN B O 1
ATOM 6773 N N . PRO B 1 1114 ? 135.605 146.189 147.913 1.00 8.79 1144 PRO B N 1
ATOM 6774 C CA . PRO B 1 1114 ? 134.639 145.127 148.213 1.00 6.29 1144 PRO B CA 1
ATOM 6775 C C . PRO B 1 1114 ? 134.840 143.947 147.277 1.00 10.58 1144 PRO B C 1
ATOM 6776 O O . PRO B 1 1114 ? 134.818 144.097 146.054 1.00 13.86 1144 PRO B O 1
ATOM 6780 N N . ARG B 1 1115 ? 135.042 142.771 147.857 1.00 10.91 1145 ARG B N 1
ATOM 6781 C CA . ARG B 1 1115 ? 135.225 141.557 147.083 1.00 6.88 1145 ARG B CA 1
ATOM 6782 C C . ARG B 1 1115 ? 133.991 140.675 147.197 1.00 5.87 1145 ARG B C 1
ATOM 6783 O O . ARG B 1 1115 ? 133.162 140.834 148.094 1.00 7.34 1145 ARG B O 1
ATOM 6791 N N . LYS B 1 1116 ? 133.883 139.740 146.256 1.00 6.08 1146 LYS B N 1
ATOM 6792 C CA . LYS B 1 1116 ? 132.677 138.930 146.147 1.00 3.50 1146 LYS B CA 1
ATOM 6793 C C . LYS B 1 1116 ? 132.587 137.907 147.273 1.00 3.43 1146 LYS B C 1
ATOM 6794 O O . LYS B 1 1116 ? 131.495 137.631 147.782 1.00 3.85 1146 LYS B O 1
ATOM 6800 N N . PHE B 1 1117 ? 133.720 137.336 147.676 1.00 3.61 1147 PHE B N 1
ATOM 6801 C CA . PHE B 1 1117 ? 133.771 136.355 148.752 1.00 2.16 1147 PHE B CA 1
ATOM 6802 C C . PHE B 1 1117 ? 134.762 136.830 149.803 1.00 2.37 1147 PHE B C 1
ATOM 6803 O O . PHE B 1 1117 ? 135.910 137.145 149.477 1.00 3.21 1147 PHE B O 1
ATOM 6811 N N . VAL B 1 1118 ? 134.322 136.879 151.058 1.00 1.99 1148 VAL B N 1
ATOM 6812 C CA . VAL B 1 1118 ? 135.128 137.393 152.160 1.00 2.90 1148 VAL B CA 1
ATOM 6813 C C . VAL B 1 1118 ? 135.247 136.314 153.226 1.00 3.22 1148 VAL B C 1
ATOM 6814 O O . VAL B 1 1118 ? 134.234 135.790 153.699 1.00 3.39 1148 VAL B O 1
ATOM 6818 N N . CYS B 1 1119 ? 136.481 135.995 153.608 1.00 3.18 1149 CYS B N 1
ATOM 6819 C CA . CYS B 1 1119 ? 136.764 135.052 154.681 1.00 3.21 1149 CYS B CA 1
ATOM 6820 C C . CYS B 1 1119 ? 137.629 135.731 155.731 1.00 4.30 1149 CYS B C 1
ATOM 6821 O O . CYS B 1 1119 ? 138.653 136.338 155.400 1.00 7.06 1149 CYS B O 1
ATOM 6824 N N . LEU B 1 1120 ? 137.227 135.612 156.994 1.00 4.47 1150 LEU B N 1
ATOM 6825 C CA . LEU B 1 1120 ? 137.962 136.177 158.126 1.00 5.46 1150 LEU B CA 1
ATOM 6826 C C . LEU B 1 1120 ? 138.245 135.033 159.094 1.00 8.99 1150 LEU B C 1
ATOM 6827 O O . LEU B 1 1120 ? 137.425 134.727 159.962 1.00 19.11 1150 LEU B O 1
ATOM 6832 N N . ASN B 1 1121 ? 139.403 134.399 158.942 1.00 5.68 1151 ASN B N 1
ATOM 6833 C CA . ASN B 1 1121 ? 139.731 133.250 159.772 1.00 11.23 1151 ASN B CA 1
ATOM 6834 C C . ASN B 1 1121 ? 140.162 133.683 161.168 1.00 16.88 1151 ASN B C 1
ATOM 6835 O O . ASN B 1 1121 ? 140.748 134.750 161.363 1.00 19.66 1151 ASN B O 1
ATOM 6840 N N . ASP B 1 1122 ? 139.884 132.822 162.141 1.00 18.98 1152 ASP B N 1
ATOM 6841 C CA . ASP B 1 1122 ? 140.118 133.118 163.550 1.00 16.10 1152 ASP B CA 1
ATOM 6842 C C . ASP B 1 1122 ? 141.510 132.635 163.939 1.00 20.90 1152 ASP B C 1
ATOM 6843 O O . ASP B 1 1122 ? 141.749 131.429 164.050 1.00 33.08 1152 ASP B O 1
ATOM 6848 N N . ASN B 1 1123 ? 142.429 133.580 164.139 1.00 20.31 1153 ASN B N 1
ATOM 6849 C CA . ASN B 1 1123 ? 143.759 133.306 164.667 1.00 24.52 1153 ASN B CA 1
ATOM 6850 C C . ASN B 1 1123 ? 144.017 134.090 165.951 1.00 27.93 1153 ASN B C 1
ATOM 6851 O O . ASN B 1 1123 ? 145.161 134.428 166.261 1.00 35.49 1153 ASN B O 1
ATOM 6856 N N . ILE B 1 1124 ? 142.961 134.383 166.706 1.00 26.87 1154 ILE B N 1
ATOM 6857 C CA . ILE B 1 1124 ? 143.081 135.173 167.926 1.00 30.65 1154 ILE B CA 1
ATOM 6858 C C . ILE B 1 1124 ? 143.490 134.266 169.081 1.00 34.78 1154 ILE B C 1
ATOM 6859 O O . ILE B 1 1124 ? 143.259 133.052 169.061 1.00 36.46 1154 ILE B O 1
ATOM 6864 N N . ASP B 1 1125 ? 144.131 134.860 170.095 1.00 37.71 1155 ASP B N 1
ATOM 6865 C CA . ASP B 1 1125 ? 144.528 134.095 171.274 1.00 40.43 1155 ASP B CA 1
ATOM 6866 C C . ASP B 1 1125 ? 143.328 133.750 172.149 1.00 36.32 1155 ASP B C 1
ATOM 6867 O O . ASP B 1 1125 ? 143.281 132.666 172.742 1.00 46.70 1155 ASP B O 1
ATOM 6872 N N . HIS B 1 1126 ? 142.364 134.664 172.254 1.00 29.50 1156 HIS B N 1
ATOM 6873 C CA . HIS B 1 1126 ? 141.128 134.550 173.030 1.00 28.39 1156 HIS B CA 1
ATOM 6874 C C . HIS B 1 1126 ? 141.357 134.585 174.537 1.00 45.98 1156 HIS B C 1
ATOM 6875 O O . HIS B 1 1126 ? 140.383 134.543 175.296 1.00 51.09 1156 HIS B O 1
ATOM 6882 N N . ASN B 1 1127 ? 142.605 134.657 174.996 1.00 52.68 1157 ASN B N 1
ATOM 6883 C CA . ASN B 1 1127 ? 142.913 134.939 176.390 1.00 43.96 1157 ASN B CA 1
ATOM 6884 C C . ASN B 1 1127 ? 143.612 136.274 176.583 1.00 40.00 1157 ASN B C 1
ATOM 6885 O O . ASN B 1 1127 ? 143.628 136.787 177.707 1.00 51.81 1157 ASN B O 1
ATOM 6890 N N . HIS B 1 1128 ? 144.178 136.843 175.525 1.00 32.67 1158 HIS B N 1
ATOM 6891 C CA . HIS B 1 1128 ? 144.785 138.161 175.579 1.00 41.82 1158 HIS B CA 1
ATOM 6892 C C . HIS B 1 1128 ? 143.719 139.220 175.838 1.00 40.76 1158 HIS B C 1
ATOM 6893 O O . HIS B 1 1128 ? 142.544 139.042 175.508 1.00 38.01 1158 HIS B O 1
ATOM 6900 N N . LYS B 1 1129 ? 144.135 140.326 176.459 1.00 42.67 1159 LYS B N 1
ATOM 6901 C CA . LYS B 1 1129 ? 143.209 141.434 176.671 1.00 45.01 1159 LYS B CA 1
ATOM 6902 C C . LYS B 1 1129 ? 142.742 142.026 175.349 1.00 41.69 1159 LYS B C 1
ATOM 6903 O O . LYS B 1 1129 ? 141.622 142.543 175.259 1.00 40.62 1159 LYS B O 1
ATOM 6909 N N . ASP B 1 1130 ? 143.580 141.955 174.313 1.00 35.85 1160 ASP B N 1
ATOM 6910 C CA . ASP B 1 1130 ? 143.230 142.477 172.998 1.00 35.82 1160 ASP B CA 1
ATOM 6911 C C . ASP B 1 1130 ? 142.148 141.664 172.301 1.00 31.03 1160 ASP B C 1
ATOM 6912 O O . ASP B 1 1130 ? 141.597 142.137 171.303 1.00 35.10 1160 ASP B O 1
ATOM 6917 N N . ALA B 1 1131 ? 141.833 140.464 172.794 1.00 29.98 1161 ALA B N 1
ATOM 6918 C CA . ALA B 1 1131 ? 140.862 139.615 172.112 1.00 24.63 1161 ALA B CA 1
ATOM 6919 C C . ALA B 1 1131 ? 139.489 140.270 172.057 1.00 29.74 1161 ALA B C 1
ATOM 6920 O O . ALA B 1 1131 ? 138.816 140.231 171.020 1.00 36.03 1161 ALA B O 1
ATOM 6922 N N . GLN B 1 1132 ? 139.051 140.873 173.164 1.00 29.87 1162 GLN B N 1
ATOM 6923 C CA . GLN B 1 1132 ? 137.749 141.529 173.174 1.00 29.59 1162 GLN B CA 1
ATOM 6924 C C . GLN B 1 1132 ? 137.745 142.771 172.290 1.00 25.57 1162 GLN B C 1
ATOM 6925 O O . GLN B 1 1132 ? 136.739 143.067 171.637 1.00 22.86 1162 GLN B O 1
ATOM 6931 N N . THR B 1 1133 ? 138.855 143.512 172.256 1.00 24.81 1163 THR B N 1
ATOM 6932 C CA . THR B 1 1133 ? 138.939 144.656 171.353 1.00 22.72 1163 THR B CA 1
ATOM 6933 C C . THR B 1 1133 ? 138.881 144.210 169.898 1.00 21.24 1163 THR B C 1
ATOM 6934 O O . THR B 1 1133 ? 138.233 144.856 169.068 1.00 18.34 1163 THR B O 1
ATOM 6938 N N . VAL B 1 1134 ? 139.552 143.103 169.573 1.00 23.45 1164 VAL B N 1
ATOM 6939 C CA . VAL B 1 1134 ? 139.504 142.571 168.214 1.00 13.86 1164 VAL B CA 1
ATOM 6940 C C . VAL B 1 1134 ? 138.089 142.127 167.864 1.00 13.59 1164 VAL B C 1
ATOM 6941 O O . VAL B 1 1134 ? 137.609 142.358 166.748 1.00 18.96 1164 VAL B O 1
ATOM 6945 N N . LYS B 1 1135 ? 137.401 141.479 168.806 1.00 13.31 1165 LYS B N 1
ATOM 6946 C CA . LYS B 1 1135 ? 136.018 141.081 168.559 1.00 11.41 1165 LYS B CA 1
ATOM 6947 C C . LYS B 1 1135 ? 135.120 142.295 168.359 1.00 14.03 1165 LYS B C 1
ATOM 6948 O O . LYS B 1 1135 ? 134.218 142.273 167.518 1.00 17.24 1165 LYS B O 1
ATOM 6954 N N . ALA B 1 1136 ? 135.343 143.360 169.132 1.00 12.76 1166 ALA B N 1
ATOM 6955 C CA . ALA B 1 1136 ? 134.567 144.583 168.950 1.00 11.24 1166 ALA B CA 1
ATOM 6956 C C . ALA B 1 1136 ? 134.830 145.205 167.585 1.00 11.90 1166 ALA B C 1
ATOM 6957 O O . ALA B 1 1136 ? 133.903 145.691 166.927 1.00 14.64 1166 ALA B O 1
ATOM 6959 N N . VAL B 1 1137 ? 136.090 145.206 167.147 1.00 10.82 1167 VAL B N 1
ATOM 6960 C CA . VAL B 1 1137 ? 136.427 145.723 165.823 1.00 9.73 1167 VAL B CA 1
ATOM 6961 C C . VAL B 1 1137 ? 135.730 144.911 164.739 1.00 11.02 1167 VAL B C 1
ATOM 6962 O O . VAL B 1 1137 ? 135.153 145.468 163.795 1.00 14.94 1167 VAL B O 1
ATOM 6966 N N . LEU B 1 1138 ? 135.768 143.582 164.858 1.00 10.54 1168 LEU B N 1
ATOM 6967 C CA . LEU B 1 1138 ? 135.101 142.727 163.881 1.00 7.11 1168 LEU B CA 1
ATOM 6968 C C . LEU B 1 1138 ? 133.596 142.959 163.878 1.00 8.53 1168 LEU B C 1
ATOM 6969 O O . LEU B 1 1138 ? 132.970 142.990 162.815 1.00 11.59 1168 LEU B O 1
ATOM 6974 N N . ARG B 1 1139 ? 132.995 143.107 165.059 1.00 7.55 1169 ARG B N 1
ATOM 6975 C CA . ARG B 1 1139 ? 131.558 143.339 165.133 1.00 10.99 1169 ARG B CA 1
ATOM 6976 C C . ARG B 1 1139 ? 131.187 144.683 164.521 1.00 13.26 1169 ARG B C 1
ATOM 6977 O O . ARG B 1 1139 ? 130.157 144.800 163.851 1.00 15.08 1169 ARG B O 1
ATOM 6985 N N . ASP B 1 1140 ? 132.011 145.708 164.740 1.00 12.42 1170 ASP B N 1
ATOM 6986 C CA . ASP B 1 1140 ? 131.749 147.008 164.132 1.00 10.60 1170 ASP B CA 1
ATOM 6987 C C . ASP B 1 1140 ? 131.859 146.936 162.614 1.00 9.72 1170 ASP B C 1
ATOM 6988 O O . ASP B 1 1140 ? 131.036 147.513 161.896 1.00 10.43 1170 ASP B O 1
ATOM 6993 N N . PHE B 1 1141 ? 132.870 146.227 162.110 1.00 11.30 1171 PHE B N 1
ATOM 6994 C CA . PHE B 1 1141 ? 133.020 146.036 160.669 1.00 8.82 1171 PHE B CA 1
ATOM 6995 C C . PHE B 1 1141 ? 131.820 145.295 160.080 1.00 8.81 1171 PHE B C 1
ATOM 6996 O O . PHE B 1 1141 ? 131.265 145.695 159.045 1.00 16.03 1171 PHE B O 1
ATOM 7004 N N . TYR B 1 1142 ? 131.390 144.223 160.747 1.00 6.82 1172 TYR B N 1
ATOM 7005 C CA . TYR B 1 1142 ? 130.226 143.470 160.295 1.00 6.60 1172 TYR B CA 1
ATOM 7006 C C . TYR B 1 1142 ? 128.971 144.332 160.294 1.00 8.42 1172 TYR B C 1
ATOM 7007 O O . TYR B 1 1142 ? 128.176 144.282 159.350 1.00 10.98 1172 TYR B O 1
ATOM 7016 N N . GLU B 1 1143 ? 128.770 145.119 161.352 1.00 13.36 1173 GLU B N 1
ATOM 7017 C CA . GLU B 1 1143 ? 127.597 145.982 161.429 1.00 11.67 1173 GLU B CA 1
ATOM 7018 C C . GLU B 1 1143 ? 127.635 147.058 160.356 1.00 10.52 1173 GLU B C 1
ATOM 7019 O O . GLU B 1 1143 ? 126.591 147.453 159.827 1.00 12.13 1173 GLU B O 1
ATOM 7025 N N . SER B 1 1144 ? 128.830 147.552 160.027 1.00 9.77 1174 SER B N 1
ATOM 7026 C CA . SER B 1 1144 ? 128.948 148.504 158.931 1.00 9.57 1174 SER B CA 1
ATOM 7027 C C . SER B 1 1144 ? 128.533 147.870 157.613 1.00 12.50 1174 SER B C 1
ATOM 7028 O O . SER B 1 1144 ? 127.820 148.490 156.817 1.00 18.25 1174 SER B O 1
ATOM 7031 N N . MET B 1 1145 ? 128.968 146.632 157.364 1.00 13.00 1175 MET B N 1
ATOM 7032 C CA . MET B 1 1145 ? 128.603 145.989 156.104 1.00 4.59 1175 MET B CA 1
ATOM 7033 C C . MET B 1 1145 ? 127.144 145.538 156.082 1.00 5.14 1175 MET B C 1
ATOM 7034 O O . MET B 1 1145 ? 126.447 145.751 155.084 1.00 4.08 1175 MET B O 1
ATOM 7039 N N . PHE B 1 1146 ? 126.659 144.913 157.156 1.00 7.32 1176 PHE B N 1
ATOM 7040 C CA . PHE B 1 1146 ? 125.307 144.348 157.199 1.00 6.45 1176 PHE B CA 1
ATOM 7041 C C . PHE B 1 1146 ? 124.617 144.728 158.502 1.00 9.25 1176 PHE B C 1
ATOM 7042 O O . PHE B 1 1146 ? 124.567 143.931 159.447 1.00 12.20 1176 PHE B O 1
ATOM 7050 N N . PRO B 1 1147 ? 124.058 145.939 158.583 1.00 8.56 1177 PRO B N 1
ATOM 7051 C CA . PRO B 1 1147 ? 123.393 146.355 159.825 1.00 9.90 1177 PRO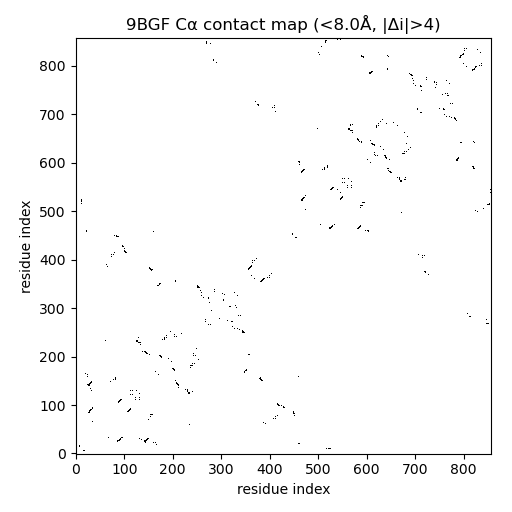 B CA 1
ATOM 7052 C C . PRO B 1 1147 ? 121.961 145.872 159.963 1.00 13.29 1177 PRO B C 1
ATOM 7053 O O . PRO B 1 1147 ? 121.469 145.778 161.095 1.00 14.64 1177 PRO B O 1
ATOM 7057 N N . ILE B 1 1148 ? 121.279 145.572 158.867 1.00 13.68 1178 ILE B N 1
ATOM 7058 C CA . ILE B 1 1148 ? 119.857 145.227 158.924 1.00 14.59 1178 ILE B CA 1
ATOM 7059 C C . ILE B 1 1148 ? 119.713 143.802 159.452 1.00 17.82 1178 ILE B C 1
ATOM 7060 O O . ILE B 1 1148 ? 120.378 142.890 158.936 1.00 17.76 1178 ILE B O 1
ATOM 7065 N N . PRO B 1 1149 ? 118.883 143.572 160.469 1.00 17.78 1179 PRO B N 1
ATOM 7066 C CA . PRO B 1 1149 ? 118.636 142.198 160.923 1.00 17.54 1179 PRO B CA 1
ATOM 7067 C C . PRO B 1 1149 ? 118.011 141.357 159.821 1.00 19.27 1179 PRO B C 1
ATOM 7068 O O . PRO B 1 1149 ? 117.194 141.838 159.033 1.00 23.24 1179 PRO B O 1
ATOM 7072 N N . SER B 1 1150 ? 118.400 140.088 159.774 1.00 15.87 1180 SER B N 1
ATOM 7073 C CA . SER B 1 1150 ? 117.916 139.184 158.744 1.00 17.99 1180 SER B CA 1
ATOM 7074 C C . SER B 1 1150 ? 116.621 138.511 159.185 1.00 21.46 1180 SER B C 1
ATOM 7075 O O . SER B 1 1150 ? 116.176 138.635 160.328 1.00 22.65 1180 SER B O 1
ATOM 7078 N N . GLN B 1 1151 ? 116.005 137.789 158.247 1.00 20.66 1181 GLN B N 1
ATOM 7079 C CA . GLN B 1 1151 ? 114.791 137.043 158.549 1.00 18.71 1181 GLN B CA 1
ATOM 7080 C C . GLN B 1 1151 ? 115.054 135.825 159.422 1.00 18.08 1181 GLN B C 1
ATOM 7081 O O . GLN B 1 1151 ? 114.096 135.203 159.891 1.00 24.71 1181 GLN B O 1
ATOM 7087 N N . PHE B 1 1152 ? 116.319 135.469 159.645 1.00 14.04 1182 PHE B N 1
ATOM 7088 C CA . PHE B 1 1152 ? 116.689 134.327 160.467 1.00 15.86 1182 PHE B CA 1
ATOM 7089 C C . PHE B 1 1152 ? 116.971 134.712 161.914 1.00 18.90 1182 PHE B C 1
ATOM 7090 O O . PHE B 1 1152 ? 117.633 133.953 162.629 1.00 19.90 1182 PHE B O 1
ATOM 7098 N N . GLU B 1 1153 ? 116.491 135.870 162.356 1.00 23.31 1183 GLU B N 1
ATOM 7099 C CA . GLU B 1 1153 ? 116.748 136.380 163.694 1.00 15.79 1183 GLU B CA 1
ATOM 7100 C C . GLU B 1 1153 ? 115.442 136.473 164.465 1.00 23.68 1183 GLU B C 1
ATOM 7101 O O . GLU B 1 1153 ? 114.407 136.849 163.906 1.00 31.08 1183 GLU B O 1
ATOM 7107 N N . LEU B 1 1154 ? 115.493 136.132 165.744 1.00 22.77 1184 LEU B N 1
ATOM 7108 C CA . LEU B 1 1154 ? 114.360 136.389 166.620 1.00 26.35 1184 LEU B CA 1
ATOM 7109 C C . LEU B 1 1154 ? 114.231 137.892 166.834 1.00 27.86 1184 LEU B C 1
ATOM 7110 O O . LEU B 1 1154 ? 115.231 138.555 167.132 1.00 23.48 1184 LEU B O 1
ATOM 7115 N N . PRO B 1 1155 ? 113.031 138.471 166.684 1.00 28.73 1185 PRO B N 1
ATOM 7116 C CA . PRO B 1 1155 ? 112.827 139.915 166.845 1.00 29.80 1185 PRO B CA 1
ATOM 7117 C C . PRO B 1 1155 ? 113.187 140.415 168.242 1.00 32.09 1185 PRO B C 1
ATOM 7118 O O . PRO B 1 1155 ? 113.253 139.610 169.171 1.00 28.39 1185 PRO B O 1
#

Sequence (857 aa):
YHVLFDSYRDNIAGKSFQNRLCLPMPIDVVYTWVNGTDLELLKELQQVREQMEEEQKAEDISASRFEDNEELRYSLRSIERHAPWVRNIFIVTNGQIPSWLNLDNPRVTIVTHQDVFRNLSHLPTFSSPAIESHIHRIEGLSQKFIYLNDDVMFGKDVWPDDFYSHSKGQKVYLTWPVTFADSLRYVNKILNSKFGFTSRKVPAHMPHMIDRIVMQELQDMFPEEFDKTSFHKVRHSEDMQFAFSYFYYLMSAVQPLNISQVFDEVDTDQSGVLSDREIRTLATRIHELPLSLQDLTGLEHMLINCSKMLESYYDPNLPPVTKSLVTNCKPVTDKIHKAYKDKNKYRFEIMGEEEIAFKMIRTNVSHVVGQLDDIRKNPRKFVCLNDNIDHNHKDAQTVKAVLRDFYESMFPIPSQFELPREYRNRFLHMHELQEWRAYHVLFDSYRDNIAGKSFQNRLCLPMPIDVVYTWVNGTDLELLKELQQVREQMEEEQKEDISASRFEDNEELRYSLRSIERHAPWVRNIFIVTNGQIPSWLNLDNPRVTIVTHQDVFRNLSHLPTFSSPAIESHIHRIEGLSQKFIYLNDDVMFGKDVWPDDFYSHSKGQKVYLTWPVTFADSLRYVNKILNSKFGFTSRKVPAHMPHMIDRIVMQELQDMFPEEFDKTSFHKVRHSEDMQFAFSYFYYLMSAVQPLNISQVFDEVDTDQSGVLSDREIRTLATRIHELPLSLQDLTGLEHMLINCSKMLESYYDPNLPPVTKSLVTNCKPVTDKIHKAYKDKNKYRFEIMGEEEIAFKMIRTNVSHVVGQLDDIRKNPRKFVCLNDNIDHNHKDAQTVKAVLRDFYESMFPIPSQFELP

GO terms:
  GO:0005794 Golgi apparatus (C, IDA)
  GO:0046835 carbohydrate phosphorylation (P, IDA)
  GO:0000139 Golgi membrane (C, IDA)
  GO:0003976 UDP-N-acetylglucosamine-lysosomal-enzyme N-acetylglucosaminephosphotransferase activity (F, IDA)
  GO:0000139 Golgi membrane (C, EXP)
  GO:0003976 UDP-N-acetylglucosamine-lysosomal-enzyme N-acetylglucosaminephosphotransferase activity (F, IMP)
  GO:0016256 N-glycan processing to lysosome (P, IMP)
  GO:0007040 lysosome organization (P, IMP)
  GO:0005515 protein binding (F, IPI)

Foldseek 3Di:
DVVVVCVQLPDPVSDGCCVQPPFDDDAAEEEEAADDDPVLVVLLVVVVVVVVVVVVVVVQSDCLLHHCLVLLQLQLLLCVVAPVRHQAYEYAYLQFDAWFFDCVDPRYYYDYVVQFDPDPPQSLASAVLLSLLRRLSDPPHGQKYWYAHSQKHFWDHDDCVQAAHSVFGGEFEFAAWQCVNLQVVLVQVVCCVPQNDDIDGDTDNFTHIAGSVLSVVLCVVPVPQSVVLNRHRTSHSHHHDNRRSSVCSQVRAWDDDDLLVVLCVLPVVNPQFQEPNSLVVLLPQQDPPPRDPVSSVVVQVLLLVLVVVVNCHPDNSRDTHGSVSCVSRPPSVVSNVVRDDIDGPHGYHYDYCPQEAEDELALDLVVLLVSLVVCVVDTGRMHGYRYNYPVPDPSPVVSSVSVVVSSCVRRVDGDPRTDPPVGTDPGGGNVVVVVVVD/DVVVVCVQLPDPVSDHPCVQPPFDDDAAEEEEAAADDPVLVVLVVVVVVPPPPPDVCPFPLVLLHHDLVLLQLQLLLCVVAPVRHQAYEYEYCPDDDPFFDCVDPRYDYHYVVQQDPDCPCSLAQEDLLSLLRRLRDPPHDQKYWYAHSQKHFWDHDDSVNAAHSVFGGEFAFDAWQLVNLLLVLLQVVCCVPQNDDTGTHTDNFTHIAGSVLSVVLCVVPVPQSVVQNNHRTSHSRHHDNRRSSVVCQVRAFDDDDLVVVQPVLPPVPPQFQEPVSLVVLLPLLDDPPDDPVSSVVSQVLLLVLVVVVNDHPDNSRDGHGSCSQVSRVVNVVSVNVRDDTDRPGGYHYDYCPQEAADELQLDLVVLLVSLVVCVVPPGGMYGYRYNHSVPDPSPVVSSVSVVVSSCVSRVDRDPRTDD

Solvent-accessible surface area: 40377 Å² total; per-residue (Å²): 122,108,132,66,83,58,50,27,123,64,5,11,43,44,124,50,19,29,119,48,6,8,24,21,69,50,0,0,0,0,0,21,10,42,40,36,21,124,76,6,84,108,85,9,88,66,22,40,141,92,73,123,101,123,124,146,183,130,150,28,29,42,52,18,76,21,62,27,9,55,12,0,14,3,1,0,8,0,0,57,150,13,0,21,8,0,41,34,0,14,0,2,0,33,16,3,7,0,38,20,0,29,64,130,21,119,56,5,54,16,18,16,5,88,104,3,11,115,95,101,74,52,36,48,0,17,3,41,18,0,22,14,7,0,0,7,51,3,166,56,9,8,99,30,0,0,6,0,59,24,15,2,5,0,8,86,50,0,35,0,22,16,4,33,12,40,10,92,1,3,19,0,19,10,17,130,84,71,64,76,51,55,6,9,133,28,0,28,122,26,0,40,102,100,59,32,176,64,91,6,75,2,6,2,49,8,0,21,4,0,5,64,95,8,4,67,50,1,6,93,74,16,65,136,27,8,67,58,1,7,87,30,58,26,58,73,45,75,2,3,27,16,5,0,1,0,8,11,6,5,26,19,5,76,80,111,41,74,23,42,100,6,6,65,83,2,4,38,54,134,67,29,49,0,34,58,66,3,3,54,14,4,0,0,39,9,17,146,42,112,17,53,125,137,48,23,44,28,2,17,96,46,0,20,77,28,28,157,166,191,208,104,29,190,25,132,105,10,32,80,0,45,69,67,30,3,54,120,1,145,58,0,17,66,88,1,84,169,32,43,162,101,79,72,90,39,138,51,27,98,40,31,81,141,56,16,2,56,39,55,2,127,31,79,42,99,103,1,43,32,26,2,3,46,4,19,47,75,53,40,30,2,1,3,4,28,15,52,8,81,37,142,95,161,33,4,129,61,0,52,56,35,4,110,49,0,2,21,6,42,10,29,90,85,9,63,0,19,39,65,181,131,144,146,16,171,70,66,22,42,98,57,34,84,128,149,158,122,153,106,110,69,87,48,48,26,122,56,4,11,46,44,114,42,25,30,123,30,8,6,28,27,62,49,0,0,0,0,0,23,12,41,40,37,47,130,138,14,100,108,85,15,84,71,24,44,145,91,64,97,118,100,112,132,215,164,31,38,53,52,14,86,22,74,44,9,61,8,3,48,4,0,0,17,0,0,56,140,9,0,19,2,0,45,35,0,14,0,2,0,58,38,27,87,5,107,34,5,26,83,132,22,116,50,4,53,38,12,35,5,87,100,2,7,112,74,88,86,14,52,44,4,18,5,41,20,0,20,12,5,0,0,5,53,3,163,56,11,8,95,23,0,0,4,0,56,21,22,2,1,0,9,86,54,0,36,0,24,10,5,38,13,35,15,74,2,6,25,0,17,6,10,127,86,68,60,68,53,53,6,8,131,19,0,24,115,10,0,37,94,105,52,32,180,63,93,3,78,1,6,4,44,6,0,21,5,0,13,61,96,3,2,66,61,0,10,94,69,12,80,144,42,8,67,76,1,0,128,30,62,34,53,87,33,61,3,4,29,12,6,0,1,0,8,14,2,5,24,20,3,74,74,118,49,69,22,44,111,4,6,74,84,0,5,36,42,128,63,28,32,1,29,55,60,2,3,63,11,3,0,0,48,9,19,132,45,125,26,48,132,134,40,29,43,22,0,20,102,51,0,19,62,16,44,150,154,154,147,98,37,201,30,122,100,11,27,76,0,52,63,69,24,3,52,87,1,159,64,0,18,83,68,1,94,155,27,43,159,114,86,67,80,44,143,57,34,86,54,27,89,143,55,15,1,56,39,62,2,145,37,71,53,86,114,1,39,31,18,2,4,46,3,17,58,72,60,42,28,0,2,2,1,22,13,45,7,69,37,136,92,166,40,1,122,61,0,35,63,33,2,112,60,0,0,19,4,41,10,24,89,85,9,59,0,15,95,168

B-factor: mean 24.65, std 19.28, range [0.41, 94.71]

Nearest PDB structures (foldseek):
  7s05-assembly1_A  TM=9.671E-01  e=1.409E-76  Homo sapiens
  7s06-assembly1_B  TM=9.618E-01  e=5.888E-74  Homo sapiens
  7sj2-assembly1_B  TM=9.569E-01  e=3.828E-66  Danio rerio
  7sj2-assembly1_A  TM=9.493E-01  e=1.633E-65  Danio rerio
  7s6n-assembly1_B  TM=9.460E-01  e=3.278E-65  Danio rerio

InterPro domains:
  IPR000800 Notch domain [PF00066] (436-469)
  IPR000800 Notch domain [PF00066] (503-535)
  IPR000800 Notch domain [PS50258] (438-473)
  IPR000800 Notch domain [SM00004] (431-469)
  IPR000800 Notch domain [SM00004] (498-536)
  IPR002048 EF-hand domain [PS50222] (1005-1040)
  IPR010506 DMAP1-binding domain [PF06464] (700-813)
  IPR010506 DMAP1-binding domain [PS51912] (699-798)
  IPR010506 DMAP1-binding domain [SM01137] (699-816)
  IPR018247 EF-Hand 1, calcium-binding site [PS00018] (1018-1030)
  IPR021520 Stealth protein CR2, conserved region 2 [PF11380] (322-428)
  IPR031356 Stealth protein CR4, conserved region 4 [PF17103] (1138-1194)
  IPR031357 Stealth protein CR3, conserved region 3 [PF17102] (955-1003)
  IPR0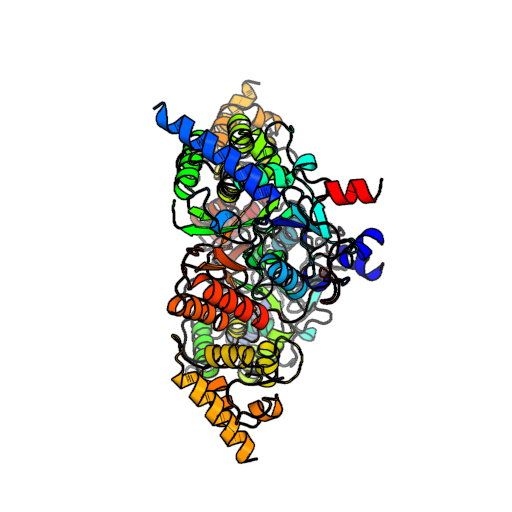31358 Stealth protein CR1, conserved region 1 [PF17101] (73-100)
  IPR035993 Notch-like domain superfamily [SSF90193] (445-469)
  IPR041536 N-acetylglucosamine-1-phosphotransferase subunit alpha/beta, regulatory domain [PF18440] (218-305)
  IPR047141 Stealth family [PTHR24045] (502-1250)
  IPR060126 N-acetylglucosamine-1-phosphotransferase subunit alpha/beta, Ig-like domain [PF26737] (541-635)

Organism: Homo sapiens (NCBI:txid9606)